Protein AF-0000000074032658 (afdb_homodimer)

Nearest PDB structures (foldseek):
  6nt2-assembly1_A  TM=9.758E-01  e=1.604E-48  Homo sapiens
  5dst-assembly5_J  TM=9.900E-01  e=1.017E-47  Homo sapiens
  3q7e-assembly1_A-2  TM=9.921E-01  e=4.342E-46  Rattus norvegicus
  1ori-assembly1_A  TM=9.881E-01  e=2.393E-46  Rattus norvegicus
  1orh-assembly1_A  TM=9.836E-01  e=1.709E-45  Rattus norvegicus

Radius of gyration: 29.1 Å; Cα contacts (8 Å, |Δi|>4): 1624; chains: 2; bounding box: 68×88×67 Å

Sequence (800 aa):
MANKYNKVNQNKFEMREGVYHEKGGNKGNWEKEMVRFNEEEVHKFFSTWKVFSKEKINDVGERKNFFIFDKEKDLDNGNSEYFNSYNYIHIHEDMIKDEVRTRTYYDAIRKNEHLIKDKIVLDVGCGTGILSFFAAMSGAKHVYSIEKSNIIYTALKIRDENNLQDKVTFLKGLAEEIELPVDKVDIIISEWMGYCLLYENMLDTVLYCRDKWLKEGGLLFPDKAYMYIAGIEDSLYREEKFDFWKNCYELNYSSVLPILKEEVVIDYVDKNFIVTDTCCILKLDLNTCTKEDLSFASPFRLKMTKKDYLHALVIWFDVSFSACHTEISFTTGPYGGHTHWKQIVLYTDHVLTVEKHEVMWGMFALRKNAKNMRHIDMKLHYIFDGVHTRARSTQFFNISMANKYNKVNQNKFEMREGVYHEKGGNKGNWEKEMVRFNEEEVHKFFSTWKVFSKEKINDVGERKNFFIFDKEKDLDNGNSEYFNSYNYIHIHEDMIKDEVRTRTYYDAIRKNEHLIKDKIVLDVGCGTGILSFFAAMSGAKHVYSIEKSNIIYTALKIRDENNLQDKVTFLKGLAEEIELPVDKVDIIISEWMGYCLLYENMLDTVLYCRDKWLKEGGLLFPDKAYMYIAGIEDSLYREEKFDFWKNCYELNYSSVLPILKEEVVIDYVDKNFIVTDTCCILKLDLNTCTKEDLSFASPFRLKMTKKDYLHALVIWFDVSFSACHTEISFTTGPYGGHTHWKQIVLYTDHVLTVEKHEVMWGMFALRKNAKNMRHIDMKLHYIFDGVHTRARSTQFFNIS

Foldseek 3Di:
DDPDDPPPDDDDPPDPPPPDPPPDDDPPDCVVPCQVADPVRLVVQLVDDDDALVVVVVPDPDDPPDDDPDPDDPPDDQVVVVQQVLQDVVVVVQACPFCLRPVLLLCLQQVFLVQQAQWEEEEEACQLNSSVVSSQVSHHVAYEYEHAHPSVVNSVVVCVVVPNVNHYHYDHDQLVPDDDPDQAGQEYEYDQAAALGCFQNSLQSVLVCCVRHYDVVGYYVFFKKWKKKFFFDDVPVVCVQQVCQCQPPNDHNNSCRSNSLQEKDFAADAPVGTFWDMDTFAMDGSNDDDSVSSWGKGKDKIFGAAFDKTFWMKMWMKIWRVVGPDTRIGTCHNVHDHGPNGIIINTDPDIDGAHGGFMKIWMKTKDADPVRRSKMKIKIWIFGDHPVDTDTDIGIHIDD/DDDDDDPPDDDDPDDPPPPDDPPDDDPPDCVVPPQVADPVRLVVQLVDDDDALVVVVVPDPDDPPDDDPDPDDPPDDQVVVVQQVLQDVVVVVQACPFCLRPVLLLCLQQVFLVQQAQWEEEEEACQLNSSVVSSQVSHHVAYEYEHAHPSVVNSVVVCVVVPCVNHYHYDHDQLVPDDDPDQAGQEYEYDQAAALRCFQNSLQSVLVCCVRHYDVVGYYVAFKKWKKKFFFDDVPVVCVQQVCQCQPPNDHNNSCRSNSLQEKDFAADAPVGTFWDMDTFAMDGSNDDDSVSSWGKGKDKIFGAAFDKTFWMKMWMKIWRVVGPDTRIGTCHNVHDHGPNGIIINTDPDIDGAHGGFMKIWMKTKDADPVRRSKMKIKIWIFGDHPVDTDTDIGIHIDD

Solvent-accessible surface area (backbone atoms only — not comparable to full-atom values): 43784 Å² total; per-residue (Å²): 103,80,77,82,78,80,75,73,78,81,76,79,73,72,66,76,77,68,87,69,84,78,79,76,73,88,84,64,73,74,75,73,57,84,63,91,63,53,71,68,54,45,51,54,56,58,72,60,83,77,84,52,52,72,64,54,48,68,68,64,78,89,50,74,52,53,47,80,65,62,85,74,72,83,79,80,53,57,65,59,54,52,40,58,60,54,45,40,64,67,60,53,49,51,50,63,66,20,54,64,58,41,50,46,54,44,47,57,40,56,77,32,29,89,78,34,42,68,26,40,35,35,23,52,62,30,53,65,30,62,67,47,47,47,40,40,76,31,41,24,55,31,25,44,29,29,22,60,33,67,29,39,40,56,17,50,54,29,36,53,72,60,70,33,50,87,31,39,30,42,37,31,22,53,76,91,74,57,81,68,99,57,79,61,28,45,31,41,38,44,81,47,70,31,49,77,50,56,30,53,45,43,54,55,57,54,52,51,46,43,75,68,29,46,37,91,88,39,46,50,41,58,29,34,38,35,30,35,39,32,36,23,45,45,64,70,60,49,46,64,71,56,55,46,30,61,55,46,91,89,34,52,39,55,76,50,45,64,41,56,64,23,42,62,44,76,40,83,56,61,57,79,26,52,36,33,43,74,31,77,58,43,80,43,45,63,87,72,59,54,75,73,68,68,41,45,56,28,67,47,62,34,39,24,69,39,71,48,51,36,34,25,36,38,33,27,35,34,42,27,30,71,86,43,93,57,90,42,66,51,51,31,35,50,86,45,61,80,42,87,59,30,24,34,36,45,66,48,96,54,78,37,50,43,46,56,70,39,59,37,40,33,37,42,29,38,32,64,29,89,87,35,64,43,24,32,34,34,37,42,34,40,41,33,78,48,95,78,32,72,50,72,52,75,47,55,34,42,51,124,122,81,79,86,72,85,76,75,78,81,75,79,77,69,72,75,76,70,86,68,85,79,80,76,73,88,84,67,73,72,76,71,58,84,61,92,64,53,68,68,54,45,51,54,55,58,72,60,82,78,86,54,51,73,63,53,47,69,66,64,79,89,52,75,52,54,46,79,66,62,83,76,72,83,82,80,55,55,67,61,56,51,41,56,60,54,44,41,65,67,60,53,50,52,51,64,66,19,55,63,59,42,49,47,56,46,47,57,39,57,76,31,27,87,78,33,45,69,26,39,33,35,23,53,62,30,54,63,30,63,67,46,50,48,42,39,76,30,41,25,55,31,26,44,30,30,24,59,33,68,29,37,40,55,16,51,52,29,35,53,72,60,71,33,49,86,31,39,30,43,36,31,22,54,75,91,73,59,81,69,99,56,77,60,28,44,31,40,37,46,82,48,68,30,49,77,49,55,29,53,43,43,53,55,56,53,50,50,47,44,74,67,30,46,37,91,87,39,46,51,42,57,29,34,38,37,31,36,38,32,37,23,46,45,65,70,60,49,45,62,71,53,55,46,32,62,55,46,91,88,34,52,39,53,76,51,47,64,42,56,64,24,41,62,44,77,41,84,56,55,55,74,21,52,36,33,43,75,32,77,56,44,80,44,44,64,87,72,58,53,73,71,68,69,42,46,56,29,67,46,62,35,40,26,72,39,70,48,51,37,33,27,36,39,33,24,37,35,41,26,29,72,85,42,92,56,89,42,68,53,52,32,33,52,86,43,62,80,42,89,59,28,23,35,36,44,65,48,96,52,79,36,51,44,47,57,69,39,58,38,39,34,36,40,29,38,34,65,29,90,88,34,64,43,24,32,33,34,36,43,34,42,42,32,78,46,96,78,31,73,50,70,53,78,48,55,34,44,51,125

InterPro domains:
  IPR025799 Protein arginine N-methyltransferase [PS51678] (79-381)
  IPR025799 Protein arginine N-methyltransferase [PTHR11006] (47-383)
  IPR029063 S-adenosyl-L-methionine-dependent methyltransferase superfamily [G3DSA:3.40.50.150] (71-222)
  IPR029063 S-adenosyl-L-methionine-dependent methyltransferase superfamily [SSF53335] (85-398)
  IPR041698 Methyltransferase domain 25 [PF13649] (121-218)
  IPR055135 Protein arginine N-methyltransferase domain [PF22528] (223-385)

Secondary structure (DSSP, 8-state):
------------------------S--SGGGS---SS-HHHHHHHHH-----HHHHTT---S-TTEEE---------HHHHHHHHTTSHHHHHHHHH-HHHHHHHHHHHHTTHHHHTT-EEEEES-TTSHHHHHHHHTT-SEEEEEE-STHHHHHHHHHHHTT-TTTEEEEES-GGG---SSS-EEEEE----BTTBTGGGTHHHHHHHHHHHEEEEEEEES-EEEEEEEEE--HHHHHHHHGGGGGBTTB--GGGHHHHHTBPEEE---GGGB-B--EEEEEEETTT--GGGGSEEEEEEEEB-SSEEEEEEEEEEEEE-TTSSS--EEE-STTS---TT-EEEEEEEEEEEE-TT-EEEEEEEEEE-SS-TT-EEEEEEEEEE-SS-EEEEEEEEEE-/-----------------------SS--SSTT----SS-HHHHHHHHH-----HHHHTT---S-TTEEE---------HHHHHHHHTTSHHHHHHHHH-HHHHHHHHHHHHTTHHHHTT-EEEEES-TTSHHHHHHHHTT-SEEEEEE-STHHHHHHHHHHHTT-TTTEEEEES-GGG---SSS-EEEEE----BTTBTGGGTHHHHHHHHHHHEEEEEEEES-EEEEEEEEE--HHHHHHHHGGGGGBTTB--GGGHHHHHTBPEEEPPPGGGB-B--EEEEEEETTT--GGGGSEEEEEEEEB-SSEEEEEEEEEEEEE-TTSSS--EEE-STTS---TT-EEEEEEEEEEEE-TT-EEEEEEEEEE-SS-TT-EEEEEEEEEE-SS-EEEEEEEEEE-

Organism: Plasmodium gonderi (NCBI:txid77519)

Structure (mmCIF, N/CA/C/O backbone):
data_AF-0000000074032658-model_v1
#
loop_
_entity.id
_entity.type
_entity.pdbx_description
1 polymer 'type I protein arginine methyltransferase'
#
loop_
_atom_site.group_PDB
_atom_site.id
_atom_site.type_symbol
_atom_site.label_atom_id
_atom_site.label_alt_id
_atom_site.label_comp_id
_atom_site.label_asym_id
_atom_site.label_entity_id
_atom_site.label_seq_id
_atom_site.pdbx_PDB_ins_code
_atom_site.Cartn_x
_atom_site.Cartn_y
_atom_site.Cartn_z
_atom_site.occupancy
_atom_site.B_iso_or_equiv
_atom_site.auth_seq_id
_atom_site.auth_comp_id
_atom_site.auth_asym_id
_atom_site.auth_atom_id
_atom_site.pdbx_PDB_model_num
ATOM 1 N N . MET A 1 1 ? 8.289 3.031 -23.109 1 20.41 1 MET A N 1
ATOM 2 C CA . MET A 1 1 ? 8.594 3.734 -24.344 1 20.41 1 MET A CA 1
ATOM 3 C C . MET A 1 1 ? 7.824 5.047 -24.438 1 20.41 1 MET A C 1
ATOM 5 O O . MET A 1 1 ? 6.609 5.074 -24.234 1 20.41 1 MET A O 1
ATOM 9 N N . ALA A 1 2 ? 8.75 6.164 -24.703 1 19.97 2 ALA A N 1
ATOM 10 C CA . ALA A 1 2 ? 8.711 7.59 -24.391 1 19.97 2 ALA A CA 1
ATOM 11 C C . ALA A 1 2 ? 7.859 8.352 -25.406 1 19.97 2 ALA A C 1
ATOM 13 O O . ALA A 1 2 ? 8.211 8.438 -26.578 1 19.97 2 ALA A O 1
ATOM 14 N N . ASN A 1 3 ? 6.594 8.102 -25.578 1 19.89 3 ASN A N 1
ATOM 15 C CA . ASN A 1 3 ? 5.914 9.094 -26.391 1 19.89 3 ASN A CA 1
ATOM 16 C C . ASN A 1 3 ? 6.645 10.438 -26.375 1 19.89 3 ASN A C 1
ATOM 18 O O . ASN A 1 3 ? 7.371 10.734 -25.422 1 19.89 3 ASN A O 1
ATOM 22 N N . LYS A 1 4 ? 6.809 11.102 -27.594 1 22.62 4 LYS A N 1
ATOM 23 C CA . LYS A 1 4 ? 7.242 12.391 -28.125 1 22.62 4 LYS A CA 1
ATOM 24 C C . LYS A 1 4 ? 7.094 13.492 -27.078 1 22.62 4 LYS A C 1
ATOM 26 O O . LYS A 1 4 ? 6.258 13.391 -26.172 1 22.62 4 LYS A O 1
ATOM 31 N N . TYR A 1 5 ? 7.992 14.609 -27.125 1 21.97 5 TYR A N 1
ATOM 32 C CA . TYR A 1 5 ? 8.586 15.789 -26.516 1 21.97 5 TYR A CA 1
ATOM 33 C C . TYR A 1 5 ? 7.555 16.906 -26.375 1 21.97 5 TYR A C 1
ATOM 35 O O . TYR A 1 5 ? 7.734 18 -26.922 1 21.97 5 TYR A O 1
ATOM 43 N N . ASN A 1 6 ? 6.258 16.688 -26.688 1 19.84 6 ASN A N 1
ATOM 44 C CA . ASN A 1 6 ? 5.648 18 -26.922 1 19.84 6 ASN A CA 1
ATOM 45 C C . ASN A 1 6 ? 6.035 19 -25.844 1 19.84 6 ASN A C 1
ATOM 47 O O . ASN A 1 6 ? 5.918 18.703 -24.641 1 19.84 6 ASN A O 1
ATOM 51 N N . LYS A 1 7 ? 6.973 19.984 -26.141 1 23.25 7 LYS A N 1
ATOM 52 C CA . LYS A 1 7 ? 7.402 21.25 -25.531 1 23.25 7 LYS A CA 1
ATOM 53 C C . LYS A 1 7 ? 6.227 21.984 -24.906 1 23.25 7 LYS A C 1
ATOM 55 O O . LYS A 1 7 ? 5.395 22.562 -25.609 1 23.25 7 LYS A O 1
ATOM 60 N N . VAL A 1 8 ? 5.648 21.5 -24.016 1 23.39 8 VAL A N 1
ATOM 61 C CA . VAL A 1 8 ? 4.684 22.344 -23.312 1 23.39 8 VAL A CA 1
ATOM 62 C C . VAL A 1 8 ? 5.285 23.734 -23.078 1 23.39 8 VAL A C 1
ATOM 64 O O . VAL A 1 8 ? 6.352 23.844 -22.469 1 23.39 8 VAL A O 1
ATOM 67 N N . ASN A 1 9 ? 5.141 24.703 -24.031 1 21.5 9 ASN A N 1
ATOM 68 C CA . ASN A 1 9 ? 5.387 26.141 -23.938 1 21.5 9 ASN A CA 1
ATOM 69 C C . ASN A 1 9 ? 5.297 26.609 -22.484 1 21.5 9 ASN A C 1
ATOM 71 O O . ASN A 1 9 ? 4.551 26.047 -21.688 1 21.5 9 ASN A O 1
ATOM 75 N N . GLN A 1 10 ? 6.191 27.531 -22.047 1 20.88 10 GLN A N 1
ATOM 76 C CA . GLN A 1 10 ? 6.66 28.188 -20.828 1 20.88 10 GLN A CA 1
ATOM 77 C C . GLN A 1 10 ? 5.508 28.891 -20.109 1 20.88 10 GLN A C 1
ATOM 79 O O . GLN A 1 10 ? 5.5 28.969 -18.875 1 20.88 10 GLN A O 1
ATOM 84 N N . ASN A 1 11 ? 4.852 29.797 -20.938 1 20.14 11 ASN A N 1
ATOM 85 C CA . ASN A 1 11 ? 4.559 31.094 -20.359 1 20.14 11 ASN A CA 1
ATOM 86 C C . ASN A 1 11 ? 3.689 30.969 -19.109 1 20.14 11 ASN A C 1
ATOM 88 O O . ASN A 1 11 ? 4.191 31.047 -17.984 1 20.14 11 ASN A O 1
ATOM 92 N N . LYS A 1 12 ? 2.398 31.656 -19.297 1 20.89 12 LYS A N 1
ATOM 93 C CA . LYS A 1 12 ? 1.714 32.656 -18.5 1 20.89 12 LYS A CA 1
ATOM 94 C C . LYS A 1 12 ? 0.839 32 -17.422 1 20.89 12 LYS A C 1
ATOM 96 O O . LYS A 1 12 ? -0.284 31.594 -17.719 1 20.89 12 LYS A O 1
ATOM 101 N N . PHE A 1 13 ? 1.341 31.094 -16.859 1 20.27 13 PHE A N 1
ATOM 102 C CA . PHE A 1 13 ? 0.417 30.516 -15.906 1 20.27 13 PHE A CA 1
ATOM 103 C C . PHE A 1 13 ? -0.198 31.594 -15.016 1 20.27 13 PHE A C 1
ATOM 105 O O . PHE A 1 13 ? 0.463 32.125 -14.117 1 20.27 13 PHE A O 1
ATOM 112 N N . GLU A 1 14 ? -0.796 32.562 -15.758 1 22.56 14 GLU A N 1
ATOM 113 C CA . GLU A 1 14 ? -1.367 33.594 -14.93 1 22.56 14 GLU A CA 1
ATOM 114 C C . GLU A 1 14 ? -2.104 33.031 -13.727 1 22.56 14 GLU A C 1
ATOM 116 O O . GLU A 1 14 ? -3.008 32.188 -13.883 1 22.56 14 GLU A O 1
ATOM 121 N N . MET A 1 15 ? -1.372 32.969 -12.766 1 19.91 15 MET A N 1
ATOM 122 C CA . MET A 1 15 ? -1.801 32.656 -11.398 1 19.91 15 MET A CA 1
ATOM 123 C C . MET A 1 15 ? -3.125 33.344 -11.086 1 19.91 15 MET A C 1
ATOM 125 O O . MET A 1 15 ? -3.424 34.406 -11.625 1 19.91 15 MET A O 1
ATOM 129 N N . ARG A 1 16 ? -4.023 32.625 -10.672 1 22.08 16 ARG A N 1
ATOM 130 C CA . ARG A 1 16 ? -5.223 33.125 -10.023 1 22.08 16 ARG A CA 1
ATOM 131 C C . ARG A 1 16 ? -4.879 34.219 -9.031 1 22.08 16 ARG A C 1
ATOM 133 O O . ARG A 1 16 ? -3.896 34.125 -8.297 1 22.08 16 ARG A O 1
ATOM 140 N N . GLU A 1 17 ? -5.113 35.406 -9.32 1 22.98 17 GLU A N 1
ATOM 141 C CA . GLU A 1 17 ? -5.352 36.438 -8.328 1 22.98 17 GLU A CA 1
ATOM 142 C C . GLU A 1 17 ? -6.062 35.875 -7.102 1 22.98 17 GLU A C 1
ATOM 144 O O . GLU A 1 17 ? -7.117 35.25 -7.223 1 22.98 17 GLU A O 1
ATOM 149 N N . GLY A 1 18 ? -5.43 35.344 -6.184 1 25.44 18 GLY A N 1
ATOM 150 C CA . GLY A 1 18 ? -5.824 35.031 -4.82 1 25.44 18 GLY A CA 1
ATOM 151 C C . GLY A 1 18 ? -6.781 36.062 -4.223 1 25.44 18 GLY A C 1
ATOM 152 O O . GLY A 1 18 ? -6.516 37.25 -4.266 1 25.44 18 GLY A O 1
ATOM 153 N N . VAL A 1 19 ? -8.125 35.969 -4.473 1 24.3 19 VAL A N 1
ATOM 154 C CA . VAL A 1 19 ? -9 37 -3.896 1 24.3 19 VAL A CA 1
ATOM 155 C C . VAL A 1 19 ? -8.453 37.438 -2.541 1 24.3 19 VAL A C 1
ATOM 157 O O . VAL A 1 19 ? -8.227 36.625 -1.654 1 24.3 19 VAL A O 1
ATOM 160 N N . TYR A 1 20 ? -7.762 38.531 -2.398 1 24.78 20 TYR A N 1
ATOM 161 C CA . TYR A 1 20 ? -7.406 39.594 -1.457 1 24.78 20 TYR A CA 1
ATOM 162 C C . TYR A 1 20 ? -8.5 39.781 -0.406 1 24.78 20 TYR A C 1
ATOM 164 O O . TYR A 1 20 ? -9.656 39.406 -0.632 1 24.78 20 TYR A O 1
ATOM 172 N N . HIS A 1 21 ? -8.07 40.031 0.852 1 25.42 21 HIS A N 1
ATOM 173 C CA . HIS A 1 21 ? -8.625 40.719 2.016 1 25.42 21 HIS A CA 1
ATOM 174 C C . HIS A 1 21 ? -9.461 41.938 1.599 1 25.42 21 HIS A C 1
ATOM 176 O O . HIS A 1 21 ? -8.914 42.969 1.244 1 25.42 21 HIS A O 1
ATOM 182 N N . GLU A 1 22 ? -10.438 41.844 0.79 1 24.89 22 GLU A N 1
ATOM 183 C CA . GLU A 1 22 ? -11.18 43.094 0.773 1 24.89 22 GLU A CA 1
ATOM 184 C C . GLU A 1 22 ? -11.445 43.625 2.189 1 24.89 22 GLU A C 1
ATOM 186 O O . GLU A 1 22 ? -11.961 42.875 3.029 1 24.89 22 GLU A O 1
ATOM 191 N N . LYS A 1 23 ? -10.766 44.719 2.664 1 29.12 23 LYS A N 1
ATOM 192 C CA . LYS A 1 23 ? -10.852 45.562 3.854 1 29.12 23 LYS A CA 1
ATOM 193 C C . LYS A 1 23 ? -12.297 45.688 4.324 1 29.12 23 LYS A C 1
ATOM 195 O O . LYS A 1 23 ? -12.594 45.5 5.504 1 29.12 23 LYS A O 1
ATOM 200 N N . GLY A 1 24 ? -12.961 46.812 3.789 1 27.11 24 GLY A N 1
ATOM 201 C CA . GLY A 1 24 ? -13.891 47.688 4.492 1 27.11 24 GLY A CA 1
ATOM 202 C C . GLY A 1 24 ? -15.258 47.062 4.691 1 27.11 24 GLY A C 1
ATOM 203 O O . GLY A 1 24 ? -16.156 47.688 5.266 1 27.11 24 GLY A O 1
ATOM 204 N N . GLY A 1 25 ? -15.812 46.344 3.588 1 27.41 25 GLY A N 1
ATOM 205 C CA . GLY A 1 25 ? -17.234 46.562 3.723 1 27.41 25 GLY A CA 1
ATOM 206 C C . GLY A 1 25 ? -17.844 45.938 4.949 1 27.41 25 GLY A C 1
ATOM 207 O O . GLY A 1 25 ? -17.219 45.062 5.578 1 27.41 25 GLY A O 1
ATOM 208 N N . ASN A 1 26 ? -19.219 46.156 5.207 1 27.06 26 ASN A N 1
ATOM 209 C CA . ASN A 1 26 ? -20.031 45.875 6.391 1 27.06 26 ASN A CA 1
ATOM 210 C C . ASN A 1 26 ? -20.062 44.375 6.715 1 27.06 26 ASN A C 1
ATOM 212 O O . ASN A 1 26 ? -20.469 43.562 5.875 1 27.06 26 ASN A O 1
ATOM 216 N N . LYS A 1 27 ? -19.25 43.781 7.582 1 31.95 27 LYS A N 1
ATOM 217 C CA . LYS A 1 27 ? -19.125 42.594 8.414 1 31.95 27 LYS A CA 1
ATOM 218 C C . LYS A 1 27 ? -20.5 41.938 8.672 1 31.95 27 LYS A C 1
ATOM 220 O O . LYS A 1 27 ? -20.609 40.969 9.406 1 31.95 27 LYS A O 1
ATOM 225 N N . GLY A 1 28 ? -21.594 42.75 8.594 1 28.61 28 GLY A N 1
ATOM 226 C CA . GLY A 1 28 ? -22.719 42.344 9.43 1 28.61 28 GLY A CA 1
ATOM 227 C C . GLY A 1 28 ? -23.328 41.031 8.984 1 28.61 28 GLY A C 1
ATOM 228 O O . GLY A 1 28 ? -23.453 40.094 9.781 1 28.61 28 GLY A O 1
ATOM 229 N N . ASN A 1 29 ? -24.266 41.094 7.867 1 30.14 29 ASN A N 1
ATOM 230 C CA . ASN A 1 29 ? -25.469 40.281 7.773 1 30.14 29 ASN A CA 1
ATOM 231 C C . ASN A 1 29 ? -25.172 38.906 7.168 1 30.14 29 ASN A C 1
ATOM 233 O O . ASN A 1 29 ? -26.078 38.125 6.91 1 30.14 29 ASN A O 1
ATOM 237 N N . TRP A 1 30 ? -24.109 38.75 6.434 1 32.28 30 TRP A N 1
ATOM 238 C CA . TRP A 1 30 ? -24.016 37.438 5.758 1 32.28 30 TRP A CA 1
ATOM 239 C C . TRP A 1 30 ? -23.797 36.312 6.766 1 32.28 30 TRP A C 1
ATOM 241 O O . TRP A 1 30 ? -23.766 35.156 6.391 1 32.28 30 TRP A O 1
ATOM 251 N N . GLU A 1 31 ? -23.281 36.438 7.91 1 36.09 31 GLU A N 1
ATOM 252 C CA . GLU A 1 31 ? -23.141 35.5 9.008 1 36.09 31 GLU A CA 1
ATOM 253 C C . GLU A 1 31 ? -24.469 34.875 9.383 1 36.09 31 GLU A C 1
ATOM 255 O O . GLU A 1 31 ? -24.516 33.938 10.18 1 36.09 31 GLU A O 1
ATOM 260 N N . LYS A 1 32 ? -25.547 35.625 9.234 1 35.84 32 LYS A N 1
ATOM 261 C CA . LYS A 1 32 ? -26.797 34.969 9.594 1 35.84 32 LYS A CA 1
ATOM 262 C C . LYS A 1 32 ? -27.109 33.812 8.633 1 35.84 32 LYS A C 1
ATOM 264 O O . LYS A 1 32 ? -28.047 33.906 7.852 1 35.84 32 LYS A O 1
ATOM 269 N N . GLU A 1 33 ? -26.188 33.406 7.738 1 39.28 33 GLU A N 1
ATOM 270 C CA . GLU A 1 33 ? -26.375 32.281 6.793 1 39.28 33 GLU A CA 1
ATOM 271 C C . GLU A 1 33 ? -27.031 31.094 7.465 1 39.28 33 GLU A C 1
ATOM 273 O O . GLU A 1 33 ? -26.703 30.75 8.602 1 39.28 33 GLU A O 1
ATOM 278 N N . MET A 1 34 ? -28.188 30.641 6.922 1 43.09 34 MET A N 1
ATOM 279 C CA . MET A 1 34 ? -29.141 29.578 7.246 1 43.09 34 MET A CA 1
ATOM 280 C C . MET A 1 34 ? -28.422 28.266 7.531 1 43.09 34 MET A C 1
ATOM 282 O O . MET A 1 34 ? -27.844 27.656 6.629 1 43.09 34 MET A O 1
ATOM 286 N N . VAL A 1 35 ? -27.719 28.172 8.586 1 56.06 35 VAL A N 1
ATOM 287 C CA . VAL A 1 35 ? -27.297 26.859 9.094 1 56.06 35 VAL A CA 1
ATOM 288 C C . VAL A 1 35 ? -28.516 25.969 9.273 1 56.06 35 VAL A C 1
ATOM 290 O O . VAL A 1 35 ? -29.406 26.266 10.078 1 56.06 35 VAL A O 1
ATOM 293 N N . ARG A 1 36 ? -28.75 25.125 8.281 1 70.69 36 ARG A N 1
ATOM 294 C CA . ARG A 1 36 ? -29.859 24.188 8.367 1 70.69 36 ARG A CA 1
ATOM 295 C C . ARG A 1 36 ? -29.797 23.391 9.664 1 70.69 36 ARG A C 1
ATOM 297 O O . ARG A 1 36 ? -30.844 23.016 10.219 1 70.69 36 ARG A O 1
ATOM 304 N N . PHE A 1 37 ? -28.547 23.328 10.25 1 89.38 37 PHE A N 1
ATOM 305 C CA . PHE A 1 37 ? -28.422 22.5 11.445 1 89.38 37 PHE A CA 1
ATOM 306 C C . PHE A 1 37 ? -27.938 23.344 12.633 1 89.38 37 PHE A C 1
ATOM 308 O O . PHE A 1 37 ? -26.969 24.078 12.523 1 89.38 37 PHE A O 1
ATOM 315 N N . ASN A 1 38 ? -28.594 23.281 13.781 1 89 38 ASN A N 1
ATOM 316 C CA . ASN A 1 38 ? -28.172 24.016 14.984 1 89 38 ASN A CA 1
ATOM 317 C C . ASN A 1 38 ? -27.172 23.203 15.797 1 89 38 ASN A C 1
ATOM 319 O O . ASN A 1 38 ? -26.828 22.078 15.438 1 89 38 ASN A O 1
ATOM 323 N N . GLU A 1 39 ? -26.719 23.781 16.859 1 91.19 39 GLU A N 1
ATOM 324 C CA . GLU A 1 39 ? -25.672 23.188 17.672 1 91.19 39 GLU A CA 1
ATOM 325 C C . GLU A 1 39 ? -26.109 21.875 18.297 1 91.19 39 GLU A C 1
ATOM 327 O O . GLU A 1 39 ? -25.328 20.922 18.391 1 91.19 39 GLU A O 1
ATOM 332 N N . GLU A 1 40 ? -27.312 21.875 18.734 1 92.19 40 GLU A N 1
ATOM 333 C CA . GLU A 1 40 ? -27.844 20.656 19.344 1 92.19 40 GLU A CA 1
ATOM 334 C C . GLU A 1 40 ? -27.891 19.5 18.328 1 92.19 40 GLU A C 1
ATOM 336 O O . GLU A 1 40 ? -27.562 18.375 18.672 1 92.19 40 GLU A O 1
ATOM 341 N N . GLU A 1 41 ? -28.25 19.781 17.172 1 92.94 41 GLU A N 1
ATOM 342 C CA . GLU A 1 41 ? -28.312 18.781 16.094 1 92.94 41 GLU A CA 1
ATOM 343 C C . GLU A 1 41 ? -26.922 18.25 15.773 1 92.94 41 GLU A C 1
ATOM 345 O O . GLU A 1 41 ? -26.734 17.047 15.578 1 92.94 41 GLU A O 1
ATOM 350 N N . VAL A 1 42 ? -26.016 19.156 15.703 1 95.31 42 VAL A N 1
ATOM 351 C CA . VAL A 1 42 ? -24.641 18.781 15.398 1 95.31 42 VAL A CA 1
ATOM 352 C C . VAL A 1 42 ? -24.078 17.906 16.516 1 95.31 42 VAL A C 1
ATOM 354 O O . VAL A 1 42 ? -23.422 16.906 16.25 1 95.31 42 VAL A O 1
ATOM 357 N N . HIS A 1 43 ? -24.391 18.25 17.75 1 94.88 43 HIS A N 1
ATOM 358 C CA . HIS A 1 43 ? -23.938 17.469 18.891 1 94.88 43 HIS A CA 1
ATOM 359 C C . HIS A 1 43 ? -24.547 16.078 18.875 1 94.88 43 HIS A C 1
ATOM 361 O O . HIS A 1 43 ? -23.844 15.094 19.125 1 94.88 43 HIS A O 1
ATOM 367 N N . LYS A 1 44 ? -25.812 16.031 18.625 1 95.06 44 LYS A N 1
ATOM 368 C CA . LYS A 1 44 ? -26.484 14.742 18.531 1 95.06 44 LYS A CA 1
ATOM 369 C C . LYS A 1 44 ? -25.922 13.891 17.406 1 95.06 44 LYS A C 1
ATOM 371 O O . LYS A 1 44 ? -25.719 12.688 17.578 1 95.06 44 LYS A O 1
ATOM 376 N N . PHE A 1 45 ? -25.703 14.547 16.344 1 96.69 45 PHE A N 1
ATOM 377 C CA . PHE A 1 45 ? -25.109 13.891 15.188 1 96.69 45 PHE A CA 1
ATOM 378 C C . PHE A 1 45 ? -23.766 13.273 15.555 1 96.69 45 PHE A C 1
ATOM 380 O O . PHE A 1 45 ? -23.484 12.125 15.203 1 96.69 45 PHE A O 1
ATOM 387 N N . PHE A 1 46 ? -22.938 13.953 16.297 1 97.19 46 PHE A N 1
ATOM 388 C CA . PHE A 1 46 ? -21.609 13.492 16.656 1 97.19 46 PHE A CA 1
ATOM 389 C C . PHE A 1 46 ? -21.688 12.359 17.672 1 97.19 46 PHE A C 1
ATOM 391 O O . PHE A 1 46 ? -20.844 11.461 17.688 1 97.19 46 PHE A O 1
ATOM 398 N N . SER A 1 47 ? -22.688 12.273 18.469 1 95.81 47 SER A N 1
ATOM 399 C CA . SER A 1 47 ? -22.734 11.391 19.641 1 95.81 47 SER A CA 1
ATOM 400 C C . SER A 1 47 ? -23.203 9.992 19.25 1 95.81 47 SER A C 1
ATOM 402 O O . SER A 1 47 ? -23.078 9.055 20.047 1 95.81 47 SER A O 1
ATOM 404 N N . THR A 1 48 ? -23.75 9.844 18.078 1 94.88 48 THR A N 1
ATOM 405 C CA . THR A 1 48 ? -24.297 8.555 17.688 1 94.88 48 THR A CA 1
ATOM 406 C C . THR A 1 48 ? -23.469 7.93 16.562 1 94.88 48 THR A C 1
ATOM 408 O O . THR A 1 48 ? -23.297 8.531 15.508 1 94.88 48 THR A O 1
ATOM 411 N N . TRP A 1 49 ? -22.938 6.77 16.875 1 96.06 49 TRP A N 1
ATOM 412 C CA . TRP A 1 49 ? -22.156 6.023 15.891 1 96.06 49 TRP A CA 1
ATOM 413 C C . TRP A 1 49 ? -22.625 4.574 15.805 1 96.06 49 TRP A C 1
ATOM 415 O O . TRP A 1 49 ? -23.344 4.098 16.688 1 96.06 49 TRP A O 1
ATOM 425 N N . LYS A 1 50 ? -22.312 3.938 14.727 1 92.5 50 LYS A N 1
ATOM 426 C CA . LYS A 1 50 ? -22.688 2.535 14.539 1 92.5 50 LYS A CA 1
ATOM 427 C C . LYS A 1 50 ? -21.453 1.655 14.398 1 92.5 50 LYS A C 1
ATOM 429 O O . LYS A 1 50 ? -20.344 2.154 14.133 1 92.5 50 LYS A O 1
ATOM 434 N N . VAL A 1 51 ? -21.688 0.335 14.656 1 91.81 51 VAL A N 1
ATOM 435 C CA . VAL A 1 51 ? -20.641 -0.649 14.383 1 91.81 51 VAL A CA 1
ATOM 436 C C . VAL A 1 51 ? -20.516 -0.871 12.883 1 91.81 51 VAL A C 1
ATOM 438 O O . VAL A 1 51 ? -21.516 -1 12.18 1 91.81 51 VAL A O 1
ATOM 441 N N . PHE A 1 52 ? -19.328 -0.837 12.453 1 93.38 52 PHE A N 1
ATOM 442 C CA . PHE A 1 52 ? -19.094 -0.985 11.023 1 93.38 52 PHE A CA 1
ATOM 443 C C . PHE A 1 52 ? -19.422 -2.404 10.562 1 93.38 52 PHE A C 1
ATOM 445 O O . PHE A 1 52 ? -19.266 -3.357 11.328 1 93.38 52 PHE A O 1
ATOM 452 N N . SER A 1 53 ? -19.766 -2.521 9.32 1 92.12 53 SER A N 1
ATOM 453 C CA . SER A 1 53 ? -20.188 -3.787 8.727 1 92.12 53 SER A CA 1
ATOM 454 C C . SER A 1 53 ? -19.062 -4.812 8.766 1 92.12 53 SER A C 1
ATOM 456 O O . SER A 1 53 ? -19.312 -6.008 8.961 1 92.12 53 SER A O 1
ATOM 458 N N . LYS A 1 54 ? -17.891 -4.387 8.578 1 88.19 54 LYS A N 1
ATOM 459 C CA . LYS A 1 54 ? -16.75 -5.305 8.586 1 88.19 54 LYS A CA 1
ATOM 460 C C . LYS A 1 54 ? -16.562 -5.938 9.961 1 88.19 54 LYS A C 1
ATOM 462 O O . LYS A 1 54 ? -15.984 -7.023 10.07 1 88.19 54 LYS A O 1
ATOM 467 N N . GLU A 1 55 ? -17 -5.273 10.961 1 86.5 55 GLU A N 1
ATOM 468 C CA . GLU A 1 55 ? -16.938 -5.82 12.312 1 86.5 55 GLU A CA 1
ATOM 469 C C . GLU A 1 55 ? -18.125 -6.723 12.602 1 86.5 55 GLU A C 1
ATOM 471 O O . GLU A 1 55 ? -17.984 -7.77 13.234 1 86.5 55 GLU A O 1
ATOM 476 N N . LYS A 1 56 ? -19.203 -6.391 12.109 1 86.69 56 LYS A N 1
ATOM 477 C CA . LYS A 1 56 ? -20.453 -7.117 12.336 1 86.69 56 LYS A CA 1
ATOM 478 C C . LYS A 1 56 ? -20.438 -8.477 11.641 1 86.69 56 LYS A C 1
ATOM 480 O O . LYS A 1 56 ? -21.016 -9.445 12.141 1 86.69 56 LYS A O 1
ATOM 485 N N . ILE A 1 57 ? -19.766 -8.516 10.609 1 87.38 57 ILE A N 1
ATOM 486 C CA . ILE A 1 57 ? -19.781 -9.703 9.758 1 87.38 57 ILE A CA 1
ATOM 487 C C . ILE A 1 57 ? -19.062 -10.852 10.453 1 87.38 57 ILE A C 1
ATOM 489 O O . ILE A 1 57 ? -19.281 -12.023 10.125 1 87.38 57 ILE A O 1
ATOM 493 N N . ASN A 1 58 ? -18.234 -10.578 11.383 1 80.44 58 ASN A N 1
ATOM 494 C CA . ASN A 1 58 ? -17.484 -11.586 12.109 1 80.44 58 ASN A CA 1
ATOM 495 C C . ASN A 1 58 ? -18.359 -12.344 13.102 1 80.44 58 ASN A C 1
ATOM 497 O O . ASN A 1 58 ? -17.969 -13.406 13.586 1 80.44 58 ASN A O 1
ATOM 501 N N . ASP A 1 59 ? -19.516 -11.844 13.312 1 81.75 59 ASP A N 1
ATOM 502 C CA . ASP A 1 59 ? -20.422 -12.477 14.266 1 81.75 59 ASP A CA 1
ATOM 503 C C . ASP A 1 59 ? -21.391 -13.406 13.555 1 81.75 59 ASP A C 1
ATOM 505 O O . ASP A 1 59 ? -22.531 -13.016 13.266 1 81.75 59 ASP A O 1
ATOM 509 N N . VAL A 1 60 ? -21.109 -14.555 13.172 1 82.19 60 VAL A N 1
ATOM 510 C CA . VAL A 1 60 ? -21.938 -15.406 12.328 1 82.19 60 VAL A CA 1
ATOM 511 C C . VAL A 1 60 ? -22.547 -16.516 13.172 1 82.19 60 VAL A C 1
ATOM 513 O O . VAL A 1 60 ? -23.516 -17.172 12.75 1 82.19 60 VAL A O 1
ATOM 516 N N . GLY A 1 61 ? -22.359 -16.688 14.383 1 78.44 61 GLY A N 1
ATOM 517 C CA . GLY A 1 61 ? -22.875 -17.812 15.141 1 78.44 61 GLY A CA 1
ATOM 518 C C . GLY A 1 61 ? -22.547 -19.156 14.516 1 78.44 61 GLY A C 1
ATOM 519 O O . GLY A 1 61 ? -21.547 -19.281 13.82 1 78.44 61 GLY A O 1
ATOM 520 N N . GLU A 1 62 ? -23.359 -20.188 14.82 1 83.5 62 GLU A N 1
ATOM 521 C CA . GLU A 1 62 ? -23.203 -21.5 14.211 1 83.5 62 GLU A CA 1
ATOM 522 C C . GLU A 1 62 ? -23.75 -21.531 12.789 1 83.5 62 GLU A C 1
ATOM 524 O O . GLU A 1 62 ? -24.828 -21 12.523 1 83.5 62 GLU A O 1
ATOM 529 N N . ARG A 1 63 ? -22.969 -21.969 11.914 1 89.31 63 ARG A N 1
ATOM 530 C CA . ARG A 1 63 ? -23.359 -22.062 10.516 1 89.31 63 ARG A CA 1
ATOM 531 C C . ARG A 1 63 ? -23.109 -23.469 9.969 1 89.31 63 ARG A C 1
ATOM 533 O O . ARG A 1 63 ? -22.156 -24.125 10.359 1 89.31 63 ARG A O 1
ATOM 540 N N . LYS A 1 64 ? -23.969 -23.859 9.094 1 91.94 64 LYS A N 1
ATOM 541 C CA . LYS A 1 64 ? -23.797 -25.141 8.43 1 91.94 64 LYS A CA 1
ATOM 542 C C . LYS A 1 64 ? -22.484 -25.203 7.66 1 91.94 64 LYS A C 1
ATOM 544 O O . LYS A 1 64 ? -22.125 -24.25 6.973 1 91.94 64 LYS A O 1
ATOM 549 N N . ASN A 1 65 ? -21.781 -26.281 7.828 1 93.06 65 ASN A N 1
ATOM 550 C CA . ASN A 1 65 ? -20.578 -26.547 7.07 1 93.06 65 ASN A CA 1
ATOM 551 C C . ASN A 1 65 ? -19.547 -25.438 7.23 1 93.06 65 ASN A C 1
ATOM 553 O O . ASN A 1 65 ? -18.984 -24.953 6.246 1 93.06 65 ASN A O 1
ATOM 557 N N . PHE A 1 66 ? -19.484 -24.922 8.336 1 93.25 66 PHE A N 1
ATOM 558 C CA . PHE A 1 66 ? -18.484 -23.953 8.734 1 93.25 66 PHE A CA 1
ATOM 559 C C . PHE A 1 66 ? -17.781 -24.391 10.016 1 93.25 66 PHE A C 1
ATOM 561 O O . PHE A 1 66 ? -18.422 -24.594 11.039 1 93.25 66 PHE A O 1
ATOM 568 N N . PHE A 1 67 ? -16.391 -24.562 9.969 1 91.44 67 PHE A N 1
ATOM 569 C CA . PHE A 1 67 ? -15.609 -25.016 11.109 1 91.44 67 PHE A CA 1
ATOM 570 C C . PHE A 1 67 ? -14.484 -24.031 11.422 1 91.44 67 PHE A C 1
ATOM 572 O O . PHE A 1 67 ? -13.812 -23.547 10.508 1 91.44 67 PHE A O 1
ATOM 579 N N . ILE A 1 68 ? -14.312 -23.641 12.641 1 89 68 ILE A N 1
ATOM 580 C CA . ILE A 1 68 ? -13.258 -22.75 13.094 1 89 68 ILE A CA 1
ATOM 581 C C . ILE A 1 68 ? -12.203 -23.547 13.859 1 89 68 ILE A C 1
ATOM 583 O O . ILE A 1 68 ? -12.508 -24.203 14.852 1 89 68 ILE A O 1
ATOM 587 N N . PHE A 1 69 ? -11.039 -23.438 13.352 1 87 69 PHE A N 1
ATOM 588 C CA . PHE A 1 69 ? -9.93 -24.141 13.992 1 87 69 PHE A CA 1
ATOM 589 C C . PHE A 1 69 ? -8.992 -23.156 14.68 1 87 69 PHE A C 1
ATOM 591 O O . PHE A 1 69 ? -8.07 -23.562 15.391 1 87 69 PHE A O 1
ATOM 598 N N . ASP A 1 70 ? -9.156 -21.906 14.305 1 75.5 70 ASP A N 1
ATOM 599 C CA . ASP A 1 70 ? -8.266 -20.828 14.75 1 75.5 70 ASP A CA 1
ATOM 600 C C . ASP A 1 70 ? -8.523 -20.484 16.219 1 75.5 70 ASP A C 1
ATOM 602 O O . ASP A 1 70 ? -9.672 -20.312 16.625 1 75.5 70 ASP A O 1
ATOM 606 N N . LYS A 1 71 ? -7.457 -20.688 17.109 1 61.56 71 LYS A N 1
ATOM 607 C CA . LYS A 1 71 ? -7.582 -20.281 18.5 1 61.56 71 LYS A CA 1
ATOM 608 C C . LYS A 1 71 ? -7.18 -18.812 18.672 1 61.56 71 LYS A C 1
ATOM 610 O O . LYS A 1 71 ? -7.348 -18.234 19.75 1 61.56 71 LYS A O 1
ATOM 615 N N . GLU A 1 72 ? -6.559 -18.234 17.672 1 58.31 72 GLU A N 1
ATOM 616 C CA . GLU A 1 72 ? -5.758 -17.062 18 1 58.31 72 GLU A CA 1
ATOM 617 C C . GLU A 1 72 ? -6.5 -15.773 17.672 1 58.31 72 GLU A C 1
ATOM 619 O O . GLU A 1 72 ? -7.207 -15.703 16.656 1 58.31 72 GLU A O 1
ATOM 624 N N . LYS A 1 73 ? -6.512 -15.078 18.734 1 57.31 73 LYS A N 1
ATOM 625 C CA . LYS A 1 73 ? -7.059 -13.727 18.625 1 57.31 73 LYS A CA 1
ATOM 626 C C . LYS A 1 73 ? -6.062 -12.781 17.953 1 57.31 73 LYS A C 1
ATOM 628 O O . LYS A 1 73 ? -4.852 -12.914 18.156 1 57.31 73 LYS A O 1
ATOM 633 N N . ASP A 1 74 ? -6.461 -12.156 16.938 1 56.09 74 ASP A N 1
ATOM 634 C CA . ASP A 1 74 ? -5.719 -11.125 16.219 1 56.09 74 ASP A CA 1
ATOM 635 C C . ASP A 1 74 ? -5.184 -10.062 17.172 1 56.09 74 ASP A C 1
ATOM 637 O O . ASP A 1 74 ? -5.957 -9.391 17.844 1 56.09 74 ASP A O 1
ATOM 641 N N . LEU A 1 75 ? -4.008 -10.242 17.828 1 53.25 75 LEU A N 1
ATOM 642 C CA . LEU A 1 75 ? -3.467 -9.219 18.719 1 53.25 75 LEU A CA 1
ATOM 643 C C . LEU A 1 75 ? -2.918 -8.039 17.922 1 53.25 75 LEU A C 1
ATOM 645 O O . LEU A 1 75 ? -1.76 -8.055 17.5 1 53.25 75 LEU A O 1
ATOM 649 N N . ASP A 1 76 ? -3.846 -7.309 17.219 1 57.81 76 ASP A N 1
ATOM 650 C CA . ASP A 1 76 ? -3.328 -6.148 16.5 1 57.81 76 ASP A CA 1
ATOM 651 C C . ASP A 1 76 ? -3.055 -4.988 17.469 1 57.81 76 ASP A C 1
ATOM 653 O O . ASP A 1 76 ? -3.928 -4.602 18.25 1 57.81 76 ASP A O 1
ATOM 657 N N . ASN A 1 77 ? -1.698 -4.773 17.75 1 66.88 77 ASN A N 1
ATOM 658 C CA . ASN A 1 77 ? -1.322 -3.516 18.391 1 66.88 77 ASN A CA 1
ATOM 659 C C . ASN A 1 77 ? -1.126 -2.404 17.359 1 66.88 77 ASN A C 1
ATOM 661 O O . ASN A 1 77 ? -0.138 -2.4 16.625 1 66.88 77 ASN A O 1
ATOM 665 N N . GLY A 1 78 ? -2.025 -1.448 17.359 1 72.75 78 GLY A N 1
ATOM 666 C CA . GLY A 1 78 ? -2.062 -0.361 16.391 1 72.75 78 GLY A CA 1
ATOM 667 C C . GLY A 1 78 ? -0.783 0.452 16.359 1 72.75 78 GLY A C 1
ATOM 668 O O . GLY A 1 78 ? -0.275 0.773 15.281 1 72.75 78 GLY A O 1
ATOM 669 N N . ASN A 1 79 ? -0.154 0.685 17.484 1 76 79 ASN A N 1
ATOM 670 C CA . ASN A 1 79 ? 1.063 1.486 17.547 1 76 79 ASN A CA 1
ATOM 671 C C . ASN A 1 79 ? 2.246 0.756 16.922 1 76 79 ASN A C 1
ATOM 673 O O . ASN A 1 79 ? 3.029 1.356 16.172 1 76 79 ASN A O 1
ATOM 677 N N . SER A 1 80 ? 2.33 -0.47 17.25 1 77.69 80 SER A N 1
ATOM 678 C CA . SER A 1 80 ? 3.436 -1.247 16.688 1 77.69 80 SER A CA 1
ATOM 679 C C . SER A 1 80 ? 3.357 -1.315 15.172 1 77.69 80 SER A C 1
ATOM 681 O O . SER A 1 80 ? 4.367 -1.148 14.484 1 77.69 80 SER A O 1
ATOM 683 N N . GLU A 1 81 ? 2.178 -1.5 14.664 1 79.06 81 GLU A N 1
ATOM 684 C CA . GLU A 1 81 ? 1.984 -1.547 13.219 1 79.06 81 GLU A CA 1
ATOM 685 C C . GLU A 1 81 ? 2.314 -0.204 12.57 1 79.06 81 GLU A C 1
ATOM 687 O O . GLU A 1 81 ? 2.93 -0.156 11.508 1 79.06 81 GLU A O 1
ATOM 692 N N . TYR A 1 82 ? 1.962 0.78 13.297 1 82.44 82 TYR A N 1
ATOM 693 C CA . TYR A 1 82 ? 2.197 2.135 12.812 1 82.44 82 TYR A CA 1
ATOM 694 C C . TYR A 1 82 ? 3.689 2.414 12.68 1 82.44 82 TYR A C 1
ATOM 696 O O . TYR A 1 82 ? 4.172 2.732 11.586 1 82.44 82 TYR A O 1
ATOM 704 N N . PHE A 1 83 ? 4.469 2.254 13.633 1 77.94 83 PHE A N 1
ATOM 705 C CA . PHE A 1 83 ? 5.887 2.596 13.602 1 77.94 83 PHE A CA 1
ATOM 706 C C . PHE A 1 83 ? 6.66 1.619 12.727 1 77.94 83 PHE A C 1
ATOM 708 O O . PHE A 1 83 ? 7.633 2 12.07 1 77.94 83 PHE A O 1
ATOM 715 N N . ASN A 1 84 ? 6.227 0.368 12.672 1 79.12 84 ASN A N 1
ATOM 716 C CA . ASN A 1 84 ? 6.871 -0.603 11.789 1 79.12 84 ASN A CA 1
ATOM 717 C C . ASN A 1 84 ? 6.719 -0.217 10.328 1 79.12 84 ASN A C 1
ATOM 719 O O . ASN A 1 84 ? 7.617 -0.459 9.516 1 79.12 84 ASN A O 1
ATOM 723 N N . SER A 1 85 ? 5.621 0.4 10.039 1 81.75 85 SER A N 1
ATOM 724 C CA . SER A 1 85 ? 5.371 0.807 8.656 1 81.75 85 SER A CA 1
ATOM 725 C C . SER A 1 85 ? 6.352 1.893 8.219 1 81.75 85 SER A C 1
ATOM 727 O O . SER A 1 85 ? 6.637 2.031 7.027 1 81.75 85 SER A O 1
ATOM 729 N N . TYR A 1 86 ? 6.871 2.611 9.125 1 79.69 86 TYR A N 1
ATOM 730 C CA . TYR A 1 86 ? 7.762 3.719 8.797 1 79.69 86 TYR A CA 1
ATOM 731 C C . TYR A 1 86 ? 9.219 3.275 8.82 1 79.69 86 TYR A C 1
ATOM 733 O O . TYR A 1 86 ? 10.125 4.086 8.609 1 79.69 86 TYR A O 1
ATOM 741 N N . ASN A 1 87 ? 9.484 1.982 9.023 1 84 87 ASN A N 1
ATOM 742 C CA . ASN A 1 87 ? 10.844 1.453 8.977 1 84 87 ASN A CA 1
ATOM 743 C C . ASN A 1 87 ? 11.367 1.375 7.547 1 84 87 ASN A C 1
ATOM 745 O O . ASN A 1 87 ? 12.57 1.253 7.328 1 84 87 ASN A O 1
ATOM 749 N N . TYR A 1 88 ? 10.453 1.485 6.633 1 83.88 88 TYR A N 1
ATOM 750 C CA . TYR A 1 88 ? 10.82 1.205 5.246 1 83.88 88 TYR A CA 1
ATOM 751 C C . TYR A 1 88 ? 11.125 2.492 4.492 1 83.88 88 TYR A C 1
ATOM 753 O O . TYR A 1 88 ? 10.32 3.422 4.484 1 83.88 88 TYR A O 1
ATOM 761 N N . ILE A 1 89 ? 12.133 2.461 3.801 1 89.06 89 ILE A N 1
ATOM 762 C CA . ILE A 1 89 ? 12.664 3.658 3.154 1 89.06 89 ILE A CA 1
ATOM 763 C C . ILE A 1 89 ? 11.688 4.141 2.086 1 89.06 89 ILE A C 1
ATOM 765 O O . ILE A 1 89 ? 11.602 5.34 1.805 1 89.06 89 ILE A O 1
ATOM 769 N N . HIS A 1 90 ? 10.922 3.234 1.507 1 88.38 90 HIS A N 1
ATOM 770 C CA . HIS A 1 90 ? 10.047 3.602 0.395 1 88.38 90 HIS A CA 1
ATOM 771 C C . HIS A 1 90 ? 9 4.621 0.826 1 88.38 90 HIS A C 1
ATOM 773 O O . HIS A 1 90 ? 8.648 5.52 0.057 1 88.38 90 HIS A O 1
ATOM 779 N N . ILE A 1 91 ? 8.547 4.543 2.035 1 90.25 91 ILE A N 1
ATOM 780 C CA . ILE A 1 91 ? 7.559 5.496 2.537 1 90.25 91 ILE A CA 1
ATOM 781 C C . ILE A 1 91 ? 8.188 6.883 2.641 1 90.25 91 ILE A C 1
ATOM 783 O O . ILE A 1 91 ? 7.562 7.883 2.279 1 90.25 91 ILE A O 1
ATOM 787 N N . HIS A 1 92 ? 9.383 6.93 3.055 1 93.38 92 HIS A N 1
ATOM 788 C CA . HIS A 1 92 ? 10.102 8.195 3.191 1 93.38 92 HIS A CA 1
ATOM 789 C C . HIS A 1 92 ? 10.492 8.75 1.83 1 93.38 92 HIS A C 1
ATOM 791 O O . HIS A 1 92 ? 10.492 9.969 1.631 1 93.38 92 HIS A O 1
ATOM 797 N N . GLU A 1 93 ? 10.836 7.812 0.928 1 92.69 93 GLU A N 1
ATOM 798 C CA . GLU A 1 93 ? 11.109 8.227 -0.446 1 92.69 93 GLU A CA 1
ATOM 799 C C . GLU A 1 93 ? 9.922 8.969 -1.047 1 92.69 93 GLU A C 1
ATOM 801 O O . GLU A 1 93 ? 10.078 10.047 -1.623 1 92.69 93 GLU A O 1
ATOM 806 N N . ASP A 1 94 ? 8.75 8.438 -0.857 1 93.12 94 ASP A N 1
ATOM 807 C CA . ASP A 1 94 ? 7.535 9.055 -1.384 1 93.12 94 ASP A CA 1
ATOM 808 C C . ASP A 1 94 ? 7.328 10.453 -0.799 1 93.12 94 ASP A C 1
ATOM 810 O O . ASP A 1 94 ? 6.949 11.383 -1.515 1 93.12 94 ASP A O 1
ATOM 814 N N . MET A 1 95 ? 7.625 10.586 0.456 1 95.31 95 MET A N 1
ATOM 815 C CA . MET A 1 95 ? 7.402 11.867 1.129 1 95.31 95 MET A CA 1
ATOM 816 C C . MET A 1 95 ? 8.445 12.891 0.702 1 95.31 95 MET A C 1
ATOM 818 O O . MET A 1 95 ? 8.102 14.031 0.382 1 95.31 95 MET A O 1
ATOM 822 N N . ILE A 1 96 ? 9.664 12.492 0.67 1 95.69 96 ILE A N 1
ATOM 823 C CA . ILE A 1 96 ? 10.742 13.422 0.355 1 95.69 96 ILE A CA 1
ATOM 824 C C . ILE A 1 96 ? 10.625 13.875 -1.097 1 95.69 96 ILE A C 1
ATOM 826 O O . ILE A 1 96 ? 10.883 15.039 -1.41 1 95.69 96 ILE A O 1
ATOM 830 N N . LYS A 1 97 ? 10.094 13.016 -1.969 1 94.5 97 LYS A N 1
ATOM 831 C CA . LYS A 1 97 ? 10 13.328 -3.393 1 94.5 97 LYS A CA 1
ATOM 832 C C . LYS A 1 97 ? 8.711 14.086 -3.699 1 94.5 97 LYS A C 1
ATOM 834 O O . LYS A 1 97 ? 8.531 14.594 -4.809 1 94.5 97 LYS A O 1
ATOM 839 N N . ASP A 1 98 ? 7.797 14.148 -2.785 1 96.88 98 ASP A N 1
ATOM 840 C CA . ASP A 1 98 ? 6.656 15.047 -2.904 1 96.88 98 ASP A CA 1
ATOM 841 C C . ASP A 1 98 ? 7.102 16.516 -2.85 1 96.88 98 ASP A C 1
ATOM 843 O O . ASP A 1 98 ? 7.266 17.078 -1.766 1 96.88 98 ASP A O 1
ATOM 847 N N . GLU A 1 99 ? 7.176 17.078 -4 1 95.44 99 GLU A N 1
ATOM 848 C CA . GLU A 1 99 ? 7.766 18.406 -4.102 1 95.44 99 GLU A CA 1
ATOM 849 C C . GLU A 1 99 ? 6.883 19.453 -3.428 1 95.44 99 GLU A C 1
ATOM 851 O O . GLU A 1 99 ? 7.387 20.422 -2.846 1 95.44 99 GLU A O 1
ATOM 856 N N . VAL A 1 100 ? 5.586 19.281 -3.508 1 97.44 100 VAL A N 1
ATOM 857 C CA . VAL A 1 100 ? 4.688 20.234 -2.854 1 97.44 100 VAL A CA 1
ATOM 858 C C . VAL A 1 100 ? 4.98 20.266 -1.356 1 97.44 100 VAL A C 1
ATOM 860 O O . VAL A 1 100 ? 5.168 21.344 -0.784 1 97.44 100 VAL A O 1
ATOM 863 N N . ARG A 1 101 ? 5.074 19.109 -0.801 1 97.12 101 ARG A N 1
ATOM 864 C CA . ARG A 1 101 ? 5.34 18.984 0.629 1 97.12 101 ARG A CA 1
ATOM 865 C C . ARG A 1 101 ? 6.73 19.516 0.975 1 97.12 101 ARG A C 1
ATOM 867 O O . ARG A 1 101 ? 6.871 20.453 1.76 1 97.12 101 ARG A O 1
ATOM 874 N N . THR A 1 102 ? 7.754 18.922 0.416 1 97.62 102 THR A N 1
ATOM 875 C CA . THR A 1 102 ? 9.125 19.109 0.876 1 97.62 102 THR A CA 1
ATOM 876 C C . THR A 1 102 ? 9.625 20.516 0.532 1 97.62 102 THR A C 1
ATOM 878 O O . THR A 1 102 ? 10.289 21.156 1.344 1 97.62 102 THR A O 1
ATOM 881 N N . ARG A 1 103 ? 9.258 21.016 -0.626 1 97.12 103 ARG A N 1
ATOM 882 C CA . ARG A 1 103 ? 9.672 22.359 -1.015 1 97.12 103 ARG A CA 1
ATOM 883 C C . ARG A 1 103 ? 9.008 23.422 -0.135 1 97.12 103 ARG A C 1
ATOM 885 O O . ARG A 1 103 ? 9.625 24.422 0.198 1 97.12 103 ARG A O 1
ATOM 892 N N . THR A 1 104 ? 7.777 23.172 0.209 1 98.19 104 THR A N 1
ATOM 893 C CA . THR A 1 104 ? 7.098 24.141 1.061 1 98.19 104 THR A CA 1
ATOM 894 C C . THR A 1 104 ? 7.754 24.203 2.436 1 98.19 104 THR A C 1
ATOM 896 O O . THR A 1 104 ? 8.008 25.297 2.955 1 98.19 104 THR A O 1
ATOM 899 N N . TYR A 1 105 ? 8.039 23.062 3.025 1 98.44 105 TYR A N 1
ATOM 900 C CA . TYR A 1 105 ? 8.773 23.047 4.289 1 98.44 105 TYR A CA 1
ATOM 901 C C . TYR A 1 105 ? 10.133 23.703 4.141 1 98.44 105 TYR A C 1
ATOM 903 O O . TYR A 1 105 ? 10.555 24.484 5 1 98.44 105 TYR A O 1
ATOM 911 N N . TYR A 1 106 ? 10.805 23.375 3.064 1 98 106 TYR A N 1
ATOM 912 C CA . TYR A 1 106 ? 12.117 23.953 2.785 1 98 106 TYR A CA 1
ATOM 913 C C . TYR A 1 106 ? 12.047 25.469 2.723 1 98 106 TYR A C 1
ATOM 915 O O . TYR A 1 106 ? 12.836 26.156 3.371 1 98 106 TYR A O 1
ATOM 923 N N . ASP A 1 107 ? 11.102 25.969 2.014 1 97.56 107 ASP A N 1
ATOM 924 C CA . ASP A 1 107 ? 10.945 27.406 1.842 1 97.56 107 ASP A CA 1
ATOM 925 C C . ASP A 1 107 ? 10.539 28.078 3.152 1 97.56 107 ASP A C 1
ATOM 927 O O . ASP A 1 107 ? 11.008 29.172 3.473 1 97.56 107 ASP A O 1
ATOM 931 N N . ALA A 1 108 ? 9.648 27.422 3.865 1 98.25 108 ALA A N 1
ATOM 932 C CA . ALA A 1 108 ? 9.219 27.969 5.148 1 98.25 108 ALA A CA 1
ATOM 933 C C . ALA A 1 108 ? 10.398 28.172 6.09 1 98.25 108 ALA A C 1
ATOM 935 O O . ALA A 1 108 ? 10.422 29.109 6.875 1 98.25 108 ALA A O 1
ATOM 936 N N . ILE A 1 109 ? 11.375 27.312 5.977 1 98 109 ILE A N 1
ATOM 937 C CA . ILE A 1 109 ? 12.516 27.344 6.879 1 98 109 ILE A CA 1
ATOM 938 C C . ILE A 1 109 ? 13.617 28.234 6.301 1 98 109 ILE A C 1
ATOM 940 O O . ILE A 1 109 ? 14.016 29.219 6.922 1 98 109 ILE A O 1
ATOM 944 N N . ARG A 1 110 ? 13.977 28 5.082 1 96.38 110 ARG A N 1
ATOM 945 C CA . ARG A 1 110 ? 15.133 28.641 4.473 1 96.38 110 ARG A CA 1
ATOM 946 C C . ARG A 1 110 ? 14.867 30.125 4.219 1 96.38 110 ARG A C 1
ATOM 948 O O . ARG A 1 110 ? 15.758 30.953 4.379 1 96.38 110 ARG A O 1
ATOM 955 N N . LYS A 1 111 ? 13.672 30.422 3.82 1 96.56 111 LYS A N 1
ATOM 956 C CA . LYS A 1 111 ? 13.352 31.812 3.5 1 96.56 111 LYS A CA 1
ATOM 957 C C . LYS A 1 111 ? 13.047 32.625 4.766 1 96.56 111 LYS A C 1
ATOM 959 O O . LYS A 1 111 ? 12.852 33.844 4.703 1 96.56 111 LYS A O 1
ATOM 964 N N . ASN A 1 112 ? 12.992 31.953 5.844 1 97.44 112 ASN A N 1
ATOM 965 C CA . ASN A 1 112 ? 12.719 32.594 7.117 1 97.44 112 ASN A CA 1
ATOM 966 C C . ASN A 1 112 ? 13.805 32.312 8.148 1 97.44 112 ASN A C 1
ATOM 968 O O . ASN A 1 112 ? 13.508 31.969 9.289 1 97.44 112 ASN A O 1
ATOM 972 N N . GLU A 1 113 ? 14.977 32.438 7.723 1 96.31 113 GLU A N 1
ATOM 973 C CA . GLU A 1 113 ? 16.141 32.219 8.57 1 96.31 113 GLU A CA 1
ATOM 974 C C . GLU A 1 113 ? 16.078 33.062 9.844 1 96.31 113 GLU A C 1
ATOM 976 O O . GLU A 1 113 ? 16.531 32.625 10.898 1 96.31 113 GLU A O 1
ATOM 981 N N . HIS A 1 114 ? 15.5 34.219 9.758 1 96.81 114 HIS A N 1
ATOM 982 C CA . HIS A 1 114 ? 15.406 35.125 10.891 1 96.81 114 HIS A CA 1
ATOM 983 C C . HIS A 1 114 ? 14.594 34.5 12.023 1 96.81 114 HIS A C 1
ATOM 985 O O . HIS A 1 114 ? 14.742 34.906 13.188 1 96.81 114 HIS A O 1
ATOM 991 N N . LEU A 1 115 ? 13.766 33.531 11.711 1 97.38 115 LEU A N 1
ATOM 992 C CA . LEU A 1 115 ? 12.961 32.844 12.719 1 97.38 115 LEU A CA 1
ATOM 993 C C . LEU A 1 115 ? 13.703 31.641 13.281 1 97.38 115 LEU A C 1
ATOM 995 O O . LEU A 1 115 ? 13.383 31.172 14.375 1 97.38 115 LEU A O 1
ATOM 999 N N . ILE A 1 116 ? 14.75 31.141 12.547 1 97.81 116 ILE A N 1
ATOM 1000 C CA . ILE A 1 116 ? 15.359 29.844 12.844 1 97.81 116 ILE A CA 1
ATOM 1001 C C . ILE A 1 116 ? 16.766 30.062 13.414 1 97.81 116 ILE A C 1
ATOM 1003 O O . ILE A 1 116 ? 17.188 29.328 14.305 1 97.81 116 ILE A O 1
ATOM 1007 N N . LYS A 1 117 ? 17.453 31.062 12.93 1 98.19 117 LYS A N 1
ATOM 1008 C CA . LYS A 1 117 ? 18.844 31.297 13.281 1 98.19 117 LYS A CA 1
ATOM 1009 C C . LYS A 1 117 ? 19 31.438 14.797 1 98.19 117 LYS A C 1
ATOM 1011 O O . LYS A 1 117 ? 18.25 32.156 15.445 1 98.19 117 LYS A O 1
ATOM 1016 N N . ASP A 1 118 ? 19.938 30.672 15.305 1 98.5 118 ASP A N 1
ATOM 1017 C CA . ASP A 1 118 ? 20.359 30.703 16.703 1 98.5 118 ASP A CA 1
ATOM 1018 C C . ASP A 1 118 ? 19.234 30.234 17.625 1 98.5 118 ASP A C 1
ATOM 1020 O O . ASP A 1 118 ? 19.234 30.547 18.812 1 98.5 118 ASP A O 1
ATOM 1024 N N . LYS A 1 119 ? 18.219 29.562 17.125 1 98.56 119 LYS A N 1
ATOM 1025 C CA . LYS A 1 119 ? 17.109 29.031 17.906 1 98.56 119 LYS A CA 1
ATOM 1026 C C . LYS A 1 119 ? 17.266 27.531 18.156 1 98.56 119 LYS A C 1
ATOM 1028 O O . LYS A 1 119 ? 17.969 26.844 17.422 1 98.56 119 LYS A O 1
ATOM 1033 N N . ILE A 1 120 ? 16.656 27.078 19.25 1 98.81 120 ILE A N 1
ATOM 1034 C CA . ILE A 1 120 ? 16.547 25.641 19.531 1 98.81 120 ILE A CA 1
ATOM 1035 C C . ILE A 1 120 ? 15.297 25.094 18.875 1 98.81 120 ILE A C 1
ATOM 1037 O O . ILE A 1 120 ? 14.188 25.562 19.125 1 98.81 120 ILE A O 1
ATOM 1041 N N . VAL A 1 121 ? 15.477 24.078 17.984 1 98.88 121 VAL A N 1
ATOM 1042 C CA . VAL A 1 121 ? 14.383 23.516 17.188 1 98.88 121 VAL A CA 1
ATOM 1043 C C . VAL A 1 121 ? 14.117 22.078 17.625 1 98.88 121 VAL A C 1
ATOM 1045 O O . VAL A 1 121 ? 15.047 21.312 17.875 1 98.88 121 VAL A O 1
ATOM 1048 N N . LEU A 1 122 ? 12.828 21.75 17.781 1 98.94 122 LEU A N 1
ATOM 1049 C CA . LEU A 1 122 ? 12.398 20.359 18 1 98.94 122 LEU A CA 1
ATOM 1050 C C . LEU A 1 122 ? 11.711 19.812 16.75 1 98.94 122 LEU A C 1
ATOM 1052 O O . LEU A 1 122 ? 10.742 20.406 16.266 1 98.94 122 LEU A O 1
ATOM 1056 N N . ASP A 1 123 ? 12.234 18.75 16.188 1 98.88 123 ASP A N 1
ATOM 1057 C CA . ASP A 1 123 ? 11.633 18.016 15.086 1 98.88 123 ASP A CA 1
ATOM 1058 C C . ASP A 1 123 ? 10.945 16.75 15.578 1 98.88 123 ASP A C 1
ATOM 1060 O O . ASP A 1 123 ? 11.609 15.789 15.977 1 98.88 123 ASP A O 1
ATOM 1064 N N . VAL A 1 124 ? 9.602 16.734 15.547 1 98.62 124 VAL A N 1
ATOM 1065 C CA . VAL A 1 124 ? 8.828 15.617 16.062 1 98.62 124 VAL A CA 1
ATOM 1066 C C . VAL A 1 124 ? 8.469 14.672 14.914 1 98.62 124 VAL A C 1
ATOM 1068 O O . VAL A 1 124 ? 7.754 15.047 13.984 1 98.62 124 VAL A O 1
ATOM 1071 N N . GLY A 1 125 ? 8.914 13.414 15.008 1 97.69 125 GLY A N 1
ATOM 1072 C CA . GLY A 1 125 ? 8.789 12.492 13.891 1 97.69 125 GLY A CA 1
ATOM 1073 C C . GLY A 1 125 ? 9.703 12.828 12.727 1 97.69 125 GLY A C 1
ATOM 1074 O O . GLY A 1 125 ? 9.227 13.094 11.617 1 97.69 125 GLY A O 1
ATOM 1075 N N . CYS A 1 126 ? 10.953 12.68 12.953 1 98 126 CYS A N 1
ATOM 1076 C CA . CYS A 1 126 ? 11.898 13.32 12.039 1 98 126 CYS A CA 1
ATOM 1077 C C . CYS A 1 126 ? 12.164 12.438 10.828 1 98 126 CYS A C 1
ATOM 1079 O O . CYS A 1 126 ? 12.727 12.891 9.828 1 98 126 CYS A O 1
ATOM 1081 N N . GLY A 1 127 ? 11.781 11.164 10.906 1 96.38 127 GLY A N 1
ATOM 1082 C CA . GLY A 1 127 ? 12.055 10.281 9.789 1 96.38 127 GLY A CA 1
ATOM 1083 C C . GLY A 1 127 ? 13.523 10.242 9.406 1 96.38 127 GLY A C 1
ATOM 1084 O O . GLY A 1 127 ? 14.383 10.016 10.25 1 96.38 127 GLY A O 1
ATOM 1085 N N . THR A 1 128 ? 13.812 10.547 8.18 1 96.88 128 THR A N 1
ATOM 1086 C CA . THR A 1 128 ? 15.188 10.531 7.707 1 96.88 128 THR A CA 1
ATOM 1087 C C . THR A 1 128 ? 15.891 11.852 8.016 1 96.88 128 THR A C 1
ATOM 1089 O O . THR A 1 128 ? 16.984 12.109 7.512 1 96.88 128 THR A O 1
ATOM 1092 N N . GLY A 1 129 ? 15.25 12.719 8.68 1 98.06 129 GLY A N 1
ATOM 1093 C CA . GLY A 1 129 ? 15.891 13.891 9.266 1 98.06 129 GLY A CA 1
ATOM 1094 C C . GLY A 1 129 ? 15.836 15.109 8.367 1 98.06 129 GLY A C 1
ATOM 1095 O O . GLY A 1 129 ? 16.438 16.141 8.672 1 98.06 129 GLY A O 1
ATOM 1096 N N . ILE A 1 130 ? 15.07 15.094 7.266 1 98.19 130 ILE A N 1
ATOM 1097 C CA . ILE A 1 130 ? 15.148 16.125 6.242 1 98.19 130 ILE A CA 1
ATOM 1098 C C . ILE A 1 130 ? 14.781 17.484 6.844 1 98.19 130 ILE A C 1
ATOM 1100 O O . ILE A 1 130 ? 15.469 18.484 6.621 1 98.19 130 ILE A O 1
ATOM 1104 N N . LEU A 1 131 ? 13.766 17.562 7.629 1 98.62 131 LEU A N 1
ATOM 1105 C CA . LEU A 1 131 ? 13.352 18.828 8.211 1 98.62 131 LEU A CA 1
ATOM 1106 C C . LEU A 1 131 ? 14.344 19.297 9.273 1 98.62 131 LEU A C 1
ATOM 1108 O O . LEU A 1 131 ? 14.594 20.484 9.414 1 98.62 131 LEU A O 1
ATOM 1112 N N . SER A 1 132 ? 14.875 18.328 10.039 1 98.75 132 SER A N 1
ATOM 1113 C CA . SER A 1 132 ? 15.945 18.625 10.992 1 98.75 132 SER A CA 1
ATOM 1114 C C . SER A 1 132 ? 17.125 19.297 10.305 1 98.75 132 SER A C 1
ATOM 1116 O O . SER A 1 132 ? 17.641 20.312 10.797 1 98.75 132 SER A O 1
ATOM 1118 N N . PHE A 1 133 ? 17.453 18.766 9.18 1 98.75 133 PHE A N 1
ATOM 1119 C CA . PHE A 1 133 ? 18.625 19.25 8.461 1 98.75 133 PHE A CA 1
ATOM 1120 C C . PHE A 1 133 ? 18.344 20.609 7.832 1 98.75 133 PHE A C 1
ATOM 1122 O O . PHE A 1 133 ? 19.219 21.469 7.793 1 98.75 133 PHE A O 1
ATOM 1129 N N . PHE A 1 134 ? 17.109 20.797 7.316 1 98.62 134 PHE A N 1
ATOM 1130 C CA . PHE A 1 134 ? 16.734 22.125 6.828 1 98.62 134 PHE A CA 1
ATOM 1131 C C . PHE A 1 134 ? 16.953 23.172 7.91 1 98.62 134 PHE A C 1
ATOM 1133 O O . PHE A 1 134 ? 17.516 24.234 7.648 1 98.62 134 PHE A O 1
ATOM 1140 N N . ALA A 1 135 ? 16.516 22.859 9.133 1 98.75 135 ALA A N 1
ATOM 1141 C CA . ALA A 1 135 ? 16.641 23.797 10.242 1 98.75 135 ALA A CA 1
ATOM 1142 C C . ALA A 1 135 ? 18.094 24.047 10.586 1 98.75 135 ALA A C 1
ATOM 1144 O O . ALA A 1 135 ? 18.516 25.188 10.773 1 98.75 135 ALA A O 1
ATOM 1145 N N . ALA A 1 136 ? 18.859 22.984 10.641 1 98.62 136 ALA A N 1
ATOM 1146 C CA . ALA A 1 136 ? 20.266 23.094 10.977 1 98.62 136 ALA A CA 1
ATOM 1147 C C . ALA A 1 136 ? 21.016 23.938 9.945 1 98.62 136 ALA A C 1
ATOM 1149 O O . ALA A 1 136 ? 21.781 24.828 10.305 1 98.62 136 ALA A O 1
ATOM 1150 N N . MET A 1 137 ? 20.734 23.734 8.688 1 97.69 137 MET A N 1
ATOM 1151 C CA . MET A 1 137 ? 21.406 24.438 7.594 1 97.69 137 MET A CA 1
ATOM 1152 C C . MET A 1 137 ? 20.984 25.906 7.543 1 97.69 137 MET A C 1
ATOM 1154 O O . MET A 1 137 ? 21.688 26.734 6.988 1 97.69 137 MET A O 1
ATOM 1158 N N . SER A 1 138 ? 19.875 26.188 8.156 1 97.69 138 SER A N 1
ATOM 1159 C CA . SER A 1 138 ? 19.359 27.562 8.141 1 97.69 138 SER A CA 1
ATOM 1160 C C . SER A 1 138 ? 19.75 28.312 9.398 1 97.69 138 SER A C 1
ATOM 1162 O O . SER A 1 138 ? 19.172 29.344 9.727 1 97.69 138 SER A O 1
ATOM 1164 N N . GLY A 1 139 ? 20.656 27.75 10.195 1 97.94 139 GLY A N 1
ATOM 1165 C CA . GLY A 1 139 ? 21.297 28.516 11.25 1 97.94 139 GLY A CA 1
ATOM 1166 C C . GLY A 1 139 ? 20.766 28.188 12.633 1 97.94 139 GLY A C 1
ATOM 1167 O O . GLY A 1 139 ? 21.094 28.859 13.609 1 97.94 139 GLY A O 1
ATOM 1168 N N . ALA A 1 140 ? 19.953 27.172 12.789 1 98.69 140 ALA A N 1
ATOM 1169 C CA . ALA A 1 140 ? 19.5 26.781 14.125 1 98.69 140 ALA A CA 1
ATOM 1170 C C . ALA A 1 140 ? 20.688 26.594 15.062 1 98.69 140 ALA A C 1
ATOM 1172 O O . ALA A 1 140 ? 21.734 26.062 14.664 1 98.69 140 ALA A O 1
ATOM 1173 N N . LYS A 1 141 ? 20.547 27.016 16.312 1 98.69 141 LYS A N 1
ATOM 1174 C CA . LYS A 1 141 ? 21.562 26.75 17.328 1 98.69 141 LYS A CA 1
ATOM 1175 C C . LYS A 1 141 ? 21.734 25.25 17.547 1 98.69 141 LYS A C 1
ATOM 1177 O O . LYS A 1 141 ? 22.859 24.75 17.625 1 98.69 141 LYS A O 1
ATOM 1182 N N . HIS A 1 142 ? 20.641 24.578 17.672 1 98.75 142 HIS A N 1
ATOM 1183 C CA . HIS A 1 142 ? 20.625 23.125 17.812 1 98.75 142 HIS A CA 1
ATOM 1184 C C . HIS A 1 142 ? 19.25 22.562 17.453 1 98.75 142 HIS A C 1
ATOM 1186 O O . HIS A 1 142 ? 18.234 23.203 17.672 1 98.75 142 HIS A O 1
ATOM 1192 N N . VAL A 1 143 ? 19.234 21.406 16.859 1 98.88 143 VAL A N 1
ATOM 1193 C CA . VAL A 1 143 ? 18 20.703 16.516 1 98.88 143 VAL A CA 1
ATOM 1194 C C . VAL A 1 143 ? 17.922 19.375 17.281 1 98.88 143 VAL A C 1
ATOM 1196 O O . VAL A 1 143 ? 18.828 18.547 17.203 1 98.88 143 VAL A O 1
ATOM 1199 N N . TYR A 1 144 ? 16.906 19.219 18.094 1 98.81 144 TYR A N 1
ATOM 1200 C CA . TYR A 1 144 ? 16.547 17.938 18.703 1 98.81 144 TYR A CA 1
ATOM 1201 C C . TYR A 1 144 ? 15.477 17.219 17.891 1 98.81 144 TYR A C 1
ATOM 1203 O O . TYR A 1 144 ? 14.414 17.781 17.625 1 98.81 144 TYR A O 1
ATOM 1211 N N . SER A 1 145 ? 15.766 16.016 17.5 1 98.75 145 SER A N 1
ATOM 1212 C CA . SER A 1 145 ? 14.898 15.273 16.578 1 98.75 145 SER A CA 1
ATOM 1213 C C . SER A 1 145 ? 14.453 13.945 17.188 1 98.75 145 SER A C 1
ATOM 1215 O O . SER A 1 145 ? 15.289 13.102 17.531 1 98.75 145 SER A O 1
ATOM 1217 N N . ILE A 1 146 ? 13.148 13.75 17.25 1 97.75 146 ILE A N 1
ATOM 1218 C CA . ILE A 1 146 ? 12.594 12.547 17.859 1 97.75 146 ILE A CA 1
ATOM 1219 C C . ILE A 1 146 ? 12.047 11.617 16.766 1 97.75 146 ILE A C 1
ATOM 1221 O O . ILE A 1 146 ? 11.336 12.062 15.859 1 97.75 146 ILE A O 1
ATOM 1225 N N . GLU A 1 147 ? 12.367 10.414 16.797 1 95.75 147 GLU A N 1
ATOM 1226 C CA . GLU A 1 147 ? 11.859 9.367 15.914 1 95.75 147 GLU A CA 1
ATOM 1227 C C . GLU A 1 147 ? 11.883 8.008 16.594 1 95.75 147 GLU A C 1
ATOM 1229 O O . GLU A 1 147 ? 12.875 7.637 17.234 1 95.75 147 GLU A O 1
ATOM 1234 N N . LYS A 1 148 ? 10.773 7.309 16.469 1 93.75 148 LYS A N 1
ATOM 1235 C CA . LYS A 1 148 ? 10.672 6.012 17.125 1 93.75 148 LYS A CA 1
ATOM 1236 C C . LYS A 1 148 ? 11.117 4.887 16.203 1 93.75 148 LYS A C 1
ATOM 1238 O O . LYS A 1 148 ? 11.742 3.918 16.641 1 93.75 148 LYS A O 1
ATOM 1243 N N . SER A 1 149 ? 10.812 4.969 14.945 1 90.38 149 SER A N 1
ATOM 1244 C CA . SER A 1 149 ? 11.07 3.893 13.992 1 90.38 149 SER A CA 1
ATOM 1245 C C . SER A 1 149 ? 12.57 3.709 13.766 1 90.38 149 SER A C 1
ATOM 1247 O O . SER A 1 149 ? 13.359 4.609 14.055 1 90.38 149 SER A O 1
ATOM 1249 N N . ASN A 1 150 ? 12.938 2.633 13.211 1 90 150 ASN A N 1
ATOM 1250 C CA . ASN A 1 150 ? 14.336 2.303 12.969 1 90 150 ASN A CA 1
ATOM 1251 C C . ASN A 1 150 ? 14.914 3.121 11.82 1 90 150 ASN A C 1
ATOM 1253 O O . ASN A 1 150 ? 16.141 3.148 11.617 1 90 150 ASN A O 1
ATOM 1257 N N . ILE A 1 151 ? 14.109 3.891 11.164 1 93.44 151 ILE A N 1
ATOM 1258 C CA . ILE A 1 151 ? 14.586 4.723 10.07 1 93.44 151 ILE A CA 1
ATOM 1259 C C . ILE A 1 151 ? 15.547 5.781 10.609 1 93.44 151 ILE A C 1
ATOM 1261 O O . ILE A 1 151 ? 16.312 6.379 9.852 1 93.44 151 ILE A O 1
ATOM 1265 N N . ILE A 1 152 ? 15.523 6.008 11.906 1 94.19 152 ILE A N 1
ATOM 1266 C CA . ILE A 1 152 ? 16.375 7.004 12.562 1 94.19 152 ILE A CA 1
ATOM 1267 C C . ILE A 1 152 ? 17.844 6.637 12.367 1 94.19 152 ILE A C 1
ATOM 1269 O O . ILE A 1 152 ? 18.703 7.516 12.336 1 94.19 152 ILE A O 1
ATOM 1273 N N . TYR A 1 153 ? 18.141 5.363 12.211 1 93.5 153 TYR A N 1
ATOM 1274 C CA . TYR A 1 153 ? 19.516 4.941 11.977 1 93.5 153 TYR A CA 1
ATOM 1275 C C . TYR A 1 153 ? 20 5.402 10.609 1 93.5 153 TYR A C 1
ATOM 1277 O O . TYR A 1 153 ? 21.172 5.762 10.453 1 93.5 153 TYR A O 1
ATOM 1285 N N . THR A 1 154 ? 19.109 5.379 9.672 1 94.5 154 THR A N 1
ATOM 1286 C CA . THR A 1 154 ? 19.422 5.965 8.367 1 94.5 154 THR A CA 1
ATOM 1287 C C . THR A 1 154 ? 19.625 7.473 8.492 1 94.5 154 THR A C 1
ATOM 1289 O O . THR A 1 154 ? 20.578 8.016 7.93 1 94.5 154 THR A O 1
ATOM 1292 N N . ALA A 1 155 ? 18.797 8.109 9.25 1 96.38 155 ALA A N 1
ATOM 1293 C CA . ALA A 1 155 ? 18.922 9.539 9.484 1 96.38 155 ALA A CA 1
ATOM 1294 C C . ALA A 1 155 ? 20.266 9.883 10.109 1 96.38 155 ALA A C 1
ATOM 1296 O O . ALA A 1 155 ? 20.891 10.875 9.75 1 96.38 155 ALA A O 1
ATOM 1297 N N . LEU A 1 156 ? 20.641 9.047 11.031 1 96.25 156 LEU A N 1
ATOM 1298 C CA . LEU A 1 156 ? 21.906 9.227 11.727 1 96.25 156 LEU A CA 1
ATOM 1299 C C . LEU A 1 156 ? 23.078 9.211 10.75 1 96.25 156 LEU A C 1
ATOM 1301 O O . LEU A 1 156 ? 23.969 10.055 10.828 1 96.25 156 LEU A O 1
ATOM 1305 N N . LYS A 1 157 ? 23.078 8.258 9.844 1 94.94 157 LYS A N 1
ATOM 1306 C CA . LYS A 1 157 ? 24.125 8.172 8.836 1 94.94 157 LYS A CA 1
ATOM 1307 C C . LYS A 1 157 ? 24.125 9.398 7.926 1 94.94 157 LYS A C 1
ATOM 1309 O O . LYS A 1 157 ? 25.188 9.953 7.617 1 94.94 157 LYS A O 1
ATOM 1314 N N . ILE A 1 158 ? 23 9.844 7.516 1 96.44 158 ILE A N 1
ATOM 1315 C CA . ILE A 1 158 ? 22.859 11.016 6.656 1 96.44 158 ILE A CA 1
ATOM 1316 C C . ILE A 1 158 ? 23.375 12.25 7.387 1 96.44 158 ILE A C 1
ATOM 1318 O O . ILE A 1 158 ? 24.078 13.07 6.801 1 96.44 158 ILE A O 1
ATOM 1322 N N . ARG A 1 159 ? 23 12.375 8.641 1 97.56 159 ARG A N 1
ATOM 1323 C CA . ARG A 1 159 ? 23.484 13.477 9.469 1 97.56 159 ARG A CA 1
ATOM 1324 C C . ARG A 1 159 ? 25.016 13.555 9.43 1 97.56 159 ARG A C 1
ATOM 1326 O O . ARG A 1 159 ? 25.578 14.625 9.188 1 97.56 159 ARG A O 1
ATOM 1333 N N . ASP A 1 160 ? 25.609 12.414 9.664 1 95.94 160 ASP A N 1
ATOM 1334 C CA . ASP A 1 160 ? 27.062 12.344 9.75 1 95.94 160 ASP A CA 1
ATOM 1335 C C . ASP A 1 160 ? 27.703 12.648 8.398 1 95.94 160 ASP A C 1
ATOM 1337 O O . ASP A 1 160 ? 28.734 13.328 8.328 1 95.94 160 ASP A O 1
ATOM 1341 N N . GLU A 1 161 ? 27.094 12.227 7.375 1 94.69 161 GLU A N 1
ATOM 1342 C CA . GLU A 1 161 ? 27.594 12.461 6.023 1 94.69 161 GLU A CA 1
ATOM 1343 C C . GLU A 1 161 ? 27.531 13.938 5.66 1 94.69 161 GLU A C 1
ATOM 1345 O O . GLU A 1 161 ? 28.297 14.406 4.812 1 94.69 161 GLU A O 1
ATOM 1350 N N . ASN A 1 162 ? 26.672 14.648 6.27 1 97.5 162 ASN A N 1
ATOM 1351 C CA . ASN A 1 162 ? 26.531 16.078 6.004 1 97.5 162 ASN A CA 1
ATOM 1352 C C . ASN A 1 162 ? 27.219 16.906 7.082 1 97.5 162 ASN A C 1
ATOM 1354 O O . ASN A 1 162 ? 27.047 18.125 7.125 1 97.5 162 ASN A O 1
ATOM 1358 N N . ASN A 1 163 ? 27.938 16.266 8 1 97.31 163 ASN A N 1
ATOM 1359 C CA . ASN A 1 163 ? 28.703 16.922 9.055 1 97.31 163 ASN A CA 1
ATOM 1360 C C . ASN A 1 163 ? 27.828 17.766 9.961 1 97.31 163 ASN A C 1
ATOM 1362 O O . ASN A 1 163 ? 28.172 18.922 10.266 1 97.31 163 ASN A O 1
ATOM 1366 N N . LEU A 1 164 ? 26.688 17.188 10.391 1 98 164 LEU A N 1
ATOM 1367 C CA . LEU A 1 164 ? 25.719 17.922 11.211 1 98 164 LEU A CA 1
ATOM 1368 C C . LEU A 1 164 ? 25.641 17.344 12.617 1 98 164 LEU A C 1
ATOM 1370 O O . LEU A 1 164 ? 24.672 17.578 13.344 1 98 164 LEU A O 1
ATOM 1374 N N . GLN A 1 165 ? 26.641 16.562 13.047 1 96.12 165 GLN A N 1
ATOM 1375 C CA . GLN A 1 165 ? 26.625 15.844 14.32 1 96.12 165 GLN A CA 1
ATOM 1376 C C . GLN A 1 165 ? 26.594 16.812 15.5 1 96.12 165 GLN A C 1
ATOM 1378 O O . GLN A 1 165 ? 26.094 16.484 16.578 1 96.12 165 GLN A O 1
ATOM 1383 N N . ASP A 1 166 ? 27.109 18.031 15.297 1 97.31 166 ASP A N 1
ATOM 1384 C CA . ASP A 1 166 ? 27.156 19 16.391 1 97.31 166 ASP A CA 1
ATOM 1385 C C . ASP A 1 166 ? 25.875 19.844 16.438 1 97.31 166 ASP A C 1
ATOM 1387 O O . ASP A 1 166 ? 25.625 20.531 17.422 1 97.31 166 ASP A O 1
ATOM 1391 N N . LYS A 1 167 ? 25.078 19.734 15.406 1 98.25 167 LYS A N 1
ATOM 1392 C CA . LYS A 1 167 ? 23.922 20.625 15.297 1 98.25 167 LYS A CA 1
ATOM 1393 C C . LYS A 1 167 ? 22.609 19.859 15.5 1 98.25 167 LYS A C 1
ATOM 1395 O O . LYS A 1 167 ? 21.594 20.453 15.844 1 98.25 167 LYS A O 1
ATOM 1400 N N . VAL A 1 168 ? 22.641 18.578 15.242 1 98.75 168 VAL A N 1
ATOM 1401 C CA . VAL A 1 168 ? 21.422 17.781 15.305 1 98.75 168 VAL A CA 1
ATOM 1402 C C .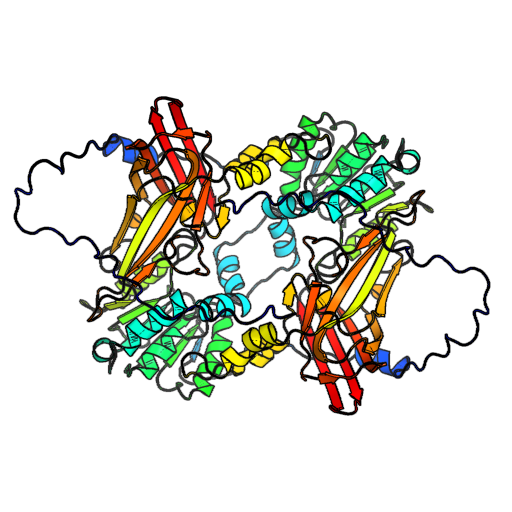 VAL A 1 168 ? 21.609 16.625 16.297 1 98.75 168 VAL A C 1
ATOM 1404 O O . VAL A 1 168 ? 22.562 15.852 16.172 1 98.75 168 VAL A O 1
ATOM 1407 N N . THR A 1 169 ? 20.766 16.5 17.266 1 98.62 169 THR A N 1
ATOM 1408 C CA . THR A 1 169 ? 20.688 15.367 18.188 1 98.62 169 THR A CA 1
ATOM 1409 C C . THR A 1 169 ? 19.469 14.5 17.891 1 98.62 169 THR A C 1
ATOM 1411 O O . THR A 1 169 ? 18.344 15 17.844 1 98.62 169 THR A O 1
ATOM 1414 N N . PHE A 1 170 ? 19.672 13.281 17.625 1 97.62 170 PHE A N 1
ATOM 1415 C CA . PHE A 1 170 ? 18.594 12.328 17.422 1 97.62 170 PHE A CA 1
ATOM 1416 C C . PHE A 1 170 ? 18.234 11.617 18.719 1 97.62 170 PHE A C 1
ATOM 1418 O O . PHE A 1 170 ? 19.109 11.195 19.453 1 97.62 170 PHE A O 1
ATOM 1425 N N . LEU A 1 171 ? 17 11.555 19.016 1 96.81 171 LEU A N 1
ATOM 1426 C CA . LEU A 1 171 ? 16.438 10.844 20.156 1 96.81 171 LEU A CA 1
ATOM 1427 C C . LEU A 1 171 ? 15.477 9.75 19.688 1 96.81 171 LEU A C 1
ATOM 1429 O O . LEU A 1 171 ? 14.391 10.047 19.188 1 96.81 171 LEU A O 1
ATOM 1433 N N . LYS A 1 172 ? 15.836 8.492 19.797 1 94.56 172 LYS A N 1
ATOM 1434 C CA . LYS A 1 172 ? 15 7.379 19.359 1 94.56 172 LYS A CA 1
ATOM 1435 C C . LYS A 1 172 ? 14.039 6.949 20.469 1 94.56 172 LYS A C 1
ATOM 1437 O O . LYS A 1 172 ? 14.477 6.496 21.531 1 94.56 172 LYS A O 1
ATOM 1442 N N . GLY A 1 173 ? 12.758 7.059 20.219 1 92.06 173 GLY A N 1
ATOM 1443 C CA . GLY A 1 173 ? 11.742 6.656 21.172 1 92.06 173 GLY A CA 1
ATOM 1444 C C . GLY A 1 173 ? 10.414 7.367 20.953 1 92.06 173 GLY A C 1
ATOM 1445 O O . GLY A 1 173 ? 10.273 8.172 20.031 1 92.06 173 GLY A O 1
ATOM 1446 N N . LEU A 1 174 ? 9.484 6.996 21.781 1 92.25 174 LEU A N 1
ATOM 1447 C CA . LEU A 1 174 ? 8.211 7.711 21.812 1 92.25 174 LEU A CA 1
ATOM 1448 C C . LEU A 1 174 ? 8.375 9.078 22.453 1 92.25 174 LEU A C 1
ATOM 1450 O O . LEU A 1 174 ? 8.977 9.203 23.516 1 92.25 174 LEU A O 1
ATOM 1454 N N . ALA A 1 175 ? 7.855 10.102 21.781 1 94.69 175 ALA A N 1
ATOM 1455 C CA . ALA A 1 175 ? 7.98 11.461 22.297 1 94.69 175 ALA A CA 1
ATOM 1456 C C . ALA A 1 175 ? 7.531 11.539 23.75 1 94.69 175 ALA A C 1
ATOM 1458 O O . ALA A 1 175 ? 8.148 12.227 24.562 1 94.69 175 ALA A O 1
ATOM 1459 N N . GLU A 1 176 ? 6.539 10.742 24.078 1 94.12 176 GLU A N 1
ATOM 1460 C CA . GLU A 1 176 ? 5.934 10.781 25.406 1 94.12 176 GLU A CA 1
ATOM 1461 C C . GLU A 1 176 ? 6.828 10.102 26.438 1 94.12 176 GLU A C 1
ATOM 1463 O O . GLU A 1 176 ? 6.602 10.227 27.641 1 94.12 176 GLU A O 1
ATOM 1468 N N . GLU A 1 177 ? 7.863 9.469 25.953 1 92.25 177 GLU A N 1
ATOM 1469 C CA . GLU A 1 177 ? 8.719 8.711 26.859 1 92.25 177 GLU A CA 1
ATOM 1470 C C . GLU A 1 177 ? 10.148 9.266 26.844 1 92.25 177 GLU A C 1
ATOM 1472 O O . GLU A 1 177 ? 11.055 8.648 27.406 1 92.25 177 GLU A O 1
ATOM 1477 N N . ILE A 1 178 ? 10.289 10.352 26.219 1 94.56 178 ILE A N 1
ATOM 1478 C CA . ILE A 1 178 ? 11.617 10.938 26.094 1 94.56 178 ILE A CA 1
ATOM 1479 C C . ILE A 1 178 ? 11.703 12.203 26.938 1 94.56 178 ILE A C 1
ATOM 1481 O O . ILE A 1 178 ? 10.688 12.82 27.266 1 94.56 178 ILE A O 1
ATOM 1485 N N . GLU A 1 179 ? 12.977 12.469 27.375 1 94 179 GLU A N 1
ATOM 1486 C CA . GLU A 1 179 ? 13.32 13.773 27.953 1 94 179 GLU A CA 1
ATOM 1487 C C . GLU A 1 179 ? 14.359 14.492 27.094 1 94 179 GLU A C 1
ATOM 1489 O O . GLU A 1 179 ? 15.367 13.898 26.703 1 94 179 GLU A O 1
ATOM 1494 N N . LEU A 1 180 ? 14.07 15.734 26.797 1 96.25 180 LEU A N 1
ATOM 1495 C CA . LEU A 1 180 ? 15.039 16.531 26.047 1 96.25 180 LEU A CA 1
ATOM 1496 C C . LEU A 1 180 ? 16.172 17 26.953 1 96.25 180 LEU A C 1
ATOM 1498 O O . LEU A 1 180 ? 15.977 17.172 28.156 1 96.25 180 LEU A O 1
ATOM 1502 N N . PRO A 1 181 ? 17.312 17.234 26.359 1 95 181 PRO A N 1
ATOM 1503 C CA . PRO A 1 181 ? 18.438 17.781 27.141 1 95 181 PRO A CA 1
ATOM 1504 C C . PRO A 1 181 ? 18.234 19.25 27.484 1 95 181 PRO A C 1
ATOM 1506 O O . PRO A 1 181 ? 19.078 19.844 28.172 1 95 181 PRO A O 1
ATOM 1509 N N . VAL A 1 182 ? 17.172 19.844 27.031 1 97.31 182 VAL A N 1
ATOM 1510 C CA . VAL A 1 182 ? 16.844 21.234 27.328 1 97.31 182 VAL A CA 1
ATOM 1511 C C . VAL A 1 182 ? 15.43 21.297 27.922 1 97.31 182 VAL A C 1
ATOM 1513 O O . VAL A 1 182 ? 14.609 20.422 27.688 1 97.31 182 VAL A O 1
ATOM 1516 N N . ASP A 1 183 ? 15.148 22.406 28.562 1 97.06 183 ASP A N 1
ATOM 1517 C CA . ASP A 1 183 ? 13.852 22.578 29.203 1 97.06 183 ASP A CA 1
ATOM 1518 C C . ASP A 1 183 ? 12.781 23 28.203 1 97.06 183 ASP A C 1
ATOM 1520 O O . ASP A 1 183 ? 11.633 22.578 28.281 1 97.06 183 ASP A O 1
ATOM 1524 N N . LYS A 1 184 ? 13.195 23.938 27.312 1 98.44 184 LYS A N 1
ATOM 1525 C CA . LYS A 1 184 ? 12.266 24.484 26.328 1 98.44 184 LYS A CA 1
ATOM 1526 C C . LYS A 1 184 ? 12.922 24.625 24.969 1 98.44 184 LYS A C 1
ATOM 1528 O O . LYS A 1 184 ? 14.148 24.625 24.859 1 98.44 184 LYS A O 1
ATOM 1533 N N . VAL A 1 185 ? 12.062 24.703 23.969 1 98.81 185 VAL A N 1
ATOM 1534 C CA . VAL A 1 185 ? 12.516 24.938 22.609 1 98.81 185 VAL A CA 1
ATOM 1535 C C . VAL A 1 185 ? 11.805 26.172 22.031 1 98.81 185 VAL A C 1
ATOM 1537 O O . VAL A 1 185 ? 10.773 26.594 22.547 1 98.81 185 VAL A O 1
ATOM 1540 N N . ASP A 1 186 ? 12.367 26.734 20.969 1 98.81 186 ASP A N 1
ATOM 1541 C CA . ASP A 1 186 ? 11.836 27.953 20.359 1 98.81 186 ASP A CA 1
ATOM 1542 C C . ASP A 1 186 ? 10.82 27.625 19.266 1 98.81 186 ASP A C 1
ATOM 1544 O O . ASP A 1 186 ? 9.898 28.406 19.016 1 98.81 186 ASP A O 1
ATOM 1548 N N . ILE A 1 187 ? 11.062 26.547 18.609 1 98.75 187 ILE A N 1
ATOM 1549 C CA . ILE A 1 187 ? 10.266 26.172 17.453 1 98.75 187 ILE A CA 1
ATOM 1550 C C . ILE A 1 187 ? 10.086 24.656 17.422 1 98.75 187 ILE A C 1
ATOM 1552 O O . ILE A 1 187 ? 11.023 23.906 17.703 1 98.75 187 ILE A O 1
ATOM 1556 N N . ILE A 1 188 ? 8.875 24.203 17.109 1 98.88 188 ILE A N 1
ATOM 1557 C CA . ILE A 1 188 ? 8.586 22.797 16.828 1 98.88 188 ILE A CA 1
ATOM 1558 C C . ILE A 1 188 ? 8.211 22.625 15.359 1 98.88 188 ILE A C 1
ATOM 1560 O O . ILE A 1 188 ? 7.336 23.344 14.852 1 98.88 188 ILE A O 1
ATOM 1564 N N . ILE A 1 189 ? 8.891 21.797 14.656 1 98.81 189 ILE A N 1
ATOM 1565 C CA . ILE A 1 189 ? 8.609 21.422 13.273 1 98.81 189 ILE A CA 1
ATOM 1566 C C . ILE A 1 189 ? 8.156 19.969 13.211 1 98.81 189 ILE A C 1
ATOM 1568 O O . ILE A 1 189 ? 8.75 19.094 13.859 1 98.81 189 ILE A O 1
ATOM 1572 N N . SER A 1 190 ? 7.078 19.719 12.469 1 98.75 190 SER A N 1
ATOM 1573 C CA . SER A 1 190 ? 6.621 18.344 12.312 1 98.75 190 SER A CA 1
ATOM 1574 C C . SER A 1 190 ? 5.77 18.188 11.055 1 98.75 190 SER A C 1
ATOM 1576 O O . SER A 1 190 ? 4.965 19.062 10.727 1 98.75 190 SER A O 1
ATOM 1578 N N . GLU A 1 191 ? 6.008 17.172 10.336 1 97.81 191 GLU A N 1
ATOM 1579 C CA . GLU A 1 191 ? 5.062 16.703 9.32 1 97.81 191 GLU A CA 1
ATOM 1580 C C . GLU A 1 191 ? 4.117 15.648 9.891 1 97.81 191 GLU A C 1
ATOM 1582 O O . GLU A 1 191 ? 4.367 14.453 9.758 1 97.81 191 GLU A O 1
ATOM 1587 N N . TRP A 1 192 ? 2.994 16.125 10.406 1 97.75 192 TRP A N 1
ATOM 1588 C CA . TRP A 1 192 ? 2.154 15.258 11.227 1 97.75 192 TRP A CA 1
ATOM 1589 C C . TRP A 1 192 ? 0.919 14.805 10.445 1 97.75 192 TRP A C 1
ATOM 1591 O O . TRP A 1 192 ? 0.226 13.875 10.859 1 97.75 192 TRP A O 1
ATOM 1601 N N . MET A 1 193 ? 0.666 15.352 9.281 1 98.25 193 MET A N 1
ATOM 1602 C CA . MET A 1 193 ? -0.608 15.125 8.602 1 98.25 193 MET A CA 1
ATOM 1603 C C . MET A 1 193 ? -0.687 13.711 8.047 1 98.25 193 MET A C 1
ATOM 1605 O O . MET A 1 193 ? 0.321 13.156 7.609 1 98.25 193 MET A O 1
ATOM 1609 N N . GLY A 1 194 ? -1.831 13.156 8.062 1 97.38 194 GLY A N 1
ATOM 1610 C CA . GLY A 1 194 ? -2.168 11.938 7.355 1 97.38 194 GLY A CA 1
ATOM 1611 C C . GLY A 1 194 ? -3.332 12.102 6.398 1 97.38 194 GLY A C 1
ATOM 1612 O O . GLY A 1 194 ? -3.744 13.227 6.102 1 97.38 194 GLY A O 1
ATOM 1613 N N . TYR A 1 195 ? -3.773 10.953 5.879 1 96.69 195 TYR A N 1
ATOM 1614 C CA . TYR A 1 195 ? -4.977 11 5.059 1 96.69 195 TYR A CA 1
ATOM 1615 C C . TYR A 1 195 ? -6.102 11.734 5.777 1 96.69 195 TYR A C 1
ATOM 1617 O O . TYR A 1 195 ? -6.273 11.578 6.988 1 96.69 195 TYR A O 1
ATOM 1625 N N . CYS A 1 196 ? -6.797 12.539 4.996 1 97.81 196 CYS A N 1
ATOM 1626 C CA . CYS A 1 196 ? -7.898 13.289 5.578 1 97.81 196 CYS A CA 1
ATOM 1627 C C . CYS A 1 196 ? -7.414 14.156 6.738 1 97.81 196 CYS A C 1
ATOM 1629 O O . CYS A 1 196 ? -8.148 14.375 7.703 1 97.81 196 CYS A O 1
ATOM 1631 N N . LEU A 1 197 ? -6.16 14.555 6.734 1 98.5 197 LEU A N 1
ATOM 1632 C CA . LEU A 1 197 ? -5.5 15.461 7.668 1 98.5 197 LEU A CA 1
ATOM 1633 C C . LEU A 1 197 ? -5.18 14.75 8.984 1 98.5 197 LEU A C 1
ATOM 1635 O O . LEU A 1 197 ? -4.059 14.852 9.492 1 98.5 197 LEU A O 1
ATOM 1639 N N . LEU A 1 198 ? -6.164 13.922 9.461 1 98.38 198 LEU A N 1
ATOM 1640 C CA . LEU A 1 198 ? -6.051 13.508 10.852 1 98.38 198 LEU A CA 1
ATOM 1641 C C . LEU A 1 198 ? -5.848 12 10.961 1 98.38 198 LEU A C 1
ATOM 1643 O O . LEU A 1 198 ? -5.848 11.445 12.062 1 98.38 198 LEU A O 1
ATOM 1647 N N . TYR A 1 199 ? -5.699 11.352 9.812 1 96.62 199 TYR A N 1
ATOM 1648 C CA . TYR A 1 199 ? -5.359 9.938 9.875 1 96.62 199 TYR A CA 1
ATOM 1649 C C . TYR A 1 199 ? -4.047 9.719 10.617 1 96.62 199 TYR A C 1
ATOM 1651 O O . TYR A 1 199 ? -3.131 10.539 10.523 1 96.62 199 TYR A O 1
ATOM 1659 N N . GLU A 1 200 ? -3.926 8.617 11.406 1 93.88 200 GLU A N 1
ATOM 1660 C CA . GLU A 1 200 ? -2.811 8.172 12.234 1 93.88 200 GLU A CA 1
ATOM 1661 C C . GLU A 1 200 ? -2.732 8.969 13.531 1 93.88 200 GLU A C 1
ATOM 1663 O O . GLU A 1 200 ? -1.965 8.625 14.43 1 93.88 200 GLU A O 1
ATOM 1668 N N . ASN A 1 201 ? -3.396 10.148 13.648 1 95.5 201 ASN A N 1
ATOM 1669 C CA . ASN A 1 201 ? -3.568 10.914 14.883 1 95.5 201 ASN A CA 1
ATOM 1670 C C . ASN A 1 201 ? -2.225 11.32 15.477 1 95.5 201 ASN A C 1
ATOM 1672 O O . ASN A 1 201 ? -2.041 11.273 16.688 1 95.5 201 ASN A O 1
ATOM 1676 N N . MET A 1 202 ? -1.303 11.633 14.609 1 95.94 202 MET A N 1
ATOM 1677 C CA . MET A 1 202 ? 0.031 12.047 15.039 1 95.94 202 MET A CA 1
ATOM 1678 C C . MET A 1 202 ? -0.011 13.422 15.703 1 95.94 202 MET A C 1
ATOM 1680 O O . MET A 1 202 ? 0.854 13.75 16.516 1 95.94 202 MET A O 1
ATOM 1684 N N . LEU A 1 203 ? -1.029 14.18 15.391 1 98 203 LEU A N 1
ATOM 1685 C CA . LEU A 1 203 ? -1.107 15.531 15.938 1 98 203 LEU A CA 1
ATOM 1686 C C . LEU A 1 203 ? -1.221 15.492 17.453 1 98 203 LEU A C 1
ATOM 1688 O O . LEU A 1 203 ? -0.778 16.422 18.141 1 98 203 LEU A O 1
ATOM 1692 N N . ASP A 1 204 ? -1.718 14.398 18.078 1 96.69 204 ASP A N 1
ATOM 1693 C CA . ASP A 1 204 ? -1.718 14.227 19.516 1 96.69 204 ASP A CA 1
ATOM 1694 C C . ASP A 1 204 ? -0.313 14.406 20.094 1 96.69 204 ASP A C 1
ATOM 1696 O O . ASP A 1 204 ? -0.131 15.094 21.109 1 96.69 204 ASP A O 1
ATOM 1700 N N . THR A 1 205 ? 0.578 13.805 19.469 1 97.06 205 THR A N 1
ATOM 1701 C CA . THR A 1 205 ? 1.961 13.82 19.922 1 97.06 205 THR A CA 1
ATOM 1702 C C . THR A 1 205 ? 2.564 15.219 19.766 1 97.06 205 THR A C 1
ATOM 1704 O O . THR A 1 205 ? 3.285 15.688 20.656 1 97.06 205 THR A O 1
ATOM 1707 N N . VAL A 1 206 ? 2.273 15.859 18.688 1 98.5 206 VAL A N 1
ATOM 1708 C CA . VAL A 1 206 ? 2.793 17.203 18.453 1 98.5 206 VAL A CA 1
ATOM 1709 C C . VAL A 1 206 ? 2.258 18.156 19.516 1 98.5 206 VAL A C 1
ATOM 1711 O O . VAL A 1 206 ? 3.004 18.969 20.062 1 98.5 206 VAL A O 1
ATOM 1714 N N . LEU A 1 207 ? 1.005 18.016 19.812 1 98.5 207 LEU A N 1
ATOM 1715 C CA . LEU A 1 207 ? 0.4 18.859 20.828 1 98.5 207 LEU A CA 1
ATOM 1716 C C . LEU A 1 207 ? 0.994 18.578 22.203 1 98.5 207 LEU A C 1
ATOM 1718 O O . LEU A 1 207 ? 1.196 19.484 23 1 98.5 207 LEU A O 1
ATOM 1722 N N . TYR A 1 208 ? 1.235 17.328 22.469 1 98.19 208 TYR A N 1
ATOM 1723 C CA . TYR A 1 208 ? 1.93 16.953 23.703 1 98.19 208 TYR A CA 1
ATOM 1724 C C . TYR A 1 208 ? 3.279 17.656 23.797 1 98.19 208 TYR A C 1
ATOM 1726 O O . TYR A 1 208 ? 3.609 18.25 24.812 1 98.19 208 TYR A O 1
ATOM 1734 N N . CYS A 1 209 ? 4.035 17.641 22.75 1 98.69 209 CYS A N 1
ATOM 1735 C CA . CYS A 1 209 ? 5.352 18.266 22.719 1 98.69 209 CYS A CA 1
ATOM 1736 C C . CYS A 1 209 ? 5.234 19.781 22.859 1 98.69 209 CYS A C 1
ATOM 1738 O O . CYS A 1 209 ? 6.039 20.406 23.547 1 98.69 209 CYS A O 1
ATOM 1740 N N . ARG A 1 210 ? 4.246 20.328 22.156 1 98.69 210 ARG A N 1
ATOM 1741 C CA . ARG A 1 210 ? 3.975 21.766 22.281 1 98.69 210 ARG A CA 1
ATOM 1742 C C . ARG A 1 210 ? 3.775 22.156 23.734 1 98.69 210 ARG A C 1
ATOM 1744 O O . ARG A 1 210 ? 4.457 23.047 24.25 1 98.69 210 ARG A O 1
ATOM 1751 N N . ASP A 1 211 ? 2.928 21.469 24.391 1 98.44 211 ASP A N 1
ATOM 1752 C CA . ASP A 1 211 ? 2.533 21.828 25.75 1 98.44 211 ASP A CA 1
ATOM 1753 C C . ASP A 1 211 ? 3.68 21.594 26.734 1 98.44 211 ASP A C 1
ATOM 1755 O O . ASP A 1 211 ? 3.812 22.312 27.734 1 98.44 211 ASP A O 1
ATOM 1759 N N . LYS A 1 212 ? 4.469 20.672 26.438 1 98.19 212 LYS A N 1
ATOM 1760 C CA . LYS A 1 212 ? 5.535 20.297 27.359 1 98.19 212 LYS A CA 1
ATOM 1761 C C . LYS A 1 212 ? 6.781 21.156 27.125 1 98.19 212 LYS A C 1
ATOM 1763 O O . LYS A 1 212 ? 7.402 21.625 28.094 1 98.19 212 LYS A O 1
ATOM 1768 N N . TRP A 1 213 ? 7.137 21.391 25.844 1 98.69 213 TRP A N 1
ATOM 1769 C CA . TRP A 1 213 ? 8.508 21.844 25.609 1 98.69 213 TRP A CA 1
ATOM 1770 C C . TRP A 1 213 ? 8.516 23.188 24.906 1 98.69 213 TRP A C 1
ATOM 1772 O O . TRP A 1 213 ? 9.539 23.875 24.891 1 98.69 213 TRP A O 1
ATOM 1782 N N . LEU A 1 214 ? 7.473 23.625 24.234 1 98.81 214 LEU A N 1
ATOM 1783 C CA . LEU A 1 214 ? 7.512 24.859 23.469 1 98.81 214 LEU A CA 1
ATOM 1784 C C . LEU A 1 214 ? 7.461 26.078 24.391 1 98.81 214 LEU A C 1
ATOM 1786 O O . LEU A 1 214 ? 6.617 26.141 25.297 1 98.81 214 LEU A O 1
ATOM 1790 N N . LYS A 1 215 ? 8.312 27.062 24.172 1 98.25 215 LYS A N 1
ATOM 1791 C CA . LYS A 1 215 ? 8.289 28.312 24.922 1 98.25 215 LYS A CA 1
ATOM 1792 C C . LYS A 1 215 ? 7.008 29.094 24.656 1 98.25 215 LYS A C 1
ATOM 1794 O O . LYS A 1 215 ? 6.422 28.969 23.578 1 98.25 215 LYS A O 1
ATOM 1799 N N . GLU A 1 216 ? 6.68 29.891 25.688 1 97 216 GLU A N 1
ATOM 1800 C CA . GLU A 1 216 ? 5.613 30.844 25.406 1 97 216 GLU A CA 1
ATOM 1801 C C . GLU A 1 216 ? 5.961 31.734 24.219 1 97 216 GLU A C 1
ATOM 1803 O O . GLU A 1 216 ? 7.047 32.312 24.172 1 97 216 GLU A O 1
ATOM 1808 N N . GLY A 1 217 ? 5.113 31.75 23.312 1 96.19 217 GLY A N 1
ATOM 1809 C CA . GLY A 1 217 ? 5.367 32.562 22.109 1 96.19 217 GLY A CA 1
ATOM 1810 C C . GLY A 1 217 ? 6.203 31.828 21.078 1 96.19 217 GLY A C 1
ATOM 1811 O O . GLY A 1 217 ? 6.57 32.406 20.047 1 96.19 217 GLY A O 1
ATOM 1812 N N . GLY A 1 218 ? 6.566 30.594 21.344 1 98.38 218 GLY A N 1
ATOM 1813 C CA . GLY A 1 218 ? 7.309 29.812 20.375 1 98.38 218 GLY A CA 1
ATOM 1814 C C . GLY A 1 218 ? 6.527 29.531 19.109 1 98.38 218 GLY A C 1
ATOM 1815 O O . GLY A 1 218 ? 5.352 29.875 19.016 1 98.38 218 GLY A O 1
ATOM 1816 N N . LEU A 1 219 ? 7.203 28.969 18.141 1 98.5 219 LEU A N 1
ATOM 1817 C CA . LEU A 1 219 ? 6.594 28.797 16.828 1 98.5 219 LEU A CA 1
ATOM 1818 C C . LEU A 1 219 ? 6.332 27.328 16.531 1 98.5 219 LEU A C 1
ATOM 1820 O O . LEU A 1 219 ? 7.055 26.453 17.016 1 98.5 219 LEU A O 1
ATOM 1824 N N . LEU A 1 220 ? 5.273 27.094 15.773 1 98.62 220 LEU A N 1
ATOM 1825 C CA . LEU A 1 220 ? 4.961 25.781 15.219 1 98.62 220 LEU A CA 1
ATOM 1826 C C . LEU A 1 220 ? 4.973 25.812 13.695 1 98.62 220 LEU A C 1
ATOM 1828 O O . LEU A 1 220 ? 4.379 26.719 13.086 1 98.62 220 LEU A O 1
ATOM 1832 N N . PHE A 1 221 ? 5.668 24.891 13.102 1 98.62 221 PHE A N 1
ATOM 1833 C CA . PHE A 1 221 ? 5.723 24.75 11.648 1 98.62 221 PHE A CA 1
ATOM 1834 C C . PHE A 1 221 ? 5.18 23.391 11.219 1 98.62 221 PHE A C 1
ATOM 1836 O O . PHE A 1 221 ? 5.805 22.359 11.469 1 98.62 221 PHE A O 1
ATOM 1843 N N . PRO A 1 222 ? 4.031 23.406 10.508 1 98.56 222 PRO A N 1
ATOM 1844 C CA . PRO A 1 222 ? 3.074 24.484 10.266 1 98.56 222 PRO A CA 1
ATOM 1845 C C . PRO A 1 222 ? 2.25 24.844 11.5 1 98.56 222 PRO A C 1
ATOM 1847 O O . PRO A 1 222 ? 2.297 24.109 12.508 1 98.56 222 PRO A O 1
ATOM 1850 N N . ASP A 1 223 ? 1.501 25.938 11.422 1 98.5 223 ASP A N 1
ATOM 1851 C CA . ASP A 1 223 ? 0.78 26.344 12.617 1 98.5 223 ASP A CA 1
ATOM 1852 C C . ASP A 1 223 ? -0.724 26.406 12.367 1 98.5 223 ASP A C 1
ATOM 1854 O O . ASP A 1 223 ? -1.513 26.531 13.305 1 98.5 223 ASP A O 1
ATOM 1858 N N . LYS A 1 224 ? -1.174 26.281 11.094 1 98.56 224 LYS A N 1
ATOM 1859 C CA . LYS A 1 224 ? -2.6 26.25 10.773 1 98.56 224 LYS A CA 1
ATOM 1860 C C . LYS A 1 224 ? -2.922 25.141 9.789 1 98.56 224 LYS A C 1
ATOM 1862 O O . LYS A 1 224 ? -2.111 24.812 8.914 1 98.56 224 LYS A O 1
ATOM 1867 N N . ALA A 1 225 ? -4.043 24.578 9.977 1 98.69 225 ALA A N 1
ATOM 1868 C CA . ALA A 1 225 ? -4.535 23.547 9.062 1 98.69 225 ALA A CA 1
ATOM 1869 C C . ALA A 1 225 ? -6.035 23.703 8.828 1 98.69 225 ALA A C 1
ATOM 1871 O O . ALA A 1 225 ? -6.77 24.141 9.719 1 98.69 225 ALA A O 1
ATOM 1872 N N . TYR A 1 226 ? -6.449 23.344 7.621 1 98.62 226 TYR A N 1
ATOM 1873 C CA . TYR A 1 226 ? -7.844 23.453 7.199 1 98.62 226 TYR A CA 1
ATOM 1874 C C . TYR A 1 226 ? -8.289 22.203 6.465 1 98.62 226 TYR A C 1
ATOM 1876 O O . TYR A 1 226 ? -7.512 21.609 5.707 1 98.62 226 TYR A O 1
ATOM 1884 N N . MET A 1 227 ? -9.508 21.797 6.719 1 98.75 227 MET A N 1
ATOM 1885 C CA . MET A 1 227 ? -10.125 20.703 5.98 1 98.75 227 MET A CA 1
ATOM 1886 C C . MET A 1 227 ? -11.297 21.203 5.148 1 98.75 227 MET A C 1
ATOM 1888 O O . MET A 1 227 ? -12.109 22 5.625 1 98.75 227 MET A O 1
ATOM 1892 N N . TYR A 1 228 ? -11.367 20.719 3.924 1 98.81 228 TYR A N 1
ATOM 1893 C CA . TYR A 1 228 ? -12.391 21.188 2.998 1 98.81 228 TYR A CA 1
ATOM 1894 C C . TYR A 1 228 ? -13.188 20.016 2.436 1 98.81 228 TYR A C 1
ATOM 1896 O O . TYR A 1 228 ? -12.711 18.875 2.428 1 98.81 228 TYR A O 1
ATOM 1904 N N . ILE A 1 229 ? -14.398 20.312 1.986 1 98.81 229 ILE A N 1
ATOM 1905 C CA . ILE A 1 229 ? -15.281 19.328 1.375 1 98.81 229 ILE A CA 1
ATOM 1906 C C . ILE A 1 229 ? -15.938 19.922 0.13 1 98.81 229 ILE A C 1
ATOM 1908 O O . ILE A 1 229 ? -16.234 21.125 0.089 1 98.81 229 ILE A O 1
ATOM 1912 N N . ALA A 1 230 ? -16.141 19.094 -0.896 1 98.81 230 ALA A N 1
ATOM 1913 C CA . ALA A 1 230 ? -16.844 19.469 -2.123 1 98.81 230 ALA A CA 1
ATOM 1914 C C . ALA A 1 230 ? -17.531 18.266 -2.76 1 98.81 230 ALA A C 1
ATOM 1916 O O . ALA A 1 230 ? -17.266 17.125 -2.379 1 98.81 230 ALA A O 1
ATOM 1917 N N . GLY A 1 231 ? -18.453 18.547 -3.662 1 98.75 231 GLY A N 1
ATOM 1918 C CA . GLY A 1 231 ? -19.125 17.484 -4.414 1 98.75 231 GLY A CA 1
ATOM 1919 C C . GLY A 1 231 ? -18.438 17.188 -5.738 1 98.75 231 GLY A C 1
ATOM 1920 O O . GLY A 1 231 ? -17.953 18.094 -6.406 1 98.75 231 GLY A O 1
ATOM 1921 N N . ILE A 1 232 ? -18.516 15.891 -6.141 1 98.56 232 ILE A N 1
ATOM 1922 C CA . ILE A 1 232 ? -17.828 15.547 -7.391 1 98.56 232 ILE A CA 1
ATOM 1923 C C . ILE A 1 232 ? -18.734 14.633 -8.227 1 98.56 232 ILE A C 1
ATOM 1925 O O . ILE A 1 232 ? -19.547 13.898 -7.684 1 98.56 232 ILE A O 1
ATOM 1929 N N . GLU A 1 233 ? -18.562 14.781 -9.531 1 97.69 233 GLU A N 1
ATOM 1930 C CA . GLU A 1 233 ? -19.062 13.805 -10.492 1 97.69 233 GLU A CA 1
ATOM 1931 C C . GLU A 1 233 ? -18.062 12.664 -10.688 1 97.69 233 GLU A C 1
ATOM 1933 O O . GLU A 1 233 ? -16.891 12.906 -10.969 1 97.69 233 GLU A O 1
ATOM 1938 N N . ASP A 1 234 ? -18.5 11.422 -10.453 1 93.88 234 ASP A N 1
ATOM 1939 C CA . ASP A 1 234 ? -17.609 10.273 -10.578 1 93.88 234 ASP A CA 1
ATOM 1940 C C . ASP A 1 234 ? -18.375 9.008 -10.945 1 93.88 234 ASP A C 1
ATOM 1942 O O . ASP A 1 234 ? -18.219 7.969 -10.305 1 93.88 234 ASP A O 1
ATOM 1946 N N . SER A 1 235 ? -19.125 9.062 -12.008 1 88.94 235 SER A N 1
ATOM 1947 C CA . SER A 1 235 ? -20.016 7.977 -12.406 1 88.94 235 SER A CA 1
ATOM 1948 C C . SER A 1 235 ? -19.219 6.734 -12.797 1 88.94 235 SER A C 1
ATOM 1950 O O . SER A 1 235 ? -19.547 5.621 -12.383 1 88.94 235 SER A O 1
ATOM 1952 N N . LEU A 1 236 ? -18.234 6.91 -13.547 1 84.12 236 LEU A N 1
ATOM 1953 C CA . LEU A 1 236 ? -17.484 5.785 -14.078 1 84.12 236 LEU A CA 1
ATOM 1954 C C . LEU A 1 236 ? -16.859 4.961 -12.953 1 84.12 236 LEU A C 1
ATOM 1956 O O . LEU A 1 236 ? -17 3.736 -12.922 1 84.12 236 LEU A O 1
ATOM 1960 N N . TYR A 1 237 ? -16.266 5.582 -12.07 1 86.62 237 TYR A N 1
ATOM 1961 C CA . TYR A 1 237 ? -15.602 4.867 -10.984 1 86.62 237 TYR A CA 1
ATOM 1962 C C . TYR A 1 237 ? -16.625 4.25 -10.039 1 86.62 237 TYR A C 1
ATOM 1964 O O . TYR A 1 237 ? -16.422 3.152 -9.508 1 86.62 237 TYR A O 1
ATOM 1972 N N . ARG A 1 238 ? -17.688 4.93 -9.82 1 89.12 238 ARG A N 1
ATOM 1973 C CA . ARG A 1 238 ? -18.75 4.41 -8.961 1 89.12 238 ARG A CA 1
ATOM 1974 C C . ARG A 1 238 ? -19.281 3.08 -9.492 1 89.12 238 ARG A C 1
ATOM 1976 O O . ARG A 1 238 ? -19.453 2.129 -8.734 1 89.12 238 ARG A O 1
ATOM 1983 N N . GLU A 1 239 ? -19.547 3.047 -10.734 1 87.5 239 GLU A N 1
ATOM 1984 C CA . GLU A 1 239 ? -20.047 1.828 -11.359 1 87.5 239 GLU A CA 1
ATOM 1985 C C . GLU A 1 239 ? -19.062 0.681 -11.211 1 87.5 239 GLU A C 1
ATOM 1987 O O . GLU A 1 239 ? -19.438 -0.439 -10.867 1 87.5 239 GLU A O 1
ATOM 1992 N N . GLU A 1 240 ? -17.891 1.008 -11.398 1 86.44 240 GLU A N 1
ATOM 1993 C CA . GLU A 1 240 ? -16.844 -0.004 -11.289 1 86.44 240 GLU A CA 1
ATOM 1994 C C . GLU A 1 240 ? -16.688 -0.485 -9.844 1 86.44 240 GLU A C 1
ATOM 1996 O O . GLU A 1 240 ? -16.422 -1.664 -9.602 1 86.44 240 GLU A O 1
ATOM 2001 N N . LYS A 1 241 ? -16.859 0.38 -9.008 1 89.38 241 LYS A N 1
ATOM 2002 C CA . LYS A 1 241 ? -16.625 0.079 -7.598 1 89.38 241 LYS A CA 1
ATOM 2003 C C . LYS A 1 241 ? -17.766 -0.741 -7.004 1 89.38 241 LYS A C 1
ATOM 2005 O O . LYS A 1 241 ? -17.531 -1.682 -6.242 1 89.38 241 LYS A O 1
ATOM 2010 N N . PHE A 1 242 ? -19.016 -0.508 -7.41 1 90.69 242 PHE A N 1
ATOM 2011 C CA . PHE A 1 242 ? -20.125 -1.104 -6.668 1 90.69 242 PHE A CA 1
ATOM 2012 C C . PHE A 1 242 ? -20.891 -2.082 -7.543 1 90.69 242 PHE A C 1
ATOM 2014 O O . PHE A 1 242 ? -21.266 -3.166 -7.094 1 90.69 242 PHE A O 1
ATOM 2021 N N . ASP A 1 243 ? -21.094 -1.811 -8.773 1 89.81 243 ASP A N 1
ATOM 2022 C CA . ASP A 1 243 ? -21.984 -2.596 -9.617 1 89.81 243 ASP A CA 1
ATOM 2023 C C . ASP A 1 243 ? -21.375 -3.953 -9.945 1 89.81 243 ASP A C 1
ATOM 2025 O O . ASP A 1 243 ? -22.094 -4.93 -10.172 1 89.81 243 ASP A O 1
ATOM 2029 N N . PHE A 1 244 ? -20.156 -4.078 -9.977 1 90.62 244 PHE A N 1
ATOM 2030 C CA . PHE A 1 244 ? -19.422 -5.301 -10.273 1 90.62 244 PHE A CA 1
ATOM 2031 C C . PHE A 1 244 ? -19.875 -6.441 -9.367 1 90.62 244 PHE A C 1
ATOM 2033 O O . PHE A 1 244 ? -19.969 -7.59 -9.805 1 90.62 244 PHE A O 1
ATOM 2040 N N . TRP A 1 245 ? -20.219 -6.145 -8.195 1 93.88 245 TRP A N 1
ATOM 2041 C CA . TRP A 1 245 ? -20.422 -7.148 -7.152 1 93.88 245 TRP A CA 1
ATOM 2042 C C . TRP A 1 245 ? -21.812 -7.754 -7.242 1 93.88 245 TRP A C 1
ATOM 2044 O O . TRP A 1 245 ? -22.062 -8.82 -6.684 1 93.88 245 TRP A O 1
ATOM 2054 N N . LYS A 1 246 ? -22.703 -7.027 -7.902 1 90.88 246 LYS A N 1
ATOM 2055 C CA . LYS A 1 246 ? -24.062 -7.539 -8.055 1 90.88 246 LYS A CA 1
ATOM 2056 C C . LYS A 1 246 ? -24.094 -8.742 -8.984 1 90.88 246 LYS A C 1
ATOM 2058 O O . LYS A 1 246 ? -24.984 -9.594 -8.875 1 90.88 246 LYS A O 1
ATOM 2063 N N . ASN A 1 247 ? -23.188 -8.766 -9.859 1 92.06 247 ASN A N 1
ATOM 2064 C CA . ASN A 1 247 ? -22.984 -9.891 -10.758 1 92.06 247 ASN A CA 1
ATOM 2065 C C . ASN A 1 247 ? -21.5 -10.148 -11.016 1 92.06 247 ASN A C 1
ATOM 2067 O O . ASN A 1 247 ? -20.969 -9.734 -12.047 1 92.06 247 ASN A O 1
ATOM 2071 N N . CYS A 1 248 ? -20.938 -10.836 -10.141 1 92.94 248 CYS A N 1
ATOM 2072 C CA . CYS A 1 248 ? -19.516 -11.203 -10.188 1 92.94 248 CYS A CA 1
ATOM 2073 C C . CYS A 1 248 ? -19.344 -12.625 -10.719 1 92.94 248 CYS A C 1
ATOM 2075 O O . CYS A 1 248 ? -19.375 -13.586 -9.945 1 92.94 248 CYS A O 1
ATOM 2077 N N . TYR A 1 249 ? -19.188 -12.812 -12.047 1 93.75 249 TYR A N 1
ATOM 2078 C CA . TYR A 1 249 ? -19.078 -14.125 -12.68 1 93.75 249 TYR A CA 1
ATOM 2079 C C . TYR A 1 249 ? -20.281 -14.992 -12.359 1 93.75 249 TYR A C 1
ATOM 2081 O O . TYR A 1 249 ? -20.141 -16.141 -11.938 1 93.75 249 TYR A O 1
ATOM 2089 N N . GLU A 1 250 ? -21.5 -14.344 -12.422 1 92.44 250 GLU A N 1
ATOM 2090 C CA . GLU A 1 250 ? -22.797 -15.008 -12.242 1 92.44 250 GLU A CA 1
ATOM 2091 C C . GLU A 1 250 ? -23.062 -15.305 -10.773 1 92.44 250 GLU A C 1
ATOM 2093 O O . GLU A 1 250 ? -23.938 -16.109 -10.445 1 92.44 250 GLU A O 1
ATOM 2098 N N . LEU A 1 251 ? -22.234 -14.797 -9.891 1 96.25 251 LEU A N 1
ATOM 2099 C CA . LEU A 1 251 ? -22.422 -14.953 -8.445 1 96.25 251 LEU A CA 1
ATOM 2100 C C . LEU A 1 251 ? -22.906 -13.648 -7.82 1 96.25 251 LEU A C 1
ATOM 2102 O O . LEU A 1 251 ? -22.547 -12.562 -8.289 1 96.25 251 LEU A O 1
ATOM 2106 N N . ASN A 1 252 ? -23.688 -13.805 -6.793 1 96.19 252 ASN A N 1
ATOM 2107 C CA . ASN A 1 252 ? -24.125 -12.656 -6 1 96.19 252 ASN A CA 1
ATOM 2108 C C . ASN A 1 252 ? -23.141 -12.344 -4.879 1 96.19 252 ASN A C 1
ATOM 2110 O O . ASN A 1 252 ? -23.031 -13.094 -3.908 1 96.19 252 ASN A O 1
ATOM 2114 N N . TYR A 1 253 ? -22.422 -11.273 -5.051 1 96.5 253 TYR A N 1
ATOM 2115 C CA . TYR A 1 253 ? -21.469 -10.812 -4.043 1 96.5 253 TYR A CA 1
ATOM 2116 C C . TYR A 1 253 ? -21.969 -9.547 -3.355 1 96.5 253 TYR A C 1
ATOM 2118 O O . TYR A 1 253 ? -21.188 -8.75 -2.854 1 96.5 253 TYR A O 1
ATOM 2126 N N . SER A 1 254 ? -23.203 -9.297 -3.277 1 93.38 254 SER A N 1
ATOM 2127 C CA . SER A 1 254 ? -23.781 -8.062 -2.762 1 93.38 254 SER A CA 1
ATOM 2128 C C . SER A 1 254 ? -23.5 -7.898 -1.271 1 93.38 254 SER A C 1
ATOM 2130 O O . SER A 1 254 ? -23.562 -6.785 -0.74 1 93.38 254 SER A O 1
ATOM 2132 N N . SER A 1 255 ? -23.172 -8.961 -0.601 1 91.38 255 SER A N 1
ATOM 2133 C CA . SER A 1 255 ? -22.891 -8.914 0.829 1 91.38 255 SER A CA 1
ATOM 2134 C C . SER A 1 255 ? -21.625 -8.094 1.117 1 91.38 255 SER A C 1
ATOM 2136 O O . SER A 1 255 ? -21.406 -7.668 2.252 1 91.38 255 SER A O 1
ATOM 2138 N N . VAL A 1 256 ? -20.812 -7.875 0.077 1 93.5 256 VAL A N 1
ATOM 2139 C CA . VAL A 1 256 ? -19.594 -7.102 0.283 1 93.5 256 VAL A CA 1
ATOM 2140 C C . VAL A 1 256 ? -19.922 -5.609 0.228 1 93.5 256 VAL A C 1
ATOM 2142 O O . VAL A 1 256 ? -19.125 -4.785 0.677 1 93.5 256 VAL A O 1
ATOM 2145 N N . LEU A 1 257 ? -21.031 -5.27 -0.343 1 93.5 257 LEU A N 1
ATOM 2146 C CA . LEU A 1 257 ? -21.344 -3.887 -0.682 1 93.5 257 LEU A CA 1
ATOM 2147 C C . LEU A 1 257 ? -21.406 -3.021 0.571 1 93.5 257 LEU A C 1
ATOM 2149 O O . LEU A 1 257 ? -20.875 -1.912 0.595 1 93.5 257 LEU A O 1
A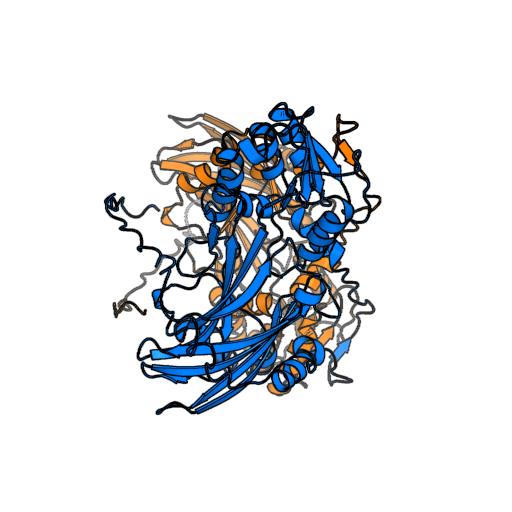TOM 2153 N N . PRO A 1 258 ? -22.078 -3.543 1.713 1 93.5 258 PRO A N 1
ATOM 2154 C CA . PRO A 1 258 ? -22.109 -2.709 2.916 1 93.5 258 PRO A CA 1
ATOM 2155 C C . PRO A 1 258 ? -20.703 -2.383 3.441 1 93.5 258 PRO A C 1
ATOM 2157 O O . PRO A 1 258 ? -20.484 -1.281 3.951 1 93.5 258 PRO A O 1
ATOM 2160 N N . ILE A 1 259 ? -19.828 -3.311 3.309 1 93.88 259 ILE A N 1
ATOM 2161 C CA . ILE A 1 259 ? -18.453 -3.104 3.75 1 93.88 259 ILE A CA 1
ATOM 2162 C C . ILE A 1 259 ? -17.766 -2.09 2.836 1 93.88 259 ILE A C 1
ATOM 2164 O O . ILE A 1 259 ? -17.125 -1.156 3.312 1 93.88 259 ILE A O 1
ATOM 2168 N N . LEU A 1 260 ? -17.953 -2.229 1.528 1 93.06 260 LEU A N 1
ATOM 2169 C CA . LEU A 1 260 ? -17.328 -1.359 0.537 1 93.06 260 LEU A CA 1
ATOM 2170 C C . LEU A 1 260 ? -17.844 0.069 0.662 1 93.06 260 LEU A C 1
ATOM 2172 O O . LEU A 1 260 ? -17.094 1.027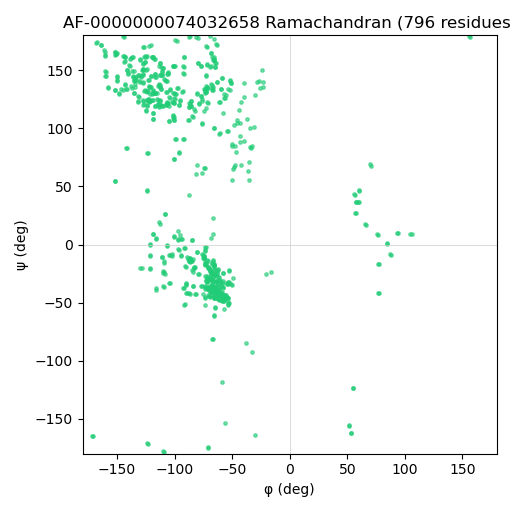 0.462 1 93.06 260 LEU A O 1
ATOM 2176 N N . LYS A 1 261 ? -19.062 0.204 0.963 1 93.75 261 LYS A N 1
ATOM 2177 C CA . LYS A 1 261 ? -19.688 1.52 1.063 1 93.75 261 LYS A CA 1
ATOM 2178 C C . LYS A 1 261 ? -19.172 2.279 2.285 1 93.75 261 LYS A C 1
ATOM 2180 O O . LYS A 1 261 ? -19.344 3.498 2.377 1 93.75 261 LYS A O 1
ATOM 2185 N N . GLU A 1 262 ? -18.625 1.519 3.244 1 95.5 262 GLU A N 1
ATOM 2186 C CA . GLU A 1 262 ? -18.062 2.143 4.445 1 95.5 262 GLU A CA 1
ATOM 2187 C C . GLU A 1 262 ? -16.578 2.451 4.277 1 95.5 262 GLU A C 1
ATOM 2189 O O . GLU A 1 262 ? -15.969 3.053 5.16 1 95.5 262 GLU A O 1
ATOM 2194 N N . GLU A 1 263 ? -16.031 2.084 3.176 1 92 263 GLU A N 1
ATOM 2195 C CA . GLU A 1 263 ? -14.633 2.4 2.877 1 92 263 GLU A CA 1
ATOM 2196 C C . GLU A 1 263 ? -14.516 3.711 2.104 1 92 263 GLU A C 1
ATOM 2198 O O . GLU A 1 263 ? -15.453 4.113 1.411 1 92 263 GLU A O 1
ATOM 2203 N N . VAL A 1 264 ? -13.391 4.305 2.283 1 94.81 264 VAL A N 1
ATOM 2204 C CA . VAL A 1 264 ? -13.117 5.527 1.533 1 94.81 264 VAL A CA 1
ATOM 2205 C C . VAL A 1 264 ? -12.219 5.211 0.338 1 94.81 264 VAL A C 1
ATOM 2207 O O . VAL A 1 264 ? -11.508 4.203 0.337 1 94.81 264 VAL A O 1
ATOM 2210 N N . VAL A 1 265 ? -12.359 6.012 -0.608 1 94.62 265 VAL A N 1
ATOM 2211 C CA . VAL A 1 265 ? -11.422 5.957 -1.722 1 94.62 265 VAL A CA 1
ATOM 2212 C C . VAL A 1 265 ? -10.383 7.066 -1.577 1 94.62 265 VAL A C 1
ATOM 2214 O O . VAL A 1 265 ? -10.734 8.234 -1.412 1 94.62 265 VAL A O 1
ATOM 2217 N N . ILE A 1 266 ? -9.148 6.688 -1.521 1 96.25 266 ILE A N 1
ATOM 2218 C CA . ILE A 1 266 ? -8.047 7.633 -1.454 1 96.25 266 ILE A CA 1
ATOM 2219 C C . ILE A 1 266 ? -7.402 7.773 -2.832 1 96.25 266 ILE A C 1
ATOM 2221 O O . ILE A 1 266 ? -6.793 6.828 -3.34 1 96.25 266 ILE A O 1
ATOM 2225 N N . ASP A 1 267 ? -7.559 8.93 -3.451 1 96.06 267 ASP A N 1
ATOM 2226 C CA . ASP A 1 267 ? -7.07 9.109 -4.812 1 96.06 267 ASP A CA 1
ATOM 2227 C C . ASP A 1 267 ? -7 10.594 -5.18 1 96.06 267 ASP A C 1
ATOM 2229 O O . ASP A 1 267 ? -7.406 11.445 -4.395 1 96.06 267 ASP A O 1
ATOM 2233 N N . TYR A 1 268 ? -6.391 10.82 -6.34 1 97.62 268 TYR A N 1
ATOM 2234 C CA . TYR A 1 268 ? -6.387 12.164 -6.902 1 97.62 268 TYR A CA 1
ATOM 2235 C C . TYR A 1 268 ? -7.699 12.469 -7.613 1 97.62 268 TYR A C 1
ATOM 2237 O O . TYR A 1 268 ? -8.172 11.664 -8.422 1 97.62 268 TYR A O 1
ATOM 2245 N N . VAL A 1 269 ? -8.281 13.562 -7.312 1 97.69 269 VAL A N 1
ATOM 2246 C CA . VAL A 1 269 ? -9.484 14.031 -7.992 1 97.69 269 VAL A CA 1
ATOM 2247 C C . VAL A 1 269 ? -9.133 15.164 -8.953 1 97.69 269 VAL A C 1
ATOM 2249 O O . VAL A 1 269 ? -8.453 16.125 -8.57 1 97.69 269 VAL A O 1
ATOM 2252 N N . ASP A 1 270 ? -9.539 15 -10.188 1 97.06 270 ASP A N 1
ATOM 2253 C CA . ASP A 1 270 ? -9.367 16.078 -11.156 1 97.06 270 ASP A CA 1
ATOM 2254 C C . ASP A 1 270 ? -10.328 17.234 -10.883 1 97.06 270 ASP A C 1
ATOM 2256 O O . ASP A 1 270 ? -11.523 17.016 -10.664 1 97.06 270 ASP A O 1
ATOM 2260 N N . LYS A 1 271 ? -9.797 18.406 -10.93 1 97.31 271 LYS A N 1
ATOM 2261 C CA . LYS A 1 271 ? -10.578 19.594 -10.617 1 97.31 271 LYS A CA 1
ATOM 2262 C C . LYS A 1 271 ? -11.797 19.719 -11.523 1 97.31 271 LYS A C 1
ATOM 2264 O O . LYS A 1 271 ? -12.812 20.297 -11.141 1 97.31 271 LYS A O 1
ATOM 2269 N N . ASN A 1 272 ? -11.75 19.125 -12.688 1 96.81 272 ASN A N 1
ATOM 2270 C CA . ASN A 1 272 ? -12.836 19.203 -13.656 1 96.81 272 ASN A CA 1
ATOM 2271 C C . ASN A 1 272 ? -14.055 18.406 -13.203 1 96.81 272 ASN A C 1
ATOM 2273 O O . ASN A 1 272 ? -15.148 18.578 -13.742 1 96.81 272 ASN A O 1
ATOM 2277 N N . PHE A 1 273 ? -13.844 17.578 -12.211 1 97.56 273 PHE A N 1
ATOM 2278 C CA . PHE A 1 273 ? -14.945 16.734 -11.758 1 97.56 273 PHE A CA 1
ATOM 2279 C C . PHE A 1 273 ? -15.648 17.359 -10.555 1 97.56 273 PHE A C 1
ATOM 2281 O O . PHE A 1 273 ? -16.656 16.828 -10.078 1 97.56 273 PHE A O 1
ATOM 2288 N N . ILE A 1 274 ? -15.148 18.469 -10.047 1 98.5 274 ILE A N 1
ATOM 2289 C CA . ILE A 1 274 ? -15.805 19.188 -8.961 1 98.5 274 ILE A CA 1
ATOM 2290 C C . ILE A 1 274 ? -17.062 19.891 -9.477 1 98.5 274 ILE A C 1
ATOM 2292 O O . ILE A 1 274 ? -17.016 20.609 -10.477 1 98.5 274 ILE A O 1
ATOM 2296 N N . VAL A 1 275 ? -18.156 19.703 -8.773 1 98.56 275 VAL A N 1
ATOM 2297 C CA . VAL A 1 275 ? -19.422 20.219 -9.305 1 98.56 275 VAL A CA 1
ATOM 2298 C C . VAL A 1 275 ? -20.031 21.203 -8.32 1 98.56 275 VAL A C 1
ATOM 2300 O O . VAL A 1 275 ? -21.141 21.719 -8.547 1 98.56 275 VAL A O 1
ATOM 2303 N N . THR A 1 276 ? -19.422 21.469 -7.23 1 98.69 276 THR A N 1
ATOM 2304 C CA . THR A 1 276 ? -19.906 22.406 -6.234 1 98.69 276 THR A CA 1
ATOM 2305 C C . THR A 1 276 ? -18.828 23.438 -5.887 1 98.69 276 THR A C 1
ATOM 2307 O O . THR A 1 276 ? -17.688 23.297 -6.316 1 98.69 276 THR A O 1
ATOM 2310 N N . ASP A 1 277 ? -19.266 24.422 -5.16 1 98.19 277 ASP A N 1
ATOM 2311 C CA . ASP A 1 277 ? -18.266 25.188 -4.434 1 98.19 277 ASP A CA 1
ATOM 2312 C C . ASP A 1 277 ? -17.672 24.375 -3.283 1 98.19 277 ASP A C 1
ATOM 2314 O O . ASP A 1 277 ? -17.891 23.156 -3.197 1 98.19 277 ASP A O 1
ATOM 2318 N N . THR A 1 278 ? -16.828 25.016 -2.486 1 98.06 278 THR A N 1
ATOM 2319 C CA . THR A 1 278 ? -16.078 24.344 -1.431 1 98.06 278 THR A CA 1
ATOM 2320 C C . THR A 1 278 ? -16.469 24.891 -0.058 1 98.06 278 THR A C 1
ATOM 2322 O O . THR A 1 278 ? -16.781 26.062 0.086 1 98.06 278 THR A O 1
ATOM 2325 N N . CYS A 1 279 ? -16.5 24.047 0.9 1 98.31 279 CYS A N 1
ATOM 2326 C CA . CYS A 1 279 ? -16.781 24.453 2.273 1 98.31 279 CYS A CA 1
ATOM 2327 C C . CYS A 1 279 ? -15.656 24.016 3.209 1 98.31 279 CYS A C 1
ATOM 2329 O O . CYS A 1 279 ? -15.188 22.891 3.148 1 98.31 279 CYS A O 1
ATOM 2331 N N . CYS A 1 280 ? -15.172 24.906 4.055 1 98.44 280 CYS A N 1
ATOM 2332 C CA . CYS A 1 280 ? -14.219 24.562 5.105 1 98.44 280 CYS A CA 1
ATOM 2333 C C . CYS A 1 280 ? -14.914 23.906 6.289 1 98.44 280 CYS A C 1
ATOM 2335 O O . CYS A 1 280 ? -15.773 24.531 6.922 1 98.44 280 CYS A O 1
ATOM 2337 N N . ILE A 1 281 ? -14.523 22.703 6.625 1 98.12 281 ILE A N 1
ATOM 2338 C CA . ILE A 1 281 ? -15.281 21.984 7.629 1 98.12 281 ILE A CA 1
ATOM 2339 C C . ILE A 1 281 ? -14.461 21.844 8.906 1 98.12 281 ILE A C 1
ATOM 2341 O O . ILE A 1 281 ? -14.969 21.406 9.938 1 98.12 281 ILE A O 1
ATOM 2345 N N . LEU A 1 282 ? -13.203 22.156 8.875 1 98.56 282 LEU A N 1
ATOM 2346 C CA . LEU A 1 282 ? -12.352 22.156 10.055 1 98.56 282 LEU A CA 1
ATOM 2347 C C . LEU A 1 282 ? -11.266 23.234 9.938 1 98.56 282 LEU A C 1
ATOM 2349 O O . LEU A 1 282 ? -10.648 23.375 8.883 1 98.56 282 LEU A O 1
ATOM 2353 N N . LYS A 1 283 ? -11.109 24.016 10.898 1 98.25 283 LYS A N 1
ATOM 2354 C CA . LYS A 1 283 ? -10 24.953 11.062 1 98.25 283 LYS A CA 1
ATOM 2355 C C . LYS A 1 283 ? -9.234 24.688 12.352 1 98.25 283 LYS A C 1
ATOM 2357 O O . LYS A 1 283 ? -9.82 24.672 13.438 1 98.25 283 LYS A O 1
ATOM 2362 N N . LEU A 1 284 ? -7.945 24.453 12.219 1 98.56 284 LEU A N 1
ATOM 2363 C CA . LEU A 1 284 ? -7.09 24.219 13.375 1 98.56 284 LEU A CA 1
ATOM 2364 C C . LEU A 1 284 ? -5.988 25.266 13.477 1 98.56 284 LEU A C 1
ATOM 2366 O O . LEU A 1 284 ? -5.281 25.516 12.492 1 98.56 284 LEU A O 1
ATOM 2370 N N . ASP A 1 285 ? -5.934 25.891 14.555 1 98.62 285 ASP A N 1
ATOM 2371 C CA . ASP A 1 285 ? -4.758 26.656 14.969 1 98.62 285 ASP A CA 1
ATOM 2372 C C . ASP A 1 285 ? -3.92 25.859 15.977 1 98.62 285 ASP A C 1
ATOM 2374 O O . ASP A 1 285 ? -4.312 25.719 17.125 1 98.62 285 ASP A O 1
ATOM 2378 N N . LEU A 1 286 ? -2.809 25.375 15.555 1 98.38 286 LEU A N 1
ATOM 2379 C CA . LEU A 1 286 ? -2.006 24.469 16.359 1 98.38 286 LEU A CA 1
ATOM 2380 C C . LEU A 1 286 ? -1.488 25.172 17.625 1 98.38 286 LEU A C 1
ATOM 2382 O O . LEU A 1 286 ? -1.101 24.5 18.578 1 98.38 286 LEU A O 1
ATOM 2386 N N . ASN A 1 287 ? -1.434 26.469 17.594 1 98.06 287 ASN A N 1
ATOM 2387 C CA . ASN A 1 287 ? -0.976 27.188 18.781 1 98.06 287 ASN A CA 1
ATOM 2388 C C . ASN A 1 287 ? -1.979 27.078 19.922 1 98.06 287 ASN A C 1
ATOM 2390 O O . ASN A 1 287 ? -1.61 27.219 21.094 1 98.06 287 ASN A O 1
ATOM 2394 N N . THR A 1 288 ? -3.254 26.812 19.531 1 97.88 288 THR A N 1
ATOM 2395 C CA . THR A 1 288 ? -4.258 26.906 20.594 1 97.88 288 THR A CA 1
ATOM 2396 C C . THR A 1 288 ? -5.117 25.641 20.641 1 97.88 288 THR A C 1
ATOM 2398 O O . THR A 1 288 ? -5.758 25.359 21.641 1 97.88 288 THR A O 1
ATOM 2401 N N . CYS A 1 289 ? -5.145 24.906 19.562 1 97.88 289 CYS A N 1
ATOM 2402 C CA . CYS A 1 289 ? -6.055 23.766 19.531 1 97.88 289 CYS A CA 1
ATOM 2403 C C . CYS A 1 289 ? -5.648 22.703 20.547 1 97.88 289 CYS A C 1
ATOM 2405 O O . CYS A 1 289 ? -4.512 22.703 21.016 1 97.88 289 CYS A O 1
ATOM 2407 N N . THR A 1 290 ? -6.633 21.844 20.922 1 97.94 290 THR A N 1
ATOM 2408 C CA . THR A 1 290 ? -6.438 20.766 21.875 1 97.94 290 THR A CA 1
ATOM 2409 C C . THR A 1 290 ? -6.754 19.406 21.234 1 97.94 290 THR A C 1
ATOM 2411 O O . THR A 1 290 ? -7.254 19.359 20.109 1 97.94 290 THR A O 1
ATOM 2414 N N . LYS A 1 291 ? -6.445 18.375 21.953 1 96.62 291 LYS A N 1
ATOM 2415 C CA . LYS A 1 291 ? -6.727 17.031 21.453 1 96.62 291 LYS A CA 1
ATOM 2416 C C . LYS A 1 291 ? -8.227 16.828 21.219 1 96.62 291 LYS A C 1
ATOM 2418 O O . LYS A 1 291 ? -8.625 16.094 20.312 1 96.62 291 LYS A O 1
ATOM 2423 N N . GLU A 1 292 ? -9.07 17.469 22 1 96.12 292 GLU A N 1
ATOM 2424 C CA . GLU A 1 292 ? -10.516 17.344 21.891 1 96.12 292 GLU A CA 1
ATOM 2425 C C . GLU A 1 292 ? -11.016 17.938 20.578 1 96.12 292 GLU A C 1
ATOM 2427 O O . GLU A 1 292 ? -12.062 17.531 20.062 1 96.12 292 GLU A O 1
ATOM 2432 N N . ASP A 1 293 ? -10.242 18.859 20.016 1 97.5 293 ASP A N 1
ATOM 2433 C CA . ASP A 1 293 ? -10.625 19.516 18.766 1 97.5 293 ASP A CA 1
ATOM 2434 C C . ASP A 1 293 ? -10.422 18.594 17.578 1 97.5 293 ASP A C 1
ATOM 2436 O O . ASP A 1 293 ? -10.906 18.875 16.484 1 97.5 293 ASP A O 1
ATOM 2440 N N . LEU A 1 294 ? -9.75 17.516 17.797 1 97.69 294 LEU A N 1
ATOM 2441 C CA . LEU A 1 294 ? -9.375 16.625 16.688 1 97.69 294 LEU A CA 1
ATOM 2442 C C . LEU A 1 294 ? -10.484 15.633 16.391 1 97.69 294 LEU A C 1
ATOM 2444 O O . LEU A 1 294 ? -10.406 14.891 15.406 1 97.69 294 LEU A O 1
ATOM 2448 N N . SER A 1 295 ? -11.422 15.469 17.219 1 97.81 295 SER A N 1
ATOM 2449 C CA . SER A 1 295 ? -12.719 14.836 16.984 1 97.81 295 SER A CA 1
ATOM 2450 C C . SER A 1 295 ? -13.836 15.875 16.922 1 97.81 295 SER A C 1
ATOM 2452 O O . SER A 1 295 ? -14.078 16.594 17.891 1 97.81 295 SER A O 1
ATOM 2454 N N . PHE A 1 296 ? -14.5 15.906 15.789 1 97.88 296 PHE A N 1
ATOM 2455 C CA . PHE A 1 296 ? -15.383 17.047 15.602 1 97.88 296 PHE A CA 1
ATOM 2456 C C . PHE A 1 296 ? -16.562 16.688 14.703 1 97.88 296 PHE A C 1
ATOM 2458 O O . PHE A 1 296 ? -16.578 15.617 14.094 1 97.88 296 PHE A O 1
ATOM 2465 N N . ALA A 1 297 ? -17.562 17.516 14.734 1 98.12 297 ALA A N 1
ATOM 2466 C CA . ALA A 1 297 ? -18.656 17.562 13.773 1 98.12 297 ALA A CA 1
ATOM 2467 C C . ALA A 1 297 ? -18.891 18.969 13.258 1 98.12 297 ALA A C 1
ATOM 2469 O O . ALA A 1 297 ? -18.797 19.938 14.016 1 98.12 297 ALA A O 1
ATOM 2470 N N . SER A 1 298 ? -19.156 19.109 12.016 1 97.31 298 SER A N 1
ATOM 2471 C CA . SER A 1 298 ? -19.375 20.422 11.398 1 97.31 298 SER A CA 1
ATOM 2472 C C . SER A 1 298 ? -20.484 20.359 10.359 1 97.31 298 SER A C 1
ATOM 2474 O O . SER A 1 298 ? -20.562 19.406 9.57 1 97.31 298 SER A O 1
ATOM 2476 N N . PRO A 1 299 ? -21.375 21.312 10.422 1 97.25 299 PRO A N 1
ATOM 2477 C CA . PRO A 1 299 ? -22.297 21.453 9.289 1 97.25 299 PRO A CA 1
ATOM 2478 C C . PRO A 1 299 ? -21.609 22.016 8.047 1 97.25 299 PRO A C 1
ATOM 2480 O O . PRO A 1 299 ? -20.531 22.594 8.141 1 97.25 299 PRO A O 1
ATOM 2483 N N . PHE A 1 300 ? -22.156 21.703 6.875 1 97.56 300 PHE A N 1
ATOM 2484 C CA . PHE A 1 300 ? -21.641 22.297 5.641 1 97.56 300 PHE A CA 1
ATOM 2485 C C . PHE A 1 300 ? -22.781 22.578 4.66 1 97.56 300 PHE A C 1
ATOM 2487 O O . PHE A 1 300 ? -23.875 22.031 4.805 1 97.56 300 PHE A O 1
ATOM 2494 N N . ARG A 1 301 ? -22.5 23.469 3.793 1 97.56 301 ARG A N 1
ATOM 2495 C CA . ARG A 1 301 ? -23.359 23.844 2.678 1 97.56 301 ARG A CA 1
ATOM 2496 C C . ARG A 1 301 ? -22.594 23.875 1.366 1 97.56 301 ARG A C 1
ATOM 2498 O O . ARG A 1 301 ? -21.547 24.516 1.272 1 97.56 301 ARG A O 1
ATOM 2505 N N . LEU A 1 302 ? -23.094 23.172 0.378 1 98.25 302 LEU A N 1
ATOM 2506 C CA . LEU A 1 302 ? -22.469 23.125 -0.935 1 98.25 302 LEU A CA 1
ATOM 2507 C C . LEU A 1 302 ? -23.422 23.594 -2.02 1 98.25 302 LEU A C 1
ATOM 2509 O O . LEU A 1 302 ? -24.516 23.031 -2.182 1 98.25 302 LEU A O 1
ATOM 2513 N N . LYS A 1 303 ? -23 24.578 -2.709 1 98.38 303 LYS A N 1
ATOM 2514 C CA . LYS A 1 303 ? -23.781 25.078 -3.832 1 98.38 303 LYS A CA 1
ATOM 2515 C C . LYS A 1 303 ? -23.266 24.531 -5.156 1 98.38 303 LYS A C 1
ATOM 2517 O O . LYS A 1 303 ? -22.062 24.641 -5.449 1 98.38 303 LYS A O 1
ATOM 2522 N N . MET A 1 304 ? -24.234 23.984 -5.949 1 98.31 304 MET A N 1
ATOM 2523 C CA . MET A 1 304 ? -23.859 23.438 -7.246 1 98.31 304 MET A CA 1
ATOM 2524 C C . MET A 1 304 ? -23.406 24.547 -8.195 1 98.31 304 MET A C 1
ATOM 2526 O O . MET A 1 304 ? -24.047 25.594 -8.281 1 98.31 304 MET A O 1
ATOM 2530 N N . THR A 1 305 ? -22.281 24.297 -8.906 1 98.31 305 THR A N 1
ATOM 2531 C CA . THR A 1 305 ? -21.719 25.328 -9.773 1 98.31 305 THR A CA 1
ATOM 2532 C C . THR A 1 305 ? -22.062 25.047 -11.234 1 98.31 305 THR A C 1
ATOM 2534 O O . THR A 1 305 ? -21.844 25.906 -12.102 1 98.31 305 THR A O 1
ATOM 2537 N N . LYS A 1 306 ? -22.641 23.875 -11.531 1 97.38 306 LYS A N 1
ATOM 2538 C CA . LYS A 1 306 ? -23.016 23.5 -12.891 1 97.38 306 LYS A CA 1
ATOM 2539 C C . LYS A 1 306 ? -24.047 22.375 -12.883 1 97.38 306 LYS A C 1
ATOM 2541 O O . LYS A 1 306 ? -24.266 21.719 -11.859 1 97.38 306 LYS A O 1
ATOM 2546 N N . LYS A 1 307 ? -24.656 22.25 -14.023 1 97.31 307 LYS A N 1
ATOM 2547 C CA . LYS A 1 307 ? -25.531 21.109 -14.258 1 97.31 307 LYS A CA 1
ATOM 2548 C C . LYS A 1 307 ? -24.719 19.828 -14.422 1 97.31 307 LYS A C 1
ATOM 2550 O O . LYS A 1 307 ? -23.844 19.75 -15.297 1 97.31 307 LYS A O 1
ATOM 2555 N N . ASP A 1 308 ? -24.984 18.875 -13.609 1 97.81 308 ASP A N 1
ATOM 2556 C CA . ASP A 1 308 ? -24.219 17.641 -13.641 1 97.81 308 ASP A CA 1
ATOM 2557 C C . ASP A 1 308 ? -24.859 16.578 -12.727 1 97.81 308 ASP A C 1
ATOM 2559 O O . ASP A 1 308 ? -26.031 16.688 -12.367 1 97.81 308 ASP A O 1
ATOM 2563 N N . TYR A 1 309 ? -24.109 15.555 -12.438 1 98 309 TYR A N 1
ATOM 2564 C CA . TYR A 1 309 ? -24.422 14.57 -11.414 1 98 309 TYR A CA 1
ATOM 2565 C C . TYR A 1 309 ? -23.453 14.68 -10.234 1 98 309 TYR A C 1
ATOM 2567 O O . TYR A 1 309 ? -22.297 15.086 -10.406 1 98 309 TYR A O 1
ATOM 2575 N N . LEU A 1 310 ? -23.969 14.422 -9.117 1 98.19 310 LEU A N 1
ATOM 2576 C CA . LEU A 1 310 ? -23.125 14.297 -7.938 1 98.19 310 LEU A CA 1
ATOM 2577 C C . LEU A 1 310 ? -23.125 12.867 -7.406 1 98.19 310 LEU A C 1
ATOM 2579 O O . LEU A 1 310 ? -24.172 12.352 -7.023 1 98.19 310 LEU A O 1
ATOM 2583 N N . HIS A 1 311 ? -21.953 12.281 -7.402 1 97.88 311 HIS A N 1
ATOM 2584 C CA . HIS A 1 311 ? -21.828 10.875 -7.047 1 97.88 311 HIS A CA 1
ATOM 2585 C C . HIS A 1 311 ? -21.141 10.703 -5.695 1 97.88 311 HIS A C 1
ATOM 2587 O O . HIS A 1 311 ? -21.219 9.633 -5.082 1 97.88 311 HIS A O 1
ATOM 2593 N N . ALA A 1 312 ? -20.359 11.695 -5.25 1 98.38 312 ALA A N 1
ATOM 2594 C CA . ALA A 1 312 ? -19.547 11.578 -4.047 1 98.38 312 ALA A CA 1
ATOM 2595 C C . ALA A 1 312 ? -19.141 12.953 -3.525 1 98.38 312 ALA A C 1
ATOM 2597 O O . ALA A 1 312 ? -19.344 13.969 -4.199 1 98.38 312 ALA A O 1
ATOM 2598 N N . LEU A 1 313 ? -18.641 13 -2.33 1 98.69 313 LEU A N 1
ATOM 2599 C CA . LEU A 1 313 ? -17.969 14.156 -1.764 1 98.69 313 LEU A CA 1
ATOM 2600 C C . LEU A 1 313 ? -16.469 13.906 -1.624 1 98.69 313 LEU A C 1
ATOM 2602 O O . LEU A 1 313 ? -16.062 12.781 -1.336 1 98.69 313 LEU A O 1
ATOM 2606 N N . VAL A 1 314 ? -15.711 14.922 -1.879 1 98.75 314 VAL A N 1
ATOM 2607 C CA . VAL A 1 314 ? -14.266 14.828 -1.753 1 98.75 314 VAL A CA 1
ATOM 2608 C C . VAL A 1 314 ? -13.789 15.719 -0.605 1 98.75 314 VAL A C 1
ATOM 2610 O O . VAL A 1 314 ? -14.297 16.828 -0.419 1 98.75 314 VAL A O 1
ATOM 2613 N N . ILE A 1 315 ? -12.844 15.195 0.188 1 98.88 315 ILE A N 1
ATOM 2614 C CA . ILE A 1 315 ? -12.273 15.922 1.316 1 98.88 315 ILE A CA 1
ATOM 2615 C C . ILE A 1 315 ? -10.758 16.031 1.146 1 98.88 315 ILE A C 1
ATOM 2617 O O . ILE A 1 315 ? -10.102 15.07 0.751 1 98.88 315 ILE A O 1
ATOM 2621 N N . TRP A 1 316 ? -10.258 17.188 1.392 1 98.81 316 TRP A N 1
ATOM 2622 C CA . TRP A 1 316 ? -8.82 17.422 1.375 1 98.81 316 TRP A CA 1
ATOM 2623 C C . TRP A 1 316 ? -8.422 18.438 2.445 1 98.81 316 TRP A C 1
ATOM 2625 O O . TRP A 1 316 ? -9.258 18.859 3.25 1 98.81 316 TRP A O 1
ATOM 2635 N N . PHE A 1 317 ? -7.121 18.75 2.549 1 98.81 317 PHE A N 1
ATOM 2636 C CA . PHE A 1 317 ? -6.707 19.703 3.574 1 98.81 317 PHE A CA 1
ATOM 2637 C C . PHE A 1 317 ? -5.648 20.656 3.033 1 98.81 317 PHE A C 1
ATOM 2639 O O . PHE A 1 317 ? -5 20.359 2.027 1 98.81 317 PHE A O 1
ATOM 2646 N N . ASP A 1 318 ? -5.59 21.781 3.609 1 98.56 318 ASP A N 1
ATOM 2647 C CA . ASP A 1 318 ? -4.551 22.797 3.42 1 98.56 318 ASP A CA 1
ATOM 2648 C C . ASP A 1 318 ? -3.795 23.047 4.723 1 98.56 318 ASP A C 1
ATOM 2650 O O . ASP A 1 318 ? -4.359 22.922 5.809 1 98.56 318 ASP A O 1
ATOM 2654 N N . VAL A 1 319 ? -2.543 23.344 4.559 1 98 319 VAL A N 1
ATOM 2655 C CA . VAL A 1 319 ? -1.77 23.734 5.73 1 98 319 VAL A CA 1
ATOM 2656 C C . VAL A 1 319 ? -1.055 25.062 5.461 1 98 319 VAL A C 1
ATOM 2658 O O . VAL A 1 319 ? -0.735 25.375 4.312 1 98 319 VAL A O 1
ATOM 2661 N N . SER A 1 320 ? -0.854 25.828 6.539 1 98.19 320 SER A N 1
ATOM 2662 C CA . SER A 1 320 ? -0.228 27.141 6.414 1 98.19 320 SER A CA 1
ATOM 2663 C C . SER A 1 320 ? 0.855 27.344 7.469 1 98.19 320 SER A C 1
ATOM 2665 O O . SER A 1 320 ? 0.745 26.828 8.586 1 98.19 320 SER A O 1
ATOM 2667 N N . PHE A 1 321 ? 1.914 27.984 7.07 1 98.25 321 PHE A N 1
ATOM 2668 C CA . PHE A 1 321 ? 2.967 28.516 7.93 1 98.25 321 PHE A CA 1
ATOM 2669 C C . PHE A 1 321 ? 2.793 30 8.148 1 98.25 321 PHE A C 1
ATOM 2671 O O . PHE A 1 321 ? 3.576 30.812 7.641 1 98.25 321 PHE A O 1
ATOM 2678 N N . SER A 1 322 ? 1.835 30.312 8.938 1 96.62 322 SER A N 1
ATOM 2679 C CA . SER A 1 322 ? 1.362 31.688 9 1 96.62 322 SER A CA 1
ATOM 2680 C C . SER A 1 322 ? 2.357 32.594 9.734 1 96.62 322 SER A C 1
ATOM 2682 O O . SER A 1 322 ? 2.293 33.812 9.641 1 96.62 322 SER A O 1
ATOM 2684 N N . ALA A 1 323 ? 3.25 31.953 10.477 1 95.06 323 ALA A N 1
ATOM 2685 C CA . ALA A 1 323 ? 4.254 32.719 11.219 1 95.06 323 ALA A CA 1
ATOM 2686 C C . ALA A 1 323 ? 5.32 33.281 10.273 1 95.06 323 ALA A C 1
ATOM 2688 O O . ALA A 1 323 ? 6.098 34.156 10.656 1 95.06 323 ALA A O 1
ATOM 2689 N N . CYS A 1 324 ? 5.398 32.75 9.086 1 95 324 CYS A N 1
ATOM 2690 C CA . CYS A 1 324 ? 6.406 33.188 8.125 1 95 324 CYS A CA 1
ATOM 2691 C C . CYS A 1 324 ? 6.172 34.625 7.691 1 95 324 CYS A C 1
ATOM 2693 O O . CYS A 1 324 ? 5.055 35.125 7.793 1 95 324 CYS A O 1
ATOM 2695 N N . HIS A 1 325 ? 7.25 35.25 7.172 1 93.75 325 HIS A N 1
ATOM 2696 C CA . HIS A 1 325 ? 7.199 36.656 6.773 1 93.75 325 HIS A CA 1
ATOM 2697 C C . HIS A 1 325 ? 6.195 36.875 5.648 1 93.75 325 HIS A C 1
ATOM 2699 O O . HIS A 1 325 ? 5.414 37.844 5.68 1 93.75 325 HIS A O 1
ATOM 2705 N N . THR A 1 326 ? 6.242 36.031 4.664 1 93.5 326 THR A N 1
ATOM 2706 C CA . THR A 1 326 ? 5.223 35.969 3.621 1 93.5 326 THR A CA 1
ATOM 2707 C C . THR A 1 326 ? 4.434 34.656 3.703 1 93.5 326 THR A C 1
ATOM 2709 O O . THR A 1 326 ? 4.91 33.688 4.266 1 93.5 326 THR A O 1
ATOM 2712 N N . GLU A 1 327 ? 3.357 34.781 3.201 1 90.5 327 GLU A N 1
ATOM 2713 C CA . GLU A 1 327 ? 2.467 33.625 3.303 1 90.5 327 GLU A CA 1
ATOM 2714 C C . GLU A 1 327 ? 3.066 32.406 2.613 1 90.5 327 GLU A C 1
ATOM 2716 O O . GLU A 1 327 ? 3.441 32.469 1.441 1 90.5 327 GLU A O 1
ATOM 2721 N N . ILE A 1 328 ? 3.238 31.328 3.322 1 97.38 328 ILE A N 1
ATOM 2722 C CA . ILE A 1 328 ? 3.664 30.031 2.805 1 97.38 328 ILE A CA 1
ATOM 2723 C C . ILE A 1 328 ? 2.645 28.953 3.189 1 97.38 328 ILE A C 1
ATOM 2725 O O . ILE A 1 328 ? 2.279 28.844 4.363 1 97.38 328 ILE A O 1
ATOM 2729 N N . SER A 1 329 ? 2.08 28.328 2.203 1 97.94 329 SER A N 1
ATOM 2730 C CA . SER A 1 329 ? 1.073 27.297 2.418 1 97.94 329 SER A CA 1
ATOM 2731 C C . SER A 1 329 ? 1.066 26.281 1.276 1 97.94 329 SER A C 1
ATOM 2733 O O . SER A 1 329 ? 1.729 26.484 0.257 1 97.94 329 SER A O 1
ATOM 2735 N N . PHE A 1 330 ? 0.409 25.141 1.499 1 97.94 330 PHE A N 1
ATOM 2736 C CA . PHE A 1 330 ? 0.139 24.219 0.397 1 97.94 330 PHE A CA 1
ATOM 2737 C C . PHE A 1 330 ? -1.227 23.562 0.56 1 97.94 330 PHE A C 1
ATOM 2739 O O . PHE A 1 330 ? -1.821 23.625 1.639 1 97.94 330 PHE A O 1
ATOM 2746 N N . THR A 1 331 ? -1.688 23.047 -0.562 1 98.5 331 THR A N 1
ATOM 2747 C CA . THR A 1 331 ? -2.957 22.328 -0.601 1 98.5 331 THR A CA 1
ATOM 2748 C C . THR A 1 331 ? -2.752 20.891 -1.08 1 98.5 331 THR A C 1
ATOM 2750 O O . THR A 1 331 ? -1.844 20.625 -1.866 1 98.5 331 THR A O 1
ATOM 2753 N N . THR A 1 332 ? -3.545 19.984 -0.526 1 98.56 332 THR A N 1
ATOM 2754 C CA . THR A 1 332 ? -3.609 18.625 -1.048 1 98.56 332 THR A CA 1
ATOM 2755 C C . THR A 1 332 ? -4.797 18.469 -1.992 1 98.56 332 THR A C 1
ATOM 2757 O O . THR A 1 332 ? -5.066 17.359 -2.477 1 98.56 332 THR A O 1
ATOM 2760 N N . GLY A 1 333 ? -5.473 19.516 -2.238 1 98.19 333 GLY A N 1
ATOM 2761 C CA . GLY A 1 333 ? -6.742 19.469 -2.947 1 98.19 333 GLY A CA 1
ATOM 2762 C C . GLY A 1 333 ? -6.582 19.359 -4.453 1 98.19 333 GLY A C 1
ATOM 2763 O O . GLY A 1 333 ? -5.461 19.375 -4.965 1 98.19 333 GLY A O 1
ATOM 2764 N N . PRO A 1 334 ? -7.734 19.266 -5.117 1 97.44 334 PRO A N 1
ATOM 2765 C CA . PRO A 1 334 ? -7.742 19.047 -6.566 1 97.44 334 PRO A CA 1
ATOM 2766 C C . PRO A 1 334 ? -7.176 20.25 -7.34 1 97.44 334 PRO A C 1
ATOM 2768 O O . PRO A 1 334 ? -6.855 20.125 -8.523 1 97.44 334 PRO A O 1
ATOM 2771 N N . TYR A 1 335 ? -7.027 21.312 -6.699 1 95.75 335 TYR A N 1
ATOM 2772 C CA . TYR A 1 335 ? -6.613 22.531 -7.387 1 95.75 335 TYR A CA 1
ATOM 2773 C C . TYR A 1 335 ? -5.102 22.719 -7.324 1 95.75 335 TYR A C 1
ATOM 2775 O O . TYR A 1 335 ? -4.559 23.656 -7.906 1 95.75 335 TYR A O 1
ATOM 2783 N N . GLY A 1 336 ? -4.453 21.938 -6.547 1 95.81 336 GLY A N 1
ATOM 2784 C CA . GLY A 1 336 ? -3.004 21.984 -6.422 1 95.81 336 GLY A CA 1
ATOM 2785 C C . GLY A 1 336 ? -2.305 20.797 -7.043 1 95.81 336 GLY A C 1
ATOM 2786 O O . GLY A 1 336 ? -2.943 19.953 -7.688 1 95.81 336 GLY A O 1
ATOM 2787 N N . GLY A 1 337 ? -1.027 20.797 -6.926 1 95.38 337 GLY A N 1
ATOM 2788 C CA . GLY A 1 337 ? -0.257 19.656 -7.387 1 95.38 337 GLY A CA 1
ATOM 2789 C C . GLY A 1 337 ? -0.524 18.391 -6.586 1 95.38 337 GLY A C 1
ATOM 2790 O O . GLY A 1 337 ? -1.035 18.453 -5.469 1 95.38 337 GLY A O 1
ATOM 2791 N N . HIS A 1 338 ? -0.167 17.328 -7.172 1 96.88 338 HIS A N 1
ATOM 2792 C CA . HIS A 1 338 ? -0.353 16.047 -6.512 1 96.88 338 HIS A CA 1
ATOM 2793 C C . HIS A 1 338 ? 0.547 15.914 -5.289 1 96.88 338 HIS A C 1
ATOM 2795 O O . HIS A 1 338 ? 1.718 16.297 -5.332 1 96.88 338 HIS A O 1
ATOM 2801 N N . THR A 1 339 ? 0.007 15.492 -4.211 1 98.19 339 THR A N 1
ATOM 2802 C CA . THR A 1 339 ? 0.738 15.164 -2.992 1 98.19 339 THR A CA 1
ATOM 2803 C C . THR A 1 339 ? 0.541 13.695 -2.621 1 98.19 339 THR A C 1
ATOM 2805 O O . THR A 1 339 ? -0.397 13.055 -3.096 1 98.19 339 THR A O 1
ATOM 2808 N N . HIS A 1 340 ? 1.417 13.156 -1.785 1 97.12 340 HIS A N 1
ATOM 2809 C CA . HIS A 1 340 ? 1.32 11.75 -1.403 1 97.12 340 HIS A CA 1
ATOM 2810 C C . HIS A 1 340 ? 0.079 11.5 -0.556 1 97.12 340 HIS A C 1
ATOM 2812 O O . HIS A 1 340 ? -0.323 10.344 -0.366 1 97.12 340 HIS A O 1
ATOM 2818 N N . TRP A 1 341 ? -0.542 12.547 -0.004 1 97.94 341 TRP A N 1
ATOM 2819 C CA . TRP A 1 341 ? -1.723 12.391 0.842 1 97.94 341 TRP A CA 1
ATOM 2820 C C . TRP A 1 341 ? -2.973 12.18 -0.002 1 97.94 341 TRP A C 1
ATOM 2822 O O . TRP A 1 341 ? -3.967 11.633 0.479 1 97.94 341 TRP A O 1
ATOM 2832 N N . LYS A 1 342 ? -2.924 12.656 -1.208 1 98.12 342 LYS A N 1
ATOM 2833 C CA . LYS A 1 342 ? -4.082 12.57 -2.09 1 98.12 342 LYS A CA 1
ATOM 2834 C C . LYS A 1 342 ? -5.324 13.156 -1.426 1 98.12 342 LYS A C 1
ATOM 2836 O O . LYS A 1 342 ? -5.227 14.102 -0.638 1 98.12 342 LYS A O 1
ATOM 2841 N N . GLN A 1 343 ? -6.535 12.828 -1.95 1 98.44 343 GLN A N 1
ATOM 2842 C CA . GLN A 1 343 ? -7.816 13.211 -1.372 1 98.44 343 GLN A CA 1
ATOM 2843 C C . GLN A 1 343 ? -8.641 11.992 -0.982 1 98.44 343 GLN A C 1
ATOM 2845 O O . GLN A 1 343 ? -8.32 10.867 -1.38 1 98.44 343 GLN A O 1
ATOM 2850 N N . ILE A 1 344 ? -9.609 12.25 -0.124 1 97.94 344 ILE A N 1
ATOM 2851 C CA . ILE A 1 344 ? -10.539 11.188 0.259 1 97.94 344 ILE A CA 1
ATOM 2852 C C . ILE A 1 344 ? -11.875 11.398 -0.443 1 97.94 344 ILE A C 1
ATOM 2854 O O . ILE A 1 344 ? -12.398 12.516 -0.486 1 97.94 344 ILE A O 1
ATOM 2858 N N . VAL A 1 345 ? -12.398 10.312 -1.001 1 98 345 VAL A N 1
ATOM 2859 C CA . VAL A 1 345 ? -13.68 10.367 -1.698 1 98 345 VAL A CA 1
ATOM 2860 C C . VAL A 1 345 ? -14.711 9.531 -0.951 1 98 345 VAL A C 1
ATOM 2862 O O . VAL A 1 345 ? -14.484 8.344 -0.688 1 98 345 VAL A O 1
ATOM 2865 N N . LEU A 1 346 ? -15.75 10.133 -0.553 1 98.06 346 LEU A N 1
ATOM 2866 C CA . LEU A 1 346 ? -16.891 9.484 0.084 1 98.06 346 LEU A CA 1
ATOM 2867 C C . LEU A 1 346 ? -18.062 9.383 -0.883 1 98.06 346 LEU A C 1
ATOM 2869 O O . LEU A 1 346 ? -18.75 10.375 -1.143 1 98.06 346 LEU A O 1
ATOM 2873 N N . TYR A 1 347 ? -18.344 8.242 -1.374 1 97.19 347 TYR A N 1
ATOM 2874 C CA . TYR A 1 347 ? -19.469 8.086 -2.293 1 97.19 347 TYR A CA 1
ATOM 2875 C C . TYR A 1 347 ? -20.797 8.195 -1.558 1 97.19 347 TYR A C 1
ATOM 2877 O O . TYR A 1 347 ? -20.984 7.586 -0.503 1 97.19 347 TYR A O 1
ATOM 2885 N N . THR A 1 348 ? -21.703 8.914 -2.137 1 97.06 348 THR A N 1
ATOM 2886 C CA . THR A 1 348 ? -23.031 9.07 -1.556 1 97.06 348 THR A CA 1
ATOM 2887 C C . THR A 1 348 ? -23.906 7.844 -1.848 1 97.06 348 THR A C 1
ATOM 2889 O O . THR A 1 348 ? -23.656 7.121 -2.816 1 97.06 348 THR A O 1
ATOM 2892 N N . ASP A 1 349 ? -24.875 7.672 -1.008 1 95.25 349 ASP A N 1
ATOM 2893 C CA . ASP A 1 349 ? -25.828 6.582 -1.226 1 95.25 349 ASP A CA 1
ATOM 2894 C C . ASP A 1 349 ? -26.609 6.785 -2.521 1 95.25 349 ASP A C 1
ATOM 2896 O O . ASP A 1 349 ? -26.984 5.816 -3.184 1 95.25 349 ASP A O 1
ATOM 2900 N N . HIS A 1 350 ? -26.828 8.047 -2.867 1 94.75 350 HIS A N 1
ATOM 2901 C CA . HIS A 1 350 ? -27.656 8.398 -4.016 1 94.75 350 HIS A CA 1
ATOM 2902 C C . HIS A 1 350 ? -26.812 9.031 -5.125 1 94.75 350 HIS A C 1
ATOM 2904 O O . HIS A 1 350 ? -25.797 9.664 -4.852 1 94.75 350 HIS A O 1
ATOM 2910 N N . VAL A 1 351 ? -27.234 8.734 -6.293 1 95.81 351 VAL A N 1
ATOM 2911 C CA . VAL A 1 351 ? -26.797 9.562 -7.41 1 95.81 351 VAL A CA 1
ATOM 2912 C C . VAL A 1 351 ? -27.703 10.773 -7.547 1 95.81 351 VAL A C 1
ATOM 2914 O O . VAL A 1 351 ? -28.906 10.633 -7.797 1 95.81 351 VAL A O 1
ATOM 2917 N N . LEU A 1 352 ? -27.156 11.953 -7.422 1 97.5 352 LEU A N 1
ATOM 2918 C CA . LEU A 1 352 ? -27.984 13.156 -7.453 1 97.5 352 LEU A CA 1
ATOM 2919 C C . LEU A 1 352 ? -27.891 13.844 -8.812 1 97.5 352 LEU A C 1
ATOM 2921 O O . LEU A 1 352 ? -26.797 14.125 -9.305 1 97.5 352 LEU A O 1
ATOM 2925 N N . THR A 1 353 ? -28.969 14.008 -9.422 1 97.94 353 THR A N 1
ATOM 2926 C CA . THR A 1 353 ? -29.078 14.875 -10.594 1 97.94 353 THR A CA 1
ATOM 2927 C C . THR A 1 353 ? -29.234 16.328 -10.18 1 97.94 353 THR A C 1
ATOM 2929 O O . THR A 1 353 ? -30.266 16.719 -9.609 1 97.94 353 THR A O 1
ATOM 2932 N N . VAL A 1 354 ? -28.25 17.125 -10.523 1 97.94 354 VAL A N 1
ATOM 2933 C CA . VAL A 1 354 ? -28.234 18.438 -9.883 1 97.94 354 VAL A CA 1
ATOM 2934 C C . VAL A 1 354 ? -28.219 19.531 -10.945 1 97.94 354 VAL A C 1
ATOM 2936 O O . VAL A 1 354 ? -27.703 19.344 -12.039 1 97.94 354 VAL A O 1
ATOM 2939 N N . GLU A 1 355 ? -28.781 20.719 -10.617 1 97.88 355 GLU A N 1
ATOM 2940 C CA . GLU A 1 355 ? -28.766 21.922 -11.438 1 97.88 355 GLU A CA 1
ATOM 2941 C C . GLU A 1 355 ? -27.938 23.016 -10.789 1 97.88 355 GLU A C 1
ATOM 2943 O O . GLU A 1 355 ? -27.781 23.047 -9.57 1 97.88 355 GLU A O 1
ATOM 2948 N N . LYS A 1 356 ? -27.469 23.828 -11.672 1 97.81 356 LYS A N 1
ATOM 2949 C CA . LYS A 1 356 ? -26.688 24.953 -11.164 1 97.81 356 LYS A CA 1
ATOM 2950 C C . LYS A 1 356 ? -27.469 25.734 -10.109 1 97.81 356 LYS A C 1
ATOM 2952 O O . LYS A 1 356 ? -28.672 25.953 -10.258 1 97.81 356 LYS A O 1
ATOM 2957 N N . HIS A 1 357 ? -26.828 26.078 -8.953 1 97.44 357 HIS A N 1
ATOM 2958 C CA . HIS A 1 357 ? -27.297 26.953 -7.879 1 97.44 357 HIS A CA 1
ATOM 2959 C C . HIS A 1 357 ? -28.109 26.156 -6.855 1 97.44 357 HIS A C 1
ATOM 2961 O O . HIS A 1 357 ? -28.5 26.703 -5.82 1 97.44 357 HIS A O 1
ATOM 2967 N N . GLU A 1 358 ? -28.422 24.922 -7.137 1 97.44 358 GLU A N 1
ATOM 2968 C CA . GLU A 1 358 ? -29.016 24.094 -6.094 1 97.44 358 GLU A CA 1
ATOM 2969 C C . GLU A 1 358 ? -28.047 23.875 -4.934 1 97.44 358 GLU A C 1
ATOM 2971 O O . GLU A 1 358 ? -26.844 24.016 -5.094 1 97.44 358 GLU A O 1
ATOM 2976 N N . VAL A 1 359 ? -28.656 23.578 -3.77 1 97.62 359 VAL A N 1
ATOM 2977 C CA . VAL A 1 359 ? -27.828 23.547 -2.574 1 97.62 359 VAL A CA 1
ATOM 2978 C C . VAL A 1 359 ? -28 22.219 -1.854 1 97.62 359 VAL A C 1
ATOM 2980 O O . VAL A 1 359 ? -29.125 21.719 -1.711 1 97.62 359 VAL A O 1
ATOM 2983 N N . MET A 1 360 ? -26.922 21.609 -1.485 1 97.44 360 MET A N 1
ATOM 2984 C CA . MET A 1 360 ? -26.891 20.484 -0.565 1 97.44 360 MET A CA 1
ATOM 2985 C C . MET A 1 360 ? -26.484 20.922 0.835 1 97.44 360 MET A C 1
ATOM 2987 O O . MET A 1 360 ? -25.516 21.672 0.997 1 97.44 360 MET A O 1
ATOM 2991 N N . TRP A 1 361 ? -27.266 20.5 1.785 1 97.38 361 TRP A N 1
ATOM 2992 C CA . TRP A 1 361 ? -26.922 20.719 3.186 1 97.38 361 TRP A CA 1
ATOM 2993 C C . TRP A 1 361 ? -26.453 19.406 3.834 1 97.38 361 TRP A C 1
ATOM 2995 O O . TRP A 1 361 ? -26.938 18.328 3.496 1 97.38 361 TRP A O 1
ATOM 3005 N N . GLY A 1 362 ? -25.5 19.578 4.781 1 97.88 362 GLY A N 1
ATOM 3006 C CA . GLY A 1 362 ? -25.062 18.344 5.426 1 97.88 362 GLY A CA 1
ATOM 3007 C C . GLY A 1 362 ? -24.234 18.594 6.672 1 97.88 362 GLY A C 1
ATOM 3008 O O . GLY A 1 362 ? -24.031 19.734 7.078 1 97.88 362 GLY A O 1
ATOM 3009 N N . MET A 1 363 ? -23.922 17.531 7.34 1 97.94 363 MET A N 1
ATOM 3010 C CA . MET A 1 363 ? -23 17.484 8.469 1 97.94 363 MET A CA 1
ATOM 3011 C C . MET A 1 363 ? -21.922 16.422 8.25 1 97.94 363 MET A C 1
ATOM 3013 O O . MET A 1 363 ? -22.203 15.375 7.652 1 97.94 363 MET A O 1
ATOM 3017 N N . PHE A 1 364 ? -20.766 16.781 8.609 1 98.56 364 PHE A N 1
ATOM 3018 C CA . PHE A 1 364 ? -19.625 15.867 8.586 1 98.56 364 PHE A CA 1
ATOM 3019 C C . PHE A 1 364 ? -19.031 15.727 9.977 1 98.56 364 PHE A C 1
ATOM 3021 O O . PHE A 1 364 ? -18.891 16.703 10.711 1 98.56 364 PHE A O 1
ATOM 3028 N N . ALA A 1 365 ? -18.719 14.453 10.367 1 98.69 365 ALA A N 1
ATOM 3029 C CA . ALA A 1 365 ? -18.062 14.195 11.648 1 98.69 365 ALA A CA 1
ATOM 3030 C C . ALA A 1 365 ? -16.859 13.273 11.469 1 98.69 365 ALA A C 1
ATOM 3032 O O . ALA A 1 365 ? -16.859 12.406 10.594 1 98.69 365 ALA A O 1
ATOM 3033 N N . LEU A 1 366 ? -15.891 13.508 12.258 1 98.62 366 LEU A N 1
ATOM 3034 C CA . LEU A 1 366 ? -14.68 12.688 12.305 1 98.62 366 LEU A CA 1
ATOM 3035 C C . LEU A 1 366 ? -14.25 12.445 13.75 1 98.62 366 LEU A C 1
ATOM 3037 O O . LEU A 1 366 ? -14.273 13.367 14.57 1 98.62 366 LEU A O 1
ATOM 3041 N N . ARG A 1 367 ? -13.883 11.211 14.055 1 97.81 367 ARG A N 1
ATOM 3042 C CA . ARG A 1 367 ? -13.367 10.883 15.383 1 97.81 367 ARG A CA 1
ATOM 3043 C C . ARG A 1 367 ? -12.289 9.805 15.297 1 97.81 367 ARG A C 1
ATOM 3045 O O . ARG A 1 367 ? -12.164 9.117 14.281 1 97.81 367 ARG A O 1
ATOM 3052 N N . LYS A 1 368 ? -11.555 9.727 16.328 1 95.69 368 LYS A N 1
ATOM 3053 C CA . LYS A 1 368 ? -10.625 8.609 16.469 1 95.69 368 LYS A CA 1
ATOM 3054 C C . LYS A 1 368 ? -11.375 7.297 16.672 1 95.69 368 LYS A C 1
ATOM 3056 O O . LYS A 1 368 ? -12.375 7.242 17.391 1 95.69 368 LYS A O 1
ATOM 3061 N N . ASN A 1 369 ? -10.867 6.281 15.984 1 94.56 369 ASN A N 1
ATOM 3062 C CA . ASN A 1 369 ? -11.461 4.961 16.172 1 94.56 369 ASN A CA 1
ATOM 3063 C C . ASN A 1 369 ? -11.289 4.469 17.609 1 94.56 369 ASN A C 1
ATOM 3065 O O . ASN A 1 369 ? -10.219 4.617 18.188 1 94.56 369 ASN A O 1
ATOM 3069 N N . ALA A 1 370 ? -12.305 3.854 18.125 1 90.38 370 ALA A N 1
ATOM 3070 C CA . ALA A 1 370 ? -12.32 3.459 19.531 1 90.38 370 ALA A CA 1
ATOM 3071 C C . ALA A 1 370 ? -11.391 2.277 19.781 1 90.38 370 ALA A C 1
ATOM 3073 O O . ALA A 1 370 ? -10.805 2.156 20.859 1 90.38 370 ALA A O 1
ATOM 3074 N N . LYS A 1 371 ? -11.195 1.444 18.906 1 88.06 371 LYS A N 1
ATOM 3075 C CA . LYS A 1 371 ? -10.398 0.232 19.078 1 88.06 371 LYS A CA 1
ATOM 3076 C C . LYS A 1 371 ? -8.93 0.481 18.734 1 88.06 371 LYS A C 1
ATOM 3078 O O . LYS A 1 371 ? -8.031 -0.037 19.391 1 88.06 371 LYS A O 1
ATOM 3083 N N . ASN A 1 372 ? -8.68 1.189 17.703 1 90.56 372 ASN A N 1
ATOM 3084 C CA . ASN A 1 372 ? -7.34 1.566 17.266 1 90.56 372 ASN A CA 1
ATOM 3085 C C . ASN A 1 372 ? -7.199 3.078 17.125 1 90.56 372 ASN A C 1
ATOM 3087 O O . ASN A 1 372 ? -7.703 3.664 16.156 1 90.56 372 ASN A O 1
ATOM 3091 N N . MET A 1 373 ? -6.402 3.629 17.891 1 89.94 373 MET A N 1
ATOM 3092 C CA . MET A 1 373 ? -6.328 5.082 18 1 89.94 373 MET A CA 1
ATOM 3093 C C . MET A 1 373 ? -5.645 5.688 16.781 1 89.94 373 MET A C 1
ATOM 3095 O O . MET A 1 373 ? -5.68 6.902 16.594 1 89.94 373 MET A O 1
ATOM 3099 N N . ARG A 1 374 ? -5.059 4.895 15.945 1 93 374 ARG A N 1
ATOM 3100 C CA . ARG A 1 374 ? -4.422 5.402 14.734 1 93 374 ARG A CA 1
ATOM 3101 C C . ARG A 1 374 ? -5.418 5.496 13.586 1 93 374 ARG A C 1
ATOM 3103 O O . ARG A 1 374 ? -5.141 6.125 12.562 1 93 374 ARG A O 1
ATOM 3110 N N . HIS A 1 375 ? -6.578 4.863 13.742 1 94.31 375 HIS A N 1
ATOM 3111 C CA . HIS A 1 375 ? -7.621 4.879 12.719 1 94.31 375 HIS A CA 1
ATOM 3112 C C . HIS A 1 375 ? -8.602 6.023 12.953 1 94.31 375 HIS A C 1
ATOM 3114 O O . HIS A 1 375 ? -8.633 6.609 14.031 1 94.31 375 HIS A O 1
ATOM 3120 N N . ILE A 1 376 ? -9.344 6.367 11.891 1 97.19 376 ILE A N 1
ATOM 3121 C CA . ILE A 1 376 ? -10.359 7.402 12.055 1 97.19 376 ILE A CA 1
ATOM 3122 C C . ILE A 1 376 ? -11.695 6.902 11.508 1 97.19 376 ILE A C 1
ATOM 3124 O O . ILE A 1 376 ? -11.734 6.117 10.555 1 97.19 376 ILE A O 1
ATOM 3128 N N . ASP A 1 377 ? -12.742 7.324 12.18 1 97.88 377 ASP A N 1
ATOM 3129 C CA . ASP A 1 377 ? -14.125 7.117 11.758 1 97.88 377 ASP A CA 1
ATOM 3130 C C . ASP A 1 377 ? -14.742 8.422 11.25 1 97.88 377 ASP A C 1
ATOM 3132 O O . ASP A 1 377 ? -14.5 9.492 11.812 1 97.88 377 ASP A O 1
ATOM 3136 N N . MET A 1 378 ? -15.5 8.266 10.227 1 98.56 378 MET A N 1
ATOM 3137 C CA . MET A 1 378 ? -16.188 9.43 9.656 1 98.56 378 MET A CA 1
ATOM 3138 C C . MET A 1 378 ? -17.688 9.164 9.531 1 98.56 378 MET A C 1
ATOM 3140 O O . MET A 1 378 ? -18.109 8.016 9.398 1 98.56 378 MET A O 1
ATOM 3144 N N . LYS A 1 379 ? -18.406 10.211 9.617 1 98.5 379 LYS A N 1
ATOM 3145 C CA . LYS A 1 379 ? -19.859 10.203 9.469 1 98.5 379 LYS A CA 1
ATOM 3146 C C . LYS A 1 379 ? -20.328 11.344 8.578 1 98.5 379 LYS A C 1
ATOM 3148 O O . LYS A 1 379 ? -19.875 12.484 8.727 1 98.5 379 LYS A O 1
ATOM 3153 N N . LEU A 1 380 ? -21.156 11.016 7.602 1 98.56 380 LEU A N 1
ATOM 3154 C CA . LEU A 1 380 ? -21.672 11.984 6.648 1 98.56 380 LEU A CA 1
ATOM 3155 C C . LEU A 1 380 ? -23.188 11.977 6.633 1 98.56 380 LEU A C 1
ATOM 3157 O O . LEU A 1 380 ? -23.812 10.914 6.527 1 98.56 380 LEU A O 1
ATOM 3161 N N . HIS A 1 381 ? -23.797 13.102 6.855 1 97.94 381 HIS A N 1
ATOM 3162 C CA . HIS A 1 381 ? -25.219 13.328 6.656 1 97.94 381 HIS A CA 1
ATOM 3163 C C . HIS A 1 381 ? -25.469 14.406 5.609 1 97.94 381 HIS A C 1
ATOM 3165 O O . HIS A 1 381 ? -24.812 15.445 5.621 1 97.94 381 HIS A O 1
ATOM 3171 N N . TYR A 1 382 ? -26.375 14.117 4.66 1 97.5 382 TYR A N 1
ATOM 3172 C CA . TYR A 1 382 ? -26.688 15.164 3.691 1 97.5 382 TYR A CA 1
ATOM 3173 C C . TYR A 1 382 ? -28.172 15.172 3.367 1 97.5 382 TYR A C 1
ATOM 3175 O O . TYR A 1 382 ? -28.844 14.156 3.504 1 97.5 382 TYR A O 1
ATOM 3183 N N . ILE A 1 383 ? -28.656 16.344 3.037 1 97.19 383 ILE A N 1
ATOM 3184 C CA . ILE A 1 383 ? -30.016 16.609 2.566 1 97.19 383 ILE A CA 1
ATOM 3185 C C . ILE A 1 383 ? -29.969 17.391 1.257 1 97.19 383 ILE A C 1
ATOM 3187 O O . ILE A 1 383 ? -29.297 18.422 1.171 1 97.19 383 ILE A O 1
ATOM 3191 N N . PHE A 1 384 ? -30.578 16.859 0.274 1 97 384 PHE A N 1
ATOM 3192 C CA . PHE A 1 384 ? -30.672 17.516 -1.026 1 97 384 PHE A CA 1
ATOM 3193 C C . PHE A 1 384 ? -32.094 17.5 -1.545 1 97 384 PHE A C 1
ATOM 3195 O O . PHE A 1 384 ? -32.719 16.438 -1.65 1 97 384 PHE A O 1
ATOM 3202 N N . ASP A 1 385 ? -32.594 18.641 -1.803 1 95.75 385 ASP A N 1
ATOM 3203 C CA . ASP A 1 385 ? -33.938 18.797 -2.348 1 95.75 385 ASP A CA 1
ATOM 3204 C C . ASP A 1 385 ? -33.906 19.578 -3.664 1 95.75 385 ASP A C 1
ATOM 3206 O O . ASP A 1 385 ? -34.219 20.766 -3.699 1 95.75 385 ASP A O 1
ATOM 3210 N N . GLY A 1 386 ? -33.531 18.875 -4.719 1 95.44 386 GLY A N 1
ATOM 3211 C CA . GLY A 1 386 ? -33.438 19.484 -6.031 1 95.44 386 GLY A CA 1
ATOM 3212 C C . GLY A 1 386 ? -34.656 19.234 -6.895 1 95.44 386 GLY A C 1
ATOM 3213 O O . GLY A 1 386 ? -35.562 18.516 -6.488 1 95.44 386 GLY A O 1
ATOM 3214 N N . VAL A 1 387 ? -34.688 19.844 -8.086 1 96 387 VAL A N 1
ATOM 3215 C CA . VAL A 1 387 ? -35.812 19.75 -9 1 96 387 VAL A CA 1
ATOM 3216 C C . VAL A 1 387 ? -35.938 18.328 -9.516 1 96 387 VAL A C 1
ATOM 3218 O O . VAL A 1 387 ? -37.062 17.828 -9.688 1 96 387 VAL A O 1
ATOM 3221 N N . HIS A 1 388 ? -34.812 17.656 -9.633 1 96.5 388 HIS A N 1
ATOM 3222 C CA . HIS A 1 388 ? -34.844 16.344 -10.258 1 96.5 388 HIS A CA 1
ATOM 3223 C C . HIS A 1 388 ? -34.719 15.234 -9.219 1 96.5 388 HIS A C 1
ATOM 3225 O O . HIS A 1 388 ? -35.219 14.125 -9.43 1 96.5 388 HIS A O 1
ATOM 3231 N N . THR A 1 389 ? -33.969 15.477 -8.156 1 96.44 389 THR A N 1
ATOM 3232 C CA . THR A 1 389 ? -33.719 14.445 -7.152 1 96.44 389 THR A CA 1
ATOM 3233 C C . THR A 1 389 ? -33.906 15.008 -5.742 1 96.44 389 THR A C 1
ATOM 3235 O O . THR A 1 389 ? -33.5 16.141 -5.461 1 96.44 389 THR A O 1
ATOM 3238 N N . ARG A 1 390 ? -34.531 14.25 -4.879 1 96.06 390 ARG A N 1
ATOM 3239 C CA . ARG A 1 390 ? -34.562 14.453 -3.436 1 96.06 390 ARG A CA 1
ATOM 3240 C C . ARG A 1 390 ? -33.906 13.305 -2.701 1 96.06 390 ARG A C 1
ATOM 3242 O O . ARG A 1 390 ? -34.094 12.133 -3.041 1 96.06 390 ARG A O 1
ATOM 3249 N N . ALA A 1 391 ? -33.031 13.688 -1.819 1 96.62 391 ALA A N 1
ATOM 3250 C CA . ALA A 1 391 ? -32.281 12.633 -1.145 1 96.62 391 ALA A CA 1
ATOM 3251 C C . ALA A 1 391 ? -31.875 13.062 0.266 1 96.62 391 ALA A C 1
ATOM 3253 O O . ALA A 1 391 ? -31.641 14.242 0.522 1 96.62 391 ALA A O 1
ATOM 3254 N N . ARG A 1 392 ? -31.859 12.141 1.153 1 96.5 392 ARG A N 1
ATOM 3255 C CA . ARG A 1 392 ? -31.359 12.266 2.521 1 96.5 392 ARG A CA 1
ATOM 3256 C C . ARG A 1 392 ? -30.734 10.961 2.996 1 96.5 392 ARG A C 1
ATOM 3258 O O . ARG A 1 392 ? -31.266 9.875 2.744 1 96.5 392 ARG A O 1
ATOM 3265 N N . SER A 1 393 ? -29.578 11.094 3.582 1 97.5 393 SER A N 1
ATOM 3266 C CA . SER A 1 393 ? -28.938 9.875 4.051 1 97.5 393 SER A CA 1
ATOM 3267 C C . SER A 1 393 ? -27.875 10.18 5.113 1 97.5 393 SER A C 1
ATOM 3269 O O . SER A 1 393 ? -27.375 11.297 5.184 1 97.5 393 SER A O 1
ATOM 3271 N N . THR A 1 394 ? -27.656 9.273 6.047 1 97.81 394 THR A N 1
ATOM 3272 C CA . THR A 1 394 ? -26.547 9.242 6.98 1 97.81 394 THR A CA 1
ATOM 3273 C C . THR A 1 394 ? -25.656 8.023 6.73 1 97.81 394 THR A C 1
ATOM 3275 O O . THR A 1 394 ? -26.156 6.895 6.676 1 97.81 394 THR A O 1
ATOM 3278 N N . GLN A 1 395 ? -24.406 8.312 6.523 1 98 395 GLN A N 1
ATOM 3279 C CA . GLN A 1 395 ? -23.469 7.258 6.168 1 98 395 GLN A CA 1
ATOM 3280 C C . GLN A 1 395 ? -22.25 7.266 7.094 1 98 395 GLN A C 1
ATOM 3282 O O . GLN A 1 395 ? -21.953 8.281 7.719 1 98 395 GLN A O 1
ATOM 3287 N N . PHE A 1 396 ? -21.625 6.137 7.195 1 97.88 396 PHE A N 1
ATOM 3288 C CA . PHE A 1 396 ? -20.438 5.957 8.031 1 97.88 396 PHE A CA 1
ATOM 3289 C C . PHE A 1 396 ? -19.266 5.449 7.199 1 97.88 396 PHE A C 1
ATOM 3291 O O . PHE A 1 396 ? -19.453 4.633 6.293 1 97.88 396 PHE A O 1
ATOM 3298 N N . PHE A 1 397 ? -18.109 5.957 7.523 1 97.75 397 PHE A N 1
ATOM 3299 C CA . PHE A 1 397 ? -16.891 5.586 6.836 1 97.75 397 PHE A CA 1
ATOM 3300 C C . PHE A 1 397 ? -15.75 5.375 7.832 1 97.75 397 PHE A C 1
ATOM 3302 O O . PHE A 1 397 ? -15.812 5.855 8.961 1 97.75 397 PHE A O 1
ATOM 3309 N N . ASN A 1 398 ? -14.75 4.688 7.359 1 95.25 398 ASN A N 1
ATOM 3310 C CA . ASN A 1 398 ? -13.586 4.457 8.211 1 95.25 398 ASN A CA 1
ATOM 3311 C C . ASN A 1 398 ? -12.312 4.324 7.383 1 95.25 398 ASN A C 1
ATOM 3313 O O . ASN A 1 398 ? -12.344 3.836 6.25 1 95.25 398 ASN A O 1
ATOM 3317 N N . ILE A 1 399 ? -11.242 4.859 7.855 1 93.44 399 ILE A N 1
ATOM 3318 C CA . ILE A 1 399 ? -9.906 4.57 7.344 1 93.44 399 ILE A CA 1
ATOM 3319 C C . ILE A 1 399 ? -9.117 3.779 8.383 1 93.44 399 ILE A C 1
ATOM 3321 O O . ILE A 1 399 ? -8.898 4.254 9.5 1 93.44 399 ILE A O 1
ATOM 3325 N N . SER A 1 400 ? -8.75 2.609 7.949 1 88.25 400 SER A N 1
ATOM 3326 C CA . SER A 1 400 ? -7.969 1.739 8.82 1 88.25 400 SER A CA 1
ATOM 3327 C C . SER A 1 400 ? -6.523 1.637 8.359 1 88.25 400 SER A C 1
ATOM 3329 O O . SER A 1 400 ? -6.238 1.783 7.164 1 88.25 400 SER A O 1
ATOM 3331 N N . MET B 1 1 ? -14.383 14.445 -16.703 1 20.67 1 MET B N 1
ATOM 3332 C CA . MET B 1 1 ? -14.867 14.758 -18.047 1 20.67 1 MET B CA 1
ATOM 3333 C C . MET B 1 1 ? -14.18 13.875 -19.094 1 20.67 1 MET B C 1
ATOM 3335 O O . MET B 1 1 ? -12.953 13.867 -19.188 1 20.67 1 MET B O 1
ATOM 3339 N N . ALA B 1 2 ? -15.148 12.984 -19.703 1 20.19 2 ALA B N 1
ATOM 3340 C CA . ALA B 1 2 ? -15.117 11.711 -20.422 1 20.19 2 ALA B CA 1
ATOM 3341 C C . ALA B 1 2 ? -14.648 11.906 -21.859 1 20.19 2 ALA B C 1
ATOM 3343 O O . ALA B 1 2 ? -15.344 12.523 -22.672 1 20.19 2 ALA B O 1
ATOM 3344 N N . ASN B 1 3 ? -13.414 12.391 -22.109 1 19.25 3 ASN B N 1
ATOM 3345 C CA . ASN B 1 3 ? -13.047 12.398 -23.516 1 19.25 3 ASN B CA 1
ATOM 3346 C C . ASN B 1 3 ? -13.805 11.328 -24.297 1 19.25 3 ASN B C 1
ATOM 3348 O O . ASN B 1 3 ? -14.133 10.273 -23.75 1 19.25 3 ASN B O 1
ATOM 3352 N N . LYS B 1 4 ? -14.359 11.68 -25.5 1 22.34 4 LYS B N 1
ATOM 3353 C CA . LYS B 1 4 ? -15.07 11.164 -26.672 1 22.34 4 LYS B CA 1
ATOM 3354 C C . LYS B 1 4 ? -14.68 9.711 -26.953 1 22.34 4 LYS B C 1
ATOM 3356 O O . LYS B 1 4 ? -13.664 9.234 -26.453 1 22.34 4 LYS B O 1
ATOM 3361 N N . TYR B 1 5 ? -14.992 9.094 -28.266 1 20.94 5 TYR B N 1
ATOM 3362 C CA . TYR B 1 5 ? -15.555 8 -29.062 1 20.94 5 TYR B CA 1
ATOM 3363 C C . TYR B 1 5 ? -14.508 6.941 -29.359 1 20.94 5 TYR B C 1
ATOM 3365 O O . TYR B 1 5 ? -14.836 5.832 -29.797 1 20.94 5 TYR B O 1
ATOM 3373 N N . ASN B 1 6 ? -13.18 7.223 -29.578 1 19.23 6 ASN B N 1
ATOM 3374 C CA . ASN B 1 6 ? -12.742 6.465 -30.75 1 19.23 6 ASN B CA 1
ATOM 3375 C C . ASN B 1 6 ? -12.961 4.969 -30.562 1 19.23 6 ASN B C 1
ATOM 3377 O O . ASN B 1 6 ? -12.625 4.414 -29.516 1 19.23 6 ASN B O 1
ATOM 3381 N N . LYS B 1 7 ? -13.922 4.262 -31.359 1 22.39 7 LYS B N 1
ATOM 3382 C CA . LYS B 1 7 ? -14.289 2.904 -31.734 1 22.39 7 LYS B CA 1
ATOM 3383 C C . LYS B 1 7 ? -13.055 2.059 -32.031 1 22.39 7 LYS B C 1
ATOM 3385 O O . LYS B 1 7 ? -12.398 2.238 -33.062 1 22.39 7 LYS B O 1
ATOM 3390 N N . VAL B 1 8 ? -12.32 1.765 -31.125 1 22.31 8 VAL B N 1
ATOM 3391 C CA . VAL B 1 8 ? -11.242 0.822 -31.391 1 22.31 8 VAL B CA 1
ATOM 3392 C C . VAL B 1 8 ? -11.773 -0.393 -32.156 1 22.31 8 VAL B C 1
ATOM 3394 O O . VAL B 1 8 ? -12.68 -1.081 -31.656 1 22.31 8 VAL B O 1
ATOM 3397 N N . ASN B 1 9 ? -11.852 -0.271 -33.5 1 20.56 9 ASN B N 1
ATOM 3398 C CA . ASN B 1 9 ? -12.125 -1.392 -34.406 1 20.56 9 ASN B CA 1
ATOM 3399 C C . ASN B 1 9 ? -11.633 -2.711 -33.812 1 20.56 9 ASN B C 1
ATOM 3401 O O . ASN B 1 9 ? -10.656 -2.734 -33.062 1 20.56 9 ASN B O 1
ATOM 3405 N N . GLN B 1 10 ? -12.367 -3.832 -33.938 1 20.17 10 GLN B N 1
ATOM 3406 C CA . GLN B 1 10 ? -12.492 -5.238 -33.562 1 20.17 10 GLN B CA 1
ATOM 3407 C C . GLN B 1 10 ? -11.281 -6.039 -34.031 1 20.17 10 GLN B C 1
ATOM 3409 O O . GLN B 1 10 ? -11.148 -7.223 -33.719 1 20.17 10 GLN B O 1
ATOM 3414 N N . ASN B 1 11 ? -10.703 -5.559 -35.188 1 20.28 11 ASN B N 1
ATOM 3415 C CA . ASN B 1 11 ? -10.289 -6.652 -36.062 1 20.28 11 ASN B CA 1
ATOM 3416 C C . ASN B 1 11 ? -9.336 -7.605 -35.344 1 20.28 11 ASN B C 1
ATOM 3418 O O . ASN B 1 11 ? -8.805 -7.281 -34.281 1 20.28 11 ASN B O 1
ATOM 3422 N N . LYS B 1 12 ? -8.445 -8.305 -36.25 1 21.03 12 LYS B N 1
ATOM 3423 C CA . LYS B 1 12 ? -7.805 -9.594 -36.469 1 21.03 12 LYS B CA 1
ATOM 3424 C C . LYS B 1 12 ? -6.555 -9.734 -35.594 1 21.03 12 LYS B C 1
ATOM 3426 O O . LYS B 1 12 ? -5.574 -9.016 -35.781 1 21.03 12 LYS B O 1
ATOM 3431 N N . PHE B 1 13 ? -6.719 -9.82 -34.438 1 20.77 13 PHE B N 1
ATOM 3432 C CA . PHE B 1 13 ? -5.551 -10.133 -33.625 1 20.77 13 PHE B CA 1
ATOM 3433 C C . PHE B 1 13 ? -4.789 -11.32 -34.188 1 20.77 13 PHE B C 1
ATOM 3435 O O . PHE B 1 13 ? -5.277 -12.453 -34.156 1 20.77 13 PHE B O 1
ATOM 3442 N N . GLU B 1 14 ? -4.273 -11.055 -35.375 1 20.88 14 GLU B N 1
ATOM 3443 C CA . GLU B 1 14 ? -3.494 -12.148 -35.938 1 20.88 14 GLU B CA 1
ATOM 3444 C C . GLU B 1 14 ? -2.66 -12.844 -34.875 1 20.88 14 GLU B C 1
ATOM 3446 O O . GLU B 1 14 ? -2.26 -12.227 -33.875 1 20.88 14 GLU B O 1
ATOM 3451 N N . MET B 1 15 ? -2.67 -14.133 -35.031 1 18.17 15 MET B N 1
ATOM 3452 C CA . MET B 1 15 ? -2.023 -15.273 -34.375 1 18.17 15 MET B CA 1
ATOM 3453 C C . MET B 1 15 ? -0.527 -15.031 -34.219 1 18.17 15 MET B C 1
ATOM 3455 O O . MET B 1 15 ? 0.121 -14.508 -35.125 1 18.17 15 MET B O 1
ATOM 3459 N N . ARG B 1 16 ? -0.068 -14.719 -33.156 1 21.3 16 ARG B N 1
ATOM 3460 C CA . ARG B 1 16 ? 1.263 -15.266 -32.906 1 21.3 16 ARG B CA 1
ATOM 3461 C C . ARG B 1 16 ? 1.309 -16.75 -33.25 1 21.3 16 ARG B C 1
ATOM 3463 O O . ARG B 1 16 ? 0.535 -17.547 -32.688 1 21.3 16 ARG B O 1
ATOM 3470 N N . GLU B 1 17 ? 1.417 -17.203 -34.375 1 22.12 17 GLU B N 1
ATOM 3471 C CA . GLU B 1 17 ? 1.943 -18.562 -34.5 1 22.12 17 GLU B CA 1
ATOM 3472 C C . GLU B 1 17 ? 3.072 -18.797 -33.5 1 22.12 17 GLU B C 1
ATOM 3474 O O . GLU B 1 17 ? 4.027 -18.016 -33.438 1 22.12 17 GLU B O 1
ATOM 3479 N N . GLY B 1 18 ? 2.793 -19.203 -32.406 1 24.86 18 GLY B N 1
ATOM 3480 C CA . GLY B 1 18 ? 3.605 -19.922 -31.438 1 24.86 18 GLY B CA 1
ATOM 3481 C C . GLY B 1 18 ? 4.57 -20.891 -32.062 1 24.86 18 GLY B C 1
ATOM 3482 O O . GLY B 1 18 ? 4.156 -21.797 -32.812 1 24.86 18 GLY B O 1
ATOM 3483 N N . VAL B 1 19 ? 5.695 -20.469 -32.781 1 23.78 19 VAL B N 1
ATOM 3484 C CA . VAL B 1 19 ? 6.637 -21.406 -33.406 1 23.78 19 VAL B CA 1
ATOM 3485 C C . VAL B 1 19 ? 6.684 -22.703 -32.562 1 23.78 19 VAL B C 1
ATOM 3487 O O . VAL B 1 19 ? 6.938 -22.656 -31.375 1 23.78 19 VAL B O 1
ATOM 3490 N N . TYR B 1 20 ? 6.016 -23.797 -32.938 1 23.53 20 TYR B N 1
ATOM 3491 C CA . TYR B 1 20 ? 5.984 -25.266 -32.906 1 23.53 20 TYR B CA 1
ATOM 3492 C C . TYR B 1 20 ? 7.398 -25.828 -32.844 1 23.53 20 TYR B C 1
ATOM 3494 O O . TYR B 1 20 ? 8.344 -25.219 -33.344 1 23.53 20 TYR B O 1
ATOM 3502 N N . HIS B 1 21 ? 7.688 -26.734 -31.891 1 24.36 21 HIS B N 1
ATOM 3503 C CA . HIS B 1 21 ? 8.578 -27.891 -31.953 1 24.36 21 HIS B CA 1
ATOM 3504 C C . HIS B 1 21 ? 8.57 -28.516 -33.344 1 24.36 21 HIS B C 1
ATOM 3506 O O . HIS B 1 21 ? 7.527 -28.953 -33.812 1 24.36 21 HIS B O 1
ATOM 3512 N N . GLU B 1 22 ? 9.344 -28.016 -34.344 1 24.41 22 GLU B N 1
ATOM 3513 C CA . GLU B 1 22 ? 9.805 -28.75 -35.5 1 24.41 22 GLU B CA 1
ATOM 3514 C C . GLU B 1 22 ? 10.164 -30.188 -35.156 1 24.41 22 GLU B C 1
ATOM 3516 O O . GLU B 1 22 ? 10.922 -30.438 -34.188 1 24.41 22 GLU B O 1
ATOM 3521 N N . LYS B 1 23 ? 9.414 -31.219 -35.531 1 28.72 23 LYS B N 1
ATOM 3522 C CA . LYS B 1 23 ? 9.578 -32.688 -35.469 1 28.72 23 LYS B CA 1
ATOM 3523 C C . LYS B 1 23 ? 11.031 -33.062 -35.75 1 28.72 23 LYS B C 1
ATOM 3525 O O . LYS B 1 23 ? 11.594 -33.906 -35.031 1 28.72 23 LYS B O 1
ATOM 3530 N N . GLY B 1 24 ? 11.398 -33.188 -37.094 1 27.05 24 GLY B N 1
ATOM 3531 C CA . GLY B 1 24 ? 12.305 -34.188 -37.594 1 27.05 24 GLY B CA 1
ATOM 3532 C C . GLY B 1 24 ? 13.758 -33.938 -37.25 1 27.05 24 GLY B C 1
ATOM 3533 O O . GLY B 1 24 ? 14.625 -34.781 -37.5 1 27.05 24 GLY B O 1
ATOM 3534 N N . GLY B 1 25 ? 14.297 -32.656 -37.562 1 27.55 25 GLY B N 1
ATOM 3535 C CA . GLY B 1 25 ? 15.695 -32.875 -37.875 1 27.55 25 GLY B CA 1
ATOM 3536 C C . GLY B 1 25 ? 16.516 -33.281 -36.656 1 27.55 25 GLY B C 1
ATOM 3537 O O . GLY B 1 25 ? 16.062 -33.188 -35.531 1 27.55 25 GLY B O 1
ATOM 3538 N N . ASN B 1 26 ? 17.922 -33.531 -36.844 1 26.94 26 ASN B N 1
ATOM 3539 C CA . ASN B 1 26 ? 18.906 -34.156 -35.969 1 26.94 26 ASN B CA 1
ATOM 3540 C C . ASN B 1 26 ? 19.047 -33.375 -34.625 1 26.94 26 ASN B C 1
ATOM 3542 O O . ASN B 1 26 ? 19.312 -32.188 -34.656 1 26.94 26 ASN B O 1
ATOM 3546 N N . LYS B 1 27 ? 18.391 -33.688 -33.469 1 31.91 27 LYS B N 1
ATOM 3547 C CA . LYS B 1 27 ? 18.391 -33.562 -32.031 1 31.91 27 LYS B CA 1
ATOM 3548 C C . LYS B 1 27 ? 19.766 -33.125 -31.516 1 31.91 27 LYS B C 1
ATOM 3550 O O . LYS B 1 27 ? 19.984 -33 -30.312 1 31.91 27 LYS B O 1
ATOM 3555 N N . GLY B 1 28 ? 20.859 -33.375 -32.281 1 28.59 28 GLY B N 1
ATOM 3556 C CA . GLY B 1 28 ? 22.125 -33.531 -31.578 1 28.59 28 GLY B CA 1
ATOM 3557 C C . GLY B 1 28 ? 22.609 -32.25 -30.938 1 28.59 28 GLY B C 1
ATOM 3558 O O . GLY B 1 28 ? 22.906 -32.219 -29.75 1 28.59 28 GLY B O 1
ATOM 3559 N N . ASN B 1 29 ? 23.297 -31.281 -31.812 1 29.56 29 ASN B N 1
ATOM 3560 C CA . ASN B 1 29 ? 24.422 -30.453 -31.422 1 29.56 29 ASN B CA 1
ATOM 3561 C C . ASN B 1 29 ? 23.984 -29.172 -30.719 1 29.56 29 ASN B C 1
ATOM 3563 O O . ASN B 1 29 ? 24.797 -28.312 -30.406 1 29.56 29 ASN B O 1
ATOM 3567 N N . TRP B 1 30 ? 22.797 -28.688 -30.922 1 31.5 30 TRP B N 1
ATOM 3568 C CA . TRP B 1 30 ? 22.547 -27.344 -30.406 1 31.5 30 TRP B CA 1
ATOM 3569 C C . TRP B 1 30 ? 22.5 -27.359 -28.875 1 31.5 30 TRP B C 1
ATOM 3571 O O . TRP B 1 30 ? 22.359 -26.312 -28.25 1 31.5 30 TRP B O 1
ATOM 3581 N N . GLU B 1 31 ? 22.125 -28.328 -28.141 1 35.75 31 GLU B N 1
ATOM 3582 C CA . GLU B 1 31 ? 22.156 -28.5 -26.703 1 35.75 31 GLU B CA 1
ATOM 3583 C C . GLU B 1 31 ? 23.516 -28.156 -26.125 1 35.75 31 GLU B C 1
ATOM 3585 O O . GLU B 1 31 ? 23.703 -28.188 -24.906 1 35.75 31 GLU B O 1
ATOM 3590 N N . LYS B 1 32 ? 24.516 -28.344 -26.906 1 36.19 32 LYS B N 1
ATOM 3591 C CA . LYS B 1 32 ? 25.781 -27.953 -26.312 1 36.19 32 LYS B CA 1
ATOM 3592 C C . LYS B 1 32 ? 25.844 -26.438 -26.094 1 36.19 32 LYS B C 1
ATOM 3594 O O . LYS B 1 32 ? 26.438 -25.719 -26.891 1 36.19 32 LYS B O 1
ATOM 3599 N N . GLU B 1 33 ? 24.719 -25.703 -26 1 39.5 33 GLU B N 1
ATOM 3600 C CA . GLU B 1 33 ? 24.594 -24.266 -25.719 1 39.5 33 GLU B CA 1
ATOM 3601 C C . GLU B 1 33 ? 25.516 -23.844 -24.578 1 39.5 33 GLU B C 1
ATOM 3603 O O . GLU B 1 33 ? 25.594 -24.516 -23.547 1 39.5 33 GLU B O 1
ATOM 3608 N N . MET B 1 34 ? 26.469 -23.016 -24.859 1 43.12 34 MET B N 1
ATOM 3609 C CA . MET B 1 34 ? 27.547 -22.438 -24.062 1 43.12 34 MET B CA 1
ATOM 3610 C C . MET B 1 34 ? 27.016 -21.875 -22.75 1 43.12 34 MET B C 1
ATOM 3612 O O . MET B 1 34 ? 26.297 -20.875 -22.75 1 43.12 34 MET B O 1
ATOM 3616 N N . VAL B 1 35 ? 26.531 -22.672 -21.859 1 56.09 35 VAL B N 1
ATOM 3617 C CA . VAL B 1 35 ? 26.328 -22.25 -20.469 1 56.09 35 VAL B CA 1
ATOM 3618 C C . VAL B 1 35 ? 27.641 -21.672 -19.906 1 56.09 35 VAL B C 1
ATOM 3620 O O . VAL B 1 35 ? 28.641 -22.375 -19.812 1 56.09 35 VAL B O 1
ATOM 3623 N N . ARG B 1 36 ? 27.703 -20.359 -19.953 1 70.62 36 ARG B N 1
ATOM 3624 C CA . ARG B 1 36 ? 28.891 -19.703 -19.406 1 70.62 36 ARG B CA 1
ATOM 3625 C C . ARG B 1 36 ? 29.156 -20.172 -17.984 1 70.62 36 ARG B C 1
ATOM 3627 O O . ARG B 1 36 ? 30.312 -20.25 -17.562 1 70.62 36 ARG B O 1
ATOM 3634 N N . PHE B 1 37 ? 28.047 -20.688 -17.312 1 89.31 37 PHE B N 1
ATOM 3635 C CA . PHE B 1 37 ? 28.234 -21.078 -15.922 1 89.31 37 PHE B CA 1
ATOM 3636 C C . PHE B 1 37 ? 27.938 -22.547 -15.719 1 89.31 37 PHE B C 1
ATOM 3638 O O . PHE B 1 37 ? 26.891 -23.047 -16.156 1 89.31 37 PHE B O 1
ATOM 3645 N N . ASN B 1 38 ? 28.812 -23.328 -15.094 1 89 38 ASN B N 1
ATOM 3646 C CA . ASN B 1 38 ? 28.578 -24.75 -14.812 1 89 38 ASN B CA 1
ATOM 3647 C C . ASN B 1 38 ? 27.828 -24.938 -13.492 1 89 38 ASN B C 1
ATOM 3649 O O . ASN B 1 38 ? 27.531 -23.969 -12.797 1 89 38 ASN B O 1
ATOM 3653 N N . GLU B 1 39 ? 27.562 -26.156 -13.172 1 91.19 39 GLU B N 1
ATOM 3654 C CA . GLU B 1 39 ? 26.75 -26.484 -12.008 1 91.19 39 GLU B CA 1
ATOM 3655 C C . GLU B 1 39 ? 27.438 -26.062 -10.711 1 91.19 39 GLU B C 1
ATOM 3657 O O . GLU B 1 39 ? 26.781 -25.609 -9.781 1 91.19 39 GLU B O 1
ATOM 3662 N N . GLU B 1 40 ? 28.688 -26.281 -10.688 1 92.06 40 GLU B N 1
ATOM 3663 C CA . GLU B 1 40 ? 29.453 -25.906 -9.492 1 92.06 40 GLU B CA 1
ATOM 3664 C C . GLU B 1 40 ? 29.391 -24.391 -9.258 1 92.06 40 GLU B C 1
ATOM 3666 O O . GLU B 1 40 ? 29.266 -23.953 -8.117 1 92.06 40 GLU B O 1
ATOM 3671 N N . GLU B 1 41 ? 29.5 -23.656 -10.273 1 92.94 41 GLU B N 1
ATOM 3672 C CA . GLU B 1 41 ? 29.438 -22.188 -10.195 1 92.94 41 GLU B CA 1
ATOM 3673 C C . GLU B 1 41 ? 28.062 -21.734 -9.711 1 92.94 41 GLU B C 1
ATOM 3675 O O . GLU B 1 41 ? 27.953 -20.828 -8.883 1 92.94 41 GLU B O 1
ATOM 3680 N N . VAL B 1 42 ? 27.078 -22.344 -10.258 1 95.25 42 VAL B N 1
ATOM 3681 C CA . VAL B 1 42 ? 25.703 -22 -9.883 1 95.25 42 VAL B CA 1
ATOM 3682 C C . VAL B 1 42 ? 25.469 -22.328 -8.414 1 95.25 42 VAL B C 1
ATOM 3684 O O . VAL B 1 42 ? 24.875 -21.547 -7.68 1 95.25 42 VAL B O 1
ATOM 3687 N N . HIS B 1 43 ? 25.984 -23.469 -7.973 1 94.88 43 HIS B N 1
ATOM 3688 C CA . HIS B 1 43 ? 25.859 -23.875 -6.578 1 94.88 43 HIS B CA 1
ATOM 3689 C C . HIS B 1 43 ? 26.578 -22.891 -5.652 1 94.88 43 HIS B C 1
ATOM 3691 O O . HIS B 1 43 ? 26.047 -22.516 -4.605 1 94.88 43 HIS B O 1
ATOM 3697 N N . LYS B 1 44 ? 27.766 -22.547 -6.035 1 95.06 44 LYS B N 1
ATOM 3698 C CA . LYS B 1 44 ? 28.531 -21.594 -5.246 1 95.06 44 LYS B CA 1
ATOM 3699 C C . LYS B 1 44 ? 27.828 -20.234 -5.184 1 95.06 44 LYS B C 1
ATOM 3701 O O . LYS B 1 44 ? 27.781 -19.594 -4.133 1 95.06 44 LYS B O 1
ATOM 3706 N N . PHE B 1 45 ? 27.328 -19.875 -6.312 1 96.69 45 PHE B N 1
ATOM 3707 C CA . PHE B 1 45 ? 26.578 -18.625 -6.406 1 96.69 45 PHE B CA 1
ATOM 3708 C C . PHE B 1 45 ? 25.391 -18.641 -5.445 1 96.69 45 PHE B C 1
ATOM 3710 O O . PHE B 1 45 ? 25.156 -17.656 -4.738 1 96.69 45 PHE B O 1
ATOM 3717 N N . PHE B 1 46 ? 24.688 -19.703 -5.336 1 97.19 46 PHE B N 1
ATOM 3718 C CA . PHE B 1 46 ? 23.5 -19.812 -4.492 1 97.19 46 PHE B CA 1
ATOM 3719 C C . PHE B 1 46 ? 23.891 -19.828 -3.02 1 97.19 46 PHE B C 1
ATOM 3721 O O . PHE B 1 46 ? 23.141 -19.344 -2.168 1 97.19 46 PHE B O 1
ATOM 3728 N N . SER B 1 47 ? 25.047 -20.297 -2.658 1 95.81 47 SER B N 1
ATOM 3729 C CA . SER B 1 47 ? 25.391 -20.609 -1.275 1 95.81 47 SER B CA 1
ATOM 3730 C C . SER B 1 47 ? 25.922 -19.375 -0.549 1 95.81 47 SER B C 1
ATOM 3732 O O . SER B 1 47 ? 26.031 -19.359 0.679 1 95.81 47 SER B O 1
ATOM 3734 N N . THR B 1 48 ? 26.219 -18.328 -1.279 1 94.88 48 THR B N 1
ATOM 3735 C CA . THR B 1 48 ? 26.797 -17.141 -0.651 1 94.88 48 THR B CA 1
ATOM 3736 C C . THR B 1 48 ? 25.812 -15.969 -0.708 1 94.88 48 THR B C 1
ATOM 3738 O O . THR B 1 48 ? 25.375 -15.57 -1.789 1 94.88 48 THR B O 1
ATOM 3741 N N . TRP B 1 49 ? 25.469 -15.5 0.465 1 96.06 49 TRP B N 1
ATOM 3742 C CA . TRP B 1 49 ? 24.578 -14.352 0.578 1 96.06 49 TRP B CA 1
ATOM 3743 C C . TRP B 1 49 ? 25.156 -13.297 1.521 1 96.06 49 TRP B C 1
ATOM 3745 O O . TRP B 1 49 ? 26.078 -13.586 2.283 1 96.06 49 TRP B O 1
ATOM 3755 N N . LYS B 1 50 ? 24.703 -12.086 1.389 1 92.69 50 LYS B N 1
ATOM 3756 C CA . LYS B 1 50 ? 25.156 -11.008 2.256 1 92.69 50 LYS B CA 1
ATOM 3757 C C . LYS B 1 50 ? 24 -10.445 3.086 1 92.69 50 LYS B C 1
ATOM 3759 O O . LYS B 1 50 ? 22.828 -10.664 2.762 1 92.69 50 LYS B O 1
ATOM 3764 N N . VAL B 1 51 ? 24.406 -9.773 4.195 1 91.94 51 VAL B N 1
ATOM 3765 C CA . VAL B 1 51 ? 23.438 -9.031 4.984 1 91.94 51 VAL B CA 1
ATOM 3766 C C . VAL B 1 51 ? 23.031 -7.758 4.242 1 91.94 51 VAL B C 1
ATOM 3768 O O . VAL B 1 51 ? 23.875 -7.051 3.699 1 91.94 51 VAL B O 1
ATOM 3771 N N . PHE B 1 52 ? 21.797 -7.555 4.199 1 93.44 52 PHE B N 1
ATOM 3772 C CA 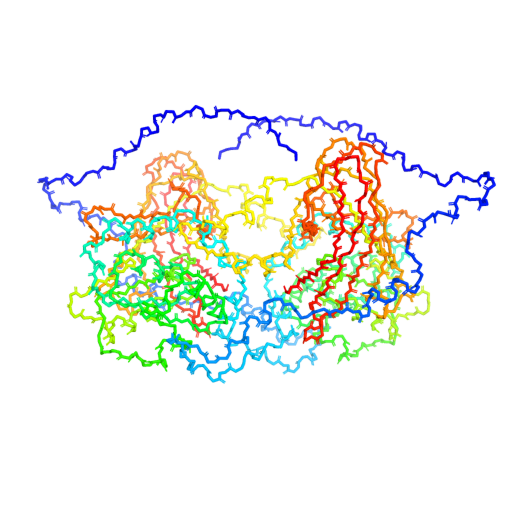. PHE B 1 52 ? 21.281 -6.402 3.467 1 93.44 52 PHE B CA 1
ATOM 3773 C C . PHE B 1 52 ? 21.641 -5.105 4.188 1 93.44 52 PHE B C 1
ATOM 3775 O O . PHE B 1 52 ? 21.75 -5.082 5.414 1 93.44 52 PHE B O 1
ATOM 3782 N N . SER B 1 53 ? 21.75 -4.059 3.422 1 92.31 53 SER B N 1
ATOM 3783 C CA . SER B 1 53 ? 22.156 -2.748 3.922 1 92.31 53 SER B CA 1
ATOM 3784 C C . SER B 1 53 ? 21.172 -2.217 4.953 1 92.31 53 SER B C 1
ATOM 3786 O O . SER B 1 53 ? 21.562 -1.571 5.926 1 92.31 53 SER B O 1
ATOM 3788 N N . LYS B 1 54 ? 19.938 -2.459 4.754 1 88.38 54 LYS B N 1
ATOM 3789 C CA . LYS B 1 54 ? 18.922 -1.97 5.684 1 88.38 54 LYS B CA 1
ATOM 3790 C C . LYS B 1 54 ? 19.078 -2.615 7.055 1 88.38 54 LYS B C 1
ATOM 3792 O O . LYS B 1 54 ? 18.656 -2.045 8.062 1 88.38 54 LYS B O 1
ATOM 3797 N N . GLU B 1 55 ? 19.641 -3.771 7.09 1 86.62 55 GLU B N 1
ATOM 3798 C CA . GLU B 1 55 ? 19.906 -4.449 8.359 1 86.62 55 GLU B CA 1
ATOM 3799 C C . GLU B 1 55 ? 21.203 -3.973 8.977 1 86.62 55 GLU B C 1
ATOM 3801 O O . GLU B 1 55 ? 21.297 -3.789 10.188 1 86.62 55 GLU B O 1
ATOM 3806 N N . LYS B 1 56 ? 22.125 -3.707 8.195 1 86.56 56 LYS B N 1
ATOM 3807 C CA . LYS B 1 56 ? 23.453 -3.293 8.633 1 86.56 56 LYS B CA 1
ATOM 3808 C C . LYS B 1 56 ? 23.422 -1.892 9.234 1 86.56 56 LYS B C 1
ATOM 3810 O O . LYS B 1 56 ? 24.188 -1.591 10.164 1 86.56 56 LYS B O 1
ATOM 3815 N N . ILE B 1 57 ? 22.547 -1.146 8.758 1 87.31 57 ILE B N 1
ATOM 3816 C CA . ILE B 1 57 ? 22.516 0.268 9.117 1 87.31 57 ILE B CA 1
ATOM 3817 C C . ILE B 1 57 ? 22.062 0.416 10.57 1 87.31 57 ILE B C 1
ATOM 3819 O O . ILE B 1 57 ? 22.312 1.441 11.203 1 87.31 57 ILE B O 1
ATOM 3823 N N . ASN B 1 58 ? 21.422 -0.547 11.102 1 80.44 58 ASN B N 1
ATOM 3824 C CA . ASN B 1 58 ? 20.922 -0.512 12.469 1 80.44 58 ASN B CA 1
ATOM 3825 C C . ASN B 1 58 ? 22.047 -0.692 13.484 1 80.44 58 ASN B C 1
ATOM 3827 O O . ASN B 1 58 ? 21.875 -0.405 14.672 1 80.44 58 ASN B O 1
ATOM 3831 N N . ASP B 1 59 ? 23.172 -1.06 13.008 1 81.62 59 ASP B N 1
ATOM 3832 C CA . ASP B 1 59 ? 24.312 -1.285 13.891 1 81.62 59 ASP B CA 1
ATOM 3833 C C . ASP B 1 59 ? 25.203 -0.05 13.961 1 81.62 59 ASP B C 1
ATOM 3835 O O . ASP B 1 59 ? 26.219 0.028 13.266 1 81.62 59 ASP B O 1
ATOM 3839 N N . VAL B 1 60 ? 24.953 0.956 14.648 1 82.12 60 VAL B N 1
ATOM 3840 C CA . VAL B 1 60 ? 25.672 2.221 14.602 1 82.12 60 VAL B CA 1
ATOM 3841 C C . VAL B 1 60 ? 26.547 2.365 15.852 1 82.12 60 VAL B C 1
ATOM 3843 O O . VAL B 1 60 ? 27.453 3.195 15.891 1 82.12 60 VAL B O 1
ATOM 3846 N N . GLY B 1 61 ? 26.609 1.525 16.766 1 78.31 61 GLY B N 1
ATOM 3847 C CA . GLY B 1 61 ? 27.359 1.729 17.984 1 78.31 61 GLY B CA 1
ATOM 3848 C C . GLY B 1 61 ? 27.047 3.043 18.672 1 78.31 61 GLY B C 1
ATOM 3849 O O . GLY B 1 61 ? 25.938 3.566 18.547 1 78.31 61 GLY B O 1
ATOM 3850 N N . GLU B 1 62 ? 28.016 3.561 19.484 1 83.62 62 GLU B N 1
ATOM 3851 C CA . GLU B 1 62 ? 27.859 4.863 20.125 1 83.62 62 GLU B CA 1
ATOM 3852 C C . GLU B 1 62 ? 28.109 6 19.141 1 83.62 62 GLU B C 1
ATOM 3854 O O . GLU B 1 62 ? 29.078 5.953 18.359 1 83.62 62 GLU B O 1
ATOM 3859 N N . ARG B 1 63 ? 27.203 6.883 19.078 1 89.62 63 ARG B N 1
ATOM 3860 C CA . ARG B 1 63 ? 27.328 8.039 18.188 1 89.62 63 ARG B CA 1
ATOM 3861 C C . ARG B 1 63 ? 27.109 9.336 18.953 1 89.62 63 ARG B C 1
ATOM 3863 O O . ARG B 1 63 ? 26.297 9.383 19.891 1 89.62 63 ARG B O 1
ATOM 3870 N N . LYS B 1 64 ? 27.797 10.336 18.547 1 92.12 64 LYS B N 1
ATOM 3871 C CA . LYS B 1 64 ? 27.625 11.656 19.141 1 92.12 64 LYS B CA 1
ATOM 3872 C C . LYS B 1 64 ? 26.188 12.156 18.969 1 92.12 64 LYS B C 1
ATOM 3874 O O . LYS B 1 64 ? 25.609 12.016 17.891 1 92.12 64 LYS B O 1
ATOM 3879 N N . ASN B 1 65 ? 25.641 12.656 20.031 1 93.12 65 ASN B N 1
ATOM 3880 C CA . ASN B 1 65 ? 24.328 13.289 20 1 93.12 65 ASN B CA 1
ATOM 3881 C C . ASN B 1 65 ? 23.25 12.344 19.469 1 93.12 65 ASN B C 1
ATOM 3883 O O . ASN B 1 65 ? 22.469 12.727 18.594 1 93.12 65 ASN B O 1
ATOM 3887 N N . PHE B 1 66 ? 23.359 11.164 19.781 1 93.5 66 PHE B N 1
ATOM 3888 C CA . PHE B 1 66 ? 22.359 10.141 19.484 1 93.5 66 PHE B CA 1
ATOM 3889 C C . PHE B 1 66 ? 21.969 9.383 20.766 1 93.5 66 PHE B C 1
ATOM 3891 O O . PHE B 1 66 ? 22.828 8.812 21.438 1 93.5 66 PHE B O 1
ATOM 3898 N N . PHE B 1 67 ? 20.656 9.414 21.156 1 91.75 67 PHE B N 1
ATOM 3899 C CA . PHE B 1 67 ? 20.156 8.773 22.375 1 91.75 67 PHE B CA 1
ATOM 3900 C C . PHE B 1 67 ? 19.031 7.797 22.047 1 91.75 67 PHE B C 1
ATOM 3902 O O . PHE B 1 67 ? 18.141 8.109 21.25 1 91.75 67 PHE B O 1
ATOM 3909 N N . ILE B 1 68 ? 19.078 6.605 22.547 1 89.06 68 ILE B N 1
ATOM 3910 C CA . ILE B 1 68 ? 18.047 5.578 22.359 1 89.06 68 ILE B CA 1
ATOM 3911 C C . ILE B 1 68 ? 17.25 5.418 23.656 1 89.06 68 ILE B C 1
ATOM 3913 O O . ILE B 1 68 ? 17.812 5.121 24.703 1 89.06 68 ILE B O 1
ATOM 3917 N N . PHE B 1 69 ? 16 5.637 23.484 1 87.19 69 PHE B N 1
ATOM 3918 C CA . PHE B 1 69 ? 15.117 5.496 24.641 1 87.19 69 PHE B CA 1
ATOM 3919 C C . PHE B 1 69 ? 14.242 4.258 24.5 1 87.19 69 PHE B C 1
ATOM 3921 O O . PHE B 1 69 ? 13.5 3.908 25.422 1 87.19 69 PHE B O 1
ATOM 3928 N N . ASP B 1 70 ? 14.211 3.734 23.297 1 75.38 70 ASP B N 1
ATOM 3929 C CA . ASP B 1 70 ? 13.336 2.625 22.938 1 75.38 70 ASP B CA 1
ATOM 3930 C C . ASP B 1 70 ? 13.836 1.31 23.516 1 75.38 70 ASP B C 1
ATOM 3932 O O . ASP B 1 70 ? 15.016 0.981 23.406 1 75.38 70 ASP B O 1
ATOM 3936 N N . LYS B 1 71 ? 13.016 0.704 24.484 1 61.69 71 LYS B N 1
ATOM 3937 C CA . LYS B 1 71 ? 13.367 -0.609 25.016 1 61.69 71 LYS B CA 1
ATOM 3938 C C . LYS B 1 71 ? 12.867 -1.725 24.109 1 61.69 71 LYS B C 1
ATOM 3940 O O . LYS B 1 71 ? 13.203 -2.895 24.312 1 61.69 71 LYS B O 1
ATOM 3945 N N . GLU B 1 72 ? 12 -1.415 23.156 1 58.31 72 GLU B N 1
ATOM 3946 C CA . GLU B 1 72 ? 11.18 -2.504 22.641 1 58.31 72 GLU B CA 1
ATOM 3947 C C . GLU B 1 72 ? 11.727 -3.021 21.312 1 58.31 72 GLU B C 1
ATOM 3949 O O . GLU B 1 72 ? 12.219 -2.242 20.484 1 58.31 72 GLU B O 1
ATOM 3954 N N . LYS B 1 73 ? 11.891 -4.277 21.438 1 57.34 73 LYS B N 1
ATOM 3955 C CA . LYS B 1 73 ? 12.273 -5.023 20.25 1 57.34 73 LYS B CA 1
ATOM 3956 C C . LYS B 1 73 ? 11.086 -5.223 19.312 1 57.34 73 LYS B C 1
ATOM 3958 O O . LYS B 1 73 ? 9.953 -5.398 19.766 1 57.34 73 LYS B O 1
ATOM 3963 N N . ASP B 1 74 ? 11.227 -4.812 18.141 1 56.12 74 ASP B N 1
ATOM 3964 C CA . ASP B 1 74 ? 10.258 -5.004 17.062 1 56.12 74 ASP B CA 1
ATOM 3965 C C . ASP B 1 74 ? 9.836 -6.469 16.953 1 56.12 74 ASP B C 1
ATOM 3967 O O . ASP B 1 74 ? 10.672 -7.348 16.734 1 56.12 74 ASP B O 1
ATOM 3971 N N . LEU B 1 75 ? 8.812 -6.961 17.719 1 53.5 75 LEU B N 1
ATOM 3972 C CA . LEU B 1 75 ? 8.367 -8.352 17.609 1 53.5 75 LEU B CA 1
ATOM 3973 C C . LEU B 1 75 ? 7.574 -8.57 16.328 1 53.5 75 LEU B C 1
ATOM 3975 O O . LEU B 1 75 ? 6.359 -8.352 16.297 1 53.5 75 LEU B O 1
ATOM 3979 N N . ASP B 1 76 ? 8.281 -8.422 15.164 1 57.91 76 ASP B N 1
ATOM 3980 C CA . ASP B 1 76 ? 7.523 -8.68 13.938 1 57.91 76 ASP B CA 1
ATOM 3981 C C . ASP B 1 76 ? 7.336 -10.18 13.719 1 57.91 76 ASP B C 1
ATOM 3983 O O . ASP B 1 76 ? 8.305 -10.945 13.727 1 57.91 76 ASP B O 1
ATOM 3987 N N . ASN B 1 77 ? 6.055 -10.672 14.023 1 66.88 77 ASN B N 1
ATOM 3988 C CA . ASN B 1 77 ? 5.695 -12 13.547 1 66.88 77 ASN B CA 1
ATOM 3989 C C . ASN B 1 77 ? 5.184 -11.961 12.109 1 66.88 77 ASN B C 1
ATOM 3991 O O . ASN B 1 77 ? 4.07 -11.5 11.859 1 66.88 77 ASN B O 1
ATOM 3995 N N . GLY B 1 78 ? 5.973 -12.492 11.203 1 72.38 78 GLY B N 1
ATOM 3996 C CA . GLY B 1 78 ? 5.711 -12.461 9.773 1 72.38 78 GLY B CA 1
ATOM 3997 C C . GLY B 1 78 ? 4.379 -13.094 9.398 1 72.38 78 GLY B C 1
ATOM 3998 O O . GLY B 1 78 ? 3.635 -12.539 8.586 1 72.38 78 GLY B O 1
ATOM 3999 N N . ASN B 1 79 ? 3.969 -14.156 10.062 1 75.94 79 ASN B N 1
ATOM 4000 C CA . ASN B 1 79 ? 2.723 -14.836 9.734 1 75.94 79 ASN B CA 1
ATOM 4001 C C . ASN B 1 79 ? 1.506 -14.008 10.133 1 75.94 79 ASN B C 1
ATOM 4003 O O . ASN B 1 79 ? 0.537 -13.914 9.375 1 75.94 79 ASN B O 1
ATOM 4007 N N . SER B 1 80 ? 1.6 -13.477 11.281 1 77.38 80 SER B N 1
ATOM 4008 C CA . SER B 1 80 ? 0.48 -12.664 11.742 1 77.38 80 SER B CA 1
ATOM 4009 C C . SER B 1 80 ? 0.256 -11.453 10.836 1 77.38 80 SER B C 1
ATOM 4011 O O . SER B 1 80 ? -0.882 -11.141 10.484 1 77.38 80 SER B O 1
ATOM 4013 N N . GLU B 1 81 ? 1.326 -10.844 10.43 1 79.06 81 GLU B N 1
ATOM 4014 C CA . GLU B 1 81 ? 1.226 -9.695 9.531 1 79.06 81 GLU B CA 1
ATOM 4015 C C . GLU B 1 81 ? 0.648 -10.109 8.18 1 79.06 81 GLU B C 1
ATOM 4017 O O . GLU B 1 81 ? -0.168 -9.383 7.602 1 79.06 81 GLU B O 1
ATOM 4022 N N . TYR B 1 82 ? 1.038 -11.266 7.816 1 82.38 82 TYR B N 1
ATOM 4023 C CA . TYR B 1 82 ? 0.584 -11.789 6.535 1 82.38 82 TYR B CA 1
ATOM 4024 C C . TYR B 1 82 ? -0.923 -12.016 6.539 1 82.38 82 TYR B C 1
ATOM 4026 O O . TYR B 1 82 ? -1.644 -11.438 5.719 1 82.38 82 TYR B O 1
ATOM 4034 N N . PHE B 1 83 ? -1.475 -12.703 7.406 1 77.75 83 PHE B N 1
ATOM 4035 C CA . PHE B 1 83 ? -2.895 -13.039 7.418 1 77.75 83 PHE B CA 1
ATOM 4036 C C . PHE B 1 83 ? -3.734 -11.812 7.766 1 77.75 83 PHE B C 1
ATOM 4038 O O . PHE B 1 83 ? -4.852 -11.656 7.266 1 77.75 83 PHE B O 1
ATOM 4045 N N . ASN B 1 84 ? -3.203 -10.922 8.594 1 79.19 84 ASN B N 1
ATOM 4046 C CA . ASN B 1 84 ? -3.916 -9.695 8.914 1 79.19 84 ASN B CA 1
ATOM 4047 C C . ASN B 1 84 ? -4.102 -8.82 7.684 1 79.19 84 ASN B C 1
ATOM 4049 O O . ASN B 1 84 ? -5.121 -8.133 7.547 1 79.19 84 ASN B O 1
ATOM 4053 N N . SER B 1 85 ? -3.15 -8.898 6.809 1 81.94 85 SER B N 1
ATOM 4054 C CA . SER B 1 85 ? -3.229 -8.094 5.59 1 81.94 85 SER B CA 1
ATOM 4055 C C . SER B 1 85 ? -4.375 -8.555 4.695 1 81.94 85 SER B C 1
ATOM 4057 O O . SER B 1 85 ? -4.91 -7.773 3.91 1 81.94 85 SER B O 1
ATOM 4059 N N . TYR B 1 86 ? -4.773 -9.758 4.824 1 80.75 86 TYR B N 1
ATOM 4060 C CA . TYR B 1 86 ? -5.812 -10.305 3.961 1 80.75 86 TYR B CA 1
ATOM 4061 C C . TYR B 1 86 ? -7.184 -10.18 4.609 1 80.75 86 TYR B C 1
ATOM 4063 O O . TYR B 1 86 ? -8.188 -10.633 4.051 1 80.75 86 TYR B O 1
ATOM 4071 N N . ASN B 1 87 ? -7.277 -9.531 5.77 1 83.94 87 ASN B N 1
ATOM 4072 C CA . ASN B 1 87 ? -8.562 -9.273 6.414 1 83.94 87 ASN B CA 1
ATOM 4073 C C . ASN B 1 87 ? -9.352 -8.195 5.684 1 83.94 87 ASN B C 1
ATOM 4075 O O . ASN B 1 87 ? -10.562 -8.062 5.879 1 83.94 87 ASN B O 1
ATOM 4079 N N . TYR B 1 88 ? -8.656 -7.484 4.848 1 84.06 88 TYR B N 1
ATOM 4080 C CA . TYR B 1 88 ? -9.266 -6.293 4.27 1 84.06 88 TYR B CA 1
ATOM 4081 C C . TYR B 1 88 ? -9.836 -6.586 2.891 1 84.06 88 TYR B C 1
ATOM 4083 O O . TYR B 1 88 ? -9.141 -7.113 2.02 1 84.06 88 TYR B O 1
ATOM 4091 N N . ILE B 1 89 ? -10.953 -6.137 2.684 1 88.94 89 ILE B N 1
ATOM 4092 C CA . ILE B 1 89 ? -11.711 -6.469 1.482 1 88.94 89 ILE B CA 1
ATOM 4093 C C . ILE B 1 89 ? -11.023 -5.883 0.254 1 88.94 89 ILE B C 1
ATOM 4095 O O . ILE B 1 89 ? -11.117 -6.441 -0.843 1 88.94 89 ILE B O 1
ATOM 4099 N N . HIS B 1 90 ? -10.305 -4.789 0.427 1 88.56 90 HIS B N 1
ATOM 4100 C CA . HIS B 1 90 ? -9.711 -4.102 -0.716 1 88.56 90 HIS B CA 1
ATOM 4101 C C . HIS B 1 90 ? -8.703 -4.992 -1.435 1 88.56 90 HIS B C 1
ATOM 4103 O O . HIS B 1 90 ? -8.609 -4.961 -2.664 1 88.56 90 HIS B O 1
ATOM 4109 N N . ILE B 1 91 ? -8 -5.812 -0.721 1 90.19 91 ILE B N 1
ATOM 4110 C CA . ILE B 1 91 ? -7.027 -6.715 -1.331 1 90.19 91 ILE B CA 1
ATOM 4111 C C . ILE B 1 91 ? -7.758 -7.75 -2.186 1 90.19 91 ILE B C 1
ATOM 4113 O O . ILE B 1 91 ? -7.316 -8.07 -3.295 1 90.19 91 ILE B O 1
ATOM 4117 N N . HIS B 1 92 ? -8.844 -8.211 -1.718 1 93.31 92 HIS B N 1
ATOM 4118 C CA . HIS B 1 92 ? -9.633 -9.203 -2.439 1 93.31 92 HIS B CA 1
ATOM 4119 C C . HIS B 1 92 ? -10.352 -8.578 -3.633 1 93.31 92 HIS B C 1
ATOM 4121 O O . HIS B 1 92 ? -10.5 -9.211 -4.676 1 93.31 92 HIS B O 1
ATOM 4127 N N . GLU B 1 93 ? -10.773 -7.309 -3.41 1 92.75 93 GLU B N 1
ATOM 4128 C CA . GLU B 1 93 ? -11.359 -6.562 -4.52 1 92.75 93 GLU B CA 1
ATOM 4129 C C . GLU B 1 93 ? -10.391 -6.48 -5.699 1 92.75 93 GLU B C 1
ATOM 4131 O O . GLU B 1 93 ? -10.766 -6.762 -6.84 1 92.75 93 GLU B O 1
ATOM 4136 N N . ASP B 1 94 ? -9.156 -6.172 -5.426 1 93.06 94 ASP B N 1
ATOM 4137 C CA . ASP B 1 94 ? -8.141 -6.059 -6.465 1 93.06 94 ASP B CA 1
ATOM 4138 C C . ASP B 1 94 ? -7.953 -7.387 -7.199 1 93.06 94 ASP B C 1
ATOM 4140 O O . ASP B 1 94 ? -7.816 -7.414 -8.422 1 93.06 94 ASP B O 1
ATOM 4144 N N . MET B 1 95 ? -8.008 -8.445 -6.445 1 95.38 95 MET B N 1
ATOM 4145 C CA . MET B 1 95 ? -7.773 -9.766 -7.035 1 95.38 95 MET B CA 1
ATOM 4146 C C . MET B 1 95 ? -8.969 -10.203 -7.867 1 95.38 95 MET B C 1
ATOM 4148 O O . MET B 1 95 ? -8.812 -10.672 -9 1 95.38 95 MET B O 1
ATOM 4152 N N . ILE B 1 96 ? -10.117 -10.039 -7.344 1 95.62 96 ILE B N 1
ATOM 4153 C CA . ILE B 1 96 ? -11.32 -10.5 -8.016 1 95.62 96 ILE B CA 1
ATOM 4154 C C . ILE B 1 96 ? -11.547 -9.695 -9.297 1 95.62 96 ILE B C 1
ATOM 4156 O O . ILE B 1 96 ? -11.969 -10.234 -10.312 1 95.62 96 ILE B O 1
ATOM 4160 N N . LYS B 1 97 ? -11.133 -8.422 -9.289 1 94.5 97 LYS B N 1
ATOM 4161 C CA . LYS B 1 97 ? -11.359 -7.535 -10.43 1 94.5 97 LYS B CA 1
ATOM 4162 C C . LYS B 1 97 ? -10.234 -7.68 -11.461 1 94.5 97 LYS B C 1
ATOM 4164 O O . LYS B 1 97 ? -10.336 -7.156 -12.57 1 94.5 97 LYS B O 1
ATOM 4169 N N . ASP B 1 98 ? -9.164 -8.32 -11.117 1 96.94 98 ASP B N 1
ATOM 4170 C CA . ASP B 1 98 ? -8.156 -8.711 -12.102 1 96.94 98 ASP B CA 1
ATOM 4171 C C . ASP B 1 98 ? -8.719 -9.742 -13.078 1 96.94 98 ASP B C 1
ATOM 4173 O O . ASP B 1 98 ? -8.711 -10.938 -12.797 1 96.94 98 ASP B O 1
ATOM 4177 N N . GLU B 1 99 ? -9.086 -9.242 -14.211 1 95.38 99 GLU B N 1
ATOM 4178 C CA . GLU B 1 99 ? -9.805 -10.086 -15.164 1 95.38 99 GLU B CA 1
ATOM 4179 C C . GLU B 1 99 ? -8.906 -11.195 -15.711 1 95.38 99 GLU B C 1
ATOM 4181 O O . GLU B 1 99 ? -9.375 -12.305 -15.977 1 95.38 99 GLU B O 1
ATOM 4186 N N . VAL B 1 100 ? -7.637 -10.906 -15.898 1 97.38 100 VAL B N 1
ATOM 4187 C CA . VAL B 1 100 ? -6.719 -11.922 -16.391 1 97.38 100 VAL B CA 1
ATOM 4188 C C . VAL B 1 100 ? -6.703 -13.109 -15.422 1 97.38 100 VAL B C 1
ATOM 4190 O O . VAL B 1 100 ? -6.871 -14.258 -15.844 1 97.38 100 VAL B O 1
ATOM 4193 N N . ARG B 1 101 ? -6.566 -12.789 -14.188 1 97.12 101 ARG B N 1
ATOM 4194 C CA . ARG B 1 101 ? -6.523 -13.812 -13.156 1 97.12 101 ARG B CA 1
ATOM 4195 C C . ARG B 1 101 ? -7.859 -14.539 -13.047 1 97.12 101 ARG B C 1
ATOM 4197 O O . ARG B 1 101 ? -7.93 -15.758 -13.242 1 97.12 101 ARG B O 1
ATOM 4204 N N . THR B 1 102 ? -8.914 -13.844 -12.742 1 97.62 102 THR B N 1
ATOM 4205 C CA . THR B 1 102 ? -10.172 -14.445 -12.32 1 97.62 102 THR B CA 1
ATOM 4206 C C . THR B 1 102 ? -10.859 -15.141 -13.492 1 97.62 102 THR B C 1
ATOM 4208 O O . THR B 1 102 ? -11.406 -16.234 -13.336 1 97.62 102 THR B O 1
ATOM 4211 N N . ARG B 1 103 ? -10.789 -14.555 -14.664 1 97.06 103 ARG B N 1
ATOM 4212 C CA . ARG B 1 103 ? -11.398 -15.172 -15.836 1 97.06 103 ARG B CA 1
ATOM 4213 C C . ARG B 1 103 ? -10.68 -16.453 -16.219 1 97.06 103 ARG B C 1
ATOM 4215 O O . ARG B 1 103 ? -11.305 -17.422 -16.656 1 97.06 103 ARG B O 1
ATOM 4222 N N . THR B 1 104 ? -9.383 -16.438 -16.078 1 98.12 104 THR B N 1
ATOM 4223 C CA . THR B 1 104 ? -8.641 -17.641 -16.422 1 98.12 104 THR B CA 1
ATOM 4224 C C . THR B 1 104 ? -9.008 -18.781 -15.477 1 98.12 104 THR B C 1
ATOM 4226 O O . THR B 1 104 ? -9.25 -19.906 -15.93 1 98.12 104 THR B O 1
ATOM 4229 N N . TYR B 1 105 ? -9.055 -18.531 -14.188 1 98.38 105 TYR B N 1
ATOM 4230 C CA . TYR B 1 105 ? -9.508 -19.547 -13.242 1 98.38 105 TYR B CA 1
ATOM 4231 C C . TYR B 1 105 ? -10.93 -19.984 -13.562 1 98.38 105 TYR B C 1
ATOM 4233 O O . TYR B 1 105 ? -11.234 -21.188 -13.531 1 98.38 105 TYR B O 1
ATOM 4241 N N . TYR B 1 106 ? -11.773 -19.016 -13.836 1 97.94 106 TYR B N 1
ATOM 4242 C CA . TYR B 1 106 ? -13.156 -19.297 -14.18 1 97.94 106 TYR B CA 1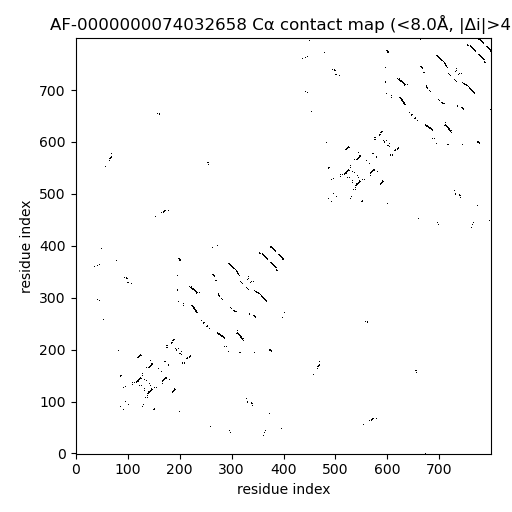
ATOM 4243 C C . TYR B 1 106 ? -13.242 -20.234 -15.383 1 97.94 106 TYR B C 1
ATOM 4245 O O . TYR B 1 106 ? -13.945 -21.25 -15.344 1 97.94 106 TYR B O 1
ATOM 4253 N N . ASP B 1 107 ? -12.516 -19.922 -16.391 1 97.5 107 ASP B N 1
ATOM 4254 C CA . ASP B 1 107 ? -12.531 -20.719 -17.625 1 97.5 107 ASP B CA 1
ATOM 4255 C C . ASP B 1 107 ? -11.93 -22.094 -17.391 1 97.5 107 ASP B C 1
ATOM 4257 O O . ASP B 1 107 ? -12.422 -23.094 -17.922 1 97.5 107 ASP B O 1
ATOM 4261 N N . ALA B 1 108 ? -10.859 -22.125 -16.641 1 98.25 108 ALA B N 1
ATOM 4262 C CA . ALA B 1 108 ? -10.227 -23.406 -16.344 1 98.25 108 ALA B CA 1
ATOM 4263 C C . ALA B 1 108 ? -11.203 -24.359 -15.664 1 98.25 108 ALA B C 1
ATOM 4265 O O . ALA B 1 108 ? -11.156 -25.578 -15.891 1 98.25 108 ALA B O 1
ATOM 4266 N N . ILE B 1 109 ? -12.102 -23.828 -14.906 1 98 109 ILE B N 1
ATOM 4267 C CA . ILE B 1 109 ? -13.031 -24.641 -14.125 1 98 109 ILE B CA 1
ATOM 4268 C C . ILE B 1 109 ? -14.305 -24.875 -14.938 1 98 109 ILE B C 1
ATOM 4270 O O . ILE B 1 109 ? -14.664 -26.031 -15.219 1 98 109 ILE B O 1
ATOM 4274 N N . ARG B 1 110 ? -14.883 -23.828 -15.438 1 96.25 110 ARG B N 1
ATOM 4275 C CA . ARG B 1 110 ? -16.203 -23.891 -16.062 1 96.25 110 ARG B CA 1
ATOM 4276 C C . ARG B 1 110 ? -16.125 -24.641 -17.391 1 96.25 110 ARG B C 1
ATOM 4278 O O . ARG B 1 110 ? -17.047 -25.391 -17.75 1 96.25 110 ARG B O 1
ATOM 4285 N N . LYS B 1 111 ? -15.07 -24.422 -18.125 1 96.44 111 LYS B N 1
ATOM 4286 C CA . LYS B 1 111 ? -14.953 -25.047 -19.438 1 96.44 111 LYS B CA 1
ATOM 4287 C C . LYS B 1 111 ? -14.477 -26.484 -19.312 1 96.44 111 LYS B C 1
ATOM 4289 O O . LYS B 1 111 ? -14.414 -27.219 -20.312 1 96.44 111 LYS B O 1
ATOM 4294 N N . ASN B 1 112 ? -14.133 -26.875 -18.156 1 97.38 112 ASN B N 1
ATOM 4295 C CA . ASN B 1 112 ? -13.672 -28.234 -17.906 1 97.38 112 ASN B CA 1
ATOM 4296 C C . ASN B 1 112 ? -14.492 -28.922 -16.828 1 97.38 112 ASN B C 1
ATOM 4298 O O . ASN B 1 112 ? -13.938 -29.547 -15.914 1 97.38 112 ASN B O 1
ATOM 4302 N N . GLU B 1 113 ? -15.734 -28.812 -16.953 1 96.25 113 GLU B N 1
ATOM 4303 C CA . GLU B 1 113 ? -16.672 -29.422 -16.016 1 96.25 113 GLU B CA 1
ATOM 4304 C C . GLU B 1 113 ? -16.422 -30.922 -15.867 1 96.25 113 GLU B C 1
ATOM 4306 O O . GLU B 1 113 ? -16.625 -31.484 -14.789 1 96.25 113 GLU B O 1
ATOM 4311 N N . HIS B 1 114 ? -15.992 -31.547 -16.906 1 96.69 114 HIS B N 1
ATOM 4312 C CA . HIS B 1 114 ? -15.75 -33 -16.906 1 96.69 114 HIS B CA 1
ATOM 4313 C C . HIS B 1 114 ? -14.672 -33.375 -15.898 1 96.69 114 HIS B C 1
ATOM 4315 O O . HIS B 1 114 ? -14.617 -34.5 -15.438 1 96.69 114 HIS B O 1
ATOM 4321 N N . LEU B 1 115 ? -13.852 -32.406 -15.523 1 97.31 115 LEU B N 1
ATOM 4322 C CA . LEU B 1 115 ? -12.797 -32.656 -14.547 1 97.31 115 LEU B CA 1
ATOM 4323 C C . LEU B 1 115 ? -13.289 -32.375 -13.133 1 97.31 115 LEU B C 1
ATOM 4325 O O . LEU B 1 115 ? -12.703 -32.844 -12.156 1 97.31 115 LEU B O 1
ATOM 4329 N N . ILE B 1 116 ? -14.406 -31.594 -13 1 97.81 116 ILE B N 1
ATOM 4330 C CA . ILE B 1 116 ? -14.82 -31.031 -11.719 1 97.81 116 ILE B CA 1
ATOM 4331 C C . ILE B 1 116 ? -16.094 -31.734 -11.234 1 97.81 116 ILE B C 1
ATOM 4333 O O . ILE B 1 116 ? -16.266 -31.969 -10.039 1 97.81 116 ILE B O 1
ATOM 4337 N N . LYS B 1 117 ? -16.953 -32.062 -12.156 1 98.19 117 LYS B N 1
ATOM 4338 C CA . LYS B 1 117 ? -18.266 -32.625 -11.836 1 98.19 117 LYS B CA 1
ATOM 4339 C C . LYS B 1 117 ? -18.141 -33.875 -10.969 1 98.19 117 LYS B C 1
ATOM 4341 O O . LYS B 1 117 ? -17.344 -34.781 -11.266 1 98.19 117 LYS B O 1
ATOM 4346 N N . ASP B 1 118 ? -18.875 -33.875 -9.875 1 98.44 118 ASP B N 1
ATOM 4347 C CA . ASP B 1 118 ? -19 -34.969 -8.938 1 98.44 118 ASP B CA 1
ATOM 4348 C C . ASP B 1 118 ? -17.672 -35.25 -8.242 1 98.44 118 ASP B C 1
ATOM 4350 O O . ASP B 1 118 ? -17.469 -36.375 -7.734 1 98.44 118 ASP B O 1
ATOM 4354 N N . LYS B 1 119 ? -16.719 -34.344 -8.25 1 98.56 119 LYS B N 1
ATOM 4355 C CA . LYS B 1 119 ? -15.422 -34.5 -7.598 1 98.56 119 LYS B CA 1
ATOM 4356 C C . LYS B 1 119 ? -15.383 -33.75 -6.277 1 98.56 119 LYS B C 1
ATOM 4358 O O . LYS B 1 119 ? -16.156 -32.812 -6.07 1 98.56 119 LYS B O 1
ATOM 4363 N N . ILE B 1 120 ? -14.531 -34.219 -5.367 1 98.81 120 ILE B N 1
ATOM 4364 C CA . ILE B 1 120 ? -14.234 -33.5 -4.133 1 98.81 120 ILE B CA 1
ATOM 4365 C C . ILE B 1 120 ? -13.094 -32.5 -4.375 1 98.81 120 ILE B C 1
ATOM 4367 O O . ILE B 1 120 ? -12 -32.906 -4.793 1 98.81 120 ILE B O 1
ATOM 4371 N N . VAL B 1 121 ? -13.352 -31.203 -4.137 1 98.88 121 VAL B N 1
ATOM 4372 C CA . VAL B 1 121 ? -12.398 -30.141 -4.43 1 98.88 121 VAL B CA 1
ATOM 4373 C C . VAL B 1 121 ? -11.914 -29.5 -3.127 1 98.88 121 VAL B C 1
ATOM 4375 O O . VAL B 1 121 ? -12.695 -29.281 -2.203 1 98.88 121 VAL B O 1
ATOM 4378 N N . LEU B 1 122 ? -10.602 -29.281 -3.033 1 98.94 122 LEU B N 1
ATOM 4379 C CA . LEU B 1 122 ? -10.008 -28.516 -1.947 1 98.94 122 LEU B CA 1
ATOM 4380 C C . LEU B 1 122 ? -9.531 -27.141 -2.445 1 98.94 122 LEU B C 1
ATOM 4382 O O . LEU B 1 122 ? -8.75 -27.062 -3.393 1 98.94 122 LEU B O 1
ATOM 4386 N N . ASP B 1 123 ? -10.062 -26.078 -1.893 1 98.88 123 ASP B N 1
ATOM 4387 C CA . ASP B 1 123 ? -9.633 -24.703 -2.143 1 98.88 123 ASP B CA 1
ATOM 4388 C C . ASP B 1 123 ? -8.742 -24.203 -1.01 1 98.88 123 ASP B C 1
ATOM 4390 O O . ASP B 1 123 ? -9.219 -23.938 0.096 1 98.88 123 ASP B O 1
ATOM 4394 N N . VAL B 1 124 ? -7.441 -24.031 -1.3 1 98.62 124 VAL B N 1
ATOM 4395 C CA . VAL B 1 124 ? -6.477 -23.625 -0.285 1 98.62 124 VAL B CA 1
ATOM 4396 C C . VAL B 1 124 ? -6.273 -22.109 -0.349 1 98.62 124 VAL B C 1
ATOM 4398 O O . VAL B 1 124 ? -5.797 -21.594 -1.356 1 98.62 124 VAL B O 1
ATOM 4401 N N . GLY B 1 125 ? -6.574 -21.422 0.741 1 97.62 125 GLY B N 1
ATOM 4402 C CA . GLY B 1 125 ? -6.59 -19.969 0.725 1 97.62 125 GLY B CA 1
ATOM 4403 C C . GLY B 1 125 ? -7.742 -19.391 -0.079 1 97.62 125 GLY B C 1
ATOM 4404 O O . GLY B 1 125 ? -7.523 -18.672 -1.06 1 97.62 125 GLY B O 1
ATOM 4405 N N . CYS B 1 126 ? -8.906 -19.562 0.425 1 97.94 126 CYS B N 1
ATOM 4406 C CA . CYS B 1 126 ? -10.07 -19.375 -0.439 1 97.94 126 CYS B CA 1
ATOM 4407 C C . CYS B 1 126 ? -10.492 -17.922 -0.475 1 97.94 126 CYS B C 1
ATOM 4409 O O . CYS B 1 126 ? -11.281 -17.516 -1.33 1 97.94 126 CYS B O 1
ATOM 4411 N N . GLY B 1 127 ? -9.969 -17.109 0.455 1 96.38 127 GLY B N 1
ATOM 4412 C CA . GLY B 1 127 ? -10.383 -15.719 0.482 1 96.38 127 GLY B CA 1
ATOM 4413 C C . GLY B 1 127 ? -11.891 -15.547 0.573 1 96.38 127 GLY B C 1
ATOM 4414 O O . GLY B 1 127 ? -12.531 -16.125 1.449 1 96.38 127 GLY B O 1
ATOM 4415 N N . THR B 1 128 ? -12.453 -14.852 -0.357 1 96.81 128 THR B N 1
ATOM 4416 C CA . THR B 1 128 ? -13.891 -14.609 -0.355 1 96.81 128 THR B CA 1
ATOM 4417 C C . THR B 1 128 ? -14.641 -15.758 -1.015 1 96.81 128 THR B C 1
ATOM 4419 O O . THR B 1 128 ? -15.836 -15.656 -1.292 1 96.81 128 THR B O 1
ATOM 4422 N N . GLY B 1 129 ? -13.961 -16.766 -1.392 1 98.06 129 GLY B N 1
ATOM 4423 C CA . GLY B 1 129 ? -14.586 -18.031 -1.784 1 98.06 129 GLY B CA 1
ATOM 4424 C C . GLY B 1 129 ? -14.82 -18.125 -3.279 1 98.06 129 GLY B C 1
ATOM 4425 O O . GLY B 1 129 ? -15.445 -19.094 -3.746 1 98.06 129 GLY B O 1
ATOM 4426 N N . ILE B 1 130 ? -14.297 -17.219 -4.105 1 98.19 130 ILE B N 1
ATOM 4427 C CA . ILE B 1 130 ? -14.688 -17.125 -5.512 1 98.19 130 ILE B CA 1
ATOM 4428 C C . ILE B 1 130 ? -14.328 -18.422 -6.234 1 98.19 130 ILE B C 1
ATOM 4430 O O . ILE B 1 130 ? -15.141 -18.953 -6.988 1 98.19 130 ILE B O 1
ATOM 4434 N N . LEU B 1 131 ? -13.188 -18.969 -6.016 1 98.62 131 LEU B N 1
ATOM 4435 C CA . LEU B 1 131 ? -12.781 -20.188 -6.695 1 98.62 131 LEU B CA 1
ATOM 4436 C C . LEU B 1 131 ? -13.578 -21.391 -6.18 1 98.62 131 LEU B C 1
ATOM 4438 O O . LEU B 1 131 ? -13.906 -22.297 -6.941 1 98.62 131 LEU B O 1
ATOM 4442 N N . SER B 1 132 ? -13.852 -21.391 -4.863 1 98.75 132 SER B N 1
ATOM 4443 C CA . SER B 1 132 ? -14.719 -22.422 -4.281 1 98.75 132 SER B CA 1
ATOM 4444 C C . SER B 1 132 ? -16.078 -22.453 -4.977 1 98.75 132 SER B C 1
ATOM 4446 O O . SER B 1 132 ? -16.578 -23.516 -5.328 1 98.75 132 SER B O 1
ATOM 4448 N N . PHE B 1 133 ? -16.578 -21.266 -5.199 1 98.69 133 PHE B N 1
ATOM 4449 C CA . PHE B 1 133 ? -17.906 -21.156 -5.777 1 98.69 133 PHE B CA 1
ATOM 4450 C C . PHE B 1 133 ? -17.891 -21.531 -7.254 1 98.69 133 PHE B C 1
ATOM 4452 O O . PHE B 1 133 ? -18.844 -22.156 -7.746 1 98.69 133 PHE B O 1
ATOM 4459 N N . PHE B 1 134 ? -16.812 -21.156 -7.977 1 98.62 134 PHE B N 1
ATOM 4460 C CA . PHE B 1 134 ? -16.672 -21.609 -9.352 1 98.62 134 PHE B CA 1
ATOM 4461 C C . PHE B 1 134 ? -16.75 -23.125 -9.43 1 98.62 134 PHE B C 1
ATOM 4463 O O . PHE B 1 134 ? -17.469 -23.672 -10.281 1 98.62 134 PHE B O 1
ATOM 4470 N N . ALA B 1 135 ? -16.047 -23.797 -8.516 1 98.69 135 ALA B N 1
ATOM 4471 C CA . ALA B 1 135 ? -16.031 -25.266 -8.508 1 98.69 135 ALA B CA 1
ATOM 4472 C C . ALA B 1 135 ? -17.406 -25.828 -8.188 1 98.69 135 ALA B C 1
ATOM 4474 O O . ALA B 1 135 ? -17.891 -26.75 -8.852 1 98.69 135 ALA B O 1
ATOM 4475 N N . ALA B 1 136 ? -18.031 -25.25 -7.199 1 98.62 136 ALA B N 1
ATOM 4476 C CA . ALA B 1 136 ? -19.359 -25.703 -6.785 1 98.62 136 ALA B CA 1
ATOM 4477 C C . ALA B 1 136 ? -20.375 -25.547 -7.918 1 98.62 136 ALA B C 1
ATOM 4479 O O . ALA B 1 136 ? -21.141 -26.469 -8.203 1 98.62 136 ALA B O 1
ATOM 4480 N N . MET B 1 137 ? -20.344 -24.438 -8.594 1 97.62 137 MET B N 1
ATOM 4481 C CA . MET B 1 137 ? -21.281 -24.125 -9.672 1 97.62 137 MET B CA 1
ATOM 4482 C C . MET B 1 137 ? -21.031 -25 -10.891 1 97.62 137 MET B C 1
ATOM 4484 O O . MET B 1 137 ? -21.906 -25.188 -11.727 1 97.62 137 MET B O 1
ATOM 4488 N N . SER B 1 138 ? -19.844 -25.531 -10.961 1 97.62 138 SER B N 1
ATOM 4489 C CA . SER B 1 138 ? -19.469 -26.359 -12.109 1 97.62 138 SER B CA 1
ATOM 4490 C C . SER B 1 138 ? -19.688 -27.844 -11.82 1 97.62 138 SER B C 1
ATOM 4492 O O . SER B 1 138 ? -19.141 -28.703 -12.508 1 97.62 138 SER B O 1
ATOM 4494 N N . GLY B 1 139 ? -20.328 -28.156 -10.695 1 97.88 139 GLY B N 1
ATOM 4495 C CA . GLY B 1 139 ? -20.828 -29.516 -10.492 1 97.88 139 GLY B CA 1
ATOM 4496 C C . GLY B 1 139 ? -20 -30.297 -9.492 1 97.88 139 GLY B C 1
ATOM 4497 O O . GLY B 1 139 ? -20.188 -31.5 -9.328 1 97.88 139 GLY B O 1
ATOM 4498 N N . ALA B 1 140 ? -19.078 -29.688 -8.797 1 98.69 140 ALA B N 1
ATOM 4499 C CA . ALA B 1 140 ? -18.328 -30.406 -7.762 1 98.69 140 ALA B CA 1
ATOM 4500 C C . ALA B 1 140 ? -19.281 -31.109 -6.797 1 98.69 140 ALA B C 1
ATOM 4502 O O . ALA B 1 140 ? -20.328 -30.562 -6.43 1 98.69 140 ALA B O 1
ATOM 4503 N N . LYS B 1 141 ? -18.922 -32.312 -6.367 1 98.69 141 LYS B N 1
ATOM 4504 C CA . LYS B 1 141 ? -19.672 -33 -5.328 1 98.69 141 LYS B CA 1
ATOM 4505 C C . LYS B 1 141 ? -19.656 -32.219 -4.02 1 98.69 141 LYS B C 1
ATOM 4507 O O . LYS B 1 141 ? -20.688 -32.062 -3.367 1 98.69 141 LYS B O 1
ATOM 4512 N N . HIS B 1 142 ? -18.5 -31.781 -3.662 1 98.75 142 HIS B N 1
ATOM 4513 C CA . HIS B 1 142 ? -18.312 -30.938 -2.48 1 98.75 142 HIS B CA 1
ATOM 4514 C C . HIS B 1 142 ? -17 -30.156 -2.555 1 98.75 142 HIS B C 1
ATOM 4516 O O . HIS B 1 142 ? -16.016 -30.656 -3.111 1 98.75 142 HIS B O 1
ATOM 4522 N N . VAL B 1 143 ? -17 -28.969 -2.047 1 98.88 143 VAL B N 1
ATOM 4523 C CA . VAL B 1 143 ? -15.805 -28.125 -1.986 1 98.88 143 VAL B CA 1
ATOM 4524 C C . VAL B 1 143 ? -15.445 -27.844 -0.529 1 98.88 143 VAL B C 1
ATOM 4526 O O . VAL B 1 143 ? -16.266 -27.344 0.233 1 98.88 143 VAL B O 1
ATOM 4529 N N . TYR B 1 144 ? -14.273 -28.25 -0.101 1 98.81 144 TYR B N 1
ATOM 4530 C CA . TYR B 1 144 ? -13.688 -27.859 1.177 1 98.81 144 TYR B CA 1
ATOM 4531 C C . TYR B 1 144 ? -12.742 -26.672 1 1 98.81 144 TYR B C 1
ATOM 4533 O O . TYR B 1 144 ? -11.812 -26.734 0.192 1 98.81 144 TYR B O 1
ATOM 4541 N N . SER B 1 145 ? -12.992 -25.625 1.716 1 98.75 145 SER B N 1
ATOM 4542 C CA . SER B 1 145 ? -12.266 -24.375 1.53 1 98.75 145 SER B CA 1
ATOM 4543 C C . SER B 1 145 ? -11.586 -23.938 2.822 1 98.75 145 SER B C 1
ATOM 4545 O O . SER B 1 145 ? -12.25 -23.719 3.84 1 98.75 145 SER B O 1
ATOM 4547 N N . ILE B 1 146 ? -10.281 -23.719 2.734 1 97.75 146 ILE B N 1
ATOM 4548 C CA . ILE B 1 146 ? -9.5 -23.344 3.908 1 97.75 146 ILE B CA 1
ATOM 4549 C C . ILE B 1 146 ? -9.102 -21.875 3.822 1 97.75 146 ILE B C 1
ATOM 4551 O O . ILE B 1 146 ? -8.633 -21.406 2.779 1 97.75 146 ILE B O 1
ATOM 4555 N N . GLU B 1 147 ? -9.297 -21.141 4.812 1 95.69 147 GLU B N 1
ATOM 4556 C CA . GLU B 1 147 ? -8.883 -19.75 4.953 1 95.69 147 GLU B CA 1
ATOM 4557 C C . GLU B 1 147 ? -8.641 -19.391 6.414 1 95.69 147 GLU B C 1
ATOM 4559 O O . GLU B 1 147 ? -9.445 -19.734 7.285 1 95.69 147 GLU B O 1
ATOM 4564 N N . LYS B 1 148 ? -7.512 -18.734 6.637 1 93.75 148 LYS B N 1
ATOM 4565 C CA . LYS B 1 148 ? -7.164 -18.391 8.008 1 93.75 148 LYS B CA 1
ATOM 4566 C C . LYS B 1 148 ? -7.68 -17 8.367 1 93.75 148 LYS B C 1
ATOM 4568 O O . LYS B 1 148 ? -8.109 -16.766 9.5 1 93.75 148 LYS B O 1
ATOM 4573 N N . SER B 1 149 ? -7.645 -16.062 7.465 1 90.38 149 SER B N 1
ATOM 4574 C CA . SER B 1 149 ? -7.988 -14.672 7.742 1 90.38 149 SER B CA 1
ATOM 4575 C C . SER B 1 149 ? -9.477 -14.516 8.039 1 90.38 149 SER B C 1
ATOM 4577 O O . SER B 1 149 ? -10.273 -15.391 7.691 1 90.38 149 SER B O 1
ATOM 4579 N N . ASN B 1 150 ? -9.844 -13.438 8.578 1 90 150 ASN B N 1
ATOM 4580 C CA . ASN B 1 150 ? -11.227 -13.172 8.961 1 90 150 ASN B CA 1
ATOM 4581 C C . ASN B 1 150 ? -12.102 -12.891 7.742 1 90 150 ASN B C 1
ATOM 4583 O O . ASN B 1 150 ? -13.328 -12.867 7.848 1 90 150 ASN B O 1
ATOM 4587 N N . ILE B 1 151 ? -11.523 -12.82 6.594 1 93.5 151 ILE B N 1
ATOM 4588 C CA . ILE B 1 151 ? -12.289 -12.578 5.379 1 93.5 151 ILE B CA 1
ATOM 4589 C C . ILE B 1 151 ? -13.219 -13.758 5.109 1 93.5 151 ILE B C 1
ATOM 4591 O O . ILE B 1 151 ? -14.172 -13.648 4.336 1 93.5 151 ILE B O 1
ATOM 4595 N N . ILE B 1 152 ? -12.945 -14.891 5.734 1 94.19 152 ILE B N 1
ATOM 4596 C CA . ILE B 1 152 ? -13.734 -16.109 5.562 1 94.19 152 ILE B CA 1
ATOM 4597 C C . ILE B 1 152 ? -15.172 -15.859 6.016 1 94.19 152 ILE B C 1
ATOM 4599 O O . ILE B 1 152 ? -16.109 -16.484 5.512 1 94.19 152 ILE B O 1
ATOM 4603 N N . TYR B 1 153 ? -15.375 -14.945 6.953 1 93.56 153 TYR B N 1
ATOM 4604 C CA . TYR B 1 153 ? -16.719 -14.617 7.41 1 93.56 153 TYR B CA 1
ATOM 4605 C C . TYR B 1 153 ? -17.516 -13.93 6.309 1 93.56 153 TYR B C 1
ATOM 4607 O O . TYR B 1 153 ? -18.719 -14.148 6.18 1 93.56 153 TYR B O 1
ATOM 4615 N N . THR B 1 154 ? -16.844 -13.125 5.559 1 94.5 154 THR B N 1
ATOM 4616 C CA . THR B 1 154 ? -17.453 -12.547 4.371 1 94.5 154 THR B CA 1
ATOM 4617 C C . THR B 1 154 ? -17.781 -13.633 3.348 1 94.5 154 THR B C 1
ATOM 4619 O O . THR B 1 154 ? -18.875 -13.648 2.779 1 94.5 154 THR B O 1
ATOM 4622 N N . ALA B 1 155 ? -16.859 -14.539 3.168 1 96.44 155 ALA B N 1
ATOM 4623 C CA . ALA B 1 155 ? -17.078 -15.656 2.254 1 96.44 155 ALA B CA 1
ATOM 4624 C C . ALA B 1 155 ? -18.297 -16.484 2.66 1 96.44 155 ALA B C 1
ATOM 4626 O O . ALA B 1 155 ? -19.078 -16.906 1.807 1 96.44 155 ALA B O 1
ATOM 4627 N N . LEU B 1 156 ? -18.391 -16.656 3.941 1 96.31 156 LEU B N 1
ATOM 4628 C CA . LEU B 1 156 ? -19.5 -17.438 4.492 1 96.31 156 LEU B CA 1
ATOM 4629 C C . LEU B 1 156 ? -20.844 -16.781 4.133 1 96.31 156 LEU B C 1
ATOM 4631 O O . LEU B 1 156 ? -21.781 -17.484 3.721 1 96.31 156 LEU B O 1
ATOM 4635 N N . LYS B 1 157 ? -20.938 -15.492 4.285 1 95 157 LYS B N 1
ATOM 4636 C CA . LYS B 1 157 ? -22.156 -14.773 3.936 1 95 157 LYS B CA 1
ATOM 4637 C C . LYS B 1 157 ? -22.453 -14.883 2.441 1 95 157 LYS B C 1
ATOM 4639 O O . LYS B 1 157 ? -23.609 -15.109 2.047 1 95 157 LYS B O 1
ATOM 4644 N N . ILE B 1 158 ? -21.469 -14.758 1.627 1 96.44 158 ILE B N 1
ATOM 4645 C CA . ILE B 1 158 ? -21.625 -14.852 0.179 1 96.44 158 ILE B CA 1
ATOM 4646 C C . ILE B 1 158 ? -22.094 -16.25 -0.197 1 96.44 158 ILE B C 1
ATOM 4648 O O . ILE B 1 158 ? -22.984 -16.406 -1.039 1 96.44 158 ILE B O 1
ATOM 4652 N N . ARG B 1 159 ? -21.5 -17.25 0.419 1 97.56 159 ARG B N 1
ATOM 4653 C CA . ARG B 1 159 ? -21.906 -18.625 0.196 1 97.56 159 ARG B CA 1
ATOM 4654 C C . ARG B 1 159 ? -23.406 -18.797 0.421 1 97.56 159 ARG B C 1
ATOM 4656 O O . ARG B 1 159 ? -24.109 -19.359 -0.42 1 97.56 159 ARG B O 1
ATOM 4663 N N . ASP B 1 160 ? -23.828 -18.281 1.551 1 96 160 ASP B N 1
ATOM 4664 C CA . ASP B 1 160 ? -25.219 -18.453 1.947 1 96 160 ASP B CA 1
ATOM 4665 C C . ASP B 1 160 ? -26.156 -17.688 1.007 1 96 160 ASP B C 1
ATOM 4667 O O . ASP B 1 160 ? -27.234 -18.172 0.659 1 96 160 ASP B O 1
ATOM 4671 N N . GLU B 1 161 ? -25.719 -16.578 0.558 1 94.69 161 GLU B N 1
ATOM 4672 C CA . GLU B 1 161 ? -26.516 -15.758 -0.355 1 94.69 161 GLU B CA 1
ATOM 4673 C C . GLU B 1 161 ? -26.672 -16.438 -1.713 1 94.69 161 GLU B C 1
ATOM 4675 O O . GLU B 1 161 ? -27.625 -16.172 -2.439 1 94.69 161 GLU B O 1
ATOM 4680 N N . ASN B 1 162 ? -25.766 -17.266 -2.039 1 97.5 162 ASN B N 1
ATOM 4681 C CA . ASN B 1 162 ? -25.828 -17.984 -3.311 1 97.5 162 ASN B CA 1
ATOM 4682 C C . ASN B 1 162 ? -26.344 -19.406 -3.135 1 97.5 162 ASN B C 1
ATOM 4684 O O . ASN B 1 162 ? -26.281 -20.219 -4.062 1 97.5 162 ASN B O 1
ATOM 4688 N N . ASN B 1 163 ? -26.797 -19.75 -1.915 1 97.31 163 ASN B N 1
ATOM 4689 C CA . ASN B 1 163 ? -27.406 -21.047 -1.592 1 97.31 163 ASN B CA 1
ATOM 4690 C C . ASN B 1 163 ? -26.438 -22.188 -1.857 1 97.31 163 ASN B C 1
ATOM 4692 O O . ASN B 1 163 ? -26.812 -23.203 -2.465 1 97.31 163 ASN B O 1
ATOM 4696 N N . LEU B 1 164 ? -25.172 -22.047 -1.382 1 98 164 LEU B N 1
ATOM 4697 C CA . LEU B 1 164 ? -24.141 -23.047 -1.626 1 98 164 LEU B CA 1
ATOM 4698 C C . LEU B 1 164 ? -23.719 -23.719 -0.324 1 98 164 LEU B C 1
ATOM 4700 O O . LEU B 1 164 ? -22.656 -24.328 -0.255 1 98 164 LEU B O 1
ATOM 4704 N N . GLN B 1 165 ? -24.531 -23.656 0.727 1 96.12 165 GLN B N 1
ATOM 4705 C CA . GLN B 1 165 ? -24.188 -24.141 2.055 1 96.12 165 GLN B CA 1
ATOM 4706 C C . GLN B 1 165 ? -24.016 -25.656 2.051 1 96.12 165 GLN B C 1
ATOM 4708 O O . GLN B 1 165 ? -23.281 -26.203 2.877 1 96.12 165 GLN B O 1
ATOM 4713 N N . ASP B 1 166 ? -24.672 -26.328 1.115 1 97.31 166 ASP B N 1
ATOM 4714 C CA . ASP B 1 166 ? -24.594 -27.781 1.069 1 97.31 166 ASP B CA 1
ATOM 4715 C C . ASP B 1 166 ? -23.406 -28.25 0.213 1 97.31 166 ASP B C 1
ATOM 4717 O O . ASP B 1 166 ? -23.031 -29.422 0.251 1 97.31 166 ASP B O 1
ATOM 4721 N N . LYS B 1 167 ? -22.844 -27.328 -0.519 1 98.25 167 LYS B N 1
ATOM 4722 C CA . LYS B 1 167 ? -21.812 -27.703 -1.491 1 98.25 167 LYS B CA 1
ATOM 4723 C C . LYS B 1 167 ? -20.438 -27.25 -1.047 1 98.25 167 LYS B C 1
ATOM 4725 O O . LYS B 1 167 ? -19.422 -27.797 -1.477 1 98.25 167 LYS B O 1
ATOM 4730 N N . VAL B 1 168 ? -20.375 -26.234 -0.24 1 98.75 168 VAL B N 1
ATOM 4731 C CA . VAL B 1 168 ? -19.109 -25.656 0.158 1 98.75 168 VAL B CA 1
ATOM 4732 C C . VAL B 1 168 ? -18.984 -25.672 1.68 1 98.75 168 VAL B C 1
ATOM 4734 O O . VAL B 1 168 ? -19.859 -25.172 2.387 1 98.75 168 VAL B O 1
ATOM 4737 N N . THR B 1 169 ? -17.953 -26.234 2.223 1 98.62 169 THR B N 1
ATOM 4738 C CA . THR B 1 169 ? -17.578 -26.188 3.635 1 98.62 169 THR B CA 1
ATOM 4739 C C . THR B 1 169 ? -16.375 -25.281 3.854 1 98.62 169 THR B C 1
ATOM 4741 O O . THR B 1 169 ? -15.336 -25.469 3.229 1 98.62 169 THR B O 1
ATOM 4744 N N . PHE B 1 170 ? -16.516 -24.328 4.652 1 97.62 170 PHE B N 1
ATOM 4745 C CA . PHE B 1 170 ? -15.422 -23.438 5.02 1 97.62 170 PHE B CA 1
ATOM 4746 C C . PHE B 1 170 ? -14.734 -23.922 6.289 1 97.62 170 PHE B C 1
ATOM 4748 O O . PHE B 1 170 ? -15.406 -24.297 7.258 1 97.62 170 PHE B O 1
ATOM 4755 N N . LEU B 1 171 ? -13.469 -24 6.27 1 96.81 171 LEU B N 1
ATOM 4756 C CA . LEU B 1 171 ? -12.625 -24.344 7.406 1 96.81 171 LEU B CA 1
ATOM 4757 C C . LEU B 1 171 ? -11.68 -23.203 7.746 1 96.81 171 LEU B C 1
ATOM 4759 O O . LEU B 1 171 ? -10.742 -22.906 6.992 1 96.81 171 LEU B O 1
ATOM 4763 N N . LYS B 1 172 ? -11.883 -22.5 8.836 1 94.56 172 LYS B N 1
ATOM 4764 C CA . LYS B 1 172 ? -11.055 -21.359 9.242 1 94.56 172 LYS B CA 1
ATOM 4765 C C . LYS B 1 172 ? -9.859 -21.828 10.062 1 94.56 172 LYS B C 1
ATOM 4767 O O . LYS B 1 172 ? -10.016 -22.375 11.156 1 94.56 172 LYS B O 1
ATOM 4772 N N . GLY B 1 173 ? -8.672 -21.578 9.562 1 92 173 GLY B N 1
ATOM 4773 C CA . GLY B 1 173 ? -7.441 -21.938 10.25 1 92 173 GLY B CA 1
ATOM 4774 C C . GLY B 1 173 ? -6.262 -22.109 9.312 1 92 173 GLY B C 1
ATOM 4775 O O . GLY B 1 173 ? -6.387 -21.922 8.102 1 92 173 GLY B O 1
ATOM 4776 N N . LEU B 1 174 ? -5.148 -22.422 9.914 1 92.06 174 LEU B N 1
ATOM 4777 C CA . LEU B 1 174 ? -3.971 -22.781 9.133 1 92.06 174 LEU B CA 1
ATOM 4778 C C . LEU B 1 174 ? -4.129 -24.172 8.531 1 92.06 174 LEU B C 1
ATOM 4780 O O . LEU B 1 174 ? -4.516 -25.125 9.234 1 92.06 174 LEU B O 1
ATOM 4784 N N . ALA B 1 175 ? -3.863 -24.266 7.242 1 94.62 175 ALA B N 1
ATOM 4785 C CA . ALA B 1 175 ? -4.008 -25.562 6.566 1 94.62 175 ALA B CA 1
ATOM 4786 C C . ALA B 1 175 ? -3.279 -26.672 7.328 1 94.62 175 ALA B C 1
ATOM 4788 O O . ALA B 1 175 ? -3.783 -27.781 7.438 1 94.62 175 ALA B O 1
ATOM 4789 N N . GLU B 1 176 ? -2.168 -26.312 7.926 1 94 176 GLU B N 1
ATOM 4790 C CA . GLU B 1 176 ? -1.309 -27.281 8.609 1 94 176 GLU B CA 1
ATOM 4791 C C . GLU B 1 176 ? -1.905 -27.703 9.945 1 94 176 GLU B C 1
ATOM 4793 O O . GLU B 1 176 ? -1.448 -28.672 10.555 1 94 176 GLU B O 1
ATOM 4798 N N . GLU B 1 177 ? -2.955 -27.016 10.328 1 92.38 177 GLU B N 1
ATOM 4799 C CA . GLU B 1 177 ? -3.539 -27.297 11.641 1 92.38 177 GLU B CA 1
ATOM 4800 C C . GLU B 1 177 ? -4.977 -27.781 11.508 1 92.38 177 GLU B C 1
ATOM 4802 O O . GLU B 1 177 ? -5.691 -27.906 12.508 1 92.38 177 GLU B O 1
ATOM 4807 N N . ILE B 1 178 ? -5.34 -28.031 10.32 1 94.56 178 ILE B N 1
ATOM 4808 C CA . ILE B 1 178 ? -6.719 -28.438 10.07 1 94.56 178 ILE B CA 1
ATOM 4809 C C . ILE B 1 178 ? -6.75 -29.906 9.656 1 94.56 178 ILE B C 1
ATOM 4811 O O . ILE B 1 178 ? -5.742 -30.453 9.188 1 94.56 178 ILE B O 1
ATOM 4815 N N . GLU B 1 179 ? -7.93 -30.531 9.977 1 94.06 179 GLU B N 1
ATOM 4816 C CA . GLU B 1 179 ? -8.266 -31.828 9.422 1 94.06 179 GLU B CA 1
ATOM 4817 C C . GLU B 1 179 ? -9.516 -31.766 8.555 1 94.06 179 GLU B C 1
ATOM 4819 O O . GLU B 1 179 ? -10.531 -31.188 8.969 1 94.06 179 GLU B O 1
ATOM 4824 N N . LEU B 1 180 ? -9.414 -32.312 7.367 1 96.31 180 LEU B N 1
ATOM 4825 C CA . LEU B 1 180 ? -10.586 -32.344 6.5 1 96.31 180 LEU B CA 1
ATOM 4826 C C . LEU B 1 180 ? -11.547 -33.438 6.934 1 96.31 180 LEU B C 1
ATOM 4828 O O . LEU B 1 180 ? -11.125 -34.438 7.508 1 96.31 180 LEU B O 1
ATOM 4832 N N . PRO B 1 181 ? -12.805 -33.25 6.633 1 95 181 PRO B N 1
ATOM 4833 C CA . PRO B 1 181 ? -13.789 -34.312 6.93 1 95 181 PRO B CA 1
ATOM 4834 C C . PRO B 1 181 ? -13.664 -35.5 5.992 1 95 181 PRO B C 1
ATOM 4836 O O . PRO B 1 181 ? -14.398 -36.5 6.145 1 95 181 PRO B O 1
ATOM 4839 N N . VAL B 1 182 ? -12.789 -35.438 5.051 1 97.38 182 VAL B N 1
ATOM 4840 C CA . VAL B 1 182 ? -12.523 -36.531 4.113 1 97.38 182 VAL B CA 1
ATOM 4841 C C . VAL B 1 182 ? -11.047 -36.906 4.145 1 97.38 182 VAL B C 1
ATOM 4843 O O . VAL B 1 182 ? -10.203 -36.062 4.512 1 97.38 182 VAL B O 1
ATOM 4846 N N . ASP B 1 183 ? -10.75 -38.062 3.645 1 97.12 183 ASP B N 1
ATOM 4847 C CA . ASP B 1 183 ? -9.367 -38.562 3.662 1 97.12 183 ASP B CA 1
ATOM 4848 C C . ASP B 1 183 ? -8.57 -37.969 2.5 1 97.12 183 ASP B C 1
ATOM 4850 O O . ASP B 1 183 ? -7.391 -37.625 2.65 1 97.12 183 ASP B O 1
ATOM 4854 N N . LYS B 1 184 ? -9.227 -37.938 1.324 1 98.5 184 LYS B N 1
ATOM 4855 C CA . LYS B 1 184 ? -8.562 -37.469 0.112 1 98.5 184 LYS B CA 1
ATOM 4856 C C . LYS B 1 184 ? -9.492 -36.562 -0.714 1 98.5 184 LYS B C 1
ATOM 4858 O O . LYS B 1 184 ? -10.711 -36.625 -0.536 1 98.5 184 LYS B O 1
ATOM 4863 N N . VAL B 1 185 ? -8.875 -35.812 -1.562 1 98.81 185 VAL B N 1
ATOM 4864 C CA . VAL B 1 185 ? -9.617 -34.969 -2.504 1 98.81 185 VAL B CA 1
ATOM 4865 C C . VAL B 1 185 ? -9.156 -35.25 -3.93 1 98.81 185 VAL B C 1
ATOM 4867 O O . VAL B 1 185 ? -8.078 -35.844 -4.137 1 98.81 185 VAL B O 1
ATOM 4870 N N . ASP B 1 186 ? -9.961 -34.875 -4.906 1 98.81 186 ASP B N 1
ATOM 4871 C CA . ASP B 1 186 ? -9.688 -35.156 -6.309 1 98.81 186 ASP B CA 1
ATOM 4872 C C . ASP B 1 186 ? -8.891 -34.031 -6.949 1 98.81 186 ASP B C 1
ATOM 4874 O O . ASP B 1 186 ? -8.109 -34.25 -7.879 1 98.81 186 ASP B O 1
ATOM 4878 N N . ILE B 1 187 ? -9.156 -32.844 -6.512 1 98.75 187 ILE B N 1
ATOM 4879 C CA . ILE B 1 187 ? -8.578 -31.641 -7.113 1 98.75 187 ILE B CA 1
ATOM 4880 C C . ILE B 1 187 ? -8.266 -30.625 -6.023 1 98.75 187 ILE B C 1
ATOM 4882 O O . ILE B 1 187 ? -9.055 -30.438 -5.094 1 98.75 187 ILE B O 1
ATOM 4886 N N . ILE B 1 188 ? -7.109 -29.984 -6.121 1 98.88 188 ILE B N 1
ATOM 4887 C CA . ILE B 1 188 ? -6.758 -28.844 -5.285 1 98.88 188 ILE B CA 1
ATOM 4888 C C . ILE B 1 188 ? -6.668 -27.578 -6.148 1 98.88 188 ILE B C 1
ATOM 4890 O O . ILE B 1 188 ? -5.984 -27.562 -7.172 1 98.88 188 ILE B O 1
ATOM 4894 N N . ILE B 1 189 ? -7.395 -26.578 -5.82 1 98.81 189 ILE B N 1
ATOM 4895 C CA . ILE B 1 189 ? -7.367 -25.266 -6.457 1 98.81 189 ILE B CA 1
ATOM 4896 C C . ILE B 1 189 ? -6.805 -24.219 -5.484 1 98.81 189 ILE B C 1
ATOM 4898 O O . ILE B 1 189 ? -7.168 -24.203 -4.305 1 98.81 189 ILE B O 1
ATOM 4902 N N . SER B 1 190 ? -5.883 -23.391 -5.98 1 98.75 190 SER B N 1
ATOM 4903 C CA . SER B 1 190 ? -5.344 -22.344 -5.129 1 98.75 190 SER B CA 1
ATOM 4904 C C . SER B 1 190 ? -4.75 -21.203 -5.957 1 98.75 190 SER B C 1
ATOM 4906 O O . SER B 1 190 ? -4.109 -21.453 -6.984 1 98.75 190 SER B O 1
ATOM 4908 N N . GLU B 1 191 ? -5.043 -20.016 -5.602 1 97.75 191 GLU B N 1
ATOM 4909 C CA . GLU B 1 191 ? -4.281 -18.875 -6.074 1 97.75 191 GLU B CA 1
ATOM 4910 C C . GLU B 1 191 ? -3.146 -18.531 -5.113 1 97.75 191 GLU B C 1
ATOM 4912 O O . GLU B 1 191 ? -3.305 -17.672 -4.234 1 97.75 191 GLU B O 1
ATOM 4917 N N . TRP B 1 192 ? -1.994 -19.125 -5.375 1 97.75 192 TRP B N 1
ATOM 4918 C CA . TRP B 1 192 ? -0.931 -19.094 -4.375 1 97.75 192 TRP B CA 1
ATOM 4919 C C . TRP B 1 192 ? 0.157 -18.094 -4.77 1 97.75 192 TRP B C 1
ATOM 4921 O O . TRP B 1 192 ? 1.001 -17.734 -3.945 1 97.75 192 TRP B O 1
ATOM 4931 N N . MET B 1 193 ? 0.124 -17.547 -5.949 1 98.19 193 MET B N 1
ATOM 4932 C CA . MET B 1 193 ? 1.249 -16.766 -6.461 1 98.19 193 MET B CA 1
ATOM 4933 C C . MET B 1 193 ? 1.35 -15.422 -5.754 1 98.19 193 MET B C 1
ATOM 4935 O O . MET B 1 193 ? 0.331 -14.82 -5.402 1 98.19 193 MET B O 1
ATOM 4939 N N . GLY B 1 194 ? 2.516 -14.969 -5.566 1 97.38 194 GLY B N 1
ATOM 4940 C CA . GLY B 1 194 ? 2.814 -13.609 -5.148 1 97.38 194 GLY B CA 1
ATOM 4941 C C . GLY B 1 194 ? 3.742 -12.883 -6.102 1 97.38 194 GLY B C 1
ATOM 4942 O O . GLY B 1 194 ? 3.977 -13.344 -7.219 1 97.38 194 GLY B O 1
ATOM 4943 N N . TYR B 1 195 ? 4.188 -11.695 -5.652 1 96.69 195 TYR B N 1
ATOM 4944 C CA . TYR B 1 195 ? 5.191 -10.992 -6.441 1 96.69 195 TYR B CA 1
ATOM 4945 C C . TYR B 1 195 ? 6.359 -11.906 -6.777 1 96.69 195 TYR B C 1
ATOM 4947 O O . TYR B 1 195 ? 6.793 -12.703 -5.938 1 96.69 195 TYR B O 1
ATOM 4955 N N . CYS B 1 196 ? 6.805 -11.766 -8.008 1 97.81 196 CYS B N 1
ATOM 4956 C CA . CYS B 1 196 ? 7.926 -12.594 -8.445 1 97.81 196 CYS B CA 1
ATOM 4957 C C . CYS B 1 196 ? 7.605 -14.078 -8.281 1 97.81 196 CYS B C 1
ATOM 4959 O O . CYS B 1 196 ? 8.492 -14.883 -7.992 1 97.81 196 CYS B O 1
ATOM 4961 N N . LEU B 1 197 ? 6.348 -14.445 -8.328 1 98.56 197 LEU B N 1
ATOM 4962 C CA . LEU B 1 197 ? 5.805 -15.805 -8.297 1 98.56 197 LEU B CA 1
ATOM 4963 C C . LEU B 1 197 ? 5.828 -16.359 -6.879 1 98.56 197 LEU B C 1
ATOM 4965 O O . LEU B 1 197 ? 4.828 -16.922 -6.41 1 98.56 197 LEU B O 1
ATOM 4969 N N . LEU B 1 198 ? 6.957 -16.094 -6.148 1 98.31 198 LEU B N 1
ATOM 4970 C CA . LEU B 1 198 ? 7.168 -16.891 -4.945 1 98.31 198 LEU B CA 1
ATOM 4971 C C . LEU B 1 198 ? 7.129 -16.016 -3.699 1 98.31 198 LEU B C 1
ATOM 4973 O O . LEU B 1 198 ? 7.391 -16.484 -2.592 1 98.31 198 LEU B O 1
ATOM 4977 N N . TYR B 1 199 ? 6.824 -14.742 -3.887 1 96.62 199 TYR B N 1
ATOM 4978 C CA . TYR B 1 199 ? 6.633 -13.898 -2.711 1 96.62 199 TYR B CA 1
ATOM 4979 C C . TYR B 1 199 ? 5.523 -14.445 -1.823 1 96.62 199 TYR B C 1
ATOM 4981 O O . TYR B 1 199 ? 4.531 -14.984 -2.32 1 96.62 199 TYR B O 1
ATOM 4989 N N . GLU B 1 200 ? 5.66 -14.344 -0.475 1 93.75 200 GLU B N 1
ATOM 4990 C CA . GLU B 1 200 ? 4.777 -14.789 0.6 1 93.75 200 GLU B CA 1
ATOM 4991 C C . GLU B 1 200 ? 4.895 -16.297 0.82 1 93.75 200 GLU B C 1
ATOM 4993 O O . GLU B 1 200 ? 4.363 -16.828 1.799 1 93.75 200 GLU B O 1
ATOM 4998 N N . ASN B 1 201 ? 5.465 -17.078 -0.135 1 95.44 201 ASN B N 1
ATOM 4999 C CA . ASN B 1 201 ? 5.809 -18.484 0.017 1 95.44 201 ASN B CA 1
ATOM 5000 C C . ASN B 1 201 ? 4.582 -19.328 0.35 1 95.44 201 ASN B C 1
ATOM 5002 O O . ASN B 1 201 ? 4.656 -20.25 1.177 1 95.44 201 ASN B O 1
ATOM 5006 N N . MET B 1 202 ? 3.473 -18.969 -0.233 1 95.88 202 MET B N 1
ATOM 5007 C CA . MET B 1 202 ? 2.223 -19.688 -0.008 1 95.88 202 MET B CA 1
ATOM 5008 C C . MET B 1 202 ? 2.271 -21.078 -0.635 1 95.88 202 MET B C 1
ATOM 5010 O O . MET B 1 202 ? 1.561 -21.984 -0.201 1 95.88 202 MET B O 1
ATOM 5014 N N . LEU B 1 203 ? 3.131 -21.25 -1.613 1 98 203 LEU B N 1
ATOM 5015 C CA . LEU B 1 203 ? 3.193 -22.531 -2.305 1 98 203 LEU B CA 1
ATOM 5016 C C . LEU B 1 203 ? 3.613 -23.641 -1.351 1 98 203 LEU B C 1
ATOM 5018 O O . LEU B 1 203 ? 3.234 -24.797 -1.534 1 98 203 LEU B O 1
ATOM 5022 N N . ASP B 1 204 ? 4.328 -23.344 -0.245 1 96.62 204 ASP B N 1
ATOM 5023 C CA . ASP B 1 204 ? 4.637 -24.328 0.789 1 96.62 204 ASP B CA 1
ATOM 5024 C C . ASP B 1 204 ? 3.367 -25 1.293 1 96.62 204 ASP B C 1
ATOM 5026 O O . ASP B 1 204 ? 3.332 -26.234 1.437 1 96.62 204 ASP B O 1
ATOM 5030 N N . THR B 1 205 ? 2.416 -24.234 1.539 1 97 205 THR B N 1
ATOM 5031 C CA . THR B 1 205 ? 1.161 -24.734 2.092 1 97 205 THR B CA 1
ATOM 5032 C C . THR B 1 205 ? 0.414 -25.578 1.061 1 97 205 THR B C 1
ATOM 5034 O O . THR B 1 205 ? -0.154 -26.609 1.396 1 97 205 THR B O 1
ATOM 5037 N N . VAL B 1 206 ? 0.42 -25.125 -0.156 1 98.5 206 VAL B N 1
ATOM 5038 C CA . VAL B 1 206 ? -0.258 -25.875 -1.215 1 98.5 206 VAL B CA 1
ATOM 5039 C C . VAL B 1 206 ? 0.389 -27.25 -1.379 1 98.5 206 VAL B C 1
ATOM 5041 O O . VAL B 1 206 ? -0.308 -28.25 -1.511 1 98.5 206 VAL B O 1
ATOM 5044 N N . LEU B 1 207 ? 1.688 -27.25 -1.34 1 98.5 207 LEU B N 1
ATOM 5045 C CA . LEU B 1 207 ? 2.404 -28.516 -1.473 1 98.5 207 LEU B CA 1
ATOM 5046 C C . LEU B 1 207 ? 2.133 -29.422 -0.276 1 98.5 207 LEU B C 1
ATOM 5048 O O . LEU B 1 207 ? 2.014 -30.641 -0.429 1 98.5 207 LEU B O 1
ATOM 5052 N N . TYR B 1 208 ? 2.068 -28.844 0.884 1 98.19 208 TYR B N 1
ATOM 5053 C CA . TYR B 1 208 ? 1.678 -29.594 2.064 1 98.19 208 TYR B CA 1
ATOM 5054 C C . TYR B 1 208 ? 0.314 -30.25 1.867 1 98.19 208 TYR B C 1
ATOM 5056 O O . TYR B 1 208 ? 0.146 -31.438 2.125 1 98.19 208 TYR B O 1
ATOM 5064 N N . CYS B 1 209 ? -0.633 -29.531 1.391 1 98.62 209 CYS B N 1
ATOM 5065 C CA . CYS B 1 209 ? -1.981 -30.031 1.155 1 98.62 209 CYS B CA 1
ATOM 5066 C C . CYS B 1 209 ? -1.981 -31.109 0.079 1 98.62 209 CYS B C 1
ATOM 5068 O O . CYS B 1 209 ? -2.68 -32.125 0.204 1 98.62 209 CYS B O 1
ATOM 5070 N N . ARG B 1 210 ? -1.212 -30.844 -0.982 1 98.69 210 ARG B N 1
ATOM 5071 C CA . ARG B 1 210 ? -1.057 -31.844 -2.037 1 98.69 210 ARG B CA 1
ATOM 5072 C C . ARG B 1 210 ? -0.6 -33.188 -1.464 1 98.69 210 ARG B C 1
ATOM 5074 O O . ARG B 1 210 ? -1.248 -34.219 -1.676 1 98.69 210 ARG B O 1
ATOM 5081 N N . ASP B 1 211 ? 0.424 -33.156 -0.705 1 98.44 211 ASP B N 1
ATOM 5082 C CA . ASP B 1 211 ? 1.053 -34.375 -0.203 1 98.44 211 ASP B CA 1
ATOM 5083 C C . ASP B 1 211 ? 0.158 -35.062 0.818 1 98.44 211 ASP B C 1
ATOM 5085 O O . ASP B 1 211 ? 0.162 -36.281 0.916 1 98.44 211 ASP B O 1
ATOM 5089 N N . LYS B 1 212 ? -0.586 -34.312 1.477 1 98.19 212 LYS B N 1
ATOM 5090 C CA . LYS B 1 212 ? -1.405 -34.875 2.551 1 98.19 212 LYS B CA 1
ATOM 5091 C C . LYS B 1 212 ? -2.742 -35.375 2.018 1 98.19 212 LYS B C 1
ATOM 5093 O O . LYS B 1 212 ? -3.195 -36.469 2.391 1 98.19 212 LYS B O 1
ATOM 5098 N N . TRP B 1 213 ? -3.375 -34.594 1.103 1 98.69 213 TRP B N 1
ATOM 5099 C CA . TRP B 1 213 ? -4.797 -34.844 0.894 1 98.69 213 TRP B CA 1
ATOM 5100 C C . TRP B 1 213 ? -5.082 -35.188 -0.564 1 98.69 213 TRP B C 1
ATOM 5102 O O . TRP B 1 213 ? -6.148 -35.719 -0.887 1 98.69 213 TRP B O 1
ATOM 5112 N N . LEU B 1 214 ? -4.242 -34.844 -1.518 1 98.81 214 LEU B N 1
ATOM 5113 C CA . LEU B 1 214 ? -4.551 -35.094 -2.924 1 98.81 214 LEU B CA 1
ATOM 5114 C C . LEU B 1 214 ? -4.426 -36.562 -3.27 1 98.81 214 LEU B C 1
ATOM 5116 O O . LEU B 1 214 ? -3.43 -37.219 -2.928 1 98.81 214 LEU B O 1
ATOM 5120 N N . LYS B 1 215 ? -5.402 -37.125 -3.975 1 98.25 215 LYS B N 1
ATOM 5121 C CA . LYS B 1 215 ? -5.348 -38.5 -4.457 1 98.25 215 LYS B CA 1
ATOM 5122 C C . LYS B 1 215 ? -4.223 -38.688 -5.477 1 98.25 215 LYS B C 1
ATOM 5124 O O . LYS B 1 215 ? -3.857 -37.719 -6.176 1 98.25 215 LYS B O 1
ATOM 5129 N N . GLU B 1 216 ? -3.76 -39.938 -5.5 1 96.94 216 GLU B N 1
ATOM 5130 C CA . GLU B 1 216 ? -2.861 -40.25 -6.609 1 96.94 216 GLU B CA 1
ATOM 5131 C C . GLU B 1 216 ? -3.52 -39.969 -7.953 1 96.94 216 GLU B C 1
ATOM 5133 O O . GLU B 1 216 ? -4.641 -40.406 -8.211 1 96.94 216 GLU B O 1
ATOM 5138 N N . GLY B 1 217 ? -2.885 -39.219 -8.703 1 96.12 217 GLY B N 1
ATOM 5139 C CA . GLY B 1 217 ? -3.445 -38.844 -10 1 96.12 217 GLY B CA 1
ATOM 5140 C C . GLY B 1 217 ? -4.402 -37.656 -9.93 1 96.12 217 GLY B C 1
ATOM 5141 O O . GLY B 1 217 ? -5.016 -37.312 -10.93 1 96.12 217 GLY B O 1
ATOM 5142 N N . GLY B 1 218 ? -4.594 -37.125 -8.766 1 98.38 218 GLY B N 1
ATOM 5143 C CA . GLY B 1 218 ? -5.438 -35.938 -8.625 1 98.38 218 GLY B CA 1
ATOM 5144 C C . GLY B 1 218 ? -4.906 -34.719 -9.359 1 98.38 218 GLY B C 1
ATOM 5145 O O . GLY B 1 218 ? -3.811 -34.781 -9.922 1 98.38 218 GLY B O 1
ATOM 5146 N N . LEU B 1 219 ? -5.719 -33.688 -9.398 1 98.5 219 LEU B N 1
ATOM 5147 C CA . LEU B 1 219 ? -5.371 -32.531 -10.219 1 98.5 219 LEU B CA 1
ATOM 5148 C C . LEU B 1 219 ? -5.035 -31.328 -9.336 1 98.5 219 LEU B C 1
ATOM 5150 O O . LEU B 1 219 ? -5.555 -31.203 -8.227 1 98.5 219 LEU B O 1
ATOM 5154 N N . LEU B 1 220 ? -4.141 -30.5 -9.867 1 98.62 220 LEU B N 1
ATOM 5155 C CA . LEU B 1 220 ? -3.824 -29.203 -9.281 1 98.62 220 LEU B CA 1
ATOM 5156 C C . LEU B 1 220 ? -4.152 -28.078 -10.258 1 98.62 220 LEU B C 1
ATOM 5158 O O . LEU B 1 220 ? -3.781 -28.141 -11.43 1 98.62 220 LEU B O 1
ATOM 5162 N N . PHE B 1 221 ? -4.859 -27.094 -9.797 1 98.56 221 PHE B N 1
ATOM 5163 C CA . PHE B 1 221 ? -5.195 -25.906 -10.578 1 98.56 221 PHE B CA 1
ATOM 5164 C C . PHE B 1 221 ? -4.629 -24.656 -9.93 1 98.56 221 PHE B C 1
ATOM 5166 O O . PHE B 1 221 ? -5.094 -24.234 -8.867 1 98.56 221 PHE B O 1
ATOM 5173 N N . PRO B 1 222 ? -3.65 -24.016 -10.602 1 98.56 222 PRO B N 1
ATOM 5174 C CA . PRO B 1 222 ? -2.873 -24.453 -11.766 1 98.56 222 PRO B CA 1
ATOM 5175 C C . PRO B 1 222 ? -1.852 -25.531 -11.43 1 98.56 222 PRO B C 1
ATOM 5177 O O . PRO B 1 222 ? -1.626 -25.828 -10.25 1 98.56 222 PRO B O 1
ATOM 5180 N N . ASP B 1 223 ? -1.243 -26.109 -12.461 1 98.5 223 ASP B N 1
ATOM 5181 C CA . ASP B 1 223 ? -0.333 -27.203 -12.164 1 98.5 223 ASP B CA 1
ATOM 5182 C C . ASP B 1 223 ? 1.076 -26.906 -12.672 1 98.5 223 ASP B C 1
ATOM 5184 O O . ASP B 1 223 ? 2.023 -27.625 -12.359 1 98.5 223 ASP B O 1
ATOM 5188 N N . LYS B 1 224 ? 1.269 -25.828 -13.469 1 98.56 224 LYS B N 1
ATOM 5189 C CA . LYS B 1 224 ? 2.594 -25.438 -13.938 1 98.56 224 LYS B CA 1
ATOM 5190 C C . LYS B 1 224 ? 2.812 -23.938 -13.766 1 98.56 224 LYS B C 1
ATOM 5192 O O . LYS B 1 224 ? 1.876 -23.141 -13.906 1 98.56 224 LYS B O 1
ATOM 5197 N N . ALA B 1 225 ? 3.986 -23.609 -13.453 1 98.69 225 ALA B N 1
ATOM 5198 C CA . ALA B 1 225 ? 4.379 -22.203 -13.344 1 98.69 225 ALA B CA 1
ATOM 5199 C C . ALA B 1 225 ? 5.781 -21.984 -13.906 1 98.69 225 ALA B C 1
ATOM 5201 O O . ALA B 1 225 ? 6.637 -22.875 -13.836 1 98.69 225 ALA B O 1
ATOM 5202 N N . TYR B 1 226 ? 5.98 -20.797 -14.484 1 98.62 226 TYR B N 1
ATOM 5203 C CA . TYR B 1 226 ? 7.238 -20.422 -15.109 1 98.62 226 TYR B CA 1
ATOM 5204 C C . TYR B 1 226 ? 7.641 -19 -14.703 1 98.62 226 TYR B C 1
ATOM 5206 O O . TYR B 1 226 ? 6.789 -18.125 -14.57 1 98.62 226 TYR B O 1
ATOM 5214 N N . MET B 1 227 ? 8.914 -18.828 -14.492 1 98.75 227 MET B N 1
ATOM 5215 C CA . MET B 1 227 ? 9.469 -17.5 -14.25 1 98.75 227 MET B CA 1
ATOM 5216 C C . MET B 1 227 ? 10.398 -17.078 -15.383 1 98.75 227 MET B C 1
ATOM 5218 O O . MET B 1 227 ? 11.211 -17.891 -15.852 1 98.75 227 MET B O 1
ATOM 5222 N N . TYR B 1 228 ? 10.266 -15.836 -15.797 1 98.81 228 TYR B N 1
ATOM 5223 C CA . TYR B 1 228 ? 11.039 -15.344 -16.938 1 98.81 228 TYR B CA 1
ATOM 5224 C C . TYR B 1 228 ? 11.812 -14.078 -16.562 1 98.81 228 TYR B C 1
ATOM 5226 O O . TYR B 1 228 ? 11.445 -13.383 -15.609 1 98.81 228 TYR B O 1
ATOM 5234 N N . ILE B 1 229 ? 12.867 -13.828 -17.312 1 98.81 229 ILE B N 1
ATOM 5235 C CA . ILE B 1 229 ? 13.695 -12.641 -17.125 1 98.81 229 ILE B CA 1
ATOM 5236 C C . ILE B 1 229 ? 14.023 -12.023 -18.484 1 98.81 229 ILE B C 1
ATOM 5238 O O . ILE B 1 229 ? 14.195 -12.742 -19.484 1 98.81 229 ILE B O 1
ATOM 5242 N N . ALA B 1 230 ? 14.109 -10.695 -18.547 1 98.81 230 ALA B N 1
ATOM 5243 C CA . ALA B 1 230 ? 14.5 -9.945 -19.734 1 98.81 230 ALA B CA 1
ATOM 5244 C C . ALA B 1 230 ? 15.148 -8.617 -19.359 1 98.81 230 ALA B C 1
ATOM 5246 O O . ALA B 1 230 ? 15.062 -8.18 -18.203 1 98.81 230 ALA B O 1
ATOM 5247 N N . GLY B 1 231 ? 15.852 -8.023 -20.312 1 98.75 231 GLY B N 1
ATOM 5248 C CA . GLY B 1 231 ? 16.438 -6.711 -20.125 1 98.75 231 GLY B CA 1
ATOM 5249 C C . GLY B 1 231 ? 15.547 -5.582 -20.578 1 98.75 231 GLY B C 1
ATOM 5250 O O . GLY B 1 231 ? 14.844 -5.711 -21.594 1 98.75 231 GLY B O 1
ATOM 5251 N N . ILE B 1 232 ? 15.641 -4.426 -19.859 1 98.56 232 ILE B N 1
ATOM 5252 C CA . ILE B 1 232 ? 14.766 -3.32 -20.25 1 98.56 232 ILE B CA 1
ATOM 5253 C C . ILE B 1 232 ? 15.562 -2.016 -20.266 1 98.56 232 ILE B C 1
ATOM 5255 O O . ILE B 1 232 ? 16.547 -1.871 -19.531 1 98.56 232 ILE B O 1
ATOM 5259 N N . GLU B 1 233 ? 15.117 -1.143 -21.156 1 97.62 233 GLU B N 1
ATOM 5260 C CA . GLU B 1 233 ? 15.508 0.265 -21.109 1 97.62 233 GLU B CA 1
ATOM 5261 C C . GLU B 1 233 ? 14.602 1.06 -20.172 1 97.62 233 GLU B C 1
ATOM 5263 O O . GLU B 1 233 ? 13.375 1.019 -20.297 1 97.62 233 GLU B O 1
ATOM 5268 N N . ASP B 1 234 ? 15.18 1.726 -19.172 1 93.81 234 ASP B N 1
ATOM 5269 C CA . ASP B 1 234 ? 14.391 2.479 -18.203 1 93.81 234 ASP B CA 1
ATOM 5270 C C . ASP B 1 234 ? 15.188 3.648 -17.641 1 93.81 234 ASP B C 1
ATOM 5272 O O . ASP B 1 234 ? 15.266 3.822 -16.422 1 93.81 234 ASP B O 1
ATOM 5276 N N . SER B 1 235 ? 15.711 4.492 -18.5 1 88.81 235 SER B N 1
ATOM 5277 C CA . SER B 1 235 ? 16.594 5.582 -18.094 1 88.81 235 SER B CA 1
ATOM 5278 C C . SER B 1 235 ? 15.859 6.605 -17.25 1 88.81 235 SER B C 1
ATOM 5280 O O . SER B 1 235 ? 16.375 7.043 -16.203 1 88.81 235 SER B O 1
ATOM 5282 N N . LEU B 1 236 ? 14.734 6.969 -17.625 1 83.94 236 LEU B N 1
ATOM 5283 C CA . LEU B 1 236 ? 13.992 8.031 -16.953 1 83.94 236 LEU B CA 1
ATOM 5284 C C . LEU B 1 236 ? 13.695 7.652 -15.508 1 83.94 236 LEU B C 1
ATOM 5286 O O . LEU B 1 236 ? 13.953 8.438 -14.594 1 83.94 236 LEU B O 1
ATOM 5290 N N . TYR B 1 237 ? 13.234 6.531 -15.312 1 86.69 237 TYR B N 1
ATOM 5291 C CA . TYR B 1 237 ? 12.883 6.113 -13.961 1 86.69 237 TYR B CA 1
ATOM 5292 C C . TYR B 1 237 ? 14.125 5.891 -13.109 1 86.69 237 TYR B C 1
ATOM 5294 O O . TYR B 1 237 ? 14.133 6.188 -11.914 1 86.69 237 TYR B O 1
ATOM 5302 N N . ARG B 1 238 ? 15.133 5.387 -13.703 1 89.25 238 ARG B N 1
ATOM 5303 C CA . ARG B 1 238 ? 16.391 5.172 -12.992 1 89.25 238 ARG B CA 1
ATOM 5304 C C . ARG B 1 238 ? 16.922 6.48 -12.422 1 89.25 238 ARG B C 1
ATOM 5306 O O . ARG B 1 238 ? 17.344 6.535 -11.258 1 89.25 238 ARG B O 1
ATOM 5313 N N . GLU B 1 239 ? 16.953 7.473 -13.219 1 87.62 239 GLU B N 1
ATOM 5314 C CA . GLU B 1 239 ? 17.422 8.781 -12.789 1 87.62 239 GLU B CA 1
ATOM 5315 C C . GLU B 1 239 ? 16.594 9.32 -11.625 1 87.62 239 GLU B C 1
ATOM 5317 O O . GLU B 1 239 ? 17.141 9.82 -10.641 1 87.62 239 GLU B O 1
ATOM 5322 N N . GLU B 1 240 ? 15.375 9.141 -11.758 1 86.62 240 GLU B N 1
ATOM 5323 C CA . GLU B 1 240 ? 14.469 9.617 -10.711 1 86.62 240 GLU B CA 1
ATOM 5324 C C . GLU B 1 240 ? 14.656 8.82 -9.422 1 86.62 240 GLU B C 1
ATOM 5326 O O . GLU B 1 240 ? 14.555 9.375 -8.32 1 86.62 240 GLU B O 1
ATOM 5331 N N . LYS B 1 241 ? 14.922 7.641 -9.578 1 89.44 241 LYS B N 1
ATOM 5332 C CA . LYS B 1 241 ? 14.992 6.746 -8.43 1 89.44 241 LYS B CA 1
ATOM 5333 C C . LYS B 1 241 ? 16.297 6.934 -7.668 1 89.44 241 LYS B C 1
ATOM 5335 O O . LYS B 1 241 ? 16.312 6.945 -6.434 1 89.44 241 LYS B O 1
ATOM 5340 N N . PHE B 1 242 ? 17.422 7.207 -8.359 1 90.88 242 PHE B N 1
ATOM 5341 C CA . PHE B 1 242 ? 18.703 7.137 -7.668 1 90.88 242 PHE B CA 1
ATOM 5342 C C . PHE B 1 242 ? 19.375 8.508 -7.633 1 90.88 242 PHE B C 1
ATOM 5344 O O . PHE B 1 242 ? 19.938 8.906 -6.609 1 90.88 242 PHE B O 1
ATOM 5351 N N . ASP B 1 243 ? 19.281 9.281 -8.648 1 90 243 ASP B N 1
ATOM 5352 C CA . ASP B 1 243 ? 20.062 10.516 -8.766 1 90 243 ASP B CA 1
ATOM 5353 C C . ASP B 1 243 ? 19.516 11.586 -7.824 1 90 243 ASP B C 1
ATOM 5355 O O . ASP B 1 243 ? 20.266 12.461 -7.371 1 90 243 ASP B O 1
ATOM 5359 N N . PHE B 1 244 ? 18.344 11.562 -7.508 1 90.38 244 PHE B N 1
ATOM 5360 C CA . PHE B 1 244 ? 17.688 12.516 -6.621 1 90.38 244 PHE B CA 1
ATOM 5361 C C . PHE B 1 244 ? 18.422 12.609 -5.289 1 90.38 244 PHE B C 1
ATOM 5363 O O . PHE B 1 244 ? 18.531 13.695 -4.719 1 90.38 244 PHE B O 1
ATOM 5370 N N . TRP B 1 245 ? 18.953 11.57 -4.848 1 94.06 245 TRP B N 1
ATOM 5371 C CA . TRP B 1 245 ? 19.453 11.453 -3.482 1 94.06 245 TRP B CA 1
ATOM 5372 C 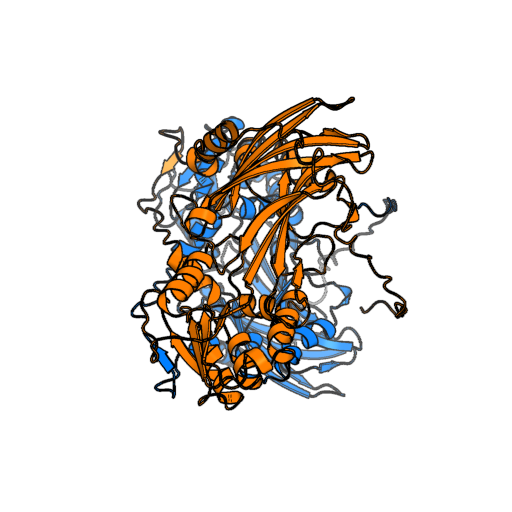C . TRP B 1 245 ? 20.859 12.047 -3.365 1 94.06 245 TRP B C 1
ATOM 5374 O O . TRP B 1 245 ? 21.328 12.336 -2.262 1 94.06 245 TRP B O 1
ATOM 5384 N N . LYS B 1 246 ? 21.531 12.164 -4.496 1 91.06 246 LYS B N 1
ATOM 5385 C CA . LYS B 1 246 ? 22.875 12.734 -4.48 1 91.06 246 LYS B CA 1
ATOM 5386 C C . LYS B 1 246 ? 22.828 14.227 -4.156 1 91.06 246 LYS B C 1
ATOM 5388 O O . LYS B 1 246 ? 23.797 14.781 -3.625 1 91.06 246 LYS B O 1
ATOM 5393 N N . ASN B 1 247 ? 21.766 14.812 -4.512 1 92.19 247 ASN B N 1
ATOM 5394 C CA . ASN B 1 247 ? 21.484 16.203 -4.18 1 92.19 247 ASN B CA 1
ATOM 5395 C C . ASN B 1 247 ? 20.016 16.422 -3.844 1 92.19 247 ASN B C 1
ATOM 5397 O O . ASN B 1 247 ? 19.25 16.906 -4.68 1 92.19 247 ASN B O 1
ATOM 5401 N N . CYS B 1 248 ? 19.703 16.141 -2.664 1 93.12 248 CYS B N 1
ATOM 5402 C CA . CYS B 1 248 ? 18.359 16.281 -2.127 1 93.12 248 CYS B CA 1
ATOM 5403 C C . CYS B 1 248 ? 18.219 17.594 -1.344 1 93.12 248 CYS B C 1
ATOM 5405 O O . CYS B 1 248 ? 18.5 17.625 -0.145 1 93.12 248 CYS B O 1
ATOM 5407 N N . TYR B 1 249 ? 17.797 18.703 -2 1 94 249 TYR B N 1
ATOM 5408 C CA . TYR B 1 249 ? 17.688 20.031 -1.38 1 94 249 TYR B CA 1
ATOM 5409 C C . TYR B 1 249 ? 19.016 20.453 -0.775 1 94 249 TYR B C 1
ATOM 5411 O O . TYR B 1 249 ? 19.062 20.875 0.387 1 94 249 TYR B O 1
ATOM 5419 N N . GLU B 1 250 ? 20.125 20.203 -1.54 1 92.62 250 GLU B N 1
ATOM 5420 C CA . GLU B 1 250 ? 21.484 20.625 -1.191 1 92.62 250 GLU B CA 1
ATOM 5421 C C . GLU B 1 250 ? 22.078 19.719 -0.106 1 92.62 250 GLU B C 1
ATOM 5423 O O . GLU B 1 250 ? 23.078 20.078 0.515 1 92.62 250 GLU B O 1
ATOM 5428 N N . LEU B 1 251 ? 21.406 18.641 0.229 1 96.38 251 LEU B N 1
ATOM 5429 C CA . LEU B 1 251 ? 21.891 17.672 1.202 1 96.38 251 LEU B CA 1
ATOM 5430 C C . LEU B 1 251 ? 22.359 16.391 0.51 1 96.38 251 LEU B C 1
ATOM 5432 O O . LEU B 1 251 ? 21.828 16.016 -0.531 1 96.38 251 LEU B O 1
ATOM 5436 N N . ASN B 1 252 ? 23.359 15.797 1.106 1 96.38 252 ASN B N 1
ATOM 5437 C CA . ASN B 1 252 ? 23.844 14.5 0.647 1 96.38 252 ASN B CA 1
ATOM 5438 C C . ASN B 1 252 ? 23.078 13.352 1.312 1 96.38 252 ASN B C 1
ATOM 5440 O O . ASN B 1 252 ? 23.25 13.094 2.502 1 96.38 252 ASN B O 1
ATOM 5444 N N . TYR B 1 253 ? 22.234 12.719 0.541 1 96.56 253 TYR B N 1
ATOM 5445 C CA . TYR B 1 253 ? 21.469 11.57 1.015 1 96.56 253 TYR B CA 1
ATOM 5446 C C . TYR B 1 253 ? 21.969 10.281 0.388 1 96.56 253 TYR B C 1
ATOM 5448 O O . TYR B 1 253 ? 21.234 9.305 0.262 1 96.56 253 TYR B O 1
ATOM 5456 N N . SER B 1 254 ? 23.172 10.18 -0.004 1 93.56 254 SER B N 1
ATOM 5457 C CA . SER B 1 254 ? 23.719 9.039 -0.732 1 93.56 254 SER B CA 1
ATOM 5458 C C . SER B 1 254 ? 23.734 7.785 0.133 1 93.56 254 SER B C 1
ATOM 5460 O O . SER B 1 254 ? 23.797 6.668 -0.385 1 93.56 254 SER B O 1
ATOM 5462 N N . SER B 1 255 ? 23.641 7.934 1.425 1 91.5 255 SER B N 1
ATOM 5463 C CA . SER B 1 255 ? 23.641 6.801 2.342 1 91.5 255 SER B CA 1
ATOM 5464 C C . SER B 1 255 ? 22.406 5.93 2.152 1 91.5 255 SER B C 1
ATOM 5466 O O . SER B 1 255 ? 22.375 4.777 2.588 1 91.5 255 SER B O 1
ATOM 5468 N N . VAL B 1 256 ? 21.391 6.496 1.498 1 93.69 256 VAL B N 1
ATOM 5469 C CA . VAL B 1 256 ? 20.156 5.723 1.289 1 93.69 256 VAL B CA 1
ATOM 5470 C C . VAL B 1 256 ? 20.328 4.824 0.064 1 93.69 256 VAL B C 1
ATOM 5472 O O . VAL B 1 256 ? 19.562 3.877 -0.122 1 93.69 256 VAL B O 1
ATOM 5475 N N . LEU B 1 257 ? 21.266 5.141 -0.773 1 93.69 257 LEU B N 1
ATOM 5476 C CA . LEU B 1 257 ? 21.375 4.531 -2.094 1 93.69 257 LEU B CA 1
ATOM 5477 C C . LEU B 1 257 ? 21.609 3.029 -1.98 1 93.69 257 LEU B C 1
ATOM 5479 O O . LEU B 1 257 ? 20.984 2.242 -2.697 1 93.69 257 LEU B O 1
ATOM 5483 N N . PRO B 1 258 ? 22.547 2.564 -1.009 1 93.62 258 PRO B N 1
ATOM 5484 C CA . PRO B 1 258 ? 22.734 1.116 -0.895 1 93.62 258 PRO B CA 1
ATOM 5485 C C . PRO B 1 258 ? 21.453 0.378 -0.533 1 93.62 258 PRO B C 1
ATOM 5487 O O . PRO B 1 258 ? 21.219 -0.74 -1 1 93.62 258 PRO B O 1
ATOM 5490 N N . ILE B 1 259 ? 20.656 0.994 0.26 1 93.94 259 ILE B N 1
ATOM 5491 C CA . ILE B 1 259 ? 19.375 0.4 0.657 1 93.94 259 ILE B CA 1
ATOM 5492 C C . ILE B 1 259 ? 18.438 0.372 -0.537 1 93.94 259 ILE B C 1
ATOM 5494 O O . ILE B 1 259 ? 17.797 -0.653 -0.815 1 93.94 259 ILE B O 1
ATOM 5498 N N . LEU B 1 260 ? 18.359 1.469 -1.285 1 93.19 260 LEU B N 1
ATOM 5499 C CA . LEU B 1 260 ? 17.469 1.597 -2.434 1 93.19 260 LEU B CA 1
ATOM 5500 C C . LEU B 1 260 ? 17.859 0.625 -3.539 1 93.19 260 LEU B C 1
ATOM 5502 O O . LEU B 1 260 ? 17 0.082 -4.234 1 93.19 260 LEU B O 1
ATOM 5506 N N . LYS B 1 261 ? 19.094 0.423 -3.695 1 93.88 261 LYS B N 1
ATOM 5507 C CA . LYS B 1 261 ? 19.594 -0.448 -4.754 1 93.88 261 LYS B CA 1
ATOM 5508 C C . LYS B 1 261 ? 19.281 -1.91 -4.461 1 93.88 261 LYS B C 1
ATOM 5510 O O . LYS B 1 261 ? 19.344 -2.756 -5.359 1 93.88 261 LYS B O 1
ATOM 5515 N N . GLU B 1 262 ? 19 -2.197 -3.182 1 95.62 262 GLU B N 1
ATOM 5516 C CA . GLU B 1 262 ? 18.641 -3.559 -2.795 1 95.62 262 GLU B CA 1
ATOM 5517 C C . GLU B 1 262 ? 17.125 -3.77 -2.836 1 95.62 262 GLU B C 1
ATOM 5519 O O . GLU B 1 262 ? 16.641 -4.883 -2.619 1 95.62 262 GLU B O 1
ATOM 5524 N N . GLU B 1 263 ? 16.406 -2.748 -3.125 1 92.12 263 GLU B N 1
ATOM 5525 C CA . GLU B 1 263 ? 14.953 -2.855 -3.27 1 92.12 263 GLU B CA 1
ATOM 5526 C C . GLU B 1 263 ? 14.562 -3.131 -4.719 1 92.12 263 GLU B C 1
ATOM 5528 O O . GLU B 1 263 ? 15.297 -2.781 -5.645 1 92.12 263 GLU B O 1
ATOM 5533 N N . VAL B 1 264 ? 13.445 -3.762 -4.832 1 94.88 264 VAL B N 1
ATOM 5534 C CA . VAL B 1 264 ? 12.914 -4.008 -6.168 1 94.88 264 VAL B CA 1
ATOM 5535 C C . VAL B 1 264 ? 11.828 -2.979 -6.492 1 94.88 264 VAL B C 1
ATOM 5537 O O . VAL B 1 264 ? 11.242 -2.381 -5.586 1 94.88 264 VAL B O 1
ATOM 5540 N N . VAL B 1 265 ? 11.703 -2.777 -7.719 1 94.69 265 VAL B N 1
ATOM 5541 C CA . VAL B 1 265 ? 10.57 -1.986 -8.18 1 94.69 265 VAL B CA 1
ATOM 5542 C C . VAL B 1 265 ? 9.477 -2.912 -8.711 1 94.69 265 VAL B C 1
ATOM 5544 O O . VAL B 1 265 ? 9.742 -3.762 -9.562 1 94.69 265 VAL B O 1
ATOM 5547 N N . ILE B 1 266 ? 8.328 -2.83 -8.141 1 96.25 266 ILE B N 1
ATOM 5548 C CA . ILE B 1 266 ? 7.172 -3.6 -8.586 1 96.25 266 ILE B CA 1
ATOM 5549 C C . ILE B 1 266 ? 6.25 -2.711 -9.422 1 96.25 266 ILE B C 1
ATOM 5551 O O . ILE B 1 266 ? 5.645 -1.772 -8.898 1 96.25 266 ILE B O 1
ATOM 5555 N N . ASP B 1 267 ? 6.176 -2.971 -10.703 1 96.12 267 ASP B N 1
ATOM 5556 C CA . ASP B 1 267 ? 5.406 -2.105 -11.594 1 96.12 267 ASP B CA 1
ATOM 5557 C C . ASP B 1 267 ? 5.125 -2.797 -12.922 1 96.12 267 ASP B C 1
ATOM 5559 O O . ASP B 1 267 ? 5.602 -3.908 -13.164 1 96.12 267 ASP B O 1
ATOM 5563 N N . TYR B 1 268 ? 4.273 -2.129 -13.711 1 97.62 268 TYR B N 1
ATOM 5564 C CA . TYR B 1 268 ? 4.027 -2.578 -15.078 1 97.62 268 TYR B CA 1
ATOM 5565 C C . TYR B 1 268 ? 5.137 -2.111 -16.016 1 97.62 268 TYR B C 1
ATOM 5567 O O . TYR B 1 268 ? 5.512 -0.936 -16 1 97.62 268 TYR B O 1
ATOM 5575 N N . VAL B 1 269 ? 5.668 -2.996 -16.766 1 97.69 269 VAL B N 1
ATOM 5576 C CA . VAL B 1 269 ? 6.66 -2.67 -17.797 1 97.69 269 VAL B CA 1
ATOM 5577 C C . VAL B 1 269 ? 6.016 -2.711 -19.172 1 97.69 269 VAL B C 1
ATOM 5579 O O . VAL B 1 269 ? 5.344 -3.684 -19.531 1 97.69 269 VAL B O 1
ATOM 5582 N N . ASP B 1 270 ? 6.172 -1.628 -19.891 1 97.06 270 ASP B N 1
ATOM 5583 C CA . ASP B 1 270 ? 5.703 -1.604 -21.281 1 97.06 270 ASP B CA 1
ATOM 5584 C C . ASP B 1 270 ? 6.586 -2.477 -22.172 1 97.06 270 ASP B C 1
ATOM 5586 O O . ASP B 1 270 ? 7.812 -2.389 -22.109 1 97.06 270 ASP B O 1
ATOM 5590 N N . LYS B 1 271 ? 5.941 -3.256 -22.984 1 97.25 271 LYS B N 1
ATOM 5591 C CA . LYS B 1 271 ? 6.648 -4.195 -23.844 1 97.25 271 LYS B CA 1
ATOM 5592 C C . LYS B 1 271 ? 7.641 -3.469 -24.75 1 97.25 271 LYS B C 1
ATOM 5594 O O . LYS B 1 271 ? 8.648 -4.043 -25.156 1 97.25 271 LYS B O 1
ATOM 5599 N N . ASN B 1 272 ? 7.422 -2.209 -25.016 1 96.75 272 ASN B N 1
ATOM 5600 C CA . ASN B 1 272 ? 8.281 -1.434 -25.906 1 96.75 272 ASN B CA 1
ATOM 5601 C C . ASN B 1 272 ? 9.633 -1.14 -25.266 1 96.75 272 ASN B C 1
ATOM 5603 O O . ASN B 1 272 ? 10.578 -0.748 -25.953 1 96.75 272 ASN B O 1
ATOM 5607 N N . PHE B 1 273 ? 9.703 -1.373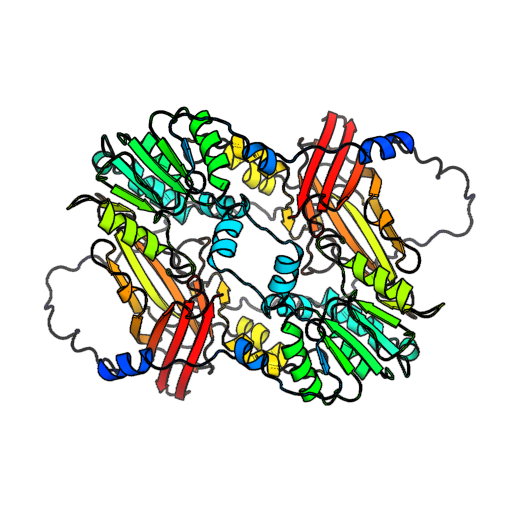 -23.969 1 97.5 273 PHE B N 1
ATOM 5608 C CA . PHE B 1 273 ? 10.945 -1.064 -23.281 1 97.5 273 PHE B CA 1
ATOM 5609 C C . PHE B 1 273 ? 11.812 -2.311 -23.141 1 97.5 273 PHE B C 1
ATOM 5611 O O . PHE B 1 273 ? 12.938 -2.236 -22.641 1 97.5 273 PHE B O 1
ATOM 5618 N N . ILE B 1 274 ? 11.328 -3.463 -23.562 1 98.44 274 ILE B N 1
ATOM 5619 C CA . ILE B 1 274 ? 12.117 -4.688 -23.562 1 98.44 274 ILE B CA 1
ATOM 5620 C C . ILE B 1 274 ? 13.172 -4.625 -24.672 1 98.44 274 ILE B C 1
ATOM 5622 O O . ILE B 1 274 ? 12.852 -4.344 -25.828 1 98.44 274 ILE B O 1
ATOM 5626 N N . VAL B 1 275 ? 14.414 -4.953 -24.312 1 98.56 275 VAL B N 1
ATOM 5627 C CA . VAL B 1 275 ? 15.484 -4.758 -25.281 1 98.56 275 VAL B CA 1
ATOM 5628 C C . VAL B 1 275 ? 16.188 -6.086 -25.547 1 98.56 275 VAL B C 1
ATOM 5630 O O . VAL B 1 275 ? 17.172 -6.145 -26.297 1 98.56 275 VAL B O 1
ATOM 5633 N N . THR B 1 276 ? 15.797 -7.137 -24.938 1 98.69 276 THR B N 1
ATOM 5634 C CA . THR B 1 276 ? 16.375 -8.461 -25.125 1 98.69 276 THR B CA 1
ATOM 5635 C C . THR B 1 276 ? 15.297 -9.484 -25.469 1 98.69 276 THR B C 1
ATOM 5637 O O . THR B 1 276 ? 14.102 -9.172 -25.406 1 98.69 276 THR B O 1
ATOM 5640 N N . ASP B 1 277 ? 15.766 -10.625 -25.844 1 98.19 277 ASP B N 1
ATOM 5641 C CA . ASP B 1 277 ? 14.859 -11.766 -25.766 1 98.19 277 ASP B CA 1
ATOM 5642 C C . ASP B 1 277 ? 14.594 -12.164 -24.312 1 98.19 277 ASP B C 1
ATOM 5644 O O . ASP B 1 277 ? 14.938 -11.422 -23.391 1 98.19 277 ASP B O 1
ATOM 5648 N N . THR B 1 278 ? 13.867 -13.266 -24.141 1 98 278 THR B N 1
ATOM 5649 C CA . THR B 1 278 ? 13.414 -13.695 -22.828 1 98 278 THR B CA 1
ATOM 5650 C C . THR B 1 278 ? 14.031 -15.039 -22.453 1 98 278 THR B C 1
ATOM 5652 O O . THR B 1 278 ? 14.242 -15.891 -23.312 1 98 278 THR B O 1
ATOM 5655 N N . CYS B 1 279 ? 14.344 -15.234 -21.234 1 98.25 279 CYS B N 1
ATOM 5656 C CA . CYS B 1 279 ? 14.859 -16.5 -20.734 1 98.25 279 CYS B CA 1
ATOM 5657 C C . CYS B 1 279 ? 13.992 -17.047 -19.609 1 98.25 279 CYS B C 1
ATOM 5659 O O . CYS B 1 279 ? 13.625 -16.297 -18.688 1 98.25 279 CYS B O 1
ATOM 5661 N N . CYS B 1 280 ? 13.609 -18.297 -19.641 1 98.44 280 CYS B N 1
ATOM 5662 C CA . CYS B 1 280 ? 12.922 -18.953 -18.531 1 98.44 280 CYS B CA 1
ATOM 5663 C C . CYS B 1 280 ? 13.914 -19.359 -17.453 1 98.44 280 CYS B C 1
ATOM 5665 O O . CYS B 1 280 ? 14.82 -20.156 -17.688 1 98.44 280 CYS B O 1
ATOM 5667 N N . ILE B 1 281 ? 13.711 -18.875 -16.25 1 98.06 281 ILE B N 1
ATOM 5668 C CA . ILE B 1 281 ? 14.727 -19.094 -15.227 1 98.06 281 ILE B CA 1
ATOM 5669 C C . ILE B 1 281 ? 14.188 -20.047 -14.164 1 98.06 281 ILE B C 1
ATOM 5671 O O . ILE B 1 281 ? 14.938 -20.484 -13.289 1 98.06 281 ILE B O 1
ATOM 5675 N N . LEU B 1 282 ? 12.93 -20.344 -14.164 1 98.56 282 LEU B N 1
ATOM 5676 C CA . LEU B 1 282 ? 12.336 -21.312 -13.258 1 98.56 282 LEU B CA 1
ATOM 5677 C C . LEU B 1 282 ? 11.156 -22.031 -13.914 1 98.56 282 LEU B C 1
ATOM 5679 O O . LEU B 1 282 ? 10.328 -21.391 -14.57 1 98.56 282 LEU B O 1
ATOM 5683 N N . LYS B 1 283 ? 11.133 -23.266 -13.875 1 98.25 283 LYS B N 1
ATOM 5684 C CA . LYS B 1 283 ? 10 -24.109 -14.258 1 98.25 283 LYS B CA 1
ATOM 5685 C C . LYS B 1 283 ? 9.539 -24.984 -13.094 1 98.25 283 LYS B C 1
ATOM 5687 O O . LYS B 1 283 ? 10.328 -25.734 -12.523 1 98.25 283 LYS B O 1
ATOM 5692 N N . LEU B 1 284 ? 8.266 -24.859 -12.75 1 98.56 284 LEU B N 1
ATOM 5693 C CA . LEU B 1 284 ? 7.691 -25.656 -11.672 1 98.56 284 LEU B CA 1
ATOM 5694 C C . LEU B 1 284 ? 6.539 -26.516 -12.18 1 98.56 284 LEU B C 1
ATOM 5696 O O . LEU B 1 284 ? 5.625 -26 -12.836 1 98.56 284 LEU B O 1
ATOM 5700 N N . ASP B 1 285 ? 6.645 -27.734 -11.969 1 98.62 285 ASP B N 1
ATOM 5701 C CA . ASP B 1 285 ? 5.516 -28.656 -12.047 1 98.62 285 ASP B CA 1
ATOM 5702 C C . ASP B 1 285 ? 4.977 -28.984 -10.656 1 98.62 285 ASP B C 1
ATOM 5704 O O . ASP B 1 285 ? 5.605 -29.734 -9.898 1 98.62 285 ASP B O 1
ATOM 5708 N N . LEU B 1 286 ? 3.854 -28.469 -10.336 1 98.31 286 LEU B N 1
ATOM 5709 C CA . LEU B 1 286 ? 3.32 -28.562 -8.984 1 98.31 286 LEU B CA 1
ATOM 5710 C C . LEU B 1 286 ? 3.004 -30.016 -8.625 1 98.31 286 LEU B C 1
ATOM 5712 O O . LEU B 1 286 ? 2.885 -30.344 -7.445 1 98.31 286 LEU B O 1
ATOM 5716 N N . ASN B 1 287 ? 2.824 -30.844 -9.609 1 98 287 ASN B N 1
ATOM 5717 C CA . ASN B 1 287 ? 2.549 -32.25 -9.32 1 98 287 ASN B CA 1
ATOM 5718 C C . ASN B 1 287 ? 3.768 -32.938 -8.727 1 98 287 ASN B C 1
ATOM 5720 O O . ASN B 1 287 ? 3.631 -33.969 -8.039 1 98 287 ASN B O 1
ATOM 5724 N N . THR B 1 288 ? 4.953 -32.344 -9.016 1 97.88 288 THR B N 1
ATOM 5725 C CA . THR B 1 288 ? 6.137 -33.125 -8.633 1 97.88 288 THR B CA 1
ATOM 5726 C C . THR B 1 288 ? 7.105 -32.25 -7.832 1 97.88 288 THR B C 1
ATOM 5728 O O . THR B 1 288 ? 7.961 -32.781 -7.113 1 97.88 288 THR B O 1
ATOM 5731 N N . CYS B 1 289 ? 6.996 -30.969 -7.945 1 97.88 289 CYS B N 1
ATOM 5732 C CA . CYS B 1 289 ? 7.98 -30.109 -7.293 1 97.88 289 CYS B CA 1
ATOM 5733 C C . CYS B 1 289 ? 7.891 -30.234 -5.777 1 97.88 289 CYS B C 1
ATOM 5735 O O . CYS B 1 289 ? 6.879 -30.688 -5.246 1 97.88 289 CYS B O 1
ATOM 5737 N N . THR B 1 290 ? 9.008 -29.844 -5.105 1 97.94 290 THR B N 1
ATOM 5738 C CA . THR B 1 290 ? 9.109 -29.891 -3.65 1 97.94 290 THR B CA 1
ATOM 5739 C C . THR B 1 290 ? 9.414 -28.5 -3.094 1 97.94 290 THR B C 1
ATOM 5741 O O . THR B 1 290 ? 9.68 -27.562 -3.854 1 97.94 290 THR B O 1
ATOM 5744 N N . LYS B 1 291 ? 9.336 -28.406 -1.796 1 96.62 291 LYS B N 1
ATOM 5745 C CA . LYS B 1 291 ? 9.641 -27.125 -1.14 1 96.62 291 LYS B CA 1
ATOM 5746 C C . LYS B 1 291 ? 11.07 -26.688 -1.438 1 96.62 291 LYS B C 1
ATOM 5748 O O . LYS B 1 291 ? 11.344 -25.484 -1.527 1 96.62 291 LYS B O 1
ATOM 5753 N N . GLU B 1 292 ? 11.992 -27.609 -1.601 1 96 292 GLU B N 1
ATOM 5754 C CA . GLU B 1 292 ? 13.398 -27.297 -1.874 1 96 292 GLU B CA 1
ATOM 5755 C C . GLU B 1 292 ? 13.562 -26.641 -3.24 1 96 292 GLU B C 1
ATOM 5757 O O . GLU B 1 292 ? 14.516 -25.891 -3.463 1 96 292 GLU B O 1
ATOM 5762 N N . ASP B 1 293 ? 12.609 -26.906 -4.121 1 97.5 293 ASP B N 1
ATOM 5763 C CA . ASP B 1 293 ? 12.664 -26.359 -5.477 1 97.5 293 ASP B CA 1
ATOM 5764 C C . ASP B 1 293 ? 12.312 -24.875 -5.48 1 97.5 293 ASP B C 1
ATOM 5766 O O . ASP B 1 293 ? 12.539 -24.172 -6.477 1 97.5 293 ASP B O 1
ATOM 5770 N N . LEU B 1 294 ? 11.812 -24.391 -4.406 1 97.69 294 LEU B N 1
ATOM 5771 C CA . LEU B 1 294 ? 11.305 -23.031 -4.352 1 97.69 294 LEU B CA 1
ATOM 5772 C C . LEU B 1 294 ? 12.422 -22.047 -4.012 1 97.69 294 LEU B C 1
ATOM 5774 O O . LEU B 1 294 ? 12.227 -20.828 -4.062 1 97.69 294 LEU B O 1
ATOM 5778 N N . SER B 1 295 ? 13.523 -22.469 -3.545 1 97.81 295 SER B N 1
ATOM 5779 C CA . SER B 1 295 ? 14.797 -21.766 -3.475 1 97.81 295 SER B CA 1
ATOM 5780 C C . SER B 1 295 ? 15.781 -22.281 -4.52 1 97.81 295 SER B C 1
ATOM 5782 O O . SER B 1 295 ? 16.156 -23.453 -4.5 1 97.81 295 SER B O 1
ATOM 5784 N N . PHE B 1 296 ? 16.188 -21.391 -5.402 1 97.81 296 PHE B N 1
ATOM 5785 C CA . PHE B 1 296 ? 16.906 -21.906 -6.562 1 97.81 296 PHE B CA 1
ATOM 5786 C C . PHE B 1 296 ? 17.906 -20.891 -7.086 1 97.81 296 PHE B C 1
ATOM 5788 O O . PHE B 1 296 ? 17.891 -19.734 -6.66 1 97.81 296 PHE B O 1
ATOM 5795 N N . ALA B 1 297 ? 18.797 -21.359 -7.898 1 98.12 297 ALA B N 1
ATOM 5796 C CA . ALA B 1 297 ? 19.672 -20.547 -8.75 1 98.12 297 ALA B CA 1
ATOM 5797 C C . ALA B 1 297 ? 19.656 -21.062 -10.188 1 98.12 297 ALA B C 1
ATOM 5799 O O . ALA B 1 297 ? 19.625 -22.281 -10.422 1 98.12 297 ALA B O 1
ATOM 5800 N N . SER B 1 298 ? 19.656 -20.188 -11.117 1 97.25 298 SER B N 1
ATOM 5801 C CA . SER B 1 298 ? 19.625 -20.547 -12.531 1 97.25 298 SER B CA 1
ATOM 5802 C C . SER B 1 298 ? 20.5 -19.609 -13.352 1 97.25 298 SER B C 1
ATOM 5804 O O . SER B 1 298 ? 20.5 -18.391 -13.141 1 97.25 298 SER B O 1
ATOM 5806 N N . PRO B 1 299 ? 21.297 -20.203 -14.234 1 97.25 299 PRO B N 1
ATOM 5807 C CA . PRO B 1 299 ? 21.938 -19.344 -15.227 1 97.25 299 PRO B CA 1
ATOM 5808 C C . PRO B 1 299 ? 20.969 -18.828 -16.281 1 97.25 299 PRO B C 1
ATOM 5810 O O . PRO B 1 299 ? 19.875 -19.391 -16.438 1 97.25 299 PRO B O 1
ATOM 5813 N N . PHE B 1 300 ? 21.297 -17.703 -16.891 1 97.56 300 PHE B N 1
ATOM 5814 C CA . PHE B 1 300 ? 20.5 -17.188 -18 1 97.56 300 PHE B CA 1
ATOM 5815 C C . PHE B 1 300 ? 21.375 -16.531 -19.047 1 97.56 300 PHE B C 1
ATOM 5817 O O . PHE B 1 300 ? 22.531 -16.188 -18.781 1 97.56 300 PHE B O 1
ATOM 5824 N N . ARG B 1 301 ? 20.828 -16.484 -20.219 1 97.56 301 ARG B N 1
ATOM 5825 C CA . ARG B 1 301 ? 21.422 -15.797 -21.359 1 97.56 301 ARG B CA 1
ATOM 5826 C C . ARG B 1 301 ? 20.391 -14.898 -22.047 1 97.56 301 ARG B C 1
ATOM 5828 O O . ARG B 1 301 ? 19.297 -15.344 -22.391 1 97.56 301 ARG B O 1
ATOM 5835 N N . LEU B 1 302 ? 20.75 -13.648 -22.234 1 98.25 302 LEU B N 1
ATOM 5836 C CA . LEU B 1 302 ? 19.875 -12.688 -22.891 1 98.25 302 LEU B CA 1
ATOM 5837 C C . LEU B 1 302 ? 20.547 -12.086 -24.125 1 98.25 302 LEU B C 1
ATOM 5839 O O . LEU B 1 302 ? 21.609 -11.492 -24.016 1 98.25 302 LEU B O 1
ATOM 5843 N N . LYS B 1 303 ? 19.891 -12.234 -25.203 1 98.38 303 LYS B N 1
ATOM 5844 C CA . LYS B 1 303 ? 20.375 -11.641 -26.438 1 98.38 303 LYS B CA 1
ATOM 5845 C C . LYS B 1 303 ? 19.656 -10.336 -26.75 1 98.38 303 LYS B C 1
ATOM 5847 O O . LYS B 1 303 ? 18.422 -10.289 -26.766 1 98.38 303 LYS B O 1
ATOM 5852 N N . MET B 1 304 ? 20.5 -9.297 -27.031 1 98.31 304 MET B N 1
ATOM 5853 C CA . MET B 1 304 ? 19.922 -7.996 -27.359 1 98.31 304 MET B CA 1
ATOM 5854 C C . MET B 1 304 ? 19.172 -8.039 -28.688 1 98.31 304 MET B C 1
ATOM 5856 O O . MET B 1 304 ? 19.672 -8.602 -29.656 1 98.31 304 MET B O 1
ATOM 5860 N N . THR B 1 305 ? 17.969 -7.441 -28.719 1 98.31 305 THR B N 1
ATOM 5861 C CA . THR B 1 305 ? 17.141 -7.5 -29.922 1 98.31 305 THR B CA 1
ATOM 5862 C C . THR B 1 305 ? 17.219 -6.184 -30.688 1 98.31 305 THR B C 1
ATOM 5864 O O . THR B 1 305 ? 16.75 -6.094 -31.812 1 98.31 305 THR B O 1
ATOM 5867 N N . LYS B 1 306 ? 17.828 -5.141 -30.094 1 97.38 306 LYS B N 1
ATOM 5868 C CA . LYS B 1 306 ? 17.953 -3.83 -30.734 1 97.38 306 LYS B CA 1
ATOM 5869 C C . LYS B 1 306 ? 19.062 -3.014 -30.078 1 97.38 306 LYS B C 1
ATOM 5871 O O . LYS B 1 306 ? 19.547 -3.348 -29 1 97.38 306 LYS B O 1
ATOM 5876 N N . LYS B 1 307 ? 19.453 -2.02 -30.828 1 97.38 307 LYS B N 1
ATOM 5877 C CA . LYS B 1 307 ? 20.359 -1.018 -30.281 1 97.38 307 LYS B CA 1
ATOM 5878 C C . LYS B 1 307 ? 19.656 -0.136 -29.25 1 97.38 307 LYS B C 1
ATOM 5880 O O . LYS B 1 307 ? 18.625 0.489 -29.562 1 97.38 307 LYS B O 1
ATOM 5885 N N . ASP B 1 308 ? 20.156 -0.112 -28.094 1 97.81 308 ASP B N 1
ATOM 5886 C CA . ASP B 1 308 ? 19.531 0.65 -27.016 1 97.81 308 ASP B CA 1
ATOM 5887 C C . ASP B 1 308 ? 20.422 0.699 -25.781 1 97.81 308 ASP B C 1
ATOM 5889 O O . ASP B 1 308 ? 21.625 0.462 -25.859 1 97.81 308 ASP B O 1
ATOM 5893 N N . TYR B 1 309 ? 19.844 1.083 -24.672 1 98 309 TYR B N 1
ATOM 5894 C CA . TYR B 1 309 ? 20.453 0.973 -23.344 1 98 309 TYR B CA 1
ATOM 5895 C C . TYR B 1 309 ? 19.734 -0.074 -22.5 1 98 309 TYR B C 1
ATOM 5897 O O . TYR B 1 309 ? 18.547 -0.318 -22.688 1 98 309 TYR B O 1
ATOM 5905 N N . LEU B 1 310 ? 20.484 -0.714 -21.703 1 98.19 310 LEU B N 1
ATOM 5906 C CA . LEU B 1 310 ? 19.922 -1.611 -20.719 1 98.19 310 LEU B CA 1
ATOM 5907 C C . LEU B 1 310 ? 20.172 -1.088 -19.297 1 98.19 310 LEU B C 1
ATOM 5909 O O . LEU B 1 310 ? 21.312 -0.942 -18.891 1 98.19 310 LEU B O 1
ATOM 5913 N N . HIS B 1 311 ? 19.078 -0.811 -18.609 1 97.88 311 HIS B N 1
ATOM 5914 C CA . HIS B 1 311 ? 19.156 -0.178 -17.312 1 97.88 311 HIS B CA 1
ATOM 5915 C C . HIS B 1 311 ? 18.781 -1.153 -16.203 1 97.88 311 HIS B C 1
ATOM 5917 O O . HIS B 1 311 ? 19.078 -0.916 -15.023 1 97.88 311 HIS B O 1
ATOM 5923 N N . ALA B 1 312 ? 18 -2.209 -16.516 1 98.38 312 ALA B N 1
ATOM 5924 C CA . ALA B 1 312 ? 17.469 -3.123 -15.508 1 98.38 312 ALA B CA 1
ATOM 5925 C C . ALA B 1 312 ? 17.047 -4.445 -16.141 1 98.38 312 ALA B C 1
ATOM 5927 O O . ALA B 1 312 ? 17.016 -4.57 -17.359 1 98.38 312 ALA B O 1
ATOM 5928 N N . LEU B 1 313 ? 16.828 -5.418 -15.328 1 98.69 313 LEU B N 1
ATOM 5929 C CA . LEU B 1 313 ? 16.172 -6.664 -15.711 1 98.69 313 LEU B CA 1
ATOM 5930 C C . LEU B 1 313 ? 14.766 -6.746 -15.125 1 98.69 313 LEU B C 1
ATOM 5932 O O . LEU B 1 313 ? 14.523 -6.285 -14.008 1 98.69 313 LEU B O 1
ATOM 5936 N N . VAL B 1 314 ? 13.875 -7.277 -15.914 1 98.75 314 VAL B N 1
ATOM 5937 C CA . VAL B 1 314 ? 12.492 -7.457 -15.469 1 98.75 314 VAL B CA 1
ATOM 5938 C C . VAL B 1 314 ? 12.18 -8.945 -15.336 1 98.75 314 VAL B C 1
ATOM 5940 O O . VAL B 1 314 ? 12.609 -9.758 -16.156 1 98.75 314 VAL B O 1
ATOM 5943 N N . ILE B 1 315 ? 11.484 -9.281 -14.242 1 98.88 315 ILE B N 1
ATOM 5944 C CA . ILE B 1 315 ? 11.078 -10.664 -13.977 1 98.88 315 ILE B CA 1
ATOM 5945 C C . ILE B 1 315 ? 9.562 -10.742 -13.859 1 98.88 315 ILE B C 1
ATOM 5947 O O . ILE B 1 315 ? 8.93 -9.883 -13.242 1 98.88 315 ILE B O 1
ATOM 5951 N N . TRP B 1 316 ? 9 -11.734 -14.484 1 98.81 316 TRP B N 1
ATOM 5952 C CA . TRP B 1 316 ? 7.574 -12.016 -14.391 1 98.81 316 TRP B CA 1
ATOM 5953 C C . TRP B 1 316 ? 7.309 -13.516 -14.406 1 98.81 316 TRP B C 1
ATOM 5955 O O . TRP B 1 316 ? 8.25 -14.32 -14.398 1 98.81 316 TRP B O 1
ATOM 5965 N N . PHE B 1 317 ? 6.035 -13.914 -14.305 1 98.81 317 PHE B N 1
ATOM 5966 C CA . PHE B 1 317 ? 5.75 -15.344 -14.305 1 98.81 317 PHE B CA 1
ATOM 5967 C C . PHE B 1 317 ? 4.52 -15.656 -15.141 1 98.81 317 PHE B C 1
ATOM 5969 O O . PHE B 1 317 ? 3.709 -14.773 -15.422 1 98.81 317 PHE B O 1
ATOM 5976 N N . ASP B 1 318 ? 4.477 -16.844 -15.633 1 98.56 318 ASP B N 1
ATOM 5977 C CA . ASP B 1 318 ? 3.334 -17.453 -16.297 1 98.56 318 ASP B CA 1
ATOM 5978 C C . ASP B 1 318 ? 2.838 -18.672 -15.531 1 98.56 318 ASP B C 1
ATOM 5980 O O . ASP B 1 318 ? 3.621 -19.359 -14.867 1 98.56 318 ASP B O 1
ATOM 5984 N N . VAL B 1 319 ? 1.56 -18.859 -15.594 1 98 319 VAL B N 1
ATOM 5985 C CA . VAL B 1 319 ? 1.006 -20.062 -15.008 1 98 319 VAL B CA 1
ATOM 5986 C C . VAL B 1 319 ? 0.132 -20.797 -16.031 1 98 319 VAL B C 1
ATOM 5988 O O . VAL B 1 319 ? -0.442 -20.156 -16.922 1 98 319 VAL B O 1
ATOM 5991 N N . SER B 1 320 ? 0.077 -22.125 -15.898 1 98.19 320 SER B N 1
ATOM 5992 C CA . SER B 1 320 ? -0.682 -22.938 -16.844 1 98.19 320 SER B CA 1
ATOM 5993 C C . SER B 1 320 ? -1.542 -23.969 -16.125 1 98.19 320 SER B C 1
ATOM 5995 O O . SER B 1 320 ? -1.16 -24.469 -15.062 1 98.19 320 SER B O 1
ATOM 5997 N N . PHE B 1 321 ? -2.723 -24.188 -16.641 1 98.25 321 PHE B N 1
ATOM 5998 C CA . PHE B 1 321 ? -3.623 -25.281 -16.281 1 98.25 321 PHE B CA 1
ATOM 5999 C C . PHE B 1 321 ? -3.551 -26.406 -17.312 1 98.25 321 PHE B C 1
ATOM 6001 O O . PHE B 1 321 ? -4.496 -26.609 -18.078 1 98.25 321 PHE B O 1
ATOM 6008 N N . SER B 1 322 ? -2.48 -27.109 -17.266 1 96.62 322 SER B N 1
ATOM 6009 C CA . SER B 1 322 ? -2.133 -28 -18.359 1 96.62 322 SER B CA 1
ATOM 6010 C C . SER B 1 322 ? -3.037 -29.234 -18.375 1 96.62 322 SER B C 1
ATOM 6012 O O . SER B 1 322 ? -3.104 -29.953 -19.375 1 96.62 322 SER B O 1
ATOM 6014 N N . ALA B 1 323 ? -3.709 -29.469 -17.25 1 95.06 323 ALA B N 1
ATOM 6015 C CA . ALA B 1 323 ? -4.613 -30.609 -17.172 1 95.06 323 ALA B CA 1
ATOM 6016 C C . ALA B 1 323 ? -5.891 -30.359 -17.969 1 95.06 323 ALA B C 1
ATOM 6018 O O . ALA B 1 323 ? -6.652 -31.297 -18.234 1 95.06 323 ALA B O 1
ATOM 6019 N N . CYS B 1 324 ? -6.152 -29.141 -18.297 1 95 324 CYS B N 1
ATOM 6020 C CA . CYS B 1 324 ? -7.367 -28.781 -19.016 1 95 324 CYS B CA 1
ATOM 6021 C C . CYS B 1 324 ? -7.359 -29.359 -20.422 1 95 324 CYS B C 1
ATOM 6023 O O . CYS B 1 324 ? -6.297 -29.656 -20.969 1 95 324 CYS B O 1
ATOM 6025 N N . HIS B 1 325 ? -8.578 -29.484 -21 1 93.56 325 HIS B N 1
ATOM 6026 C CA . HIS B 1 325 ? -8.742 -30.078 -22.328 1 93.56 325 HIS B CA 1
ATOM 6027 C C . HIS B 1 325 ? -8.016 -29.266 -23.391 1 93.56 325 HIS B C 1
ATOM 6029 O O . HIS B 1 325 ? -7.336 -29.828 -24.25 1 93.56 325 HIS B O 1
ATOM 6035 N N . THR B 1 326 ? -8.188 -27.969 -23.344 1 93.38 326 THR B N 1
ATOM 6036 C CA . THR B 1 326 ? -7.406 -27.047 -24.156 1 93.38 326 THR B CA 1
ATOM 6037 C C . THR B 1 326 ? -6.496 -26.188 -23.281 1 93.38 326 THR B C 1
ATOM 6039 O O . THR B 1 326 ? -6.75 -26.016 -22.078 1 93.38 326 THR B O 1
ATOM 6042 N N . GLU B 1 327 ? -5.551 -25.781 -23.891 1 90.44 327 GLU B N 1
ATOM 6043 C CA . GLU B 1 327 ? -4.551 -25.031 -23.141 1 90.44 327 GLU B CA 1
ATOM 6044 C C . GLU B 1 327 ? -5.16 -23.781 -22.516 1 90.44 327 GLU B C 1
ATOM 6046 O O . GLU B 1 327 ? -5.773 -22.969 -23.219 1 90.44 327 GLU B O 1
ATOM 6051 N N . ILE B 1 328 ? -5.086 -23.625 -21.234 1 97.31 328 ILE B N 1
ATOM 6052 C CA . ILE B 1 328 ? -5.484 -22.438 -20.484 1 97.31 328 ILE B CA 1
ATOM 6053 C C . ILE B 1 328 ? -4.309 -21.938 -19.641 1 97.31 328 ILE B C 1
ATOM 6055 O O . ILE B 1 328 ? -3.703 -22.719 -18.906 1 97.31 328 ILE B O 1
ATOM 6059 N N . SER B 1 329 ? -3.9 -20.734 -19.906 1 97.88 329 SER B N 1
ATOM 6060 C CA . SER B 1 329 ? -2.775 -20.141 -19.188 1 97.88 329 SER B CA 1
ATOM 6061 C C . SER B 1 329 ? -2.906 -18.625 -19.141 1 97.88 329 SER B C 1
ATOM 6063 O O . SER B 1 329 ? -3.775 -18.047 -19.797 1 97.88 329 SER B O 1
ATOM 6065 N N . PHE B 1 330 ? -2.119 -17.984 -18.266 1 97.94 330 PHE B N 1
ATOM 6066 C CA . PHE B 1 330 ? -1.993 -16.531 -18.312 1 97.94 330 PHE B CA 1
ATOM 6067 C C . PHE B 1 330 ? -0.568 -16.109 -17.984 1 97.94 330 PHE B C 1
ATOM 6069 O O . PHE B 1 330 ? 0.225 -16.891 -17.484 1 97.94 330 PHE B O 1
ATOM 6076 N N . THR B 1 331 ? -0.295 -14.867 -18.391 1 98.5 331 THR B N 1
ATOM 6077 C CA . THR B 1 331 ? 1.001 -14.258 -18.125 1 98.5 331 THR B CA 1
ATOM 6078 C C . THR B 1 331 ? 0.837 -12.984 -17.297 1 98.5 331 THR B C 1
ATOM 6080 O O . THR B 1 331 ? -0.184 -12.297 -17.391 1 98.5 331 THR B O 1
ATOM 6083 N N . THR B 1 332 ? 1.811 -12.742 -16.422 1 98.56 332 THR B N 1
ATOM 6084 C CA . THR B 1 332 ? 1.892 -11.461 -15.727 1 98.56 332 THR B CA 1
ATOM 6085 C C . THR B 1 332 ? 2.871 -10.523 -16.438 1 98.56 332 THR B C 1
ATOM 6087 O O . THR B 1 332 ? 3.133 -9.414 -15.961 1 98.56 332 THR B O 1
ATOM 6090 N N . GLY B 1 333 ? 3.377 -10.945 -17.531 1 98.12 333 GLY B N 1
ATOM 6091 C CA . GLY B 1 333 ? 4.473 -10.258 -18.188 1 98.12 333 GLY B CA 1
ATOM 6092 C C . GLY B 1 333 ? 4.02 -9.07 -19.016 1 98.12 333 GLY B C 1
ATOM 6093 O O . GLY B 1 333 ? 2.822 -8.805 -19.125 1 98.12 333 GLY B O 1
ATOM 6094 N N . PRO B 1 334 ? 5.02 -8.406 -19.594 1 97.5 334 PRO B N 1
ATOM 6095 C CA . PRO B 1 334 ? 4.758 -7.176 -20.344 1 97.5 334 PRO B CA 1
ATOM 6096 C C . PRO B 1 334 ? 3.936 -7.422 -21.609 1 97.5 334 PRO B C 1
ATOM 6098 O O . PRO B 1 334 ? 3.389 -6.477 -22.188 1 97.5 334 PRO B O 1
ATOM 6101 N N . TYR B 1 335 ? 3.816 -8.609 -22 1 95.69 335 TYR B N 1
ATOM 6102 C CA . TYR B 1 335 ? 3.162 -8.914 -23.266 1 95.69 335 TYR B CA 1
ATOM 6103 C C . TYR B 1 335 ? 1.685 -9.227 -23.047 1 95.69 335 TYR B C 1
ATOM 6105 O O . TYR B 1 335 ? 0.948 -9.461 -24.016 1 95.69 335 TYR B O 1
ATOM 6113 N N . GLY B 1 336 ? 1.285 -9.359 -21.844 1 95.81 336 GLY B N 1
ATOM 6114 C CA . GLY B 1 336 ? -0.105 -9.633 -21.516 1 95.81 336 GLY B CA 1
ATOM 6115 C C . GLY B 1 336 ? -0.803 -8.461 -20.859 1 95.81 336 GLY B C 1
ATOM 6116 O O . GLY B 1 336 ? -0.236 -7.367 -20.75 1 95.81 336 GLY B O 1
ATOM 6117 N N . GLY B 1 337 ? -2.021 -8.68 -20.516 1 95.31 337 GLY B N 1
ATOM 6118 C CA . GLY B 1 337 ? -2.76 -7.664 -19.797 1 95.31 337 GLY B CA 1
ATOM 6119 C C . GLY B 1 337 ? -2.219 -7.422 -18.391 1 95.31 337 GLY B C 1
ATOM 6120 O O . GLY B 1 337 ? -1.501 -8.266 -17.844 1 95.31 337 GLY B O 1
ATOM 6121 N N . HIS B 1 338 ? -2.58 -6.32 -17.891 1 96.81 338 HIS B N 1
ATOM 6122 C CA . HIS B 1 338 ? -2.145 -5.965 -16.547 1 96.81 338 HIS B CA 1
ATOM 6123 C C . HIS B 1 338 ? -2.764 -6.895 -15.5 1 96.81 338 HIS B C 1
ATOM 6125 O O . HIS B 1 338 ? -3.949 -7.223 -15.586 1 96.81 338 HIS B O 1
ATOM 6131 N N . THR B 1 339 ? -1.979 -7.371 -14.617 1 98.12 339 THR B N 1
ATOM 6132 C CA . THR B 1 339 ? -2.414 -8.148 -13.461 1 98.12 339 THR B CA 1
ATOM 6133 C C . THR B 1 339 ? -2.012 -7.457 -12.164 1 98.12 339 THR B C 1
ATOM 6135 O O . THR B 1 339 ? -1.139 -6.586 -12.164 1 98.12 339 THR B O 1
ATOM 6138 N N . HIS B 1 340 ? -2.641 -7.82 -11.055 1 97.19 340 HIS B N 1
ATOM 6139 C CA . HIS B 1 340 ? -2.338 -7.188 -9.773 1 97.19 340 HIS B CA 1
ATOM 6140 C C . HIS B 1 340 ? -0.932 -7.543 -9.305 1 97.19 340 HIS B C 1
ATOM 6142 O O . HIS B 1 340 ? -0.396 -6.902 -8.398 1 97.19 340 HIS B O 1
ATOM 6148 N N . TRP B 1 341 ? -0.31 -8.586 -9.875 1 97.94 341 TRP B N 1
ATOM 6149 C CA . TRP B 1 341 ? 1.024 -9.016 -9.469 1 97.94 341 TRP B CA 1
ATOM 6150 C C . TRP B 1 341 ? 2.096 -8.125 -10.086 1 97.94 341 TRP B C 1
ATOM 6152 O O . TRP B 1 341 ? 3.215 -8.039 -9.57 1 97.94 341 TRP B O 1
ATOM 6162 N N . LYS B 1 342 ? 1.758 -7.52 -11.195 1 98.12 342 LYS B N 1
ATOM 6163 C CA . LYS B 1 342 ? 2.719 -6.688 -11.914 1 98.12 342 LYS B CA 1
ATOM 6164 C C . LYS B 1 342 ? 4.008 -7.453 -12.195 1 98.12 342 LYS B C 1
ATOM 6166 O O . LYS B 1 342 ? 3.98 -8.664 -12.398 1 98.12 342 LYS B O 1
ATOM 6171 N N . GLN B 1 343 ? 5.117 -6.723 -12.508 1 98.5 343 GLN B N 1
ATOM 6172 C CA . GLN B 1 343 ? 6.445 -7.297 -12.703 1 98.5 343 GLN B CA 1
ATOM 6173 C C . GLN B 1 343 ? 7.441 -6.723 -11.703 1 98.5 343 GLN B C 1
ATOM 6175 O O . GLN B 1 343 ? 7.156 -5.727 -11.039 1 98.5 343 GLN B O 1
ATOM 6180 N N . ILE B 1 344 ? 8.539 -7.457 -11.562 1 97.94 344 ILE B N 1
ATOM 6181 C CA . ILE B 1 344 ? 9.625 -6.977 -10.703 1 97.94 344 ILE B CA 1
ATOM 6182 C C . ILE B 1 344 ? 10.766 -6.453 -11.57 1 97.94 344 ILE B C 1
ATOM 6184 O O . ILE B 1 344 ? 11.164 -7.094 -12.547 1 97.94 344 ILE B O 1
ATOM 6188 N N . VAL B 1 345 ? 11.258 -5.273 -11.203 1 98 345 VAL B N 1
ATOM 6189 C CA . VAL B 1 345 ? 12.359 -4.664 -11.945 1 98 345 VAL B CA 1
ATOM 6190 C C . VAL B 1 345 ? 13.594 -4.582 -11.055 1 98 345 VAL B C 1
ATOM 6192 O O . VAL B 1 345 ? 13.539 -4.031 -9.953 1 98 345 VAL B O 1
ATOM 6195 N N . LEU B 1 346 ? 14.633 -5.18 -11.469 1 98.06 346 LEU B N 1
ATOM 6196 C CA . LEU B 1 346 ? 15.938 -5.133 -10.812 1 98.06 346 LEU B CA 1
ATOM 6197 C C . LEU B 1 346 ? 16.891 -4.227 -11.578 1 98.06 346 LEU B C 1
ATOM 6199 O O . LEU B 1 346 ? 17.406 -4.605 -12.633 1 98.06 346 LEU B O 1
ATOM 6203 N N . TYR B 1 347 ? 17.172 -3.088 -11.086 1 97.19 347 TYR B N 1
ATOM 6204 C CA . TYR B 1 347 ? 18.094 -2.184 -11.758 1 97.19 347 TYR B CA 1
ATOM 6205 C C . TYR B 1 347 ? 19.531 -2.686 -11.656 1 97.19 347 TYR B C 1
ATOM 6207 O O . TYR B 1 347 ? 19.984 -3.068 -10.57 1 97.19 347 TYR B O 1
ATOM 6215 N N . THR B 1 348 ? 20.234 -2.631 -12.742 1 97.06 348 THR B N 1
ATOM 6216 C CA . THR B 1 348 ? 21.625 -3.047 -12.766 1 97.06 348 THR B CA 1
ATOM 6217 C C . THR B 1 348 ? 22.531 -1.953 -12.195 1 97.06 348 THR B C 1
ATOM 6219 O O . THR B 1 348 ? 22.156 -0.775 -12.203 1 97.06 348 THR B O 1
ATOM 6222 N N . ASP B 1 349 ? 23.656 -2.389 -11.734 1 95.31 349 ASP B N 1
ATOM 6223 C CA . ASP B 1 349 ? 24.641 -1.432 -11.242 1 95.31 349 ASP B CA 1
ATOM 6224 C C . ASP B 1 349 ? 25.125 -0.513 -12.367 1 95.31 349 ASP B C 1
ATOM 6226 O O . ASP B 1 349 ? 25.453 0.649 -12.125 1 95.31 349 ASP B O 1
ATOM 6230 N N . HIS B 1 350 ? 25.141 -1.041 -13.578 1 94.75 350 HIS B N 1
ATOM 6231 C CA . HIS B 1 350 ? 25.688 -0.329 -14.727 1 94.75 350 HIS B CA 1
ATOM 6232 C C . HIS B 1 350 ? 24.578 0.021 -15.727 1 94.75 350 HIS B C 1
ATOM 6234 O O . HIS B 1 350 ? 23.594 -0.702 -15.836 1 94.75 350 HIS B O 1
ATOM 6240 N N . VAL B 1 351 ? 24.781 1.128 -16.312 1 95.81 351 VAL B N 1
ATOM 6241 C CA . VAL B 1 351 ? 24.047 1.398 -17.547 1 95.81 351 VAL B CA 1
ATOM 6242 C C . VAL B 1 351 ? 24.797 0.803 -18.734 1 95.81 351 VAL B C 1
ATOM 6244 O O . VAL B 1 351 ? 25.938 1.197 -19.016 1 95.81 351 VAL B O 1
ATOM 6247 N N . LEU B 1 352 ? 24.188 -0.1 -19.438 1 97.44 352 LEU B N 1
ATOM 6248 C CA . LEU B 1 352 ? 24.859 -0.781 -20.531 1 97.44 352 LEU B CA 1
ATOM 6249 C C . LEU B 1 352 ? 24.438 -0.201 -21.875 1 97.44 352 LEU B C 1
ATOM 6251 O O . LEU B 1 352 ? 23.25 -0.108 -22.172 1 97.44 352 LEU B O 1
ATOM 6255 N N . THR B 1 353 ? 25.359 0.243 -22.609 1 97.94 353 THR B N 1
ATOM 6256 C CA . THR B 1 353 ? 25.141 0.575 -24 1 97.94 353 THR B CA 1
ATOM 6257 C C . THR B 1 353 ? 25.234 -0.672 -24.875 1 97.94 353 THR B C 1
ATOM 6259 O O . THR B 1 353 ? 26.312 -1.254 -25.016 1 97.94 353 THR B O 1
ATOM 6262 N N . VAL B 1 354 ? 24.141 -1.009 -25.5 1 97.88 354 VAL B N 1
ATOM 6263 C CA . VAL B 1 354 ? 24.109 -2.344 -26.094 1 97.88 354 VAL B CA 1
ATOM 6264 C C . VAL B 1 354 ? 23.781 -2.25 -27.578 1 97.88 354 VAL B C 1
ATOM 6266 O O . VAL B 1 354 ? 23.078 -1.337 -28.016 1 97.88 354 VAL B O 1
ATOM 6269 N N . GLU B 1 355 ? 24.297 -3.215 -28.391 1 97.81 355 GLU B N 1
ATOM 6270 C CA . GLU B 1 355 ? 24.016 -3.379 -29.812 1 97.81 355 GLU B CA 1
ATOM 6271 C C . GLU B 1 355 ? 23.219 -4.66 -30.062 1 97.81 355 GLU B C 1
ATOM 6273 O O . GLU B 1 355 ? 23.312 -5.617 -29.297 1 97.81 355 GLU B O 1
ATOM 6278 N N . LYS B 1 356 ? 22.5 -4.562 -31.125 1 97.81 356 LYS B N 1
ATOM 6279 C CA . LYS B 1 356 ? 21.75 -5.746 -31.516 1 97.81 356 LYS B CA 1
ATOM 6280 C C . LYS B 1 356 ? 22.641 -6.977 -31.594 1 97.81 356 LYS B C 1
ATOM 6282 O O . LYS B 1 356 ? 23.766 -6.898 -32.094 1 97.81 356 LYS B O 1
ATOM 6287 N N . HIS B 1 357 ? 22.219 -8.141 -31 1 97.31 357 HIS B N 1
ATOM 6288 C CA . HIS B 1 357 ? 22.812 -9.469 -31.078 1 97.31 357 HIS B CA 1
ATOM 6289 C C . HIS B 1 357 ? 23.891 -9.656 -30.016 1 97.31 357 HIS B C 1
ATOM 6291 O O . HIS B 1 357 ? 24.422 -10.758 -29.844 1 97.31 357 HIS B O 1
ATOM 6297 N N . GLU B 1 358 ? 24.25 -8.602 -29.312 1 97.5 358 GLU B N 1
ATOM 6298 C CA . GLU B 1 358 ? 25.125 -8.805 -28.156 1 97.5 358 GLU B CA 1
ATOM 6299 C C . GLU B 1 358 ? 24.438 -9.633 -27.078 1 97.5 358 GLU B C 1
ATOM 6301 O O . GLU B 1 358 ? 23.203 -9.711 -27.031 1 97.5 358 GLU B O 1
ATOM 6306 N N . VAL B 1 359 ? 25.297 -10.266 -26.266 1 97.62 359 VAL B N 1
ATOM 6307 C CA . VAL B 1 359 ? 24.734 -11.227 -25.312 1 97.62 359 VAL B CA 1
ATOM 6308 C C . VAL B 1 359 ? 25.172 -10.891 -23.906 1 97.62 359 VAL B C 1
ATOM 6310 O O . VAL B 1 359 ? 26.344 -10.57 -23.672 1 97.62 359 VAL B O 1
ATOM 6313 N N . MET B 1 360 ? 24.25 -10.883 -23 1 9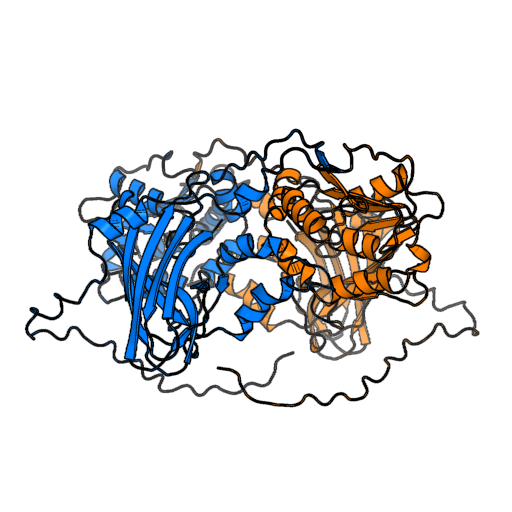7.5 360 MET B N 1
ATOM 6314 C CA . MET B 1 360 ? 24.516 -10.844 -21.562 1 97.5 360 MET B CA 1
ATOM 6315 C C . MET B 1 360 ? 24.359 -12.227 -20.938 1 97.5 360 MET B C 1
ATOM 6317 O O . MET B 1 360 ? 23.375 -12.922 -21.203 1 97.5 360 MET B O 1
ATOM 6321 N N . TRP B 1 361 ? 25.359 -12.594 -20.188 1 97.38 361 TRP B N 1
ATOM 6322 C CA . TRP B 1 361 ? 25.266 -13.82 -19.406 1 97.38 361 TRP B CA 1
ATOM 6323 C C . TRP B 1 361 ? 25.062 -13.508 -17.922 1 97.38 361 TRP B C 1
ATOM 6325 O O . TRP B 1 361 ? 25.578 -12.508 -17.422 1 97.38 361 TRP B O 1
ATOM 6335 N N . GLY B 1 362 ? 24.328 -14.414 -17.266 1 97.88 362 GLY B N 1
ATOM 6336 C CA . GLY B 1 362 ? 24.141 -14.148 -15.844 1 97.88 362 GLY B CA 1
ATOM 6337 C C . GLY B 1 362 ? 23.562 -15.328 -15.086 1 97.88 362 GLY B C 1
ATOM 6338 O O . GLY B 1 362 ? 23.359 -16.391 -15.656 1 97.88 362 GLY B O 1
ATOM 6339 N N . MET B 1 363 ? 23.5 -15.172 -13.797 1 98 363 MET B N 1
ATOM 6340 C CA . MET B 1 363 ? 22.844 -16.078 -12.867 1 98 363 MET B CA 1
ATOM 6341 C C . MET B 1 363 ? 21.859 -15.328 -11.977 1 98 363 MET B C 1
ATOM 6343 O O . MET B 1 363 ? 22.109 -14.18 -11.602 1 98 363 MET B O 1
ATOM 6347 N N . PHE B 1 364 ? 20.766 -15.969 -11.773 1 98.5 364 PHE B N 1
ATOM 6348 C CA . PHE B 1 364 ? 19.75 -15.469 -10.859 1 98.5 364 PHE B CA 1
ATOM 6349 C C . PHE B 1 364 ? 19.453 -16.484 -9.758 1 98.5 364 PHE B C 1
ATOM 6351 O O . PHE B 1 364 ? 19.391 -17.688 -10.023 1 98.5 364 PHE B O 1
ATOM 6358 N N . ALA B 1 365 ? 19.344 -15.969 -8.531 1 98.62 365 ALA B N 1
ATOM 6359 C CA . ALA B 1 365 ? 18.984 -16.828 -7.406 1 98.62 365 ALA B CA 1
ATOM 6360 C C . ALA B 1 365 ? 17.859 -16.203 -6.578 1 98.62 365 ALA B C 1
ATOM 6362 O O . ALA B 1 365 ? 17.766 -14.984 -6.465 1 98.62 365 ALA B O 1
ATOM 6363 N N . LEU B 1 366 ? 17.047 -17.031 -6.074 1 98.62 366 LEU B N 1
ATOM 6364 C CA . LEU B 1 366 ? 15.953 -16.656 -5.184 1 98.62 366 LEU B CA 1
ATOM 6365 C C . LEU B 1 366 ? 15.844 -17.625 -4.016 1 98.62 366 LEU B C 1
ATOM 6367 O O . LEU B 1 366 ? 15.945 -18.844 -4.199 1 98.62 366 LEU B O 1
ATOM 6371 N N . ARG B 1 367 ? 15.68 -17.094 -2.811 1 97.81 367 ARG B N 1
ATOM 6372 C CA . ARG B 1 367 ? 15.477 -17.938 -1.634 1 97.81 367 ARG B CA 1
ATOM 6373 C C . ARG B 1 367 ? 14.508 -17.281 -0.657 1 97.81 367 ARG B C 1
ATOM 6375 O O . ARG B 1 367 ? 14.25 -16.078 -0.743 1 97.81 367 ARG B O 1
ATOM 6382 N N . LYS B 1 368 ? 14 -18.062 0.189 1 95.69 368 LYS B N 1
ATOM 6383 C CA . LYS B 1 368 ? 13.227 -17.547 1.313 1 95.69 368 LYS B CA 1
ATOM 6384 C C . LYS B 1 368 ? 14.117 -16.766 2.281 1 95.69 368 LYS B C 1
ATOM 6386 O O . LYS B 1 368 ? 15.242 -17.188 2.566 1 95.69 368 LYS B O 1
ATOM 6391 N N . ASN B 1 369 ? 13.586 -15.648 2.725 1 94.62 369 ASN B N 1
ATOM 6392 C CA . ASN B 1 369 ? 14.328 -14.875 3.719 1 94.62 369 ASN B CA 1
ATOM 6393 C C . ASN B 1 369 ? 14.5 -15.656 5.016 1 94.62 369 ASN B C 1
ATOM 6395 O O . ASN B 1 369 ? 13.562 -16.297 5.488 1 94.62 369 ASN B O 1
ATOM 6399 N N . ALA B 1 370 ? 15.641 -15.555 5.605 1 90.31 370 ALA B N 1
ATOM 6400 C CA . ALA B 1 370 ? 15.984 -16.359 6.773 1 90.31 370 ALA B CA 1
ATOM 6401 C C . ALA B 1 370 ? 15.234 -15.875 8.016 1 90.31 370 ALA B C 1
ATOM 6403 O O . ALA B 1 370 ? 14.898 -16.672 8.891 1 90.31 370 ALA B O 1
ATOM 6404 N N . LYS B 1 371 ? 14.953 -14.688 8.133 1 88.12 371 LYS B N 1
ATOM 6405 C CA . LYS B 1 371 ? 14.32 -14.117 9.32 1 88.12 371 LYS B CA 1
ATOM 6406 C C . LYS B 1 371 ? 12.805 -14.156 9.211 1 88.12 371 LYS B C 1
ATOM 6408 O O . LYS B 1 371 ? 12.109 -14.414 10.195 1 88.12 371 LYS B O 1
ATOM 6413 N N . ASN B 1 372 ? 12.281 -13.859 8.094 1 90.69 372 ASN B N 1
ATOM 6414 C CA . ASN B 1 372 ? 10.852 -13.898 7.805 1 90.69 372 ASN B CA 1
ATOM 6415 C C . ASN B 1 372 ? 10.547 -14.781 6.602 1 90.69 372 ASN B C 1
ATOM 6417 O O . ASN B 1 372 ? 10.789 -14.391 5.457 1 90.69 372 ASN B O 1
ATOM 6421 N N . MET B 1 373 ? 9.875 -15.797 6.816 1 89.94 373 MET B N 1
ATOM 6422 C CA . MET B 1 373 ? 9.688 -16.828 5.805 1 89.94 373 MET B CA 1
ATOM 6423 C C . MET B 1 373 ? 8.711 -16.359 4.727 1 89.94 373 MET B C 1
ATOM 6425 O O . MET B 1 373 ? 8.586 -17 3.678 1 89.94 373 MET B O 1
ATOM 6429 N N . ARG B 1 374 ? 8.047 -15.273 4.922 1 92.88 374 ARG B N 1
ATOM 6430 C CA . ARG B 1 374 ? 7.137 -14.75 3.91 1 92.88 374 ARG B CA 1
ATOM 6431 C C . ARG B 1 374 ? 7.867 -13.844 2.926 1 92.88 374 ARG B C 1
ATOM 6433 O O . ARG B 1 374 ? 7.328 -13.5 1.871 1 92.88 374 ARG B O 1
ATOM 6440 N N . HIS B 1 375 ? 9.086 -13.438 3.273 1 94.31 375 HIS B N 1
ATOM 6441 C CA . HIS B 1 375 ? 9.891 -12.578 2.418 1 94.31 375 HIS B CA 1
ATOM 6442 C C . HIS B 1 375 ? 10.781 -13.398 1.494 1 94.31 375 HIS B C 1
ATOM 6444 O O . HIS B 1 375 ? 10.984 -14.594 1.718 1 94.31 375 HIS B O 1
ATOM 6450 N N . ILE B 1 376 ? 11.266 -12.75 0.427 1 97.19 376 ILE B N 1
ATOM 6451 C CA . ILE B 1 376 ? 12.188 -13.438 -0.464 1 97.19 376 ILE B CA 1
ATOM 6452 C C . ILE B 1 376 ? 13.43 -12.578 -0.693 1 97.19 376 ILE B C 1
ATOM 6454 O O . ILE B 1 376 ? 13.352 -11.352 -0.697 1 97.19 376 ILE B O 1
ATOM 6458 N N . ASP B 1 377 ? 14.539 -13.266 -0.808 1 97.88 377 ASP B N 1
ATOM 6459 C CA . ASP B 1 377 ? 15.828 -12.68 -1.191 1 97.88 377 ASP B CA 1
ATOM 6460 C C . ASP B 1 377 ? 16.203 -13.078 -2.615 1 97.88 377 ASP B C 1
ATOM 6462 O O . ASP B 1 377 ? 15.984 -14.219 -3.025 1 97.88 377 ASP B O 1
ATOM 6466 N N . MET B 1 378 ? 16.75 -12.141 -3.299 1 98.62 378 MET B N 1
ATOM 6467 C CA . MET B 1 378 ? 17.188 -12.398 -4.668 1 98.62 378 MET B CA 1
ATOM 6468 C C . MET B 1 378 ? 18.656 -11.984 -4.852 1 98.62 378 MET B C 1
ATOM 6470 O O . MET B 1 378 ? 19.141 -11.102 -4.152 1 98.62 378 MET B O 1
ATOM 6474 N N . LYS B 1 379 ? 19.281 -12.664 -5.738 1 98.5 379 LYS B N 1
ATOM 6475 C CA . LYS B 1 379 ? 20.672 -12.406 -6.117 1 98.5 379 LYS B CA 1
ATOM 6476 C C . LYS B 1 379 ? 20.828 -12.43 -7.637 1 98.5 379 LYS B C 1
ATOM 6478 O O . LYS B 1 379 ? 20.312 -13.328 -8.305 1 98.5 379 LYS B O 1
ATOM 6483 N N . LEU B 1 380 ? 21.469 -11.406 -8.148 1 98.56 380 LEU B N 1
ATOM 6484 C CA . LEU B 1 380 ? 21.688 -11.266 -9.586 1 98.56 380 LEU B CA 1
ATOM 6485 C C . LEU B 1 380 ? 23.172 -11.109 -9.898 1 98.56 380 LEU B C 1
ATOM 6487 O O . LEU B 1 380 ? 23.859 -10.289 -9.281 1 98.56 380 LEU B O 1
ATOM 6491 N N . HIS B 1 381 ? 23.688 -11.953 -10.734 1 97.94 381 HIS B N 1
ATOM 6492 C CA . HIS B 1 381 ? 25.016 -11.805 -11.312 1 97.94 381 HIS B CA 1
ATOM 6493 C C . HIS B 1 381 ? 24.953 -11.688 -12.836 1 97.94 381 HIS B C 1
ATOM 6495 O O . HIS B 1 381 ? 24.203 -12.43 -13.484 1 97.94 381 HIS B O 1
ATOM 6501 N N . TYR B 1 382 ? 25.672 -10.703 -13.391 1 97.5 382 TYR B N 1
ATOM 6502 C CA . TYR B 1 382 ? 25.672 -10.617 -14.852 1 97.5 382 TYR B CA 1
ATOM 6503 C C . TYR B 1 382 ? 27.062 -10.234 -15.359 1 97.5 382 TYR B C 1
ATOM 6505 O O . TYR B 1 382 ? 27.844 -9.617 -14.648 1 97.5 382 TYR B O 1
ATOM 6513 N N . ILE B 1 383 ? 27.359 -10.711 -16.547 1 97.19 383 ILE B N 1
ATOM 6514 C CA . ILE B 1 383 ? 28.562 -10.398 -17.312 1 97.19 383 ILE B CA 1
ATOM 6515 C C . ILE B 1 383 ? 28.172 -9.922 -18.719 1 97.19 383 ILE B C 1
ATOM 6517 O O . ILE B 1 383 ? 27.406 -10.594 -19.406 1 97.19 383 ILE B O 1
ATOM 6521 N N . PHE B 1 384 ? 28.625 -8.773 -19.047 1 97 384 PHE B N 1
ATOM 6522 C CA . PHE B 1 384 ? 28.375 -8.211 -20.375 1 97 384 PHE B CA 1
ATOM 6523 C C . PHE B 1 384 ? 29.672 -7.676 -20.984 1 97 384 PHE B C 1
ATOM 6525 O O . PHE B 1 384 ? 30.359 -6.855 -20.359 1 97 384 PHE B O 1
ATOM 6532 N N . ASP B 1 385 ? 29.969 -8.172 -22.094 1 95.75 385 ASP B N 1
ATOM 6533 C CA . ASP B 1 385 ? 31.156 -7.746 -22.828 1 95.75 385 ASP B CA 1
ATOM 6534 C C . ASP B 1 385 ? 30.781 -7.262 -24.234 1 95.75 385 ASP B C 1
ATOM 6536 O O . ASP B 1 385 ? 30.984 -7.973 -25.219 1 95.75 385 ASP B O 1
ATOM 6540 N N . GLY B 1 386 ? 30.281 -6.031 -24.281 1 95.44 386 GLY B N 1
ATOM 6541 C CA . GLY B 1 386 ? 29.875 -5.453 -25.547 1 95.44 386 GLY B CA 1
ATOM 6542 C C . GLY B 1 386 ? 30.906 -4.52 -26.141 1 95.44 386 GLY B C 1
ATOM 6543 O O . GLY B 1 386 ? 31.953 -4.277 -25.531 1 95.44 386 GLY B O 1
ATOM 6544 N N . VAL B 1 387 ? 30.641 -4.008 -27.344 1 95.94 387 VAL B N 1
ATOM 6545 C CA . VAL B 1 387 ? 31.562 -3.15 -28.078 1 95.94 387 VAL B CA 1
ATOM 6546 C C . VAL B 1 387 ? 31.734 -1.825 -27.344 1 95.94 387 VAL B C 1
ATOM 6548 O O . VAL B 1 387 ? 32.844 -1.27 -27.297 1 95.94 387 VAL B O 1
ATOM 6551 N N . HIS B 1 388 ? 30.656 -1.414 -26.688 1 96.5 388 HIS B N 1
ATOM 6552 C CA . HIS B 1 388 ? 30.688 -0.084 -26.094 1 96.5 388 HIS B CA 1
ATOM 6553 C C . HIS B 1 388 ? 30.891 -0.163 -24.578 1 96.5 388 HIS B C 1
ATOM 6555 O O . HIS B 1 388 ? 31.422 0.764 -23.969 1 96.5 388 HIS B O 1
ATOM 6561 N N . THR B 1 389 ? 30.359 -1.192 -23.938 1 96.5 389 THR B N 1
ATOM 6562 C CA . THR B 1 389 ? 30.391 -1.311 -22.484 1 96.5 389 THR B CA 1
ATOM 6563 C C . THR B 1 389 ? 30.812 -2.719 -22.062 1 96.5 389 THR B C 1
ATOM 6565 O O . THR B 1 389 ? 30.375 -3.703 -22.672 1 96.5 389 THR B O 1
ATOM 6568 N N . ARG B 1 390 ? 31.688 -2.828 -21.094 1 96.06 390 ARG B N 1
ATOM 6569 C CA . ARG B 1 390 ? 31.984 -4.051 -20.359 1 96.06 390 ARG B CA 1
ATOM 6570 C C . ARG B 1 390 ? 31.594 -3.918 -18.891 1 96.06 390 ARG B C 1
ATOM 6572 O O . ARG B 1 390 ? 31.844 -2.885 -18.266 1 96.06 390 ARG B O 1
ATOM 6579 N N . ALA B 1 391 ? 30.875 -4.914 -18.453 1 96.62 391 ALA B N 1
ATOM 6580 C CA . ALA B 1 391 ? 30.375 -4.809 -17.078 1 96.62 391 ALA B CA 1
ATOM 6581 C C . ALA B 1 391 ? 30.234 -6.188 -16.438 1 96.62 391 ALA B C 1
ATOM 6583 O O . ALA B 1 391 ? 29.953 -7.168 -17.125 1 96.62 391 ALA B O 1
ATOM 6584 N N . ARG B 1 392 ? 30.5 -6.266 -15.18 1 96.5 392 ARG B N 1
ATOM 6585 C CA . ARG B 1 392 ? 30.281 -7.426 -14.32 1 96.5 392 ARG B CA 1
ATOM 6586 C C . ARG B 1 392 ? 29.875 -6.996 -12.914 1 96.5 392 ARG B C 1
ATOM 6588 O O . ARG B 1 392 ? 30.438 -6.055 -12.359 1 96.5 392 ARG B O 1
ATOM 6595 N N . SER B 1 393 ? 28.859 -7.629 -12.422 1 97.5 393 SER B N 1
ATOM 6596 C CA . SER B 1 393 ? 28.422 -7.254 -11.078 1 97.5 393 SER B CA 1
ATOM 6597 C C . SER B 1 393 ? 27.594 -8.359 -10.438 1 97.5 393 SER B C 1
ATOM 6599 O O . SER B 1 393 ? 27 -9.188 -11.141 1 97.5 393 SER B O 1
ATOM 6601 N N . THR B 1 394 ? 27.656 -8.492 -9.125 1 97.81 394 THR B N 1
ATOM 6602 C CA . THR B 1 394 ? 26.75 -9.281 -8.297 1 97.81 394 THR B CA 1
ATOM 6603 C C . THR B 1 394 ? 25.953 -8.383 -7.352 1 97.81 394 THR B C 1
ATOM 6605 O O . THR B 1 394 ? 26.531 -7.562 -6.637 1 97.81 394 THR B O 1
ATOM 6608 N N . GLN B 1 395 ? 24.672 -8.539 -7.453 1 98 395 GLN B N 1
ATOM 6609 C CA . GLN B 1 395 ? 23.781 -7.672 -6.688 1 98 395 GLN B CA 1
ATOM 6610 C C . GLN B 1 395 ? 22.781 -8.492 -5.867 1 98 395 GLN B C 1
ATOM 6612 O O . GLN B 1 395 ? 22.516 -9.648 -6.188 1 98 395 GLN B O 1
ATOM 6617 N N . PHE B 1 396 ? 22.297 -7.891 -4.812 1 97.88 396 PHE B N 1
ATOM 6618 C CA . PHE B 1 396 ? 21.328 -8.516 -3.916 1 97.88 396 PHE B CA 1
ATOM 6619 C C . PHE B 1 396 ? 20.062 -7.668 -3.814 1 97.88 396 PHE B C 1
ATOM 6621 O O . PHE B 1 396 ? 20.125 -6.438 -3.801 1 97.88 396 PHE B O 1
ATOM 6628 N N . PHE B 1 397 ? 18.969 -8.344 -3.77 1 97.81 397 PHE B N 1
ATOM 6629 C CA . PHE B 1 397 ? 17.656 -7.699 -3.666 1 97.81 397 PHE B CA 1
ATOM 6630 C C . PHE B 1 397 ? 16.781 -8.422 -2.656 1 97.81 397 PHE B C 1
ATOM 6632 O O . PHE B 1 397 ? 17.016 -9.586 -2.328 1 97.81 397 PHE B O 1
ATOM 6639 N N . ASN B 1 398 ? 15.766 -7.719 -2.217 1 95.31 398 ASN B N 1
ATOM 6640 C CA . ASN B 1 398 ? 14.828 -8.32 -1.275 1 95.31 398 ASN B CA 1
ATOM 6641 C C . ASN B 1 398 ? 13.43 -7.73 -1.428 1 95.31 398 ASN B C 1
ATOM 6643 O O . ASN B 1 398 ? 13.281 -6.555 -1.771 1 95.31 398 ASN B O 1
ATOM 6647 N N . ILE B 1 399 ? 12.438 -8.539 -1.325 1 93.44 399 ILE B N 1
ATOM 6648 C CA . ILE B 1 399 ? 11.055 -8.102 -1.156 1 93.44 399 ILE B CA 1
ATOM 6649 C C . ILE B 1 399 ? 10.57 -8.445 0.249 1 93.44 399 ILE B C 1
ATOM 6651 O O . ILE B 1 399 ? 10.547 -9.617 0.632 1 93.44 399 ILE B O 1
ATOM 6655 N N . SER B 1 400 ? 10.227 -7.387 0.936 1 88.31 400 SER B N 1
ATOM 6656 C CA . SER B 1 400 ? 9.727 -7.562 2.295 1 88.31 400 SER B CA 1
ATOM 6657 C C . SER B 1 400 ? 8.227 -7.285 2.371 1 88.31 400 SER B C 1
ATOM 6659 O O . SER B 1 400 ? 7.691 -6.508 1.576 1 88.31 400 SER B O 1
#

pLDDT: mean 88.61, std 20.49, range [18.17, 98.94]